Protein 7LB8 (pdb70)

Foldseek 3Di:
DVVLVVVVVVLVVLLVVLVVVLLCVLDNPVCPVQQPPDPPHDPDPSRPCCQFVVLLLVLLLLLLLLLQQLLLLQCLQLLPVFHDPLLLQLQLQLLLQLLVCLPPPDDDLRSLVRLLVLLVVLLVLQCQFPDVGSPHHSQLSSVLSNLVNVQSVLVSLVSCLVPVPSCLVSLQLAQQQLRGRHCPLVVVSVVVSVVLVVVCVPPVVVSVLSNPDVVVSVVVPHPSSVSSSVSSSSSSNSVSSSSSSGRHALSLSRVLLVSLVVVPDPDDVSSSVSSSNSSSSLSSSQNSVQSVCVVPHDRFGRRLVSLVVVLVVLLVPFVLVVVLVVLVVVLVVVLVCLLQFFFPVRHGNPDPVNVVCCQQRVLLLLLLLLLLLLLQLLLLLLCLLQVRLQGWLLLLVQQLQLLVQQLVLCVPDDDPLCDDPPHCHVNSSVVSNVVSNVSLCVSDVHSVSSSVSSVSSNVSSVSSLSRVSSDPRPCNSVVSLLQLFASRPGGPVLSVVSVVVSVVLVVVVVVCQVVSQASVVHDPNSVVVPDDSRVVSVVSSVSSSVSQNSSCVRRRRAIPLSSQLLVVLVLVPDDHRPSSSSSSSSVSSSLLSVLQSCQCRVDPPGRHGSSSSSSVVRSVVVSVSSSNPD/DADLQQAAELDVQVVQLCVLLVRQHQEYEPVVVCVQAAPLRDHDPNRHYQYHSQEGNLVVLQVDQHAEYEYAVPGHDDPVSVVVRYDYDHAYAFDQAARQVSSLVVSCVVCVVNVSNVSSVVSVVVLVVLLVVLQVQLVVVPAQAEWEWEDDALWKIKTFDCRFNCNVSCVVNNYHHQDDDDADRHGIDIGTPCVQLVGARYQYEYEDRPCVVRVCVNCVDVVVVPRRCVVVPRYDYWYDARRRYYRSSNSVVSVRCCVPSGNDD/DKKWWAAFLDPDDAPFTGTDIDDADFQFEEEEEADPPLASVSVVCVVVVVTPSVPIFMAPVNDGGDDDDVLVVLLAEQADDAPDDDPDWFKLLVLLQCLLDSVQHPPRPVVDDLPVQLVVLCVLLPPPDNIDGGLVVDDPLSNVSSVVSSSSSSNYQEYEARAPVPPDDPVSLLVVLVSVLVVSVVVSHYYYHYYHDPQSCLARGQWYWADHNHHTQDIGGLVVDDCQVRVCVRPVQNWHWAQDPPGPRTDIDGD/DKWFFWFAAPCVPPHFTGGEGGDADDQFEEEEEFDPPLGPLVVLCCVVPVDDGDTGFIGPPVPDTPDDDPLVVLLAEDEANVPPDDAFPFWFLCVLVVLCCSVLHPPNCVSPPPCPLLVVLLCLLHNDPCGRPDGRDDALLVNLSRVCSNVSSSVHQEYEYEPSVPSDDPVSLVSVLVSVLVCCVPVVHHYYYYDHDLQSDLLRGFFYWAGGRHYTDDTHGLVVCQDQVNCCRRPVFGKHWDADPPGPHTDIGGD

InterPro domains:
  IPR000522 ABC transporter, permease protein, BtuC-like [PF01032] (17-323)
  IPR000522 ABC transporter, permease protein, BtuC-like [PF01032] (358-657)
  IPR000522 ABC transporter, permease protein, BtuC-like [PTHR30472] (347-660)
  IPR037294 ABC transporter, BtuC-like [G3DSA:1.10.3470.10] (2-330)
  IPR037294 ABC transporter, BtuC-like [G3DSA:1.10.3470.10] (338-660)
  IPR037294 ABC transporter, BtuC-like [SSF81345] (6-325)
  IPR037294 ABC transporter, BtuC-like [SSF81345] (345-657)

Nearest PDB structures (foldseek):
  7lb8-assembly1_C  TM=9.537E-01  e=1.874E-38  Escherichia coli K-12
  4g1u-assembly1_D  TM=8.828E-01  e=1.546E-21  Yersinia pestis
  7cha-assembly1_J  TM=8.003E-01  e=3.584E-14  Pseudomonas aeruginosa PAO1
  8fee-assembly1_H  TM=8.009E-01  e=3.291E-13  Mycolicibacterium smegmatis MC2 155
  7ch0-assembly1_E  TM=7.785E-01  e=1.119E-13  Escherichia coli K-12

Secondary structure (DSSP, 8-state):
-HHHHHHHHHHHHHHHHHHHHHHHHHS-GGGHHHHHT-SS--S-HHHHTHHHHHHHHHHHHHHHHHHHHHHHHHHHHS--SS--TTTTTHHHHHHHHHHHHHSSS--SSHHHHHHHHHHHHHHHHHHHTTSSS----HHHHHHHHHHHHHHHHHHHHHHHHH--TT-HHHHHHTTT----SSSHHHHHHHHHHHHHHHHHHSSHHHHHHHHS-HHHHHHTT--HHHHHHHHHHHHHHHHHHHHHHT-S---GGGTHHHHHHHH---SHHHHHHHHHHHHHHHHHHHHHHHHHHHHHS----SHHHHHHHHHHHHHHH--HHHHHHHHHHHHHHHHHHHHHB-SSSS-B--SHHHHHHGGGTHHHHHHHHHHHHHHHHHHHHHHHHH--TT--GGGGTHHHHHHHHHHHHHHHS-S-TTT-SSS-THHHHHHHHHHHHHHHHHH-SSHHHHHHHHHHHHHHHHHHHHHHHHTT-TTHHHHHHHHTT--SS--HHHHHHHHHHHHHHHHHGGGGHHHHHHSTT-THHHHHHT--HHHHHHHHHHHHHHHHHHHHHHT-S--HHHHHHHHHHHHHT--SHHHHHHHHHHHHHHHHHHHHHHHHHTSSSS---HHHHHHHHHHHHHHHHHHHT-/--EE------SSSSS------EE--SS-EEEEEE-GGGSHHHHHHHHTTSS--SSS-EE-TTS--S---HHHHTTTEEEE--SS-------SS-HHHHHTHHHH-SSS-TTTS-THHHHHHHHHS---S-TT---SS--HHHHHHHHHHHHHHHT-SEEEEE-SSTT--HHHHHHHHHHHHHHHHHS--EEEEE-S-HHHHHTT-SS-EEEETTEE-----HHHHTSHHHHHHHHSS-EEEE--SS-SSPEEEE-/---GGGEEESSHHHHHHHHHHTPPPSEESSHHHHHHH--SSPPPTTPEE-B-SSSB-HHHHHHS--SEEEEETTSSS-HHHHHTTS---EE----SS-HHHHHHHHHHHHHHHHT-HHHHHHHHHHHHHHHHHTSGGGSTT-SPPEEEEEEEETTEEEE--TTSTTHHHHHHTT--BS--S---TTS-EEEETGGGGG-SS-EEEEEESS-HHHHHHHHTSHHHHT-HHHHTT--EEEE---SS--HHHHHHHHHHHHHHHTT--/-EEEEES-S-SSPPSS---EEEE--SSSEEEEE-STTSSHHHHHHHHTTSS--TT--EEESSS-SS---HHHHHHHEEE--SS------S-HHHHHHHTTHHHH-SS--TTSS-HHHHHHHHHHTT--SSS-S-TTTS-HHHHHHHHHHHHHHT--SEEEESSSSTTS-HHHHHHHHHHHHHHHHHH--EEEEE-S-HHHHHHS-SEEEE-SSSS--EEE-TTTS-HHHHHHHHHSS--EEE--SSSSSPEEE--

Structure (mmCIF, N/CA/C/O backbone):
data_7LB8
#
_entry.id   7LB8
#
_cell.length_a   1.00
_cell.length_b   1.00
_cell.length_c   1.00
_cell.angle_alpha   90.00
_cell.angle_beta   90.00
_cell.angle_gamma   90.00
#
_symmetry.space_group_name_H-M   'P 1'
#
loop_
_entity.id
_entity.type
_entity.pdbx_description
1 polymer 'Iron(3+)-hydroxamate import system permease protein FhuB'
2 polymer 'Iron(3+)-hydroxamate-binding protein FhuD'
3 polymer 'Iron(3+)-hydroxamate import ATP-binding protein FhuC'
#
loop_
_atom_site.group_PDB
_atom_site.id
_atom_site.type_symbol
_atom_site.label_atom_id
_atom_site.label_alt_id
_atom_site.label_comp_id
_atom_site.label_asym_id
_atom_site.label_entity_id
_atom_site.label_seq_id
_atom_site.pdbx_PDB_ins_code
_atom_site.Cartn_x
_atom_site.Cartn_y
_atom_site.Cartn_z
_atom_site.occupancy
_atom_site.B_iso_or_equiv
_atom_site.auth_seq_id
_atom_site.auth_comp_id
_atom_site.auth_asym_id
_atom_site.auth_atom_id
_atom_site.pdbx_PDB_model_num
ATOM 1 N N . ALA A 1 6 ? 143.579 103.527 115.630 1.00 73.78 6 ALA B N 1
ATOM 2 C CA . ALA A 1 6 ? 142.585 103.117 116.614 1.00 73.78 6 ALA B CA 1
ATOM 3 C C . ALA A 1 6 ? 143.250 102.468 117.823 1.00 73.78 6 ALA B C 1
ATOM 4 O O . ALA A 1 6 ? 142.574 101.985 118.730 1.00 73.78 6 ALA B O 1
ATOM 6 N N . LEU A 1 7 ? 144.585 102.459 117.827 1.00 72.32 7 LEU B N 1
ATOM 7 C CA . LEU A 1 7 ? 145.315 101.866 118.942 1.00 72.32 7 LEU B CA 1
ATOM 8 C C . LEU A 1 7 ? 145.217 102.731 120.192 1.00 72.32 7 LEU B C 1
ATOM 9 O O . LEU A 1 7 ? 145.087 102.209 121.305 1.00 72.32 7 LEU B O 1
ATOM 14 N N . PHE A 1 8 ? 145.276 104.052 120.029 1.00 72.12 8 PHE B N 1
ATOM 15 C CA . PHE A 1 8 ? 145.223 104.947 121.184 1.00 72.12 8 PHE B CA 1
ATOM 16 C C . PHE A 1 8 ? 143.890 104.889 121.923 1.00 72.12 8 PHE B C 1
ATOM 17 O O . PHE A 1 8 ? 143.907 104.798 123.163 1.00 72.12 8 PHE B O 1
ATOM 25 N N . PRO A 1 9 ? 142.723 104.946 121.263 1.00 70.46 9 PRO B N 1
ATOM 26 C CA . PRO A 1 9 ? 141.470 104.853 122.033 1.00 70.46 9 PRO B CA 1
ATOM 27 C C . PRO A 1 9 ? 141.294 103.519 122.735 1.00 70.46 9 PRO B C 1
ATOM 28 O O . PRO A 1 9 ? 140.849 103.485 123.889 1.00 70.46 9 PRO B O 1
ATOM 32 N N . ALA A 1 10 ? 141.639 102.412 122.072 1.00 68.03 10 ALA B N 1
ATOM 33 C CA . ALA A 1 10 ? 141.525 101.105 122.709 1.00 68.03 10 ALA B CA 1
ATOM 34 C C . ALA A 1 10 ? 142.479 100.981 123.891 1.00 68.03 10 ALA B C 1
ATOM 35 O O . ALA A 1 10 ? 142.115 100.425 124.934 1.00 68.03 10 ALA B O 1
ATOM 37 N N . LEU A 1 11 ? 143.703 101.496 123.748 1.00 66.82 11 LEU B N 1
ATOM 38 C CA . LEU A 1 11 ? 144.655 101.453 124.852 1.00 66.82 11 LEU B CA 1
ATOM 39 C C . LEU A 1 11 ? 144.175 102.299 126.023 1.00 66.82 11 LEU B C 1
ATOM 40 O O . LEU A 1 11 ? 144.291 101.889 127.184 1.00 66.82 11 LEU B O 1
ATOM 45 N N . LEU A 1 12 ? 143.622 103.482 125.738 1.00 65.45 12 LEU B N 1
ATOM 46 C CA . LEU A 1 12 ? 143.093 104.323 126.805 1.00 65.45 12 LEU B CA 1
ATOM 47 C C . LEU A 1 12 ? 141.921 103.649 127.504 1.00 65.45 12 LEU B C 1
ATOM 48 O O . LEU A 1 12 ? 141.803 103.709 128.733 1.00 65.45 12 LEU B O 1
ATOM 53 N N . LEU A 1 13 ? 141.047 102.990 126.738 1.00 63.56 13 LEU B N 1
ATOM 54 C CA . LEU A 1 13 ? 139.918 102.291 127.342 1.00 63.56 13 LEU B CA 1
ATOM 55 C C . LEU A 1 13 ? 140.389 101.140 128.223 1.00 63.56 13 LEU B C 1
ATOM 56 O O . LEU A 1 13 ? 139.878 100.955 129.333 1.00 63.56 13 LEU B O 1
ATOM 61 N N . ALA A 1 14 ? 141.363 100.359 127.748 1.00 61.78 14 ALA B N 1
ATOM 62 C CA . ALA A 1 14 ? 141.891 99.264 128.557 1.00 61.78 14 ALA B CA 1
ATOM 63 C C . ALA A 1 14 ? 142.548 99.786 129.829 1.00 61.78 14 ALA B C 1
ATOM 64 O O . ALA A 1 14 ? 142.397 99.194 130.907 1.00 61.78 14 ALA B O 1
ATOM 66 N N . LEU A 1 15 ? 143.284 100.896 129.721 1.00 60.15 15 LEU B N 1
ATOM 67 C CA . LEU A 1 15 ? 143.881 101.507 130.903 1.00 60.15 15 LEU B CA 1
ATOM 68 C C . LEU A 1 15 ? 142.810 101.950 131.890 1.00 60.15 15 LEU B C 1
ATOM 69 O O . LEU A 1 15 ? 142.946 101.742 133.101 1.00 60.15 15 LEU B O 1
ATOM 74 N N . LEU A 1 16 ? 141.733 102.560 131.391 1.00 54.06 16 LEU B N 1
ATOM 75 C CA . LEU A 1 16 ? 140.656 102.987 132.278 1.00 54.06 16 LEU B CA 1
ATOM 76 C C . LEU A 1 16 ? 140.007 101.793 132.968 1.00 54.06 16 LEU B C 1
ATOM 77 O O . LEU A 1 16 ? 139.711 101.847 134.167 1.00 54.06 16 LEU B O 1
ATOM 82 N N . VAL A 1 17 ? 139.798 100.697 132.232 1.00 52.35 17 VAL B N 1
ATOM 83 C CA . VAL A 1 17 ? 139.190 99.509 132.830 1.00 52.35 17 VAL B CA 1
ATOM 84 C C . VAL A 1 17 ? 140.088 98.931 133.917 1.00 52.35 17 VAL B C 1
ATOM 85 O O . VAL A 1 17 ? 139.616 98.583 135.007 1.00 52.35 17 VAL B O 1
ATOM 89 N N . ILE A 1 18 ? 141.390 98.811 133.644 1.00 53.16 18 ILE B N 1
ATOM 90 C CA . ILE A 1 18 ? 142.272 98.196 134.633 1.00 53.16 18 ILE B CA 1
ATOM 91 C C . ILE A 1 18 ? 142.430 99.101 135.852 1.00 53.16 18 ILE B C 1
ATOM 92 O O . ILE A 1 18 ? 142.508 98.618 136.989 1.00 53.16 18 ILE B O 1
ATOM 97 N N . VAL A 1 19 ? 142.443 100.422 135.648 1.00 49.62 19 VAL B N 1
ATOM 98 C CA . VAL A 1 19 ? 142.524 101.337 136.783 1.00 49.62 19 VAL B CA 1
ATOM 99 C C . VAL A 1 19 ? 141.252 101.268 137.619 1.00 49.62 19 VAL B C 1
ATOM 100 O O . VAL A 1 19 ? 141.307 101.268 138.855 1.00 49.62 19 VAL B O 1
ATOM 104 N N . ALA A 1 20 ? 140.088 101.201 136.965 1.00 47.62 20 ALA B N 1
ATOM 105 C CA . ALA A 1 20 ? 138.837 101.071 137.703 1.00 47.62 20 ALA B CA 1
ATOM 106 C C . ALA A 1 20 ? 138.802 99.774 138.497 1.00 47.62 20 ALA B C 1
ATOM 107 O O . ALA A 1 20 ? 138.379 99.760 139.659 1.00 47.62 20 ALA B O 1
ATOM 109 N N . THR A 1 21 ? 139.256 98.675 137.890 1.00 48.05 21 THR B N 1
ATOM 110 C CA . THR A 1 21 ? 139.265 97.395 138.589 1.00 48.05 21 THR B CA 1
ATOM 111 C C . THR A 1 21 ? 140.212 97.422 139.781 1.00 48.05 21 THR B C 1
ATOM 112 O O . THR A 1 21 ? 139.871 96.927 140.861 1.00 48.05 21 THR B O 1
ATOM 116 N N . ALA A 1 22 ? 141.401 98.009 139.612 1.00 46.80 22 ALA B N 1
ATOM 117 C CA . ALA A 1 22 ? 142.348 98.087 140.719 1.00 46.80 22 ALA B CA 1
ATOM 118 C C . ALA A 1 22 ? 141.806 98.952 141.851 1.00 46.80 22 ALA B C 1
ATOM 119 O O . ALA A 1 22 ? 141.916 98.587 143.028 1.00 46.80 22 ALA B O 1
ATOM 121 N N . LEU A 1 23 ? 141.212 100.101 141.515 1.00 44.38 23 LEU B N 1
ATOM 122 C CA . LEU A 1 23 ? 140.668 100.978 142.546 1.00 44.38 23 LEU B CA 1
ATOM 123 C C . LEU A 1 23 ? 139.504 100.320 143.273 1.00 44.38 23 LEU B C 1
ATOM 124 O O . LEU A 1 23 ? 139.380 100.440 144.498 1.00 44.38 23 LEU B O 1
ATOM 129 N N . THR A 1 24 ? 138.640 99.615 142.538 1.00 43.16 24 THR B N 1
ATOM 130 C CA . THR A 1 24 ? 137.525 98.923 143.174 1.00 43.16 24 THR B CA 1
ATOM 131 C C . THR A 1 24 ? 138.019 97.808 144.083 1.00 43.16 24 THR B C 1
ATOM 132 O O . THR A 1 24 ? 137.507 97.638 145.195 1.00 43.16 24 THR B O 1
ATOM 136 N N . TRP A 1 25 ? 139.014 97.041 143.630 1.00 45.14 25 TRP B N 1
ATOM 137 C CA . TRP A 1 25 ? 139.600 96.004 144.473 1.00 45.14 25 TRP B CA 1
ATOM 138 C C . TRP A 1 25 ? 140.176 96.602 145.749 1.00 45.14 25 TRP B C 1
ATOM 139 O O . TRP A 1 25 ? 139.936 96.094 146.851 1.00 45.14 25 TRP B O 1
ATOM 150 N N . MET A 1 26 ? 140.930 97.696 145.618 1.00 43.01 26 MET B N 1
ATOM 151 C CA . MET A 1 26 ? 141.552 98.317 146.784 1.00 43.01 26 MET B CA 1
ATOM 152 C C . MET A 1 26 ? 140.504 98.838 147.761 1.00 43.01 26 MET B C 1
ATOM 153 O O . MET A 1 26 ? 140.604 98.604 148.972 1.00 43.01 26 MET B O 1
ATOM 158 N N . ASN A 1 27 ? 139.483 99.535 147.254 1.00 40.78 27 ASN B N 1
ATOM 159 C CA . ASN A 1 27 ? 138.446 100.075 148.127 1.00 40.78 27 ASN B CA 1
ATOM 160 C C . ASN A 1 27 ? 137.657 98.964 148.809 1.00 40.78 27 ASN B C 1
ATOM 161 O O . ASN A 1 27 ? 137.380 99.041 150.013 1.00 40.78 27 ASN B O 1
ATOM 166 N N . PHE A 1 28 ? 137.291 97.919 148.062 1.00 42.01 28 PHE B N 1
ATOM 167 C CA . PHE A 1 28 ? 136.503 96.838 148.640 1.00 42.01 28 PHE B CA 1
ATOM 168 C C . PHE A 1 28 ? 137.313 96.022 149.637 1.00 42.01 28 PHE B C 1
ATOM 169 O O . PHE A 1 28 ? 136.749 95.495 150.602 1.00 42.01 28 PHE B O 1
ATOM 177 N N . SER A 1 29 ? 138.628 95.908 149.432 1.00 43.88 29 SER B N 1
ATOM 178 C CA . SER A 1 29 ? 139.466 95.205 150.396 1.00 43.88 29 SER B CA 1
ATOM 179 C C . SER A 1 29 ? 139.694 96.043 151.647 1.00 43.88 29 SER B C 1
ATOM 180 O O . SER A 1 29 ? 139.759 95.500 152.756 1.00 43.88 29 SER B O 1
ATOM 183 N N . GLN A 1 30 ? 139.821 97.363 151.491 1.00 43.02 30 GLN B N 1
ATOM 184 C CA . GLN A 1 30 ? 139.949 98.228 152.657 1.00 43.02 30 GLN B CA 1
ATOM 185 C C . GLN A 1 30 ? 138.653 98.275 153.457 1.00 43.02 30 GLN B C 1
ATOM 186 O O . GLN A 1 30 ? 138.688 98.410 154.685 1.00 43.02 30 GLN B O 1
ATOM 192 N N . ALA A 1 31 ? 137.507 98.153 152.785 1.00 44.67 31 ALA B N 1
ATOM 193 C CA . ALA A 1 31 ? 136.230 98.180 153.489 1.00 44.67 31 ALA B CA 1
ATOM 194 C C . ALA A 1 31 ? 135.917 96.841 154.147 1.00 44.67 31 ALA B C 1
ATOM 195 O O . ALA A 1 31 ? 135.375 96.805 155.257 1.00 44.67 31 ALA B O 1
ATOM 197 N N . LEU A 1 32 ? 136.250 95.731 153.483 1.00 46.55 32 LEU B N 1
ATOM 198 C CA . LEU A 1 32 ? 135.906 94.408 153.978 1.00 46.55 32 LEU B CA 1
ATOM 199 C C . LEU A 1 32 ? 136.955 93.418 153.495 1.00 46.55 32 LEU B C 1
ATOM 200 O O . LEU A 1 32 ? 137.379 93.500 152.333 1.00 46.55 32 LEU B O 1
ATOM 205 N N . PRO A 1 33 ? 137.401 92.493 154.346 1.00 48.98 33 PRO B N 1
ATOM 206 C CA . PRO A 1 33 ? 138.320 91.450 153.877 1.00 48.98 33 PRO B CA 1
ATOM 207 C C . PRO A 1 33 ? 137.708 90.641 152.743 1.00 48.98 33 PRO B C 1
ATOM 208 O O . PRO A 1 33 ? 136.495 90.429 152.684 1.00 48.98 33 PRO B O 1
ATOM 212 N N . ARG A 1 34 ? 138.573 90.189 151.831 1.00 48.93 34 ARG B N 1
ATOM 213 C CA . ARG A 1 34 ? 138.099 89.496 150.636 1.00 48.93 34 ARG B CA 1
ATOM 214 C C . ARG A 1 34 ? 137.414 88.181 150.988 1.00 48.93 34 ARG B C 1
ATOM 215 O O . ARG A 1 34 ? 136.431 87.794 150.345 1.00 48.93 34 ARG B O 1
ATOM 223 N N . SER A 1 35 ? 137.906 87.491 152.020 1.00 50.65 35 SER B N 1
ATOM 224 C CA . SER A 1 35 ? 137.340 86.206 152.417 1.00 50.65 35 SER B CA 1
ATOM 225 C C . SER A 1 35 ? 135.873 86.296 152.817 1.00 50.65 35 SER B C 1
ATOM 226 O O . SER A 1 35 ? 135.217 85.255 152.932 1.00 50.65 35 SER B O 1
ATOM 229 N N . GLN A 1 36 ? 135.344 87.502 153.030 1.00 48.36 36 GLN B N 1
ATOM 230 C CA . GLN A 1 36 ? 133.943 87.697 153.379 1.00 48.36 36 GLN B CA 1
ATOM 231 C C . GLN A 1 36 ? 133.177 88.450 152.296 1.00 48.36 36 GLN B C 1
ATOM 232 O O . GLN A 1 36 ? 132.130 89.040 152.579 1.00 48.36 36 GLN B O 1
ATOM 238 N N . TRP A 1 37 ? 133.679 88.443 151.059 1.00 47.09 37 TRP B N 1
ATOM 239 C CA . TRP A 1 37 ? 132.997 89.153 149.981 1.00 47.09 37 TRP B CA 1
ATOM 240 C C . TRP A 1 37 ? 131.763 88.397 149.503 1.00 47.09 37 TRP B C 1
ATOM 241 O O . TRP A 1 37 ? 130.665 88.961 149.448 1.00 47.09 37 TRP B O 1
ATOM 252 N N . ALA A 1 38 ? 131.927 87.118 149.151 1.00 49.21 38 ALA B N 1
ATOM 253 C CA . ALA A 1 38 ? 130.807 86.342 148.627 1.00 49.21 38 ALA B CA 1
ATOM 254 C C . ALA A 1 38 ? 129.680 86.218 149.643 1.00 49.21 38 ALA B C 1
ATOM 255 O O . ALA A 1 38 ? 128.506 86.154 149.262 1.00 49.21 38 ALA B O 1
ATOM 257 N N . GLN A 1 39 ? 130.012 86.186 150.935 1.00 49.70 39 GLN B N 1
ATOM 258 C CA . GLN A 1 39 ? 128.987 86.121 151.968 1.00 49.70 39 GLN B CA 1
ATOM 259 C C . GLN A 1 39 ? 128.260 87.450 152.137 1.00 49.70 39 GLN B C 1
ATOM 260 O O . GLN A 1 39 ? 127.143 87.472 152.666 1.00 49.70 39 GLN B O 1
ATOM 266 N N . ALA A 1 40 ? 128.857 88.553 151.684 1.00 50.19 40 ALA B N 1
ATOM 267 C CA . ALA A 1 40 ? 128.253 89.871 151.836 1.00 50.19 40 ALA B CA 1
ATOM 268 C C . ALA A 1 40 ? 127.431 90.287 150.622 1.00 50.19 40 ALA B C 1
ATOM 269 O O . ALA A 1 40 ? 126.370 90.902 150.776 1.00 50.19 40 ALA B O 1
ATOM 271 N N . ALA A 1 41 ? 127.898 89.967 149.415 1.00 52.88 41 ALA B N 1
ATOM 272 C CA . ALA A 1 41 ? 127.233 90.449 148.209 1.00 52.88 41 ALA B CA 1
ATOM 273 C C . ALA A 1 41 ? 126.003 89.616 147.867 1.00 52.88 41 ALA B C 1
ATOM 274 O O . ALA A 1 41 ? 124.916 90.163 147.652 1.00 52.88 41 ALA B O 1
ATOM 276 N N . TRP A 1 42 ? 126.154 88.292 147.811 1.00 59.47 42 TRP B N 1
ATOM 277 C CA . TRP A 1 42 ? 125.071 87.442 147.327 1.00 59.47 42 TRP B CA 1
ATOM 278 C C . TRP A 1 42 ? 123.992 87.210 148.376 1.00 59.47 42 TRP B C 1
ATOM 279 O O . TRP A 1 42 ? 122.823 87.026 148.021 1.00 59.47 42 TRP B O 1
ATOM 290 N N . SER A 1 43 ? 124.351 87.207 149.651 1.00 55.37 43 SER B N 1
ATOM 291 C CA . SER A 1 43 ? 123.371 86.962 150.703 1.00 55.37 43 SER B CA 1
ATOM 292 C C . SER A 1 43 ? 122.412 88.140 150.813 1.00 55.37 43 SER B C 1
ATOM 293 O O . SER A 1 43 ? 122.848 89.251 151.143 1.00 55.37 43 SER B O 1
ATOM 295 N N . PRO A 1 44 ? 121.116 87.955 150.545 1.00 53.85 44 PRO B N 1
ATOM 296 C CA . PRO A 1 44 ? 120.180 89.076 150.718 1.00 53.85 44 PRO B CA 1
ATOM 297 C C . PRO A 1 44 ? 120.035 89.510 152.164 1.00 53.85 44 PRO B C 1
ATOM 298 O O . PRO A 1 44 ? 119.795 90.695 152.424 1.00 53.85 44 PRO B O 1
ATOM 300 N N . ASN A 1 45 ? 120.171 88.586 153.113 0.00 51.90 45 ASN B N 1
ATOM 301 C CA . ASN A 1 45 ? 120.173 88.907 154.539 0.00 51.90 45 ASN B CA 1
ATOM 302 C C . ASN A 1 45 ? 121.622 88.841 155.010 0.00 51.90 45 ASN B C 1
ATOM 303 O O . ASN A 1 45 ? 122.090 87.814 155.503 0.00 51.90 45 ASN B O 1
ATOM 305 N N . ILE A 1 46 ? 122.338 89.956 154.847 1.00 49.63 46 ILE B N 1
ATOM 306 C CA . ILE A 1 46 ? 123.750 89.993 155.209 1.00 49.63 46 ILE B CA 1
ATOM 307 C C . ILE A 1 46 ? 123.903 89.898 156.725 1.00 49.63 46 ILE B C 1
ATOM 308 O O . ILE A 1 46 ? 122.971 90.158 157.496 1.00 49.63 46 ILE B O 1
ATOM 313 N N . ASN A 1 47 ? 125.102 89.510 157.155 1.00 51.03 47 ASN B N 1
ATOM 314 C CA . ASN A 1 47 ? 125.383 89.360 158.575 1.00 51.03 47 ASN B CA 1
ATOM 315 C C . ASN A 1 47 ? 125.253 90.701 159.295 1.00 51.03 47 ASN B C 1
ATOM 316 O O . ASN A 1 47 ? 125.329 91.775 158.694 1.00 51.03 47 ASN B O 1
ATOM 318 N N . VAL A 1 48 ? 125.058 90.623 160.611 1.00 47.51 48 VAL B N 1
ATOM 319 C CA . VAL A 1 48 ? 124.821 91.801 161.438 1.00 47.51 48 VAL B CA 1
ATOM 320 C C . VAL A 1 48 ? 126.131 92.534 161.703 1.00 47.51 48 VAL B C 1
ATOM 321 O O . VAL A 1 48 ? 126.144 93.598 162.332 1.00 47.51 48 VAL B O 1
ATOM 325 N N . ILE A 1 49 ? 127.242 91.974 161.218 1.00 46.93 49 ILE B N 1
ATOM 326 C CA . ILE A 1 49 ? 128.542 92.606 161.406 1.00 46.93 49 ILE B CA 1
ATOM 327 C C . ILE A 1 49 ? 128.562 93.950 160.691 1.00 46.93 49 ILE B C 1
ATOM 328 O O . ILE A 1 49 ? 128.174 94.058 159.521 1.00 46.93 49 ILE B O 1
ATOM 333 N N . GLU A 1 50 ? 129.013 94.987 161.404 1.00 41.65 50 GLU B N 1
ATOM 334 C CA . GLU A 1 50 ? 129.029 96.333 160.838 1.00 41.65 50 GLU B CA 1
ATOM 335 C C . GLU A 1 50 ? 129.957 96.415 159.632 1.00 41.65 50 GLU B C 1
ATOM 336 O O . GLU A 1 50 ? 129.611 97.027 158.615 1.00 41.65 50 GLU B O 1
ATOM 342 N N . GLN A 1 51 ? 131.135 95.792 159.721 1.00 44.26 51 GLN B N 1
ATOM 343 C CA . GLN A 1 51 ? 132.064 95.802 158.595 1.00 44.26 51 GLN B CA 1
ATOM 344 C C . GLN A 1 51 ? 131.469 95.127 157.367 1.00 44.26 51 GLN B C 1
ATOM 345 O O . GLN A 1 51 ? 131.909 95.386 156.241 1.00 44.26 51 GLN B O 1
ATOM 351 N N . MET A 1 52 ? 130.479 94.260 157.560 1.00 47.79 52 MET B N 1
ATOM 352 C CA . MET A 1 52 ? 129.865 93.526 156.465 1.00 47.79 52 MET B CA 1
ATOM 353 C C . MET A 1 52 ? 128.515 94.094 156.044 1.00 47.79 52 MET B 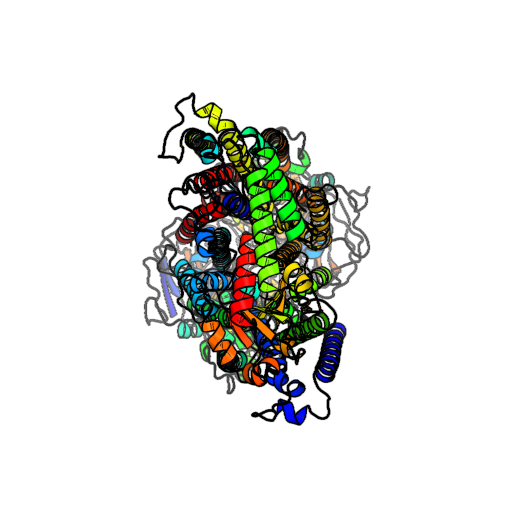C 1
ATOM 354 O O . MET A 1 52 ? 128.007 93.721 154.982 1.00 47.79 52 MET B O 1
ATOM 359 N N . ILE A 1 53 ? 127.931 94.998 156.831 1.00 44.04 53 ILE B N 1
ATOM 360 C CA . ILE A 1 53 ? 126.580 95.471 156.554 1.00 44.04 53 ILE B CA 1
ATOM 361 C C . ILE A 1 53 ? 126.550 96.759 155.733 1.00 44.04 53 ILE B C 1
ATOM 362 O O . ILE A 1 53 ? 125.522 97.046 155.100 1.00 44.04 53 ILE B O 1
ATOM 367 N N . PHE A 1 54 ? 127.635 97.538 155.710 1.00 44.49 54 PHE B N 1
ATOM 368 C CA . PHE A 1 54 ? 127.645 98.696 154.825 1.00 44.49 54 PHE B CA 1
ATOM 369 C C . PHE A 1 54 ? 127.894 98.316 153.372 1.00 44.49 54 PHE B C 1
ATOM 370 O O . PHE A 1 54 ? 127.863 99.195 152.504 1.00 44.49 54 PHE B O 1
ATOM 378 N N . HIS A 1 55 ? 128.146 97.034 153.091 1.00 40.45 55 HIS B N 1
ATOM 379 C CA . HIS A 1 55 ? 128.116 96.557 151.714 1.00 40.45 55 HIS B CA 1
ATOM 380 C C . HIS A 1 55 ? 126.716 96.686 151.127 1.00 40.45 55 HIS B C 1
ATOM 381 O O . HIS A 1 55 ? 126.542 96.687 149.902 1.00 40.45 55 HIS B O 1
ATOM 388 N N . TYR A 1 56 ? 125.702 96.790 151.989 1.00 37.50 56 TYR B N 1
ATOM 389 C CA . TYR A 1 56 ? 124.339 97.083 151.569 1.00 37.50 56 TYR B CA 1
ATOM 390 C C . TYR A 1 56 ? 124.250 98.494 151.001 1.00 37.50 56 TYR B C 1
ATOM 391 O O . TYR A 1 56 ? 123.253 98.855 150.368 1.00 37.50 56 TYR B O 1
ATOM 400 N N . SER A 1 57 ? 125.284 99.304 151.239 1.00 35.06 57 SER B N 1
ATOM 401 C CA . SER A 1 57 ? 125.365 100.654 150.703 1.00 35.06 57 SER B CA 1
ATOM 402 C C . SER A 1 57 ? 126.536 100.874 149.760 1.00 35.06 57 SER B C 1
ATOM 403 O O . SER A 1 57 ? 126.467 101.783 148.926 1.00 35.06 57 SER B O 1
ATOM 406 N N . LEU A 1 58 ? 127.604 100.081 149.865 1.00 34.36 58 LEU B N 1
ATOM 407 C CA . LEU A 1 58 ? 128.743 100.241 148.970 1.00 34.36 58 LEU B CA 1
ATOM 408 C C . LEU A 1 58 ? 128.488 99.617 147.605 1.00 34.36 58 LEU B C 1
ATOM 409 O O . LEU A 1 58 ? 128.969 100.136 146.591 1.00 34.36 58 LEU B O 1
ATOM 414 N N . LEU A 1 59 ? 127.743 98.516 147.557 1.00 38.07 59 LEU B N 1
ATOM 415 C CA . LEU A 1 59 ? 127.412 97.849 146.303 1.00 38.07 59 LEU B CA 1
ATOM 416 C C . LEU A 1 59 ? 126.403 98.646 145.475 1.00 38.07 59 LEU B C 1
ATOM 417 O O . LEU A 1 59 ? 126.590 98.769 144.258 1.00 38.07 59 LEU B O 1
ATOM 422 N N . PRO A 1 60 ? 125.324 99.186 146.062 1.00 34.81 60 PRO B N 1
ATOM 423 C CA . PRO A 1 60 ? 124.416 100.017 145.251 1.00 34.81 60 PRO B CA 1
ATOM 424 C C . PRO A 1 60 ? 125.091 101.224 144.632 1.00 34.81 60 PRO B C 1
ATOM 425 O O . PRO A 1 60 ? 124.675 101.668 143.555 1.00 34.81 60 PRO B O 1
ATOM 429 N N . ARG A 1 61 ? 126.118 101.774 145.284 1.00 33.43 61 ARG B N 1
ATOM 430 C CA . ARG A 1 61 ? 126.833 102.911 144.715 1.00 33.43 61 ARG B CA 1
ATOM 431 C C . ARG A 1 61 ? 127.472 102.543 143.381 1.00 33.43 61 ARG B C 1
ATOM 432 O O . ARG A 1 61 ? 127.428 103.325 142.424 1.00 33.43 61 ARG B O 1
ATOM 440 N N . LEU A 1 62 ? 128.050 101.344 143.293 1.00 37.21 62 LEU B N 1
ATOM 441 C CA . LEU A 1 62 ? 128.631 100.883 142.037 1.00 37.21 62 LEU B CA 1
ATOM 442 C C . LEU A 1 62 ? 127.553 100.680 140.978 1.00 37.21 62 LEU B C 1
ATOM 443 O O . LEU A 1 62 ? 127.705 101.110 139.826 1.00 37.21 62 LEU B O 1
ATOM 448 N N . ALA A 1 63 ? 126.456 100.019 141.352 1.00 37.36 63 ALA B N 1
ATOM 449 C CA . ALA A 1 63 ? 125.376 99.769 140.404 1.00 37.36 63 ALA B CA 1
ATOM 450 C C . ALA A 1 63 ? 124.743 101.073 139.938 1.00 37.36 63 ALA B C 1
ATOM 451 O O . ALA A 1 63 ? 124.480 101.255 138.743 1.00 37.36 63 ALA B O 1
ATOM 453 N N . ILE A 1 64 ? 124.488 101.995 140.870 1.00 37.38 64 ILE B N 1
ATOM 454 C CA . ILE A 1 64 ? 123.882 103.267 140.490 1.00 37.38 64 ILE B CA 1
ATOM 455 C C . ILE A 1 64 ? 124.842 104.069 139.620 1.00 37.38 64 ILE B C 1
ATOM 456 O O . ILE A 1 64 ? 124.421 104.751 138.680 1.00 37.38 64 ILE B O 1
ATOM 461 N N . SER A 1 65 ? 126.148 103.963 139.886 1.00 39.07 65 SER B N 1
ATOM 462 C CA . SER A 1 65 ? 127.124 104.655 139.050 1.00 39.07 65 SER B CA 1
ATOM 463 C C . SER A 1 65 ? 127.105 104.117 137.626 1.00 39.07 65 SER B C 1
ATOM 464 O O . SER A 1 65 ? 127.063 104.892 136.662 1.00 39.07 65 SER B O 1
ATOM 467 N N . LEU A 1 66 ? 127.114 102.791 137.473 1.00 41.02 66 LEU B N 1
ATOM 468 C CA . LEU A 1 66 ? 127.092 102.207 136.133 1.00 41.02 66 LEU B CA 1
ATOM 469 C C . LEU A 1 66 ? 125.801 102.552 135.396 1.00 41.02 66 LEU B C 1
ATOM 470 O O . LEU A 1 66 ? 125.831 102.919 134.211 1.00 41.02 66 LEU B O 1
ATOM 475 N N . LEU A 1 67 ? 124.659 102.460 136.084 1.00 43.57 67 LEU B N 1
ATOM 476 C CA . LEU A 1 67 ? 123.383 102.749 135.436 1.00 43.57 67 LEU B CA 1
ATOM 477 C C . LEU A 1 67 ? 123.288 104.213 135.028 1.00 43.57 67 LEU B C 1
ATOM 478 O O . LEU A 1 67 ? 122.826 104.527 133.923 1.00 43.57 67 LEU B O 1
ATOM 483 N N . VAL A 1 68 ? 123.730 105.125 135.898 1.00 41.95 68 VAL B N 1
ATOM 484 C CA . VAL A 1 68 ? 123.657 106.542 135.571 1.00 41.95 68 VAL B CA 1
ATOM 485 C C . VAL A 1 68 ? 124.632 106.885 134.454 1.00 41.95 68 VAL B C 1
ATOM 486 O O . VAL A 1 68 ? 124.331 107.728 133.607 1.00 41.95 68 VAL B O 1
ATOM 490 N N . GLY A 1 69 ? 125.792 106.225 134.402 1.00 45.50 69 GLY B N 1
ATOM 491 C CA . GLY A 1 69 ? 126.697 106.447 133.285 1.00 45.50 69 GLY B CA 1
ATOM 492 C C . GLY A 1 69 ? 126.107 105.996 131.961 1.00 45.50 69 GLY B C 1
ATOM 493 O O . GLY A 1 69 ? 126.212 106.698 130.948 1.00 45.50 69 GLY B O 1
ATOM 494 N N . ALA A 1 70 ? 125.480 104.816 131.951 1.00 47.66 70 ALA B N 1
ATOM 495 C CA . ALA A 1 70 ? 124.811 104.354 130.738 1.00 47.66 70 ALA B CA 1
ATOM 496 C C . ALA A 1 70 ? 123.706 105.317 130.319 1.00 47.66 70 ALA B C 1
ATOM 497 O O . ALA A 1 70 ? 123.573 105.649 129.133 1.00 47.66 70 ALA B O 1
ATOM 499 N N . GLY A 1 71 ? 122.910 105.786 131.283 1.00 47.96 71 GLY B N 1
ATOM 500 C CA . GLY A 1 71 ? 121.860 106.739 130.960 1.00 47.96 71 GLY B CA 1
ATOM 501 C C . GLY A 1 71 ? 122.403 108.057 130.443 1.00 47.96 71 GLY B C 1
ATOM 502 O O . GLY A 1 71 ? 121.813 108.676 129.554 1.00 47.96 71 GLY B O 1
ATOM 503 N N . LEU A 1 72 ? 123.532 108.507 130.994 1.00 45.75 72 LEU B N 1
ATOM 504 C CA . LEU A 1 72 ? 124.157 109.738 130.524 1.00 45.75 72 LEU B CA 1
ATOM 505 C C . LEU A 1 72 ? 124.622 109.592 129.084 1.00 45.75 72 LEU B C 1
ATOM 506 O O . LEU A 1 72 ? 124.411 110.487 128.258 1.00 45.75 72 LEU B O 1
ATOM 511 N N . GLY A 1 73 ? 125.263 108.466 128.765 1.00 51.67 73 GLY B N 1
ATOM 512 C CA . GLY A 1 73 ? 125.632 108.213 127.381 1.00 51.67 73 GLY B CA 1
ATOM 513 C C . GLY A 1 73 ? 124.427 108.197 126.458 1.00 51.67 73 GLY B C 1
ATOM 514 O O . GLY A 1 73 ? 124.461 108.764 125.358 1.00 51.67 73 GLY B O 1
ATOM 515 N N . LEU A 1 74 ? 123.338 107.564 126.902 1.00 49.16 74 LEU B N 1
ATOM 516 C CA . LEU A 1 74 ? 122.130 107.497 126.085 1.00 49.16 74 LEU B CA 1
ATOM 517 C C . LEU A 1 74 ? 121.562 108.885 125.816 1.00 49.16 74 LEU B C 1
ATOM 518 O O . LEU A 1 74 ? 121.264 109.233 124.667 1.00 49.16 74 LEU B O 1
ATOM 523 N N . VAL A 1 75 ? 121.395 109.693 126.867 1.00 50.93 75 VAL B N 1
ATOM 524 C CA . VAL A 1 75 ? 120.816 111.020 126.675 1.00 50.93 75 VAL B CA 1
ATOM 525 C C . VAL A 1 75 ? 121.758 111.918 125.885 1.00 50.93 75 VAL B C 1
ATOM 526 O O . VAL A 1 75 ? 121.303 112.785 125.132 1.00 50.93 75 VAL B O 1
ATOM 530 N N . GLY A 1 76 ? 123.072 111.719 126.010 1.00 55.74 76 GLY B N 1
ATOM 531 C CA . GLY A 1 76 ? 123.995 112.482 125.187 1.00 55.74 76 GLY B CA 1
ATOM 532 C C . GLY A 1 76 ? 123.839 112.160 123.714 1.00 55.74 76 GLY B C 1
ATOM 533 O O . GLY A 1 76 ? 123.779 113.060 122.871 1.00 55.74 76 GLY B O 1
ATOM 534 N N . VAL A 1 77 ? 123.747 110.868 123.387 1.00 58.25 77 VAL B N 1
ATOM 535 C CA . VAL A 1 77 ? 123.546 110.477 121.994 1.00 58.25 77 VAL B CA 1
ATOM 536 C C . VAL A 1 77 ? 122.213 111.008 121.476 1.00 58.25 77 VAL B C 1
ATOM 537 O O . VAL A 1 77 ? 122.121 111.502 120.344 1.00 58.25 77 VAL B O 1
ATOM 541 N N . LEU A 1 78 ? 121.163 110.931 122.300 1.00 57.99 78 LEU B N 1
ATOM 542 C CA . LEU A 1 78 ? 119.848 111.392 121.860 1.00 57.99 78 LEU B CA 1
ATOM 543 C C . LEU A 1 78 ? 119.830 112.897 121.624 1.00 57.99 78 LEU B C 1
ATOM 544 O O . LEU A 1 78 ? 119.270 113.364 120.626 1.00 57.99 78 LEU B O 1
ATOM 549 N N . PHE A 1 79 ? 120.428 113.675 122.529 1.00 60.50 79 PHE B N 1
ATOM 550 C CA . PHE A 1 79 ? 120.488 115.118 122.336 1.00 60.50 79 PHE B CA 1
ATOM 551 C C . PHE A 1 79 ? 121.414 115.507 121.193 1.00 60.50 79 PHE B C 1
ATOM 552 O O . PHE A 1 79 ? 121.239 116.582 120.610 1.00 60.50 79 PHE B O 1
ATOM 560 N N . GLN A 1 80 ? 122.393 114.662 120.860 1.00 67.47 80 GLN B N 1
ATOM 561 C CA . GLN A 1 80 ? 123.219 114.928 119.689 1.00 67.47 80 GLN B CA 1
ATOM 562 C C . GLN A 1 80 ? 122.440 114.682 118.402 1.00 67.47 80 GLN B C 1
ATOM 563 O O . GLN A 1 80 ? 122.552 115.454 117.443 1.00 67.47 80 GLN B O 1
ATOM 569 N N . GLN A 1 81 ? 121.637 113.616 118.368 1.00 68.86 81 GLN B N 1
ATOM 570 C CA . GLN A 1 81 ? 120.916 113.280 117.143 1.00 68.86 81 GLN B CA 1
ATOM 571 C C . GLN A 1 81 ? 119.722 114.199 116.918 1.00 68.86 81 GLN B C 1
ATOM 572 O O . GLN A 1 81 ? 119.488 114.654 115.792 1.00 68.86 81 GLN B O 1
ATOM 578 N N . VAL A 1 82 ? 118.950 114.475 117.970 1.00 65.43 82 VAL B N 1
ATOM 579 C CA . VAL A 1 82 ? 117.701 115.217 117.810 1.00 65.43 82 VAL B CA 1
ATOM 580 C C . VAL A 1 82 ? 117.983 116.650 117.376 1.00 65.43 82 VAL B C 1
ATOM 581 O O . VAL A 1 82 ? 117.471 117.121 116.354 1.00 65.43 82 VAL B O 1
ATOM 585 N N . LEU A 1 83 ? 118.803 117.364 118.147 1.00 67.60 83 LEU B N 1
ATOM 586 C CA . LEU A 1 83 ? 119.144 118.739 117.806 1.00 67.60 83 LEU B CA 1
ATOM 587 C C . LEU A 1 83 ? 120.110 118.834 116.633 1.00 67.60 83 LEU B C 1
ATOM 588 O O . LEU A 1 83 ? 120.349 119.943 116.144 1.00 67.60 83 LEU B O 1
ATOM 593 N N . ARG A 1 84 ? 120.666 117.708 116.181 1.00 72.51 84 ARG B N 1
ATOM 594 C CA . ARG A 1 84 ? 121.630 117.644 115.085 1.00 72.51 84 ARG B CA 1
ATOM 595 C C . ARG A 1 84 ? 122.921 118.392 115.392 1.00 72.51 84 ARG B C 1
ATOM 596 O O . ARG A 1 84 ? 123.671 118.738 114.474 1.00 72.51 84 ARG B O 1
ATOM 598 N N . ASN A 1 85 ? 123.202 118.649 116.668 1.00 74.12 85 ASN B N 1
ATOM 599 C CA . ASN A 1 85 ? 124.449 119.276 117.080 1.00 74.12 85 ASN B CA 1
ATOM 600 C C . ASN A 1 85 ? 125.435 118.227 117.575 1.00 74.12 85 ASN B C 1
ATOM 601 O O . ASN A 1 85 ? 125.042 117.287 118.275 1.00 74.12 85 ASN B O 1
ATOM 606 N N . PRO A 1 86 ? 126.715 118.359 117.221 1.00 74.33 86 PRO B N 1
ATOM 607 C CA . PRO A 1 86 ? 127.705 117.380 117.696 1.00 74.33 86 PRO B CA 1
ATOM 608 C C . PRO A 1 86 ? 127.883 117.389 119.203 1.00 74.33 86 PRO B C 1
ATOM 609 O O . PRO A 1 86 ? 128.288 116.371 119.777 1.00 74.33 86 PRO B O 1
ATOM 613 N N . LEU A 1 87 ? 127.594 118.508 119.861 1.00 73.38 87 LEU B N 1
ATOM 614 C CA . LEU A 1 87 ? 127.731 118.617 121.307 1.00 73.38 87 LEU B CA 1
ATOM 615 C C . LEU A 1 87 ? 126.382 118.387 121.979 1.00 73.38 87 LEU B C 1
ATOM 616 O O . LEU A 1 87 ? 125.365 118.944 121.554 1.00 73.38 87 LEU B O 1
ATOM 621 N N . ALA A 1 88 ? 126.377 117.556 123.015 1.00 69.52 88 ALA B N 1
ATOM 622 C CA . ALA A 1 88 ? 125.190 117.338 123.826 1.00 69.52 88 ALA B CA 1
ATOM 623 C C . ALA A 1 88 ? 125.105 118.397 124.918 1.00 69.52 88 ALA B C 1
ATOM 624 O O . ALA A 1 88 ? 126.123 118.889 125.412 1.00 69.52 88 ALA B O 1
ATOM 626 N N . GLU A 1 89 ? 123.873 118.750 125.291 1.00 68.51 89 GLU B N 1
ATOM 627 C CA . GLU A 1 89 ? 123.632 119.807 126.275 1.00 68.51 89 GLU B CA 1
ATOM 628 C C . GLU A 1 89 ? 122.302 119.562 126.976 1.00 68.51 89 GLU B C 1
ATOM 629 O O . GLU A 1 89 ? 121.294 120.219 126.691 1.00 68.51 89 GLU B O 1
ATOM 635 N N . PRO A 1 90 ? 122.265 118.610 127.913 1.00 61.93 90 PRO B N 1
ATOM 636 C CA . PRO A 1 90 ? 121.027 118.402 128.684 1.00 61.93 90 PRO B CA 1
ATOM 637 C C . PRO A 1 90 ? 120.720 119.539 129.643 1.00 61.93 90 PRO B C 1
ATOM 638 O O . PRO A 1 90 ? 119.550 119.905 129.809 1.00 61.93 90 PRO B O 1
ATOM 642 N N . THR A 1 91 ? 121.744 120.104 130.288 1.00 59.85 91 THR B N 1
ATOM 643 C CA . THR A 1 91 ? 121.515 121.153 131.277 1.00 59.85 91 THR B CA 1
ATOM 644 C C . THR A 1 91 ? 120.940 122.409 130.634 1.00 59.85 91 THR B C 1
ATOM 645 O O . THR A 1 91 ? 120.022 123.031 131.182 1.00 59.85 91 THR B O 1
ATOM 649 N N . THR A 1 92 ? 121.459 122.791 129.464 1.00 61.28 92 THR B N 1
ATOM 650 C CA . THR A 1 92 ? 120.965 123.989 128.792 1.00 61.28 92 THR B CA 1
ATOM 651 C C . THR A 1 92 ? 119.508 123.833 128.376 1.00 61.28 92 THR B C 1
ATOM 652 O O . THR A 1 92 ? 118.784 124.826 128.239 1.00 61.28 92 THR B O 1
ATOM 656 N N . LEU A 1 93 ? 119.059 122.594 128.165 1.00 55.35 93 LEU B N 1
ATOM 657 C CA . LEU A 1 93 ? 117.657 122.346 127.848 1.00 55.35 93 LEU B CA 1
ATOM 658 C C . LEU A 1 93 ? 116.725 122.672 129.008 1.00 55.35 93 LEU B C 1
ATOM 659 O O . LEU A 1 93 ? 115.509 122.749 128.799 1.00 55.35 93 LEU B O 1
ATOM 661 N N . GLY A 1 94 ? 117.255 122.862 130.215 1.00 50.12 94 GLY B N 1
ATOM 662 C CA . GLY A 1 94 ? 116.443 123.216 131.360 1.00 50.12 94 GLY B CA 1
ATOM 663 C C . GLY A 1 94 ? 115.931 122.054 132.179 1.00 50.12 94 GLY B C 1
ATOM 664 O O . GLY A 1 94 ? 115.136 122.272 133.100 1.00 50.12 94 GLY B O 1
ATOM 665 N N . VAL A 1 95 ? 116.353 120.825 131.875 1.00 45.80 95 VAL B N 1
ATOM 666 C CA . VAL A 1 95 ? 115.889 119.671 132.642 1.00 45.80 95 VAL B CA 1
ATOM 667 C C . VAL A 1 95 ? 116.546 119.642 134.016 1.00 45.80 95 VAL B C 1
ATOM 668 O O . VAL A 1 95 ? 115.932 119.221 135.005 1.00 45.80 95 VAL B O 1
ATOM 672 N N . ALA A 1 96 ? 117.804 120.078 134.101 1.00 43.64 96 ALA B N 1
ATOM 673 C CA . ALA A 1 96 ? 118.475 120.143 135.393 1.00 43.64 96 ALA B CA 1
ATOM 674 C C . ALA A 1 96 ? 117.934 121.294 136.229 1.00 43.64 96 ALA B C 1
ATOM 675 O O . ALA A 1 96 ? 117.680 121.138 137.431 1.00 43.64 96 ALA B O 1
ATOM 677 N N . THR A 1 97 ? 117.746 122.458 135.605 1.00 42.54 97 THR B N 1
ATOM 678 C CA . THR A 1 97 ? 117.266 123.623 136.337 1.00 42.54 97 THR B CA 1
ATOM 679 C C . THR A 1 97 ? 115.828 123.434 136.800 1.00 42.54 97 THR B C 1
ATOM 680 O O . THR A 1 97 ? 115.474 123.825 137.918 1.00 42.54 97 THR B O 1
ATOM 684 N N . GLY A 1 98 ? 114.982 122.840 135.956 1.00 42.09 98 GLY B N 1
ATOM 685 C CA . GLY A 1 98 ? 113.624 122.544 136.378 1.00 42.09 98 GLY B CA 1
ATOM 686 C C . GLY A 1 98 ? 113.578 121.556 137.527 1.00 42.09 98 GLY B C 1
ATOM 687 O O . GLY A 1 98 ? 112.769 121.692 138.449 1.00 42.09 98 GLY B O 1
ATOM 688 N N . ALA A 1 99 ? 114.453 120.548 137.493 1.00 41.37 99 ALA B N 1
ATOM 689 C CA . ALA A 1 99 ? 114.524 119.598 138.596 1.00 41.37 99 ALA B CA 1
ATOM 690 C C . ALA A 1 99 ? 114.967 120.285 139.882 1.00 41.37 99 ALA B C 1
ATOM 691 O O . ALA A 1 99 ? 114.421 120.014 140.958 1.00 41.37 99 ALA B O 1
ATOM 693 N N . GLN A 1 100 ? 115.950 121.183 139.789 1.00 35.83 100 GLN B N 1
ATOM 694 C CA . GLN A 1 100 ? 116.382 121.929 140.968 1.00 35.83 100 GLN B CA 1
ATOM 695 C C . GLN A 1 100 ? 115.254 122.799 141.507 1.00 35.83 100 GLN B C 1
ATOM 696 O O . GLN A 1 100 ? 115.072 122.922 142.726 1.00 35.83 100 GLN B O 1
ATOM 702 N N . LEU A 1 101 ? 114.488 123.420 140.606 1.00 39.56 101 LEU B N 1
ATOM 703 C CA . LEU A 1 101 ? 113.341 124.217 141.028 1.00 39.56 101 LEU B CA 1
ATOM 704 C C . LEU A 1 101 ? 112.313 123.353 141.747 1.00 39.56 101 LEU B C 1
ATOM 705 O O . LEU A 1 101 ? 111.745 123.763 142.766 1.00 39.56 101 LEU B O 1
ATOM 710 N N . GLY A 1 102 ? 112.070 122.147 141.235 1.00 39.79 102 GLY B N 1
ATOM 711 C CA . GLY A 1 102 ? 111.173 121.235 141.925 1.00 39.79 102 GLY B CA 1
ATOM 712 C C . GLY A 1 102 ? 111.671 120.868 143.309 1.00 39.79 102 GLY B C 1
ATOM 713 O O . GLY A 1 102 ? 110.901 120.851 144.274 1.00 39.79 102 GLY B O 1
ATOM 714 N N . ILE A 1 103 ? 112.970 120.579 143.428 1.00 36.83 103 ILE B N 1
ATOM 715 C CA . ILE A 1 103 ? 113.533 120.234 144.732 1.00 36.83 103 ILE B CA 1
ATOM 716 C C . ILE A 1 103 ? 113.383 121.392 145.711 1.00 36.83 103 ILE B C 1
ATOM 717 O O . ILE A 1 103 ? 113.040 121.186 146.881 1.00 36.83 103 ILE B O 1
ATOM 722 N N . THR A 1 104 ? 113.616 122.625 145.257 1.00 37.08 104 THR B N 1
ATOM 723 C CA . THR A 1 104 ? 113.543 123.739 146.199 1.00 37.08 104 THR B CA 1
ATOM 724 C C . THR A 1 104 ? 112.112 124.163 146.510 1.00 37.08 104 THR B C 1
ATOM 725 O O . THR A 1 104 ? 111.884 124.777 147.557 1.00 37.08 104 THR B O 1
ATOM 729 N N . VAL A 1 105 ? 111.144 123.860 145.639 1.00 40.06 105 VAL B N 1
ATOM 730 C CA . VAL A 1 105 ? 109.754 124.166 145.970 1.00 40.06 105 VAL B CA 1
ATOM 731 C C . VAL A 1 105 ? 109.066 123.056 146.757 1.00 40.06 105 VAL B C 1
ATOM 732 O O . VAL A 1 105 ? 108.049 123.321 147.415 1.00 40.06 105 VAL B O 1
ATOM 736 N N . THR A 1 106 ? 109.576 121.825 146.712 1.00 39.96 106 THR B N 1
ATOM 737 C CA . THR A 1 106 ? 109.055 120.775 147.578 1.00 39.96 106 THR B CA 1
ATOM 738 C C . THR A 1 106 ? 109.859 120.594 148.860 1.00 39.96 106 THR B C 1
ATOM 739 O O . THR A 1 106 ? 109.394 119.894 149.766 1.00 39.96 106 THR B O 1
ATOM 743 N N . THR A 1 107 ? 111.045 121.199 148.964 1.00 37.98 107 THR B N 1
ATOM 744 C CA . THR A 1 107 ? 111.734 121.229 150.250 1.00 37.98 107 THR B CA 1
ATOM 745 C C . THR A 1 107 ? 111.028 122.157 151.229 1.00 37.98 107 THR B C 1
ATOM 746 O O . THR A 1 107 ? 111.017 121.893 152.436 1.00 37.98 107 THR B O 1
ATOM 750 N N . LEU A 1 108 ? 110.435 123.236 150.730 1.00 41.90 108 LEU B N 1
ATOM 751 C CA . LEU A 1 108 ? 109.635 124.148 151.530 1.00 41.90 108 LEU B CA 1
ATOM 752 C C . LEU A 1 108 ? 108.152 123.888 151.290 1.00 41.90 108 LEU B C 1
ATOM 753 O O . LEU A 1 108 ? 107.761 123.247 150.311 1.00 41.90 108 LEU B O 1
ATOM 758 N N . TRP A 1 109 ? 107.327 124.391 152.210 1.00 47.02 109 TRP B N 1
ATOM 759 C CA . TRP A 1 109 ? 105.871 124.245 152.143 1.00 47.02 109 TRP B CA 1
ATOM 760 C C . TRP A 1 109 ? 105.444 122.779 152.122 1.00 47.02 109 TRP B C 1
ATOM 761 O O . TRP A 1 109 ? 104.370 122.445 151.613 1.00 47.02 109 TRP B O 1
ATOM 772 N N . ALA A 1 110 ? 106.279 121.904 152.672 1.00 45.89 110 ALA B N 1
ATOM 773 C CA . ALA A 1 110 ? 106.015 120.455 152.767 1.00 45.89 110 ALA B CA 1
ATOM 774 C C . ALA A 1 110 ? 105.805 119.920 151.346 1.00 45.89 110 ALA B C 1
ATOM 775 O O . ALA A 1 110 ? 106.513 120.350 150.422 1.00 45.89 110 ALA B O 1
ATOM 777 N N . ILE A 1 111 ? 104.860 119.003 151.148 0.00 45.37 111 ILE B N 1
ATOM 778 C CA . ILE A 1 111 ? 104.561 118.393 149.851 0.00 45.37 111 ILE B CA 1
ATOM 779 C C . ILE A 1 111 ? 105.815 117.718 149.306 0.00 45.37 111 ILE B C 1
ATOM 780 O O . ILE A 1 111 ? 106.531 118.312 148.488 0.00 45.37 111 ILE B O 1
ATOM 785 N N . PRO A 1 112 ? 106.120 116.487 149.722 0.00 46.04 112 PRO B N 1
ATOM 786 C CA . PRO A 1 112 ? 107.339 115.828 149.230 0.00 46.04 112 PRO B CA 1
ATOM 787 C C . PRO A 1 112 ? 107.059 114.832 148.116 0.00 46.04 112 PRO B C 1
ATOM 788 O O . PRO A 1 112 ? 105.928 114.730 147.630 0.00 46.04 112 PRO B O 1
ATOM 790 N N . GLY A 1 113 ? 108.088 114.094 147.702 0.00 47.84 113 GLY B N 1
ATOM 791 C CA . GLY A 1 113 ? 107.994 113.091 146.666 0.00 47.84 113 GLY B CA 1
ATOM 792 C C . GLY A 1 113 ? 109.119 113.235 145.669 0.00 47.84 113 GLY B C 1
ATOM 793 O O . GLY A 1 113 ? 110.101 113.950 145.895 0.00 47.84 113 GLY B O 1
ATOM 794 N N . ALA A 1 114 ? 108.979 112.540 144.538 1.00 49.78 114 ALA B N 1
ATOM 795 C CA . ALA A 1 114 ? 109.960 112.604 143.454 1.00 49.78 114 ALA B CA 1
ATOM 796 C C . ALA A 1 114 ? 109.776 113.932 142.725 1.00 49.78 114 ALA B C 1
ATOM 797 O O . ALA A 1 114 ? 109.131 114.028 141.678 1.00 49.78 114 ALA B O 1
ATOM 799 N N . MET A 1 115 ? 110.368 114.979 143.300 1.00 50.84 115 MET B N 1
ATOM 800 C CA . MET A 1 115 ? 110.158 116.331 142.795 1.00 50.84 115 MET B CA 1
ATOM 801 C C . MET A 1 115 ? 110.967 116.602 141.533 1.00 50.84 115 MET B C 1
ATOM 802 O O . MET A 1 115 ? 110.479 117.274 140.615 1.00 50.84 115 MET B O 1
ATOM 804 N N . ALA A 1 116 ? 112.201 116.096 141.473 1.00 50.06 116 ALA B N 1
ATOM 805 C CA . ALA A 1 116 ? 113.081 116.403 140.350 1.00 50.06 116 ALA B CA 1
ATOM 806 C C . ALA A 1 116 ? 112.481 115.931 139.032 1.00 50.06 116 ALA B C 1
ATOM 807 O O . ALA A 1 116 ? 112.349 116.712 138.082 1.00 50.06 116 ALA B O 1
ATOM 809 N N . SER A 1 117 ? 112.106 114.652 138.961 1.00 53.48 117 SER B N 1
ATOM 810 C CA . SER A 1 117 ? 111.567 114.104 137.721 1.00 53.48 117 SER B CA 1
ATOM 811 C C . SER A 1 117 ? 110.270 114.796 137.325 1.00 53.48 117 SER B C 1
ATOM 812 O O . SER A 1 117 ? 110.085 115.164 136.158 1.00 53.48 117 SER B O 1
ATOM 815 N N . GLN A 1 118 ? 109.362 114.987 138.285 1.00 59.60 118 GLN B N 1
ATOM 816 C CA . GLN A 1 118 ? 108.072 115.598 137.980 1.00 59.60 118 GLN B CA 1
ATOM 817 C C . GLN A 1 118 ? 108.244 117.017 137.455 1.00 59.60 118 GLN B C 1
ATOM 818 O O . GLN A 1 118 ? 107.652 117.388 136.435 1.00 59.60 118 GLN B O 1
ATOM 824 N N . PHE A 1 119 ? 109.067 117.826 138.127 1.00 55.33 119 PHE B N 1
ATOM 825 C CA . PHE A 1 119 ? 109.209 119.213 137.701 1.00 55.33 119 PHE B CA 1
ATOM 826 C C . PHE A 1 119 ? 110.004 119.333 136.407 1.00 55.33 119 PHE B C 1
ATOM 827 O O . PHE A 1 119 ? 109.719 120.219 135.593 1.00 55.33 119 PHE B O 1
ATOM 835 N N . ALA A 1 120 ? 110.984 118.454 136.180 1.00 56.07 120 ALA B N 1
ATOM 836 C CA . ALA A 1 120 ? 111.700 118.488 134.910 1.00 56.07 120 ALA B CA 1
ATOM 837 C C . ALA A 1 120 ? 110.788 118.086 133.758 1.00 56.07 120 ALA B C 1
ATOM 838 O O . ALA A 1 120 ? 110.842 118.686 132.678 1.00 56.07 120 ALA B O 1
ATOM 840 N N . ALA A 1 121 ? 109.931 117.083 133.974 1.00 63.17 121 ALA B N 1
ATOM 841 C CA . ALA A 1 121 ? 108.960 116.713 132.951 1.00 63.17 121 ALA B CA 1
ATOM 842 C C . ALA A 1 121 ? 107.960 117.83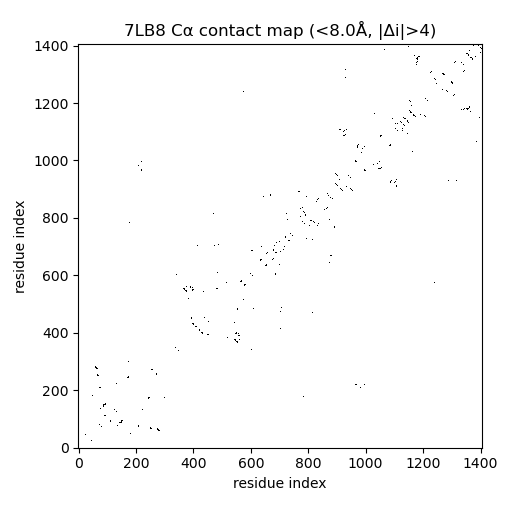6 132.713 1.00 63.17 121 ALA B C 1
ATOM 843 O O . ALA A 1 121 ? 107.543 118.074 131.574 1.00 63.17 121 ALA B O 1
ATOM 845 N N . LEU A 1 122 ? 107.570 118.545 133.775 1.00 67.55 122 LEU B N 1
ATOM 846 C CA . LEU A 1 122 ? 106.661 119.676 133.616 1.00 67.55 122 LEU B CA 1
ATOM 847 C C . LEU A 1 122 ? 107.306 120.789 132.799 1.00 67.55 122 LEU B C 1
ATOM 848 O O . LEU A 1 122 ? 106.663 121.377 131.922 1.00 67.55 122 LEU B O 1
ATOM 853 N N . ALA A 1 123 ? 108.577 121.092 133.074 1.00 67.58 123 ALA B N 1
ATOM 854 C CA . ALA A 1 123 ? 109.280 122.109 132.297 1.00 67.58 123 ALA B CA 1
ATOM 855 C C . ALA A 1 123 ? 109.426 121.687 130.840 1.00 67.58 123 ALA B C 1
ATOM 856 O O . ALA A 1 123 ? 109.253 122.505 129.927 1.00 67.58 123 ALA B O 1
ATOM 858 N N . GLY A 1 124 ? 109.742 120.413 130.601 1.00 70.23 124 GLY B N 1
ATOM 859 C CA . GLY A 1 124 ? 109.827 119.930 129.233 1.00 70.23 124 GLY B CA 1
ATOM 860 C C . GLY A 1 124 ? 108.503 120.029 128.499 1.00 70.23 124 GLY B C 1
ATOM 861 O O . GLY A 1 124 ? 108.455 120.439 127.337 1.00 70.23 124 GLY B O 1
ATOM 862 N N . ALA A 1 125 ? 107.408 119.669 129.174 1.00 71.86 125 ALA B N 1
ATOM 863 C CA . ALA A 1 125 ? 106.091 119.757 128.553 1.00 71.86 125 ALA B CA 1
ATOM 864 C C . ALA A 1 125 ? 105.702 121.204 128.285 1.00 71.86 125 ALA B C 1
ATOM 865 O O . ALA A 1 125 ? 105.088 121.505 127.255 1.00 71.86 125 ALA B O 1
ATOM 867 N N . CYS A 1 126 ? 106.055 122.118 129.193 1.00 74.88 126 CYS B N 1
ATOM 868 C CA . CYS A 1 126 ? 105.746 123.526 128.971 1.00 74.88 126 CYS B CA 1
ATOM 869 C C . CYS A 1 126 ? 106.532 124.078 127.788 1.00 74.88 126 CYS B C 1
ATOM 870 O O . CYS A 1 126 ? 105.991 124.836 126.974 1.00 74.88 126 CYS B O 1
ATOM 873 N N . VAL A 1 127 ? 107.811 123.707 127.674 1.00 74.99 127 VAL B N 1
ATOM 874 C CA . VAL A 1 127 ? 108.606 124.130 126.523 1.00 74.99 127 VAL B CA 1
ATOM 875 C C . VAL A 1 127 ? 108.014 123.571 125.235 1.00 74.99 127 VAL B C 1
ATOM 876 O O . VAL A 1 127 ? 107.893 124.280 124.226 1.00 74.99 127 VAL B O 1
ATOM 880 N N . VAL A 1 128 ? 107.632 122.291 125.252 1.00 75.82 128 VAL B N 1
ATOM 881 C CA . VAL A 1 128 ? 107.033 121.667 124.076 1.00 75.82 128 VAL B CA 1
ATOM 882 C C . VAL A 1 128 ? 105.759 122.399 123.675 1.00 75.82 128 VAL B C 1
ATOM 883 O O . VAL A 1 128 ? 105.527 122.668 122.491 1.00 75.82 128 VAL B O 1
ATOM 887 N N . GLY A 1 129 ? 104.919 122.742 124.654 1.00 75.68 129 GLY B N 1
ATOM 888 C CA . GLY A 1 129 ? 103.688 123.451 124.346 1.00 75.68 129 GLY B CA 1
ATOM 889 C C . GLY A 1 129 ? 103.930 124.843 123.795 1.00 75.68 129 GLY B C 1
ATOM 890 O O . GLY A 1 129 ? 103.287 125.256 122.826 1.00 75.68 129 GLY B O 1
ATOM 891 N N . LEU A 1 130 ? 104.862 125.586 124.401 1.00 78.94 130 LEU B N 1
ATOM 892 C CA . LEU A 1 130 ? 105.163 126.929 123.914 1.00 78.94 130 LEU B CA 1
ATOM 893 C C . LEU A 1 130 ? 105.756 126.903 122.512 1.00 78.94 130 LEU B C 1
ATOM 894 O O . LEU A 1 130 ? 105.543 127.842 121.736 1.00 78.94 130 LEU B O 1
ATOM 899 N N . ILE A 1 131 ? 106.497 125.850 122.165 1.00 78.58 131 ILE B N 1
ATOM 900 C CA . ILE A 1 131 ? 107.063 125.778 120.821 1.00 78.58 131 ILE B CA 1
ATOM 901 C C . ILE A 1 131 ? 106.017 125.321 119.810 1.00 78.58 131 ILE B C 1
ATOM 902 O O . ILE A 1 131 ? 105.964 125.829 118.685 1.00 78.58 131 ILE B O 1
ATOM 907 N N . VAL A 1 132 ? 105.162 124.368 120.191 1.00 80.82 132 VAL B N 1
ATOM 908 C CA . VAL A 1 132 ? 104.135 123.884 119.274 1.00 80.82 132 VAL B CA 1
ATOM 909 C C . VAL A 1 132 ? 103.092 124.963 119.013 1.00 80.82 132 VAL B C 1
ATOM 910 O O . VAL A 1 132 ? 102.558 125.063 117.901 1.00 80.82 132 VAL B O 1
ATOM 914 N N . PHE A 1 133 ? 102.803 125.800 120.009 1.00 80.42 133 PHE B N 1
ATOM 915 C CA . PHE A 1 133 ? 101.824 126.867 119.837 1.00 80.42 133 PHE B CA 1
ATOM 916 C C . PHE A 1 133 ? 102.333 127.908 118.848 1.00 80.42 133 PHE B C 1
ATOM 917 O O . PHE A 1 133 ? 101.925 127.914 117.682 1.00 80.42 133 PHE B O 1
ATOM 919 N N . GLY A 1 134 ? 103.228 128.784 119.299 1.00 74.92 134 GLY B N 1
ATOM 920 C CA . GLY A 1 134 ? 103.772 129.795 118.406 1.00 74.92 134 GLY B CA 1
ATOM 921 C C . GLY A 1 134 ? 102.708 130.785 117.970 1.00 74.92 134 GLY B C 1
ATOM 922 O O . GLY A 1 134 ? 101.933 131.305 118.780 1.00 74.92 134 GLY B O 1
ATOM 923 N N . VAL A 1 135 ? 102.667 131.051 116.665 0.00 75.25 135 VAL B N 1
ATOM 924 C CA . VAL A 1 135 ? 101.692 131.958 116.075 0.00 75.25 135 VAL B CA 1
ATOM 925 C C . VAL A 1 135 ? 100.835 131.287 115.014 0.00 75.25 135 VAL B C 1
ATOM 926 O O . VAL A 1 135 ? 99.972 131.946 114.426 0.00 75.25 135 VAL B O 1
ATOM 928 N N . ALA A 1 136 ? 101.043 129.999 114.751 0.00 78.20 136 ALA B N 1
ATOM 929 C CA . ALA A 1 136 ? 100.284 129.272 113.746 0.00 78.20 136 ALA B CA 1
ATOM 930 C C . ALA A 1 136 ? 99.821 127.941 114.322 0.00 78.20 136 ALA B C 1
ATOM 931 O O . ALA A 1 136 ? 100.348 127.457 115.326 0.00 78.20 136 ALA B O 1
ATOM 933 N N . TRP A 1 137 ? 98.812 127.357 113.670 0.00 79.53 137 TRP B N 1
ATOM 934 C CA . TRP A 1 137 ? 98.298 126.063 114.110 0.00 79.53 137 TRP B CA 1
ATOM 935 C C . TRP A 1 137 ? 99.370 124.984 114.019 0.00 79.53 137 TRP B C 1
ATOM 936 O O . TRP A 1 137 ? 99.495 124.144 114.918 0.00 79.53 137 TRP B O 1
ATOM 938 N N . GLY A 1 138 ? 100.150 124.989 112.941 0.00 79.71 138 GLY B N 1
ATOM 939 C CA . GLY A 1 138 ? 101.242 124.040 112.821 0.00 79.71 138 GLY B CA 1
ATOM 940 C C . GLY A 1 138 ? 102.343 124.337 113.824 0.00 79.71 138 GLY B C 1
ATOM 941 O O . GLY A 1 138 ? 102.597 125.488 114.181 0.00 79.71 138 GLY B O 1
ATOM 942 N N . LYS A 1 139 ? 103.000 123.272 114.291 1.00 79.46 139 LYS B N 1
ATOM 943 C CA . LYS A 1 139 ? 104.074 123.437 115.266 1.00 79.46 139 LYS B CA 1
ATOM 944 C C . LYS A 1 139 ? 105.237 124.226 114.678 1.00 79.46 139 LYS B C 1
ATOM 945 O O . LYS A 1 139 ? 105.700 125.202 115.280 1.00 79.46 139 LYS B O 1
ATOM 947 N N . ARG A 1 140 ? 105.714 123.821 113.498 1.00 79.00 140 ARG B N 1
ATOM 948 C CA . ARG A 1 140 ? 106.825 124.489 112.816 1.00 79.00 140 ARG B CA 1
ATOM 949 C C . ARG A 1 140 ? 108.050 124.594 113.721 1.00 79.00 140 ARG B C 1
ATOM 950 O O . ARG A 1 140 ? 108.761 125.601 113.729 1.00 79.00 140 ARG B O 1
ATOM 952 N N . LEU A 1 141 ? 108.295 123.541 114.495 1.00 76.76 141 LEU B N 1
ATOM 953 C CA . LEU A 1 141 ? 109.423 123.535 115.415 1.00 76.76 141 LEU B CA 1
ATOM 954 C C . LEU A 1 141 ? 110.739 123.408 114.658 1.00 76.76 141 LEU B C 1
ATOM 955 O O . LEU A 1 141 ? 110.842 122.677 113.670 1.00 76.76 141 LEU B O 1
ATOM 960 N N . SER A 1 142 ? 111.748 124.134 115.129 1.00 71.59 142 SER B N 1
ATOM 961 C CA . SER A 1 142 ? 113.078 124.141 114.546 1.00 71.59 142 SER B CA 1
ATOM 962 C C . SER A 1 142 ? 114.115 124.010 115.650 1.00 71.59 142 SER B C 1
ATOM 963 O O . SER A 1 142 ? 113.870 124.424 116.787 1.00 71.59 142 SER B O 1
ATOM 965 N N . PRO A 1 143 ? 115.282 123.432 115.349 1.00 71.64 143 PRO B N 1
ATOM 966 C CA . PRO A 1 143 ? 116.286 123.237 116.410 1.00 71.64 143 PRO B CA 1
ATOM 967 C C . PRO A 1 143 ? 116.796 124.534 117.014 1.00 71.64 143 PRO B C 1
ATOM 968 O O . PRO A 1 143 ? 117.058 124.584 118.222 1.00 71.64 143 PRO B O 1
ATOM 972 N N . VAL A 1 144 ? 116.944 125.590 116.210 1.00 69.12 144 VAL B N 1
ATOM 973 C CA . VAL A 1 144 ? 117.503 126.843 116.719 1.00 69.12 144 VAL B CA 1
ATOM 974 C C . VAL A 1 144 ? 116.564 127.473 117.745 1.00 69.12 144 VAL B C 1
ATOM 975 O O . VAL A 1 144 ? 116.979 127.831 118.854 1.00 69.12 144 VAL B O 1
ATOM 979 N N . THR A 1 145 ? 115.279 127.599 117.400 1.00 67.21 145 THR B N 1
ATOM 980 C CA . THR A 1 145 ? 114.326 128.166 118.347 1.00 67.21 145 THR B CA 1
ATOM 981 C C . THR A 1 145 ? 114.085 127.225 119.519 1.00 67.21 145 THR B C 1
ATOM 982 O O . THR A 1 145 ? 113.817 127.683 120.635 1.00 67.21 145 THR B O 1
ATOM 986 N N . LEU A 1 146 ? 114.195 125.915 119.288 1.00 69.20 146 LEU B N 1
ATOM 987 C CA . LEU A 1 146 ? 114.112 124.951 120.380 1.00 69.20 146 LEU B CA 1
ATOM 988 C C . LEU A 1 146 ? 115.199 125.204 121.416 1.00 69.20 146 LEU B C 1
ATOM 989 O O . LEU A 1 146 ? 114.920 125.312 122.616 1.00 69.20 146 LEU B O 1
ATOM 994 N N . ILE A 1 147 ? 116.450 125.315 120.964 1.00 67.66 147 ILE B N 1
ATOM 995 C CA . ILE A 1 147 ? 117.558 125.551 121.882 1.00 67.66 147 ILE B CA 1
ATOM 996 C C . ILE A 1 147 ? 117.435 126.925 122.530 1.00 67.66 147 ILE B C 1
ATOM 997 O O . ILE A 1 147 ? 117.751 127.098 123.714 1.00 67.66 147 ILE B O 1
ATOM 1002 N N . LEU A 1 148 ? 116.962 127.920 121.775 1.00 65.29 148 LEU B N 1
ATOM 1003 C CA . LEU A 1 148 ? 116.792 129.256 122.339 1.00 65.29 148 LEU B CA 1
ATOM 1004 C C . LEU A 1 148 ? 115.781 129.246 123.479 1.00 65.29 148 LEU B C 1
ATOM 1005 O O . LEU A 1 148 ? 116.053 129.759 124.572 1.00 65.29 148 LEU B O 1
ATOM 1007 N N . ALA A 1 149 ? 114.603 128.662 123.242 1.00 60.30 149 ALA B N 1
ATOM 1008 C CA . ALA A 1 149 ? 113.593 128.576 124.290 1.00 60.30 149 ALA B CA 1
ATOM 1009 C C . ALA A 1 149 ? 114.066 127.725 125.459 1.00 60.30 149 ALA B C 1
ATOM 1010 O O . ALA A 1 149 ? 113.749 128.029 126.614 1.00 60.30 149 ALA B O 1
ATOM 1012 N N . GLY A 1 150 ? 114.822 126.659 125.187 1.00 58.98 150 GLY B N 1
ATOM 1013 C CA . GLY A 1 150 ? 115.366 125.862 126.274 1.00 58.98 150 GLY B CA 1
ATOM 1014 C C . GLY A 1 150 ? 116.296 126.667 127.159 1.00 58.98 150 GLY B C 1
ATOM 1015 O O . GLY A 1 150 ? 116.212 126.608 128.388 1.00 58.98 150 GLY B O 1
ATOM 1016 N N . LEU A 1 151 ? 117.186 127.448 126.540 1.00 57.97 151 LEU B N 1
ATOM 1017 C CA . LEU A 1 151 ? 118.071 128.321 127.306 1.00 57.97 151 LEU B CA 1
ATOM 1018 C C . LEU A 1 151 ? 117.277 129.350 128.099 1.00 57.97 151 LEU B C 1
ATOM 1019 O O . LEU A 1 151 ? 117.608 129.648 129.253 1.00 57.97 151 LEU B O 1
ATOM 1024 N N . VAL A 1 152 ? 116.219 129.900 127.496 1.00 53.36 152 VAL B N 1
ATOM 1025 C CA . VAL A 1 152 ? 115.424 130.924 128.173 1.00 53.36 152 VAL B CA 1
ATOM 1026 C C . VAL A 1 152 ? 114.755 130.349 129.415 1.00 53.36 152 VAL B C 1
ATOM 1027 O O . VAL A 1 152 ? 114.821 130.932 130.503 1.00 53.36 152 VAL B O 1
ATOM 1031 N N . VAL A 1 153 ? 114.096 129.195 129.273 1.00 52.18 153 VAL B N 1
ATOM 1032 C CA . VAL A 1 153 ? 113.430 128.599 130.429 1.00 52.18 153 VAL B CA 1
ATOM 1033 C C . VAL A 1 153 ? 114.446 128.112 131.455 1.00 52.18 153 VAL B C 1
ATOM 1034 O O . VAL A 1 153 ? 114.182 128.157 132.663 1.00 52.18 153 VAL B O 1
ATOM 1038 N N . SER A 1 154 ? 115.620 127.655 131.013 1.00 49.91 154 SER B N 1
ATOM 1039 C CA . SER A 1 154 ? 116.653 127.262 131.964 1.00 49.91 154 SER B CA 1
ATOM 1040 C C . SER A 1 154 ? 117.092 128.452 132.806 1.00 49.91 154 SER B C 1
ATOM 1041 O O . SER A 1 154 ? 117.196 128.356 134.033 1.00 49.91 154 SER B O 1
ATOM 1044 N N . LEU A 1 155 ? 117.331 129.596 132.159 1.00 45.45 155 LEU B N 1
ATOM 1045 C CA . LEU A 1 155 ? 117.704 130.798 132.898 1.00 45.45 155 LEU B CA 1
ATOM 1046 C C . LEU A 1 155 ? 116.570 131.264 133.802 1.00 45.45 155 LEU B C 1
ATOM 1047 O O . LEU A 1 155 ? 116.812 131.761 134.908 1.00 45.45 155 LEU B O 1
ATOM 1052 N N . TYR A 1 156 ? 115.322 131.098 133.357 1.00 40.75 156 TYR B N 1
ATOM 1053 C CA . TYR A 1 156 ? 114.182 131.511 134.171 1.00 40.75 156 TYR B CA 1
ATOM 1054 C C . TYR A 1 156 ? 114.086 130.684 135.449 1.00 40.75 156 TYR B C 1
ATOM 1055 O O . TYR A 1 156 ? 113.950 131.234 136.550 1.00 40.75 156 TYR B O 1
ATOM 1064 N N . CYS A 1 157 ? 114.145 129.355 135.322 1.00 42.92 157 CYS B N 1
ATOM 1065 C CA . CYS A 1 157 ? 114.120 128.510 136.514 1.00 42.92 157 CYS B CA 1
ATOM 1066 C C . CYS A 1 157 ? 115.352 128.738 137.380 1.00 42.92 157 CYS B C 1
ATOM 1067 O O . CYS A 1 157 ? 115.274 128.650 138.610 1.00 42.92 157 CYS B O 1
ATOM 1070 N N . GLY A 1 158 ? 116.497 129.037 136.763 1.00 42.30 158 GLY B N 1
ATOM 1071 C CA . GLY A 1 158 ? 117.672 129.373 137.549 1.00 42.30 158 GLY B CA 1
ATOM 1072 C C . GLY A 1 158 ? 117.472 130.633 138.365 1.00 42.30 158 GLY B C 1
ATOM 1073 O O . GLY A 1 158 ? 117.902 130.713 139.516 1.00 42.30 158 GLY B O 1
ATOM 1074 N N . ALA A 1 159 ? 116.786 131.621 137.792 1.00 37.76 159 ALA B N 1
ATOM 1075 C CA . ALA A 1 159 ? 116.518 132.854 138.521 1.00 37.76 159 ALA B CA 1
ATOM 1076 C C . ALA A 1 159 ? 115.503 132.634 139.635 1.00 37.76 159 ALA B C 1
ATOM 1077 O O . ALA A 1 159 ? 115.629 133.217 140.718 1.00 37.76 159 ALA B O 1
ATOM 1079 N N . ILE A 1 160 ? 114.485 131.805 139.392 1.00 36.67 160 ILE B N 1
ATOM 1080 C CA . ILE A 1 160 ? 113.528 131.505 140.458 1.00 36.67 160 ILE B CA 1
ATOM 1081 C C . ILE A 1 160 ? 114.213 130.747 141.590 1.00 36.67 160 ILE B C 1
ATOM 1082 O O . ILE A 1 160 ? 113.978 131.025 142.774 1.00 36.67 160 ILE B O 1
ATOM 1087 N N . ASN A 1 161 ? 115.082 129.792 141.250 1.00 36.75 161 ASN B N 1
ATOM 1088 C CA . ASN A 1 161 ? 115.861 129.099 142.270 1.00 36.75 161 ASN B CA 1
ATOM 1089 C C . ASN A 1 161 ? 116.772 130.062 143.019 1.00 36.75 161 ASN B C 1
ATOM 1090 O O . ASN A 1 161 ? 116.943 129.945 144.238 1.00 36.75 161 ASN B O 1
ATOM 1095 N N . GLN A 1 162 ? 117.361 131.025 142.305 1.00 33.67 162 GLN B N 1
ATOM 1096 C CA . GLN A 1 162 ? 118.239 131.995 142.947 1.00 33.67 162 GLN B CA 1
ATOM 1097 C C . GLN A 1 162 ? 117.463 132.871 143.918 1.00 33.67 162 GLN B C 1
ATOM 1098 O O . GLN A 1 162 ? 117.940 133.165 145.018 1.00 33.67 162 GLN B O 1
ATOM 1104 N N . LEU A 1 163 ? 116.257 133.289 143.532 1.00 32.69 163 LEU B N 1
ATOM 1105 C CA . LEU A 1 163 ? 115.407 134.056 144.437 1.00 32.69 163 LEU B CA 1
ATOM 1106 C C . LEU A 1 163 ? 115.043 133.231 145.666 1.00 32.69 163 LEU B C 1
ATOM 1107 O O . LEU A 1 163 ? 115.100 133.723 146.802 1.00 32.69 163 LEU B O 1
ATOM 1112 N N . LEU A 1 164 ? 114.678 131.963 145.457 1.00 30.74 164 LEU B N 1
ATOM 1113 C CA . LEU A 1 164 ? 114.276 131.116 146.575 1.00 30.74 164 LEU B CA 1
ATOM 1114 C C . LEU A 1 164 ? 115.431 130.845 147.532 1.00 30.74 164 LEU B C 1
ATOM 1115 O O . LEU A 1 164 ? 115.210 130.731 148.743 1.00 30.74 164 LEU B O 1
ATOM 1120 N N . VAL A 1 165 ? 116.661 130.740 147.024 1.00 29.69 165 VAL B N 1
ATOM 1121 C CA . VAL A 1 165 ? 117.779 130.512 147.936 1.00 29.69 165 VAL B CA 1
ATOM 1122 C C . VAL A 1 165 ? 118.218 131.822 148.585 1.00 29.69 165 VAL B C 1
ATOM 1123 O O . VAL A 1 165 ? 118.658 131.827 149.739 1.00 29.69 165 VAL B O 1
ATOM 1127 N N . ILE A 1 166 ? 118.087 132.950 147.882 1.00 27.66 166 ILE B N 1
ATOM 1128 C CA . ILE A 1 166 ? 118.402 134.239 148.490 1.00 27.66 166 ILE B CA 1
ATOM 1129 C C . ILE A 1 166 ? 117.461 134.517 149.653 1.00 27.66 166 ILE B C 1
ATOM 1130 O O . ILE A 1 166 ? 117.875 135.035 150.698 1.00 27.66 166 ILE B O 1
ATOM 1135 N N . PHE A 1 167 ? 116.185 134.157 149.504 1.00 30.35 167 PHE B N 1
ATOM 1136 C CA . PHE A 1 167 ? 115.245 134.347 150.602 1.00 30.35 167 PHE B CA 1
ATOM 1137 C C . PHE A 1 167 ? 115.303 133.211 151.617 1.00 30.35 167 PHE B C 1
ATOM 1138 O O . PHE A 1 167 ? 114.980 133.422 152.791 1.00 30.35 167 PHE B O 1
ATOM 1146 N N . HIS A 1 168 ? 115.706 132.011 151.195 1.00 29.82 168 HIS B N 1
ATOM 1147 C CA . HIS A 1 168 ? 115.824 130.862 152.096 1.00 29.82 168 HIS B CA 1
ATOM 1148 C C . HIS A 1 168 ? 117.037 130.043 151.663 1.00 29.82 168 HIS B C 1
ATOM 1149 O O . HIS A 1 168 ? 116.934 129.211 150.757 1.00 29.82 168 HIS B O 1
ATOM 1156 N N . HIS A 1 169 ? 118.181 130.271 152.314 1.00 30.44 169 HIS B N 1
ATOM 1157 C CA . HIS A 1 169 ? 119.388 129.510 152.019 1.00 30.44 169 HIS B CA 1
ATOM 1158 C C . HIS A 1 169 ? 119.795 128.552 153.127 1.00 30.44 169 HIS B C 1
ATOM 1159 O O . HIS A 1 169 ? 120.483 127.567 152.843 1.00 30.44 169 HIS B O 1
ATOM 1166 N N . ASP A 1 170 ? 119.392 128.809 154.371 1.00 29.87 170 ASP B N 1
ATOM 1167 C CA . ASP A 1 170 ? 119.732 127.913 155.468 1.00 29.87 170 ASP B CA 1
ATOM 1168 C C . ASP A 1 170 ? 118.896 126.641 155.468 1.00 29.87 170 ASP B C 1
ATOM 1169 O O . ASP A 1 170 ? 119.285 125.661 156.111 1.00 29.87 170 ASP B O 1
ATOM 1174 N N . GLN A 1 171 ? 117.766 126.631 154.763 1.00 29.24 171 GLN B N 1
ATOM 1175 C CA . GLN A 1 171 ? 116.846 125.503 154.766 1.00 29.24 171 GLN B CA 1
ATOM 1176 C C . GLN A 1 171 ? 116.906 124.682 153.484 1.00 29.24 171 GLN B C 1
ATOM 1177 O O . GLN A 1 171 ? 116.052 123.814 153.278 1.00 29.24 171 GLN B O 1
ATOM 1183 N N . LEU A 1 172 ? 117.889 124.932 152.619 1.00 28.44 172 LEU B N 1
ATOM 1184 C CA . LEU A 1 172 ? 118.014 124.208 151.360 1.00 28.44 172 LEU B CA 1
ATOM 1185 C C . LEU A 1 172 ? 119.346 123.482 151.222 1.00 28.44 172 LEU B C 1
ATOM 1186 O O . LEU A 1 172 ? 119.710 123.094 150.105 1.00 28.44 172 LEU B O 1
ATOM 1191 N N . GLN A 1 173 ? 120.077 123.283 152.324 1.00 24.90 173 GLN B N 1
ATOM 1192 C CA . GLN A 1 173 ? 121.394 122.656 152.238 1.00 24.90 173 GLN B CA 1
ATOM 1193 C C . GLN A 1 173 ? 121.316 121.291 151.568 1.00 24.90 173 GLN B C 1
ATOM 1194 O O . GLN A 1 173 ? 122.171 120.949 150.741 1.00 24.90 173 GLN B O 1
ATOM 1200 N N . SER A 1 174 ? 120.290 120.503 151.903 1.00 24.71 174 SER B N 1
ATOM 1201 C CA . SER A 1 174 ? 120.081 119.222 151.237 1.00 24.71 174 SER B CA 1
ATOM 1202 C C . SER A 1 174 ? 120.044 119.395 149.726 1.00 24.71 174 SER B C 1
ATOM 1203 O O . SER A 1 174 ? 120.759 118.703 148.990 1.00 24.71 174 SER B O 1
ATOM 1206 N N . MET A 1 175 ? 119.228 120.341 149.249 1.00 27.80 175 MET B N 1
ATOM 1207 C CA . MET A 1 175 ? 119.170 120.627 147.820 1.00 27.80 175 MET B CA 1
ATOM 1208 C C . MET A 1 175 ? 120.560 120.893 147.263 1.00 27.80 175 MET B C 1
ATOM 1209 O O . MET A 1 175 ? 120.907 120.407 146.180 1.00 27.80 175 MET B O 1
ATOM 1214 N N . PHE A 1 176 ? 121.380 121.643 148.007 1.00 26.12 176 PHE B N 1
ATOM 1215 C CA . PHE A 1 176 ? 122.743 121.912 147.562 1.00 26.12 176 PHE B CA 1
ATOM 1216 C C . PHE A 1 176 ? 123.490 120.613 147.291 1.00 26.12 176 PHE B C 1
ATOM 1217 O O . PHE A 1 176 ? 124.088 120.440 146.222 1.00 26.12 176 PHE B O 1
ATOM 1225 N N . LEU A 1 177 ? 123.438 119.672 148.239 1.00 23.79 177 LEU B N 1
ATOM 1226 C CA . LEU A 1 177 ? 124.065 118.376 148.009 1.00 23.79 177 LEU B CA 1
ATOM 1227 C C . LEU A 1 177 ? 123.468 117.695 146.786 1.00 23.79 177 LEU B C 1
ATOM 1228 O O . LEU A 1 177 ? 124.197 117.124 145.965 1.00 23.79 177 LEU B O 1
ATOM 1233 N N . TRP A 1 178 ? 122.144 117.779 146.629 1.00 29.95 178 TRP B N 1
ATOM 1234 C CA . TRP A 1 178 ? 121.506 117.188 145.459 1.00 29.95 178 TRP B CA 1
ATOM 1235 C C . TRP A 1 178 ? 122.011 117.823 144.172 1.00 29.95 178 TRP B C 1
ATOM 1236 O O . TRP A 1 178 ? 122.049 117.162 143.128 1.00 29.95 178 TRP B O 1
ATOM 1247 N N . SER A 1 179 ? 122.411 119.092 144.225 1.00 28.09 179 SER B N 1
ATOM 1248 C CA . SER A 1 179 ? 122.920 119.764 143.038 1.00 28.09 179 SER B CA 1
ATOM 1249 C C . SER A 1 179 ? 124.404 119.517 142.809 1.00 28.09 179 SER B C 1
ATOM 1250 O O . SER A 1 179 ? 124.985 120.134 141.910 1.00 28.09 179 SER B O 1
ATOM 1253 N N . THR A 1 180 ? 125.032 118.643 143.596 1.00 25.69 180 THR B N 1
ATOM 1254 C CA . THR A 1 180 ? 126.429 118.298 143.389 1.00 25.69 180 THR B CA 1
ATOM 1255 C C . THR A 1 180 ? 126.628 116.870 142.905 1.00 25.69 180 THR B C 1
ATOM 1256 O O . THR A 1 180 ? 127.741 116.524 142.493 1.00 25.69 180 THR B O 1
ATOM 1260 N N . GLY A 1 181 ? 125.589 116.039 142.937 1.00 27.28 181 GLY B N 1
ATOM 1261 C CA . GLY A 1 181 ? 125.681 114.679 142.447 1.00 27.28 181 GLY B CA 1
ATOM 1262 C C . GLY A 1 181 ? 126.618 113.804 143.252 1.00 27.28 181 GLY B C 1
ATOM 1263 O O . GLY A 1 181 ? 127.594 113.275 142.714 1.00 27.28 181 GLY B O 1
ATOM 1264 N N . THR A 1 182 ? 126.332 113.643 144.544 1.00 23.84 182 THR B N 1
ATOM 1265 C CA . THR A 1 182 ? 127.175 112.806 145.389 1.00 23.84 182 THR B CA 1
ATOM 1266 C C . THR A 1 182 ? 126.934 111.322 145.144 1.00 23.84 182 THR B C 1
ATOM 1267 O O . THR A 1 182 ? 127.823 110.506 145.410 1.00 23.84 182 THR B O 1
ATOM 1271 N N . LEU A 1 183 ? 125.745 110.965 144.651 1.00 25.72 183 LEU B N 1
ATOM 1272 C CA . LEU A 1 183 ? 125.325 109.583 144.381 1.00 25.72 183 LEU B CA 1
ATOM 1273 C C . LEU A 1 183 ? 125.665 108.627 145.524 1.00 25.72 183 LEU B C 1
ATOM 1274 O O . LEU A 1 183 ? 125.818 107.421 145.309 1.00 25.72 183 LEU B O 1
ATOM 1279 N N . THR A 1 184 ? 125.770 109.141 146.747 1.00 24.61 184 THR B N 1
ATOM 1280 C CA . THR A 1 184 ? 125.964 108.285 147.909 1.00 24.61 184 THR B CA 1
ATOM 1281 C C . THR A 1 184 ? 124.662 107.561 148.222 1.00 24.61 184 THR B C 1
ATOM 1282 O O . THR A 1 184 ? 123.625 108.200 148.429 1.00 24.61 184 THR B O 1
ATOM 1286 N N . GLN A 1 185 ? 124.709 106.234 148.250 1.00 24.55 185 GLN B N 1
ATOM 1287 C CA . GLN A 1 185 ? 123.529 105.418 148.480 1.00 24.55 185 GLN B CA 1
ATOM 1288 C C . GLN A 1 185 ? 123.575 104.797 149.869 1.00 24.55 185 GLN B C 1
ATOM 1289 O O . GLN A 1 185 ? 124.646 104.470 150.388 1.00 24.55 185 GLN B O 1
ATOM 1295 N N . THR A 1 186 ? 122.395 104.645 150.468 1.00 27.48 186 THR B N 1
ATOM 1296 C CA . THR A 1 186 ? 122.255 103.999 151.763 1.00 27.48 186 THR B CA 1
ATOM 1297 C C . THR A 1 186 ? 121.413 102.733 151.719 1.00 27.48 186 THR B C 1
ATOM 1298 O O . THR A 1 186 ? 121.336 102.029 152.732 1.00 27.48 186 THR B O 1
ATOM 1302 N N . ASP A 1 187 ? 120.789 102.424 150.586 1.00 29.44 187 ASP B N 1
ATOM 1303 C CA . ASP A 1 187 ? 119.979 101.222 150.441 1.00 29.44 187 ASP B CA 1
ATOM 1304 C C . ASP A 1 187 ? 119.862 100.905 148.955 1.00 29.44 187 ASP B C 1
ATOM 1305 O O . ASP A 1 187 ? 120.447 101.584 148.107 1.00 29.44 187 ASP B O 1
ATOM 1307 N N . TRP A 1 188 ? 119.097 99.861 148.646 1.00 35.25 188 TRP B N 1
ATOM 1308 C CA . TRP A 1 188 ? 118.882 99.429 147.273 1.00 35.25 188 TRP B CA 1
ATOM 1309 C C . TRP A 1 188 ? 117.648 100.058 146.639 1.00 35.25 188 TRP B C 1
ATOM 1310 O O . TRP A 1 188 ? 117.256 99.649 145.542 1.00 35.25 188 TRP B O 1
ATOM 1321 N N . GLY A 1 189 ? 117.026 101.034 147.304 1.00 38.50 189 GLY B N 1
ATOM 1322 C CA . GLY A 1 189 ? 115.828 101.645 146.750 1.00 38.50 189 GLY B CA 1
ATOM 1323 C C . GLY A 1 189 ? 116.089 102.383 145.451 1.00 38.50 189 GLY B C 1
ATOM 1324 O O . GLY A 1 189 ? 115.311 102.278 144.499 1.00 38.50 189 GLY B O 1
ATOM 1325 N N . GLY A 1 190 ? 117.187 103.140 145.394 1.00 39.14 190 GLY B N 1
ATOM 1326 C CA . GLY A 1 190 ? 117.503 103.876 144.181 1.00 39.14 190 GLY B CA 1
ATOM 1327 C C . GLY A 1 190 ? 117.725 102.970 142.985 1.00 39.14 190 GLY B C 1
ATOM 1328 O O . GLY A 1 190 ? 117.211 103.229 141.895 1.00 39.14 190 GLY B O 1
ATOM 1329 N N . VAL A 1 191 ? 118.487 101.891 143.175 1.00 39.18 191 VAL B N 1
ATOM 1330 C CA . VAL A 1 191 ? 118.732 100.957 142.081 1.00 39.18 191 VAL B CA 1
ATOM 1331 C C . VAL A 1 191 ? 117.448 100.230 141.700 1.00 39.18 191 VAL B C 1
ATOM 1332 O O . VAL A 1 191 ? 117.141 100.063 140.513 1.00 39.18 191 VAL B O 1
ATOM 1336 N N . GLU A 1 192 ? 116.674 99.791 142.697 1.00 41.51 192 GLU B N 1
ATOM 1337 C CA . GLU A 1 192 ? 115.429 99.084 142.421 1.00 41.51 192 GLU B CA 1
ATOM 1338 C C . GLU A 1 192 ? 114.388 99.976 141.760 1.00 41.51 192 GLU B C 1
ATOM 1339 O O . GLU A 1 192 ? 113.446 99.459 141.151 1.00 41.51 192 GLU B O 1
ATOM 1345 N N . ARG A 1 193 ? 114.529 101.297 141.871 1.00 39.64 193 ARG B N 1
ATOM 1346 C CA . ARG A 1 193 ? 113.628 102.211 141.183 1.00 39.64 193 ARG B CA 1
ATOM 1347 C C . ARG A 1 193 ? 114.152 102.637 139.820 1.00 39.64 193 ARG B C 1
ATOM 1348 O O . ARG A 1 193 ? 113.353 102.922 138.920 1.00 39.64 193 ARG B O 1
ATOM 1356 N N . LEU A 1 194 ? 115.472 102.685 139.644 1.00 41.16 194 LEU B N 1
ATOM 1357 C CA . LEU A 1 194 ? 116.052 103.150 138.392 1.00 41.16 194 LEU B CA 1
ATOM 1358 C C . LEU A 1 194 ? 116.178 102.040 137.355 1.00 41.16 194 LEU B C 1
ATOM 1359 O O . LEU A 1 194 ? 115.989 102.294 136.161 1.00 41.16 194 LEU B O 1
ATOM 1364 N N . TRP A 1 195 ? 116.489 100.813 137.775 1.00 45.80 195 TRP B N 1
ATOM 1365 C CA . TRP A 1 195 ? 116.694 99.743 136.803 1.00 45.80 195 TRP B CA 1
ATOM 1366 C C . TRP A 1 195 ? 115.441 99.392 136.000 1.00 45.80 195 TRP B C 1
ATOM 1367 O O . TRP A 1 195 ? 115.583 99.119 134.796 1.00 45.80 195 TRP B O 1
ATOM 1378 N N . PRO A 1 196 ? 114.219 99.393 136.553 1.00 47.01 196 PRO B N 1
ATOM 1379 C CA . PRO A 1 196 ? 113.061 99.159 135.673 1.00 47.01 196 PRO B CA 1
ATOM 1380 C C . PRO A 1 196 ? 112.804 100.319 134.730 1.00 47.01 196 PRO B C 1
ATOM 1381 O O . PRO A 1 196 ? 112.492 100.104 133.552 1.00 47.01 196 PRO B O 1
ATOM 1385 N N . GLN A 1 197 ? 112.935 101.553 135.220 1.00 44.95 197 GLN B N 1
ATOM 1386 C CA . GLN A 1 197 ? 112.759 102.714 134.357 1.00 44.95 197 GLN B CA 1
ATOM 1387 C C . GLN A 1 197 ? 113.861 102.793 133.307 1.00 44.95 197 GLN B C 1
ATOM 1388 O O . GLN A 1 197 ? 113.600 103.145 132.152 1.00 44.95 197 GLN B O 1
ATOM 1394 N N . LEU A 1 198 ? 115.095 102.447 133.680 1.00 49.72 198 LEU B N 1
ATOM 1395 C CA . LEU A 1 198 ? 116.171 102.423 132.694 1.00 49.72 198 LEU B CA 1
ATOM 1396 C C . LEU A 1 198 ? 115.972 101.304 131.680 1.00 49.72 198 LEU B C 1
ATOM 1397 O O . LEU A 1 198 ? 116.324 101.465 130.505 1.00 49.72 198 LEU B O 1
ATOM 1402 N N . LEU A 1 199 ? 115.409 100.171 132.107 1.00 54.08 199 LEU B N 1
ATOM 1403 C CA . LEU A 1 199 ? 115.092 99.105 131.163 1.00 54.08 199 LEU B CA 1
ATOM 1404 C C . LEU A 1 199 ? 114.012 99.546 130.184 1.00 54.08 199 LEU B C 1
ATOM 1405 O O . LEU A 1 199 ? 114.110 99.282 128.980 1.00 54.08 199 LEU B O 1
ATOM 1410 N N . GLY A 1 200 ? 112.975 100.222 130.681 1.00 56.61 200 GLY B N 1
ATOM 1411 C CA . GLY A 1 200 ? 111.985 100.794 129.782 1.00 56.61 200 GLY B CA 1
ATOM 1412 C C . GLY A 1 200 ? 112.589 101.811 128.833 1.00 56.61 200 GLY B C 1
ATOM 1413 O O . GLY A 1 200 ? 112.209 101.887 127.661 1.00 56.61 200 GLY B O 1
ATOM 1414 N N . GLY A 1 201 ? 113.553 102.593 129.322 1.00 57.76 201 GLY B N 1
ATOM 1415 C CA . GLY A 1 201 ? 114.209 103.569 128.466 1.00 57.76 201 GLY B CA 1
ATOM 1416 C C . GLY A 1 201 ? 115.006 102.924 127.348 1.00 57.76 201 GLY B C 1
ATOM 1417 O O . GLY A 1 201 ? 114.917 103.336 126.190 1.00 57.76 201 GLY B O 1
ATOM 1418 N N . VAL A 1 202 ? 115.794 101.897 127.678 1.00 59.98 202 VAL B N 1
ATOM 1419 C CA . VAL A 1 202 ? 116.571 101.239 126.629 1.00 59.98 202 VAL B CA 1
ATOM 1420 C C . VAL A 1 202 ? 115.650 100.474 125.688 1.00 59.98 202 VAL B C 1
ATOM 1421 O O . VAL A 1 202 ? 115.951 100.333 124.497 1.00 59.98 202 VAL B O 1
ATOM 1425 N N . MET A 1 203 ? 114.513 99.981 126.189 1.00 63.83 203 MET B N 1
ATOM 1426 C CA . MET A 1 203 ? 113.554 99.316 125.313 1.00 63.83 203 MET B CA 1
ATOM 1427 C C . MET A 1 203 ? 112.942 100.299 124.322 1.00 63.83 203 MET B C 1
ATOM 1428 O O . MET A 1 203 ? 112.822 99.993 123.130 1.00 63.83 203 MET B O 1
ATOM 1430 N N . LEU A 1 204 ? 112.549 101.484 124.796 1.00 63.63 204 LEU B N 1
ATOM 1431 C CA . LEU A 1 204 ? 112.053 102.515 123.893 1.00 63.63 204 LEU B CA 1
ATOM 1432 C C . LEU A 1 204 ? 113.140 103.037 122.963 1.00 63.63 204 LEU B C 1
ATOM 1433 O O . LEU A 1 204 ? 112.824 103.530 121.876 1.00 63.63 204 LEU B O 1
ATOM 1438 N N . THR A 1 205 ? 114.408 102.946 123.370 1.00 68.37 205 THR B N 1
ATOM 1439 C CA . THR A 1 205 ? 115.498 103.363 122.493 1.00 68.37 205 THR B CA 1
ATOM 1440 C C . THR A 1 205 ? 115.726 102.349 121.377 1.00 68.37 205 THR B C 1
ATOM 1441 O O . THR A 1 205 ? 115.959 102.731 120.223 1.00 68.37 205 THR B O 1
ATOM 1445 N N . LEU A 1 206 ? 115.660 101.053 121.699 1.00 68.54 206 LEU B N 1
ATOM 1446 C CA . LEU A 1 206 ? 115.788 100.027 120.666 1.00 68.54 206 LEU B CA 1
ATOM 1447 C C . LEU A 1 206 ? 114.704 100.172 119.607 1.00 68.54 206 LEU B C 1
ATOM 1448 O O . LEU A 1 206 ? 114.949 99.931 118.419 1.00 68.54 206 LEU B O 1
ATOM 1453 N N . LEU A 1 207 ? 113.499 100.555 120.015 1.00 69.56 207 LEU B N 1
ATOM 1454 C CA . LEU A 1 207 ? 112.457 100.871 119.055 1.00 69.56 207 LEU B CA 1
ATOM 1455 C C . LEU A 1 207 ? 112.640 102.292 118.532 1.00 69.56 207 LEU B C 1
ATOM 1456 O O . LEU A 1 207 ? 113.306 103.128 119.149 1.00 69.56 207 LEU B O 1
ATOM 1461 N N . LEU A 1 208 ? 112.042 102.554 117.369 1.00 73.33 208 LEU B N 1
ATOM 1462 C CA . LEU A 1 208 ? 112.121 103.863 116.719 1.00 73.33 208 LEU B CA 1
ATOM 1463 C C . LEU A 1 208 ? 113.571 104.273 116.470 1.00 73.33 208 LEU B C 1
ATOM 1464 O O . LEU A 1 208 ? 113.952 105.428 116.672 1.00 73.33 208 LEU B O 1
ATOM 1469 N N . LEU A 1 209 ? 114.390 103.317 116.030 1.00 71.57 209 LEU B N 1
ATOM 1470 C CA . LEU A 1 209 ? 115.781 103.626 115.720 1.00 71.57 209 LEU B CA 1
ATOM 1471 C C . LEU A 1 209 ? 115.902 104.363 114.392 1.00 71.57 209 LEU B C 1
ATOM 1472 O O . LEU A 1 209 ? 116.685 105.313 114.274 1.00 71.57 209 LEU B O 1
ATOM 1477 N N . ARG A 1 210 ? 115.134 103.941 113.389 1.00 76.04 210 ARG B N 1
ATOM 1478 C CA . ARG A 1 210 ? 115.157 104.622 112.098 1.00 76.04 210 ARG B CA 1
ATOM 1479 C C . ARG A 1 210 ? 114.686 106.072 112.176 1.00 76.04 210 ARG B C 1
ATOM 1480 O O . ARG A 1 210 ? 115.263 106.915 111.465 1.00 76.04 210 ARG B O 1
ATOM 1488 N N . PRO A 1 211 ? 113.663 106.430 112.964 1.00 74.24 211 PRO B N 1
ATOM 1489 C CA . PRO A 1 211 ? 113.406 107.862 113.187 1.00 74.24 211 PRO B CA 1
ATOM 1490 C C . PRO A 1 211 ? 114.608 108.601 113.748 1.00 74.24 211 PRO B C 1
ATOM 1491 O O . PRO A 1 211 ? 114.847 109.753 113.373 1.00 74.24 211 PRO B O 1
ATOM 1495 N N . LEU A 1 212 ? 115.381 107.965 114.632 1.00 72.95 212 LEU B N 1
ATOM 1496 C CA . LEU A 1 212 ? 116.580 108.611 115.158 1.00 72.95 212 LEU B CA 1
ATOM 1497 C C . LEU A 1 212 ? 117.636 108.786 114.073 1.00 72.95 212 LEU B C 1
ATOM 1498 O O . LEU A 1 212 ? 118.315 109.820 114.021 1.00 72.95 212 LEU B O 1
ATOM 1503 N N . THR A 1 213 ? 117.791 107.787 113.200 1.00 75.98 213 THR B N 1
ATOM 1504 C CA . THR A 1 213 ? 118.724 107.927 112.084 1.00 75.98 213 THR B CA 1
ATOM 1505 C C . THR A 1 213 ? 118.313 109.068 111.163 1.00 75.98 213 THR B C 1
ATOM 1506 O O . THR A 1 213 ? 119.163 109.831 110.689 1.00 75.98 213 THR B O 1
ATOM 1510 N N . LEU A 1 214 ? 117.011 109.201 110.895 1.00 76.09 214 LEU B N 1
ATOM 1511 C CA . LEU A 1 214 ? 116.545 110.301 110.052 1.00 76.09 214 LEU B CA 1
ATOM 1512 C C . LEU A 1 214 ? 116.725 111.646 110.744 1.00 76.09 214 LEU B C 1
ATOM 1513 O O . LEU A 1 214 ? 117.043 112.648 110.093 1.00 76.09 214 LEU B O 1
ATOM 1518 N N . MET A 1 215 ? 116.512 111.691 112.061 1.00 73.27 215 MET B N 1
ATOM 1519 C CA . MET A 1 215 ? 116.736 112.924 112.806 1.00 73.27 215 MET B CA 1
ATOM 1520 C C . MET A 1 215 ? 118.204 113.321 112.789 1.00 73.27 215 MET B C 1
ATOM 1521 O O . MET A 1 215 ? 118.523 114.516 112.787 1.00 73.27 215 MET B O 1
ATOM 1526 N N . GLY A 1 216 ? 119.108 112.339 112.777 1.00 79.15 216 GLY B N 1
ATOM 1527 C CA . GLY A 1 216 ? 120.521 112.649 112.653 1.00 79.15 216 GLY B CA 1
ATOM 1528 C C . GLY A 1 216 ? 120.882 113.254 111.312 1.00 79.15 216 GLY B C 1
ATOM 1529 O O . GLY A 1 216 ? 121.838 114.028 111.214 1.00 79.15 216 GLY B O 1
ATOM 1530 N N . LEU A 1 217 ? 120.129 112.917 110.267 0.00 81.54 217 LEU B N 1
ATOM 1531 C CA . LEU A 1 217 ? 120.361 113.467 108.938 0.00 81.54 217 LEU B CA 1
ATOM 1532 C C . LEU A 1 217 ? 119.680 114.830 108.827 0.00 81.54 217 LEU B C 1
ATOM 1533 O O . LEU A 1 217 ? 119.204 115.400 109.813 0.00 81.54 217 LEU B O 1
ATOM 1538 N N . ASP A 1 218 ? 119.626 115.372 107.613 0.00 83.73 218 ASP B N 1
ATOM 1539 C CA . ASP A 1 218 ? 118.975 116.655 107.395 0.00 83.73 218 ASP B CA 1
ATOM 1540 C C . ASP A 1 218 ? 117.461 116.519 107.523 0.00 83.73 218 ASP B C 1
ATOM 1541 O O . ASP A 1 218 ? 116.891 115.442 107.331 0.00 83.73 218 ASP B O 1
ATOM 1543 N N . ASP A 1 219 ? 116.809 117.635 107.857 0.00 84.42 219 ASP B N 1
ATOM 1544 C CA . ASP A 1 219 ? 115.358 117.622 108.010 0.00 84.42 219 ASP B CA 1
ATOM 1545 C C . ASP A 1 219 ? 114.648 117.497 106.667 0.00 84.42 219 ASP B C 1
ATOM 1546 O O . ASP A 1 219 ? 113.533 116.963 106.604 0.00 84.42 219 ASP B O 1
ATOM 1551 N N . GLY A 1 220 ? 115.275 117.972 105.589 1.00 85.88 220 GLY B N 1
ATOM 1552 C CA . GLY A 1 220 ? 114.650 117.875 104.280 1.00 85.88 220 GLY B CA 1
ATOM 1553 C C . GLY A 1 220 ? 114.439 116.439 103.844 1.00 85.88 220 GLY B C 1
ATOM 1554 O O . GLY A 1 220 ? 113.326 116.038 103.496 1.00 85.88 220 GLY B O 1
ATOM 1555 N N . VAL A 1 221 ? 115.506 115.637 103.871 1.00 86.15 221 VAL B N 1
ATOM 1556 C CA . VAL A 1 221 ? 115.373 114.231 103.505 1.00 86.15 221 VAL B CA 1
ATOM 1557 C C . VAL A 1 221 ? 114.549 113.480 104.544 1.00 86.15 221 VAL B C 1
ATOM 1558 O O . VAL A 1 221 ? 113.904 112.472 104.224 1.00 86.15 221 VAL B O 1
ATOM 1562 N N . ALA A 1 222 ? 114.531 113.961 105.790 1.00 85.09 222 ALA B N 1
ATOM 1563 C CA . ALA A 1 222 ? 113.718 113.319 106.817 1.00 85.09 222 ALA B CA 1
ATOM 1564 C C . ALA A 1 222 ? 112.233 113.475 106.518 1.00 85.09 222 ALA B C 1
ATOM 1565 O O . ALA A 1 222 ? 111.456 112.529 106.692 1.00 85.09 222 ALA B O 1
ATOM 1567 N N . ARG A 1 223 ? 111.819 114.661 106.068 1.00 88.41 223 ARG B N 1
ATOM 1568 C CA . ARG A 1 223 ? 110.436 114.844 105.644 1.00 88.41 223 ARG B CA 1
ATOM 1569 C C . ARG A 1 223 ? 110.172 114.190 104.294 1.00 88.41 223 ARG B C 1
ATOM 1570 O O . ARG A 1 223 ? 109.037 113.789 104.015 1.00 88.41 223 ARG B O 1
ATOM 1578 N N . ASN A 1 224 ? 111.201 114.076 103.450 1.00 88.83 224 ASN B N 1
ATOM 1579 C CA . ASN A 1 224 ? 111.039 113.402 102.166 1.00 88.83 224 ASN B CA 1
ATOM 1580 C C . ASN A 1 224 ? 110.736 111.920 102.352 1.00 88.83 224 ASN B C 1
ATOM 1581 O O . ASN A 1 224 ? 109.890 111.361 101.646 1.00 88.83 224 ASN B O 1
ATOM 1586 N N . LEU A 1 225 ? 111.415 111.268 103.298 1.00 86.05 225 LEU B N 1
ATOM 1587 C CA . LEU A 1 225 ? 111.175 109.853 103.559 1.00 86.05 225 LEU B CA 1
ATOM 1588 C C . LEU A 1 225 ? 109.830 109.583 104.221 1.00 86.05 225 LEU B C 1
ATOM 1589 O O . LEU A 1 225 ? 109.497 108.413 104.439 1.00 86.05 225 LEU B O 1
ATOM 1594 N N . GLY A 1 226 ? 109.054 110.615 104.541 1.00 84.35 226 GLY B N 1
ATOM 1595 C CA . GLY A 1 226 ? 107.732 110.430 105.099 1.00 84.35 226 GLY B CA 1
ATOM 1596 C C . GLY A 1 226 ? 107.656 110.394 106.607 1.00 84.35 226 GLY B C 1
ATOM 1597 O O . GLY A 1 226 ? 106.576 110.125 107.148 1.00 84.35 226 GLY B O 1
ATOM 1598 N N . LEU A 1 227 ? 108.757 110.651 107.305 1.00 81.68 227 LEU B N 1
ATOM 1599 C CA . LEU A 1 227 ? 108.731 110.658 108.761 1.00 81.68 227 LEU B CA 1
ATOM 1600 C C . LEU A 1 227 ? 108.055 111.923 109.272 1.00 81.68 227 LEU B C 1
ATOM 1601 O O . LEU A 1 227 ? 108.392 113.034 108.850 1.00 81.68 227 LEU B O 1
ATOM 1606 N N . ALA A 1 228 ? 107.095 111.753 110.179 1.00 77.17 228 ALA B N 1
ATOM 1607 C CA . ALA A 1 228 ? 106.469 112.892 110.836 1.00 77.17 228 ALA B CA 1
ATOM 1608 C C . ALA A 1 228 ? 107.499 113.599 111.705 1.00 77.17 228 ALA B C 1
ATOM 1609 O O . ALA A 1 228 ? 107.628 113.294 112.895 1.00 77.17 228 ALA B O 1
ATOM 1611 N N . LEU A 1 229 ? 108.238 114.540 111.112 1.00 75.74 229 LEU B N 1
ATOM 1612 C CA . LEU A 1 229 ? 109.363 115.158 111.808 1.00 75.74 229 LEU B CA 1
ATOM 1613 C C . LEU A 1 229 ? 108.920 115.847 113.091 1.00 75.74 229 LEU B C 1
ATOM 1614 O O . LEU A 1 229 ? 109.599 115.750 114.119 1.00 75.74 229 LEU B O 1
ATOM 1619 N N . SER A 1 230 ? 107.782 116.540 113.054 1.00 74.47 230 SER B N 1
ATOM 1620 C CA . SER A 1 230 ? 107.281 117.208 114.251 1.00 74.47 230 SER B CA 1
ATOM 1621 C C . SER A 1 230 ? 107.002 116.202 115.361 1.00 74.47 230 SER B C 1
ATOM 1622 O O . SER A 1 230 ? 107.545 116.309 116.467 1.00 74.47 230 SER B O 1
ATOM 1625 N N . LEU A 1 231 ? 106.165 115.202 115.073 1.00 74.50 231 LEU B N 1
ATOM 1626 C CA . LEU A 1 231 ? 105.786 114.228 116.093 1.00 74.50 231 LEU B CA 1
ATOM 1627 C C . LEU A 1 231 ? 106.979 113.391 116.538 1.00 74.50 231 LEU B C 1
ATOM 1628 O O . LEU A 1 231 ? 107.144 113.127 117.735 1.00 74.50 231 LEU B O 1
ATOM 1633 N N . ALA A 1 232 ? 107.819 112.961 115.593 1.00 72.86 232 ALA B N 1
ATOM 1634 C CA . ALA A 1 232 ? 108.972 112.141 115.952 1.00 72.86 232 ALA B CA 1
ATOM 1635 C C . ALA A 1 232 ? 109.958 112.918 116.816 1.00 72.86 232 ALA B C 1
ATOM 1636 O O . ALA A 1 232 ? 110.450 112.398 117.825 1.00 72.86 232 ALA B O 1
ATOM 1638 N N . ARG A 1 233 ? 110.257 114.164 116.439 1.00 68.08 233 ARG B N 1
ATOM 1639 C CA . ARG A 1 233 ? 111.173 114.973 117.233 1.00 68.08 233 ARG B CA 1
ATOM 1640 C C . ARG A 1 233 ? 110.587 115.275 118.605 1.00 68.08 233 ARG B C 1
ATOM 1641 O O . ARG A 1 233 ? 111.307 115.263 119.609 1.00 68.08 233 ARG B O 1
ATOM 1649 N N . LEU A 1 234 ? 109.275 115.519 118.674 1.00 68.13 234 LEU B N 1
ATOM 1650 C CA . LEU A 1 234 ? 108.644 115.773 119.964 1.00 68.13 234 LEU B CA 1
ATOM 1651 C C . LEU A 1 234 ? 108.716 114.546 120.863 1.00 68.13 234 LEU B C 1
ATOM 1652 O O . LEU A 1 234 ? 109.023 114.660 122.055 1.00 68.13 234 LEU B O 1
ATOM 1657 N N . ALA A 1 235 ? 108.451 113.360 120.308 1.00 66.06 235 ALA B N 1
ATOM 1658 C CA . ALA A 1 235 ? 108.506 112.141 121.108 1.00 66.06 235 ALA B CA 1
ATOM 1659 C C . ALA A 1 235 ? 109.928 111.839 121.565 1.00 66.06 235 ALA B C 1
ATOM 1660 O O . ALA A 1 235 ? 110.144 111.440 122.716 1.00 66.06 235 ALA B O 1
ATOM 1662 N N . ALA A 1 236 ? 110.911 112.031 120.682 1.00 63.53 236 ALA B N 1
ATOM 1663 C CA . ALA A 1 236 ? 112.298 111.788 121.064 1.00 63.53 236 ALA B CA 1
ATOM 1664 C C . ALA A 1 236 ? 112.750 112.765 122.142 1.00 63.53 236 ALA B C 1
ATOM 1665 O O . ALA A 1 236 ? 113.425 112.372 123.103 1.00 63.53 236 ALA B O 1
ATOM 1667 N N . LEU A 1 237 ? 112.379 114.041 122.006 1.00 61.81 237 LEU B N 1
ATOM 1668 C CA . LEU A 1 237 ? 112.704 115.016 123.038 1.00 61.81 237 LEU B CA 1
ATOM 1669 C C . LEU A 1 237 ? 112.031 114.670 124.357 1.00 61.81 237 LEU B C 1
ATOM 1670 O O . LEU A 1 237 ? 112.646 114.790 125.418 1.00 61.81 237 LEU B O 1
ATOM 1675 N N . SER A 1 238 ? 110.767 114.244 124.314 1.00 58.95 238 SER B N 1
ATOM 1676 C CA . SER A 1 238 ? 110.075 113.880 125.545 1.00 58.95 238 SER B CA 1
ATOM 1677 C C . SER A 1 238 ? 110.757 112.701 126.226 1.00 58.95 238 SER B C 1
ATOM 1678 O O . SER A 1 238 ? 110.932 112.696 127.450 1.00 58.95 238 SER B O 1
ATOM 1681 N N . LEU A 1 239 ? 111.163 111.699 125.443 1.00 58.57 239 LEU B N 1
ATOM 1682 C CA . LEU A 1 239 ? 111.872 110.556 126.012 1.00 58.57 239 LEU B CA 1
ATOM 1683 C C . LEU A 1 239 ? 113.196 110.987 126.635 1.00 58.57 239 LEU B C 1
ATOM 1684 O O . LEU A 1 239 ? 113.549 110.543 127.736 1.00 58.57 239 LEU B O 1
ATOM 1689 N N . ALA A 1 240 ? 113.939 111.858 125.945 1.00 55.20 240 ALA B N 1
ATOM 1690 C CA . ALA A 1 240 ? 115.211 112.335 126.481 1.00 55.20 240 ALA B CA 1
ATOM 1691 C C . ALA A 1 240 ? 115.011 113.121 127.771 1.00 55.20 240 ALA B C 1
ATOM 1692 O O . ALA A 1 240 ? 115.760 112.938 128.739 1.00 55.20 240 ALA B O 1
ATOM 1694 N N . ILE A 1 241 ? 114.006 114.000 127.805 1.00 51.08 241 ILE B N 1
ATOM 1695 C CA . ILE A 1 241 ? 113.743 114.780 129.011 1.00 51.08 241 ILE B CA 1
ATOM 1696 C C . ILE A 1 241 ? 113.336 113.863 130.155 1.00 51.08 241 ILE B C 1
ATOM 1697 O O . ILE A 1 241 ? 113.738 114.071 131.303 1.00 51.08 241 ILE B O 1
ATOM 1702 N N . VAL A 1 242 ? 112.552 112.824 129.860 1.00 49.65 242 VAL B N 1
ATOM 1703 C CA . VAL A 1 242 ? 112.120 111.901 130.906 1.00 49.65 242 VAL B CA 1
ATOM 1704 C C . VAL A 1 242 ? 113.314 111.147 131.481 1.00 49.65 242 VAL B C 1
ATOM 1705 O O . VAL A 1 242 ? 113.458 111.022 132.704 1.00 49.65 242 VAL B O 1
ATOM 1709 N N . ILE A 1 243 ? 114.193 110.640 130.612 1.00 46.97 243 ILE B N 1
ATOM 1710 C CA . ILE A 1 243 ? 115.350 109.895 131.103 1.00 46.97 243 ILE B CA 1
ATOM 1711 C C . ILE A 1 243 ? 116.279 110.807 131.897 1.00 46.97 243 ILE B C 1
ATOM 1712 O O . ILE A 1 243 ? 116.801 110.418 132.950 1.00 46.97 243 ILE B O 1
ATOM 1717 N N . SER A 1 244 ? 116.498 112.034 131.415 1.00 44.55 244 SER B N 1
ATOM 1718 C CA . SER A 1 244 ? 117.353 112.964 132.145 1.00 44.55 244 SER B CA 1
ATOM 1719 C C . SER A 1 244 ? 116.743 113.330 133.492 1.00 44.55 244 SER B C 1
ATOM 1720 O O . SER A 1 244 ? 117.460 113.474 134.489 1.00 44.55 244 SER B O 1
ATOM 1723 N N . ALA A 1 245 ? 115.417 113.474 133.543 1.00 42.28 245 ALA B N 1
ATOM 1724 C CA . ALA A 1 245 ? 114.748 113.762 134.804 1.00 42.28 245 ALA B CA 1
ATOM 1725 C C . ALA A 1 245 ? 114.912 112.612 135.785 1.00 42.28 245 ALA B C 1
ATOM 1726 O O . ALA A 1 245 ? 115.181 112.831 136.971 1.00 42.28 245 ALA B O 1
ATOM 1728 N N . LEU A 1 246 ? 114.759 111.375 135.306 1.00 42.10 246 LEU B N 1
ATOM 1729 C CA . LEU A 1 246 ? 114.976 110.219 136.171 1.00 42.10 246 LEU B CA 1
ATOM 1730 C C . LEU A 1 246 ? 116.410 110.174 136.684 1.00 42.10 246 LEU B C 1
ATOM 1731 O O . LEU A 1 246 ? 116.648 109.886 137.863 1.00 42.10 246 LEU B O 1
ATOM 1736 N N . LEU A 1 247 ? 117.379 110.477 135.819 1.00 38.74 247 LEU B N 1
ATOM 1737 C CA . LEU A 1 247 ? 118.779 110.426 136.231 1.00 38.74 247 LEU B CA 1
ATOM 1738 C C . LEU A 1 247 ? 119.091 111.491 137.278 1.00 38.74 247 LEU B C 1
ATOM 1739 O O . LEU A 1 247 ? 119.760 111.213 138.282 1.00 38.74 247 LEU B O 1
ATOM 1744 N N . VAL A 1 248 ? 118.620 112.723 137.059 1.00 36.35 248 VAL B N 1
ATOM 1745 C CA . VAL A 1 248 ? 118.879 113.787 138.022 1.00 36.35 248 VAL B CA 1
ATOM 1746 C C . VAL A 1 248 ? 118.051 113.616 139.289 1.00 36.35 248 VAL B C 1
ATOM 1747 O O . VAL A 1 248 ? 118.395 114.187 140.329 1.00 36.35 248 VAL B O 1
ATOM 1751 N N . ASN A 1 249 ? 116.962 112.849 139.237 1.00 40.01 249 ASN B N 1
ATOM 1752 C CA . ASN A 1 249 ? 116.279 112.476 140.467 1.00 40.01 249 ASN B CA 1
ATOM 1753 C C . ASN A 1 249 ? 117.038 111.388 141.210 1.00 40.01 249 ASN B C 1
ATOM 1754 O O . ASN A 1 249 ? 116.988 111.329 142.444 1.00 40.01 249 ASN B O 1
ATOM 1759 N N . ALA A 1 250 ? 117.747 110.528 140.477 1.00 36.81 250 ALA B N 1
ATOM 1760 C CA . ALA A 1 250 ? 118.524 109.472 141.115 1.00 36.81 250 ALA B CA 1
ATOM 1761 C C . ALA A 1 250 ? 119.763 110.034 141.802 1.00 36.81 250 ALA B C 1
ATOM 1762 O O . ALA A 1 250 ? 119.987 109.789 142.993 1.00 36.81 250 ALA B O 1
ATOM 1764 N N . VAL A 1 251 ? 120.582 110.791 141.073 1.00 34.31 251 VAL B N 1
ATOM 1765 C CA . VAL A 1 251 ? 121.852 111.282 141.591 1.00 34.31 251 VAL B CA 1
ATOM 1766 C C . VAL A 1 251 ? 121.890 112.804 141.679 1.00 34.31 251 VAL B C 1
ATOM 1767 O O . VAL A 1 251 ? 122.437 113.354 142.637 1.00 34.31 251 VAL B O 1
ATOM 1771 N N . GLY A 1 252 ? 121.323 113.506 140.701 1.00 33.27 252 GLY B N 1
ATOM 1772 C CA . GLY A 1 252 ? 121.368 114.955 140.719 1.00 33.27 252 GLY B CA 1
ATOM 1773 C C . GLY A 1 252 ? 122.188 115.553 139.596 1.00 33.27 252 GLY B C 1
ATOM 1774 O O . GLY A 1 252 ? 122.312 114.956 138.523 1.00 33.27 252 GLY B O 1
ATOM 1775 N N . ILE A 1 253 ? 122.754 116.738 139.831 1.00 34.58 253 ILE B N 1
ATOM 1776 C CA . ILE A 1 253 ? 123.539 117.409 138.803 1.00 34.58 253 ILE B CA 1
ATOM 1777 C C . ILE A 1 253 ? 124.865 116.681 138.631 1.00 34.58 253 ILE B C 1
ATOM 1778 O O . ILE A 1 253 ? 125.496 116.262 139.611 1.00 34.58 253 ILE B O 1
ATOM 1783 N N . ILE A 1 254 ? 125.298 116.528 137.380 1.00 39.17 254 ILE B N 1
ATOM 1784 C CA . ILE A 1 254 ? 126.422 115.668 137.040 1.00 39.17 254 ILE B CA 1
ATOM 1785 C C . ILE A 1 254 ? 127.465 116.467 136.265 1.00 39.17 254 ILE B C 1
ATOM 1786 O O . ILE A 1 254 ? 127.212 117.575 135.790 1.00 39.17 254 ILE B O 1
ATOM 1791 N N . GLY A 1 255 ? 128.658 115.882 136.150 1.00 44.92 255 GLY B N 1
ATOM 1792 C CA . GLY A 1 255 ? 129.758 116.500 135.434 1.00 44.92 255 GLY B CA 1
ATOM 1793 C C . GLY A 1 255 ? 129.835 116.131 133.965 1.00 44.92 255 GLY B C 1
ATOM 1794 O O . GLY A 1 255 ? 130.917 115.836 133.449 1.00 44.92 255 GLY B O 1
ATOM 1795 N N . PHE A 1 256 ? 128.688 116.167 133.291 1.00 49.58 256 PHE B N 1
ATOM 1796 C CA . PHE A 1 256 ? 128.544 115.930 131.850 1.00 49.58 256 PHE B CA 1
ATOM 1797 C C . PHE A 1 256 ? 129.398 114.758 131.357 1.00 49.58 256 PHE B C 1
ATOM 1798 O O . PHE A 1 256 ? 130.231 114.885 130.461 1.00 49.58 256 PHE B O 1
ATOM 1806 N N . ILE A 1 257 ? 129.157 113.587 131.951 1.00 49.84 257 ILE B N 1
ATOM 1807 C CA . ILE A 1 257 ? 129.763 112.367 131.425 1.00 49.84 257 ILE B CA 1
ATOM 1808 C C . ILE A 1 257 ? 129.147 112.011 130.077 1.00 49.84 257 ILE B C 1
ATOM 1809 O O . ILE A 1 257 ? 129.831 111.499 129.179 1.00 49.84 257 ILE B O 1
ATOM 1814 N N . GLY A 1 258 ? 127.854 112.284 129.909 1.00 53.41 258 GLY B N 1
ATOM 1815 C CA . GLY A 1 258 ? 127.204 112.131 128.624 1.00 53.41 258 GLY B CA 1
ATOM 1816 C C . GLY A 1 258 ? 127.688 113.079 127.549 1.00 53.41 258 GLY B C 1
ATOM 1817 O O . GLY A 1 258 ? 127.219 112.992 126.410 1.00 53.41 258 GLY B O 1
ATOM 1818 N N . LEU A 1 259 ? 128.602 113.990 127.883 1.00 54.88 259 LEU B N 1
ATOM 1819 C CA . LEU A 1 259 ? 129.259 114.832 126.894 1.00 54.88 259 LEU B CA 1
ATOM 1820 C C . LEU A 1 259 ? 130.599 114.267 126.447 1.00 54.88 259 LEU B C 1
ATOM 1821 O O . LEU A 1 259 ? 131.128 114.704 125.419 1.00 54.88 259 LEU B O 1
ATOM 1826 N N . PHE A 1 260 ? 131.169 113.328 127.203 1.00 59.40 260 PHE B N 1
ATOM 1827 C CA . PHE A 1 260 ? 132.367 112.620 126.775 1.00 59.40 260 PHE B CA 1
ATOM 1828 C C . PHE A 1 260 ? 132.083 111.224 126.242 1.00 59.40 260 PHE B C 1
ATOM 1829 O O . PHE A 1 260 ? 132.905 110.690 125.489 1.00 59.40 260 PHE B O 1
ATOM 1837 N N . ALA A 1 261 ? 130.948 110.621 126.613 1.00 59.03 261 ALA B N 1
ATOM 1838 C CA . ALA A 1 261 ? 130.686 109.246 126.189 1.00 59.03 261 ALA B CA 1
ATOM 1839 C C . ALA A 1 261 ? 130.504 109.119 124.680 1.00 59.03 261 ALA B C 1
ATOM 1840 O O . ALA A 1 261 ? 131.193 108.283 124.067 1.00 59.03 261 ALA B O 1
ATOM 1842 N N . PRO A 1 262 ? 129.623 109.883 124.017 1.00 61.49 262 PRO B N 1
ATOM 1843 C CA . PRO A 1 262 ? 129.456 109.672 122.569 1.00 61.49 262 PRO B CA 1
ATOM 1844 C C . PRO A 1 262 ? 130.680 110.061 121.761 1.00 61.49 262 PRO B C 1
ATOM 1845 O O . PRO A 1 262 ? 130.985 109.403 120.759 1.00 61.49 262 PRO B O 1
ATOM 1849 N N . LEU A 1 263 ? 131.394 111.115 122.164 1.00 62.20 263 LEU B N 1
ATOM 1850 C CA . LEU A 1 263 ? 132.599 111.503 121.437 1.00 62.20 263 LEU B CA 1
ATOM 1851 C C . LEU A 1 263 ? 133.669 110.421 121.511 1.00 62.20 263 LEU B C 1
ATOM 1852 O O . LEU A 1 263 ? 134.312 110.109 120.503 1.00 62.20 263 LEU B O 1
ATOM 1857 N N . LEU A 1 264 ? 133.869 109.826 122.689 1.00 63.26 264 LEU B N 1
ATOM 1858 C CA . LEU A 1 264 ? 134.835 108.736 122.795 1.00 63.26 264 LEU B CA 1
ATOM 1859 C C . LEU A 1 264 ? 134.359 107.500 122.039 1.00 63.26 264 LEU B C 1
ATOM 1860 O O . LEU A 1 264 ? 135.165 106.807 121.404 1.00 63.26 264 LEU B O 1
ATOM 1865 N N . ALA A 1 265 ? 133.055 107.211 122.086 1.00 65.62 265 ALA B N 1
ATOM 1866 C CA . ALA A 1 265 ? 132.526 106.067 121.350 1.00 65.62 265 ALA B CA 1
ATOM 1867 C C . ALA A 1 265 ? 132.696 106.237 119.845 1.00 65.62 265 ALA B C 1
ATOM 1868 O O . ALA A 1 265 ? 132.918 105.254 119.130 1.00 65.62 265 ALA B O 1
ATOM 1870 N N . LYS A 1 266 ? 132.595 107.471 119.348 1.00 66.82 266 LYS B N 1
ATOM 1871 C CA . LYS A 1 266 ? 132.792 107.722 117.926 1.00 66.82 266 LYS B CA 1
ATOM 1872 C C . LYS A 1 266 ? 134.269 107.753 117.553 1.00 66.82 266 LYS B C 1
ATOM 1873 O O . LYS A 1 266 ? 134.636 107.314 116.458 1.00 66.82 266 LYS B O 1
ATOM 1879 N N . MET A 1 267 ? 135.125 108.263 118.443 1.00 65.29 267 MET B N 1
ATOM 1880 C CA . MET A 1 267 ? 136.559 108.251 118.181 1.00 65.29 267 MET B CA 1
ATOM 1881 C C . MET A 1 267 ? 137.112 106.833 118.161 1.00 65.29 267 MET B C 1
ATOM 1882 O O . MET A 1 267 ? 138.043 106.544 117.401 1.00 65.29 267 MET B O 1
ATOM 1887 N N . LEU A 1 268 ? 136.560 105.940 118.985 1.00 68.05 268 LEU B N 1
ATOM 1888 C CA . LEU A 1 268 ? 137.003 104.550 118.958 1.00 68.05 268 LEU B CA 1
ATOM 1889 C C . LEU A 1 268 ? 136.527 103.844 117.695 1.00 68.05 268 LEU B C 1
ATOM 1890 O O . LEU A 1 268 ? 137.247 103.010 117.134 1.00 68.05 268 LEU B O 1
ATOM 1895 N N . GLY A 1 269 ? 135.320 104.162 117.232 1.00 72.38 269 GLY B N 1
ATOM 1896 C CA . GLY A 1 269 ? 134.783 103.541 116.037 1.00 72.38 269 GLY B CA 1
ATOM 1897 C C . GLY A 1 269 ? 133.269 103.531 115.998 1.00 72.38 269 GLY B C 1
ATOM 1898 O O . GLY A 1 269 ? 132.631 104.569 116.201 1.00 72.38 269 GLY B O 1
ATOM 1899 N N . ALA A 1 270 ? 132.690 102.358 115.730 1.00 77.91 270 ALA B N 1
ATOM 1900 C CA . ALA A 1 270 ? 131.243 102.165 115.690 1.00 77.91 270 ALA B CA 1
ATOM 1901 C C . ALA A 1 270 ? 130.577 103.076 114.666 1.00 77.91 270 ALA B C 1
ATOM 1902 O O . ALA A 1 270 ? 130.100 104.163 115.008 1.00 77.91 270 ALA B O 1
ATOM 1904 N N . ARG A 1 271 ? 130.536 102.636 113.406 1.00 81.13 271 ARG B N 1
ATOM 1905 C CA . ARG A 1 271 ? 129.887 103.429 112.368 1.00 81.13 271 ARG B CA 1
ATOM 1906 C C . ARG A 1 271 ? 128.369 103.371 112.492 1.00 81.13 271 ARG B C 1
ATOM 1907 O O . ARG A 1 271 ? 127.683 104.373 112.262 1.00 81.13 271 ARG B O 1
ATOM 1909 N N . ARG A 1 272 ? 127.828 102.210 112.854 1.00 76.10 272 ARG B N 1
ATOM 1910 C CA . ARG A 1 272 ? 126.387 102.045 112.970 1.00 76.10 272 ARG B CA 1
ATOM 1911 C C . ARG A 1 272 ? 125.865 102.779 114.207 1.00 76.10 272 ARG B C 1
ATOM 1912 O O . ARG A 1 272 ? 126.616 103.400 114.965 1.00 76.10 272 ARG B O 1
ATOM 1920 N N . LEU A 1 273 ? 124.550 102.702 114.410 1.00 72.03 273 LEU B N 1
ATOM 1921 C CA . LEU A 1 273 ? 123.897 103.447 115.481 1.00 72.03 273 LEU B CA 1
ATOM 1922 C C . LEU A 1 273 ? 123.866 102.682 116.801 1.00 72.03 273 LEU B C 1
ATOM 1923 O O . LEU A 1 273 ? 124.294 103.209 117.832 1.00 72.03 273 LEU B O 1
ATOM 1928 N N . LEU A 1 274 ? 123.349 101.454 116.791 1.00 69.19 274 LEU B N 1
ATOM 1929 C CA . LEU A 1 274 ? 123.269 100.684 118.030 1.00 69.19 274 LEU B CA 1
ATOM 1930 C C . LEU A 1 274 ? 124.637 100.344 118.613 1.00 69.19 274 LEU B C 1
ATOM 1931 O O . LEU A 1 274 ? 124.780 100.410 119.848 1.00 69.19 274 LEU B O 1
ATOM 1936 N N . PRO A 1 275 ? 125.655 99.964 117.828 1.00 71.74 275 PRO B N 1
ATOM 1937 C CA . PRO A 1 275 ? 126.994 99.820 118.423 1.00 71.74 275 PRO B CA 1
ATOM 1938 C C . PRO A 1 275 ? 127.507 101.102 119.054 1.00 71.74 275 PRO B C 1
ATOM 1939 O O . PRO A 1 275 ? 128.116 101.053 120.130 1.00 71.74 275 PRO B O 1
ATOM 1943 N N . ARG A 1 276 ? 127.274 102.253 118.417 1.00 71.34 276 ARG B N 1
ATOM 1944 C CA . ARG A 1 276 ? 127.708 103.516 119.007 1.00 71.34 276 ARG B CA 1
ATOM 1945 C C . ARG A 1 276 ? 126.973 103.794 120.312 1.00 71.34 276 ARG B C 1
ATOM 1946 O O . ARG A 1 276 ? 127.580 104.256 121.283 1.00 71.34 276 ARG B O 1
ATOM 1954 N N . LEU A 1 277 ? 125.671 103.502 120.359 1.00 67.50 277 LEU B N 1
ATOM 1955 C CA . LEU A 1 277 ? 124.909 103.675 121.593 1.00 67.50 277 LEU B CA 1
ATOM 1956 C C . LEU A 1 277 ? 125.461 102.795 122.707 1.00 67.50 277 LEU B C 1
ATOM 1957 O O . LEU A 1 277 ? 125.668 103.256 123.838 1.00 67.50 277 LEU B O 1
ATOM 1962 N N . MET A 1 278 ? 125.698 101.515 122.405 1.00 65.27 278 MET B N 1
ATOM 1963 C CA . MET A 1 278 ? 126.198 100.599 123.425 1.00 65.27 278 MET B CA 1
ATOM 1964 C C . MET A 1 278 ? 127.582 101.012 123.911 1.00 65.27 278 MET B C 1
ATOM 1965 O O . MET A 1 278 ? 127.854 100.999 125.119 1.00 65.27 278 MET B O 1
ATOM 1970 N N . LEU A 1 279 ? 128.466 101.398 122.988 1.00 60.63 279 LEU B N 1
ATOM 1971 C CA . LEU A 1 279 ? 129.806 101.816 123.384 1.00 60.63 279 LEU B CA 1
ATOM 1972 C C . LEU A 1 279 ? 129.765 103.101 124.199 1.00 60.63 279 LEU B C 1
ATOM 1973 O O . LEU A 1 279 ? 130.525 103.255 125.161 1.00 60.63 279 LEU B O 1
ATOM 1978 N N . ALA A 1 280 ? 128.880 104.034 123.839 1.00 60.19 280 ALA B N 1
ATOM 1979 C CA . ALA A 1 280 ? 128.756 105.265 124.611 1.00 60.19 280 ALA B CA 1
ATOM 1980 C C . ALA A 1 280 ? 128.258 104.980 126.020 1.00 60.19 280 ALA B C 1
ATOM 1981 O O . ALA A 1 280 ? 128.759 105.559 126.991 1.00 60.19 280 ALA B O 1
ATOM 1983 N N . SER A 1 281 ? 127.278 104.082 126.156 1.00 56.02 281 SER B N 1
ATOM 1984 C CA . SER A 1 281 ? 126.796 103.728 127.488 1.00 56.02 281 SER B CA 1
ATOM 1985 C C . SER A 1 281 ? 127.895 103.070 128.315 1.00 56.02 281 SER B C 1
ATOM 1986 O O . SER A 1 281 ? 128.072 103.394 129.497 1.00 56.02 281 SER B O 1
ATOM 1989 N N . LEU A 1 282 ? 128.653 102.153 127.706 1.00 54.84 282 LEU B N 1
ATOM 1990 C CA . LEU A 1 282 ? 129.740 101.500 128.432 1.00 54.84 282 LEU B CA 1
ATOM 1991 C C . LEU A 1 282 ? 130.809 102.501 128.855 1.00 54.84 282 LEU B C 1
ATOM 1992 O O . LEU A 1 282 ? 131.302 102.450 129.987 1.00 54.84 282 LEU B O 1
ATOM 1997 N N . ILE A 1 283 ? 131.175 103.426 127.964 1.00 51.02 283 ILE B N 1
ATOM 1998 C CA . ILE A 1 283 ? 132.216 104.397 128.292 1.00 51.02 283 ILE B CA 1
ATOM 1999 C C . ILE A 1 283 ? 131.736 105.354 129.377 1.00 51.02 283 ILE B C 1
ATOM 2000 O O . ILE A 1 283 ? 132.504 105.739 130.266 1.00 51.02 283 ILE B O 1
ATOM 2005 N N . GLY A 1 284 ? 130.461 105.748 129.332 1.00 46.29 284 GLY B N 1
ATOM 2006 C CA . GLY A 1 284 ? 129.924 106.576 130.398 1.00 46.29 284 GLY B CA 1
ATOM 2007 C C . GLY A 1 284 ? 129.930 105.866 131.738 1.00 46.29 284 GLY B C 1
ATOM 2008 O O . GLY A 1 284 ? 130.283 106.456 132.767 1.00 46.29 284 GLY B O 1
ATOM 2009 N N . ALA A 1 285 ? 129.548 104.586 131.744 1.00 44.27 285 ALA B N 1
ATOM 2010 C CA . ALA A 1 285 ? 129.627 103.799 132.970 1.00 44.27 285 ALA B CA 1
ATOM 2011 C C . ALA A 1 285 ? 131.061 103.715 133.474 1.00 44.27 285 ALA B C 1
ATOM 2012 O O . ALA A 1 285 ? 131.306 103.788 134.682 1.00 44.27 285 ALA B O 1
ATOM 2014 N N . LEU A 1 286 ? 132.024 103.575 132.561 1.00 45.95 286 LEU B N 1
ATOM 2015 C CA . LEU A 1 286 ? 133.427 103.489 132.960 1.00 45.95 286 LEU B CA 1
ATOM 2016 C C . LEU A 1 286 ? 133.910 104.798 133.577 1.00 45.95 286 LEU B C 1
ATOM 2017 O O . LEU A 1 286 ? 134.622 104.796 134.589 1.00 45.95 286 LEU B O 1
ATOM 2022 N N . ILE A 1 287 ? 133.545 105.930 132.969 1.00 43.89 287 ILE B N 1
ATOM 2023 C CA . ILE A 1 287 ? 133.949 107.225 133.514 1.00 43.89 287 ILE B CA 1
ATOM 2024 C C . ILE A 1 287 ? 133.334 107.442 134.889 1.00 43.89 287 ILE B C 1
ATOM 2025 O O . ILE A 1 287 ? 134.002 107.922 135.816 1.00 43.89 287 ILE B O 1
ATOM 2030 N N . LEU A 1 288 ? 132.053 107.100 135.048 1.00 43.03 288 LEU B N 1
ATOM 2031 C CA . LEU A 1 288 ? 131.423 107.269 136.353 1.00 43.03 288 LEU B CA 1
ATOM 2032 C C . LEU A 1 288 ? 132.029 106.325 137.385 1.00 43.03 288 LEU B C 1
ATOM 2033 O O . LEU A 1 288 ? 132.163 106.687 138.557 1.00 43.03 288 LEU B O 1
ATOM 2038 N N . TRP A 1 289 ? 132.416 105.120 136.963 1.00 39.90 289 TRP B N 1
ATOM 2039 C CA . TRP A 1 289 ? 133.102 104.189 137.853 1.00 39.90 289 TRP B CA 1
ATOM 2040 C C . TRP A 1 289 ? 134.431 104.767 138.328 1.00 39.90 289 TRP B C 1
ATOM 2041 O O . TRP A 1 289 ? 134.744 104.741 139.526 1.00 39.90 289 TRP B O 1
ATOM 2052 N N . LEU A 1 290 ? 135.226 105.293 137.393 1.00 38.96 290 LEU B N 1
ATOM 2053 C CA . LEU A 1 290 ? 136.489 105.932 137.753 1.00 38.96 290 LEU B CA 1
ATOM 2054 C C . LEU A 1 290 ? 136.270 107.075 138.734 1.00 38.96 290 LEU B C 1
ATOM 2055 O O . LEU A 1 290 ? 136.955 107.169 139.760 1.00 38.96 290 LEU B O 1
ATOM 2060 N N . SER A 1 291 ? 135.320 107.962 138.428 1.00 34.99 291 SER B N 1
ATOM 2061 C CA . SER A 1 291 ? 135.092 109.120 139.287 1.00 34.99 291 SER B CA 1
ATOM 2062 C C . SER A 1 291 ? 134.616 108.696 140.670 1.00 34.99 291 SER B C 1
ATOM 2063 O O . SER A 1 291 ? 135.060 109.251 141.682 1.00 34.99 291 SER B O 1
ATOM 2066 N N . ASP A 1 292 ? 133.724 107.705 140.735 1.00 35.59 292 ASP B N 1
ATOM 2067 C CA . ASP A 1 292 ? 133.226 107.224 142.017 1.00 35.59 292 ASP B CA 1
ATOM 2068 C C . ASP A 1 292 ? 134.341 106.605 142.849 1.00 35.59 292 ASP B C 1
ATOM 2069 O O . ASP A 1 292 ? 134.422 106.840 144.060 1.00 35.59 292 ASP B O 1
ATOM 2074 N N . GLN A 1 293 ? 135.217 105.817 142.218 1.00 36.42 293 GLN B N 1
ATOM 2075 C CA . GLN A 1 293 ? 136.308 105.203 142.967 1.00 36.42 293 GLN B CA 1
ATOM 2076 C C . GLN A 1 293 ? 137.308 106.248 143.448 1.00 36.42 293 GLN B C 1
ATOM 2077 O O . GLN A 1 293 ? 137.820 106.154 144.571 1.00 36.42 293 GLN B O 1
ATOM 2083 N N . ILE A 1 294 ? 137.592 107.256 142.619 1.00 32.77 294 ILE B N 1
ATOM 2084 C CA . ILE A 1 294 ? 138.486 108.329 143.047 1.00 32.77 294 ILE B CA 1
ATOM 2085 C C . ILE A 1 294 ? 137.877 109.097 144.214 1.00 32.77 294 ILE B C 1
ATOM 2086 O O . ILE A 1 294 ? 138.574 109.457 145.170 1.00 32.77 294 ILE B O 1
ATOM 2091 N N . ILE A 1 295 ? 136.565 109.344 144.166 1.00 31.31 295 ILE B N 1
ATOM 2092 C CA . ILE A 1 295 ? 135.908 110.055 145.259 1.00 31.31 295 ILE B CA 1
ATOM 2093 C C . ILE A 1 295 ? 135.938 109.221 146.534 1.00 31.31 295 ILE B C 1
ATOM 2094 O O . ILE A 1 295 ? 136.136 109.751 147.635 1.00 31.31 295 ILE B O 1
ATOM 2099 N N . LEU A 1 296 ? 135.741 107.906 146.409 1.00 32.52 296 LEU B N 1
ATOM 2100 C CA . LEU A 1 296 ? 135.814 107.032 147.576 1.00 32.52 296 LEU B CA 1
ATOM 2101 C C . LEU A 1 296 ? 137.208 107.058 148.188 1.00 32.52 296 LEU B C 1
ATOM 2102 O O . LEU A 1 296 ? 137.363 107.158 149.412 1.00 32.52 296 LEU B O 1
ATOM 2107 N N . TRP A 1 297 ? 138.241 106.977 147.346 1.00 34.83 297 TRP B N 1
ATOM 2108 C CA . TRP A 1 297 ? 139.609 107.061 147.846 1.00 34.83 297 TRP B CA 1
ATOM 2109 C C . TRP A 1 297 ? 139.862 108.399 148.534 1.00 34.83 297 TRP B C 1
ATOM 2110 O O . TRP A 1 297 ? 140.523 108.454 149.578 1.00 34.83 297 TRP B O 1
ATOM 2121 N N . LEU A 1 298 ? 139.332 109.487 147.969 1.00 33.63 298 LEU B N 1
ATOM 2122 C CA . LEU A 1 298 ? 139.506 110.802 148.578 1.00 33.63 298 LEU B CA 1
ATOM 2123 C C . LEU A 1 298 ? 138.866 110.861 149.960 1.00 33.63 298 LEU B C 1
ATOM 2124 O O . LEU A 1 298 ? 139.518 111.238 150.940 1.00 33.63 298 LEU B O 1
ATOM 2129 N N . THR A 1 299 ? 137.585 110.491 150.061 1.00 33.70 299 THR B N 1
ATOM 2130 C CA . THR A 1 299 ? 136.937 110.470 151.371 1.00 33.70 299 THR B CA 1
ATOM 2131 C C . THR A 1 299 ? 137.610 109.505 152.335 1.00 33.70 299 THR B C 1
ATOM 2132 O O . THR A 1 299 ? 137.490 109.680 153.553 1.00 33.70 299 THR B O 1
ATOM 2136 N N . ARG A 1 300 ? 138.311 108.490 151.828 1.00 35.80 300 ARG B N 1
ATOM 2137 C CA . ARG A 1 300 ? 139.070 107.622 152.719 1.00 35.80 300 ARG B CA 1
ATOM 2138 C C . ARG A 1 300 ? 140.354 108.281 153.209 1.00 35.80 300 ARG B C 1
ATOM 2139 O O . ARG A 1 300 ? 140.778 108.025 154.342 1.00 35.80 300 ARG B O 1
ATOM 2147 N N . VAL A 1 301 ? 140.984 109.121 152.390 1.00 34.27 301 VAL B N 1
ATOM 2148 C CA . VAL A 1 301 ? 142.265 109.723 152.731 1.00 34.27 301 VAL B CA 1
ATOM 2149 C C . VAL A 1 301 ? 142.126 111.187 153.137 1.00 34.27 301 VAL B C 1
ATOM 2150 O O . VAL A 1 301 ? 142.837 111.646 154.033 1.00 34.27 301 VAL B O 1
ATOM 2154 N N . TRP A 1 302 ? 141.216 111.938 152.510 1.00 34.31 302 TRP B N 1
ATOM 2155 C CA . TRP A 1 302 ? 141.112 113.367 152.795 1.00 34.31 302 TRP B CA 1
ATOM 2156 C C . TRP A 1 302 ? 139.844 113.992 152.224 1.00 34.31 302 TRP B C 1
ATOM 2157 O O . TRP A 1 302 ? 139.661 114.023 151.003 1.00 34.31 302 TRP B O 1
ATOM 2168 N N . MET A 1 303 ? 138.970 114.483 153.108 1.00 32.02 303 MET B N 1
ATOM 2169 C CA . MET A 1 303 ? 137.819 115.313 152.754 1.00 32.02 303 MET B CA 1
ATOM 2170 C C . MET A 1 303 ? 136.737 114.538 152.009 1.00 32.02 303 MET B C 1
ATOM 2171 O O . MET A 1 303 ? 137.033 113.634 151.223 1.00 32.02 303 MET B O 1
ATOM 2176 N N . GLU A 1 304 ? 135.476 114.893 152.246 1.00 28.89 304 GLU B N 1
ATOM 2177 C CA . GLU A 1 304 ? 134.340 114.290 151.551 1.00 28.89 304 GLU B CA 1
ATOM 2178 C C . GLU A 1 304 ? 133.867 115.286 150.497 1.00 28.89 304 GLU B C 1
ATOM 2179 O O . GLU A 1 304 ? 133.100 116.207 150.781 1.00 28.89 304 GLU B O 1
ATOM 2185 N N . VAL A 1 305 ? 134.339 115.098 149.271 1.00 28.32 305 VAL B N 1
ATOM 2186 C CA . VAL A 1 305 ? 133.976 115.957 148.161 1.00 28.32 305 VAL B CA 1
ATOM 2187 C C . VAL A 1 305 ? 132.975 115.221 147.281 1.00 28.32 305 VAL B C 1
ATOM 2188 O O . VAL A 1 305 ? 132.865 113.991 147.306 1.00 28.32 305 VAL B O 1
ATOM 2192 N N . SER A 1 306 ? 132.221 115.987 146.498 1.00 29.45 306 SER B N 1
ATOM 2193 C CA . SER A 1 306 ? 131.176 115.428 145.657 1.00 29.45 306 SER B CA 1
ATOM 2194 C C . SER A 1 306 ? 131.783 114.727 144.444 1.00 29.45 306 SER B C 1
ATOM 2195 O O . SER A 1 306 ? 132.999 114.727 144.232 1.00 29.45 306 SER B O 1
ATOM 2198 N N . THR A 1 307 ? 130.920 114.121 143.629 1.00 30.42 307 THR B N 1
ATOM 2199 C CA . THR A 1 307 ? 131.350 113.333 142.481 1.00 30.42 307 THR B CA 1
ATOM 2200 C C . THR A 1 307 ? 131.216 114.085 141.162 1.00 30.42 307 THR B C 1
ATOM 2201 O O . THR A 1 307 ? 132.158 114.106 140.366 1.00 30.42 307 THR B O 1
ATOM 2205 N N . GLY A 1 308 ? 130.059 114.701 140.909 1.00 34.01 308 GLY B N 1
ATOM 2206 C CA . GLY A 1 308 ? 129.871 115.416 139.657 1.00 34.01 308 GLY B CA 1
ATOM 2207 C C . GLY A 1 308 ? 130.778 116.621 139.512 1.00 34.01 308 GLY B C 1
ATOM 2208 O O . GLY A 1 308 ? 131.259 116.915 138.412 1.00 34.01 308 GLY B O 1
ATOM 2209 N N . SER A 1 309 ? 131.028 117.333 140.612 1.00 37.23 309 SER B N 1
ATOM 2210 C CA . SER A 1 309 ? 131.921 118.486 140.562 1.00 37.23 309 SER B CA 1
ATOM 2211 C C . SER A 1 309 ? 133.340 118.065 140.201 1.00 37.23 309 SER B C 1
ATOM 2212 O O . SER A 1 309 ? 133.989 118.688 139.354 1.00 37.23 309 SER B O 1
ATOM 2215 N N . VAL A 1 310 ? 133.840 117.004 140.840 1.00 36.41 310 VAL B N 1
ATOM 2216 C CA . VAL A 1 310 ? 135.168 116.493 140.509 1.00 36.41 310 VAL B CA 1
ATOM 2217 C C . VAL A 1 310 ? 135.196 115.974 139.077 1.00 36.41 310 VAL B C 1
ATOM 2218 O O . VAL A 1 310 ? 136.192 116.136 138.360 1.00 36.41 310 VAL B O 1
ATOM 2222 N N . THR A 1 311 ? 134.101 115.353 138.635 1.00 37.83 311 THR B N 1
ATOM 2223 C CA . THR A 1 311 ? 134.024 114.879 137.257 1.00 37.83 311 THR B CA 1
ATOM 2224 C C . THR A 1 311 ? 134.176 116.031 136.274 1.00 37.83 311 THR B C 1
ATOM 2225 O O . THR A 1 311 ? 134.939 115.936 135.308 1.00 37.83 311 THR B O 1
ATOM 2229 N N . ALA A 1 312 ? 133.471 117.137 136.517 1.00 40.29 312 ALA B N 1
ATOM 2230 C CA . ALA A 1 312 ? 133.605 118.303 135.649 1.00 40.29 312 ALA B CA 1
ATOM 2231 C C . ALA A 1 312 ? 135.004 118.904 135.736 1.00 40.29 312 ALA B C 1
ATOM 2232 O O . ALA A 1 312 ? 135.576 119.322 134.720 1.00 40.29 312 ALA B O 1
ATOM 2234 N N . LEU A 1 313 ? 135.573 118.949 136.945 1.00 41.13 313 LEU B N 1
ATOM 2235 C CA . LEU A 1 313 ? 136.886 119.560 137.132 1.00 41.13 313 LEU B CA 1
ATOM 2236 C C . LEU A 1 313 ? 137.978 118.767 136.426 1.00 41.13 313 LEU B C 1
ATOM 2237 O O . LEU A 1 313 ? 138.982 119.338 135.988 1.00 41.13 313 LEU B O 1
ATOM 2242 N N . ILE A 1 314 ? 137.814 117.447 136.326 1.00 42.58 314 ILE B N 1
ATOM 2243 C CA . ILE A 1 314 ? 138.785 116.637 135.598 1.00 42.58 314 ILE B CA 1
ATOM 2244 C C . ILE A 1 314 ? 138.442 116.491 134.119 1.00 42.58 314 ILE B C 1
ATOM 2245 O O . ILE A 1 314 ? 139.320 116.127 133.324 1.00 42.58 314 ILE B O 1
ATOM 2250 N N . GLY A 1 315 ? 137.195 116.761 133.725 1.00 49.05 315 GLY B N 1
ATOM 2251 C CA . GLY A 1 315 ? 136.847 116.712 132.318 1.00 49.05 315 GLY B CA 1
ATOM 2252 C C . GLY A 1 315 ? 137.155 117.990 131.572 1.00 49.05 315 GLY B C 1
ATOM 2253 O O . GLY A 1 315 ? 137.345 117.963 130.352 1.00 49.05 315 GLY B O 1
ATOM 2254 N N . ALA A 1 316 ? 137.203 119.120 132.278 1.00 50.63 316 ALA B N 1
ATOM 2255 C CA . ALA A 1 316 ? 137.556 120.377 131.620 1.00 50.63 316 ALA B CA 1
ATOM 2256 C C . ALA A 1 316 ? 138.950 120.345 131.000 1.00 50.63 316 ALA B C 1
ATOM 2257 O O . ALA A 1 316 ? 139.080 120.708 129.817 1.00 50.63 316 ALA B O 1
ATOM 2259 N N . PRO A 1 317 ? 140.016 119.931 131.701 1.00 53.71 317 PRO B N 1
ATOM 2260 C CA . PRO A 1 317 ? 141.321 119.846 131.027 1.00 53.71 317 PRO B CA 1
ATOM 2261 C C . PRO A 1 317 ? 141.356 118.801 129.928 1.00 53.71 317 PRO B C 1
ATOM 2262 O O . PRO A 1 317 ? 142.036 119.008 128.917 1.00 53.71 317 PRO B O 1
ATOM 2266 N N . LEU A 1 318 ? 140.644 117.684 130.093 1.00 52.84 318 LEU B N 1
ATOM 2267 C CA . LEU A 1 318 ? 140.570 116.696 129.022 1.00 52.84 318 LEU B CA 1
ATOM 2268 C C . LEU A 1 318 ? 139.898 117.280 127.787 1.00 52.84 318 LEU B C 1
ATOM 2269 O O . LEU A 1 318 ? 140.322 117.016 126.656 1.00 52.84 318 LEU B O 1
ATOM 2274 N N . LEU A 1 319 ? 138.853 118.087 127.985 1.00 53.75 319 LEU B N 1
ATOM 2275 C CA . LEU A 1 319 ? 138.186 118.716 126.850 1.00 53.75 319 LEU B CA 1
ATOM 2276 C C . LEU A 1 319 ? 139.088 119.757 126.198 1.00 53.75 319 LEU B C 1
ATOM 2277 O O . LEU A 1 319 ? 139.098 119.892 124.969 1.00 53.75 319 LEU B O 1
ATOM 2282 N N . LEU A 1 320 ? 139.857 120.497 127.001 1.00 53.65 320 LEU B N 1
ATOM 2283 C CA . LEU A 1 320 ? 140.794 121.459 126.428 1.00 53.65 320 LEU B CA 1
ATOM 2284 C C . LEU A 1 320 ? 141.910 120.768 125.654 1.00 53.65 320 LEU B C 1
ATOM 2285 O O . LEU A 1 320 ? 142.385 121.303 124.646 1.00 53.65 320 LEU B O 1
ATOM 2290 N N . TRP A 1 321 ? 142.339 119.588 126.103 1.00 55.60 321 TRP B N 1
ATOM 2291 C CA . TRP A 1 321 ? 143.415 118.881 125.418 1.00 55.60 321 TRP B CA 1
ATOM 2292 C C . TRP A 1 321 ? 142.924 118.205 124.142 1.00 55.60 321 TRP B C 1
ATOM 2293 O O . TRP A 1 321 ? 143.613 118.241 123.116 1.00 55.60 321 TRP B O 1
ATOM 2304 N N . LEU A 1 322 ? 141.746 117.583 124.182 1.00 55.50 322 LEU B N 1
ATOM 2305 C CA . LEU A 1 322 ? 141.191 116.932 123.002 1.00 55.50 322 LEU B CA 1
ATOM 2306 C C . LEU A 1 322 ? 140.561 117.910 122.018 1.00 55.50 322 LEU B C 1
ATOM 2307 O O . LEU A 1 322 ? 140.060 117.475 120.976 1.00 55.50 322 LEU B O 1
ATOM 2312 N N . LEU A 1 323 ? 140.572 119.205 122.315 1.00 58.04 323 LEU B N 1
ATOM 2313 C CA . LEU A 1 323 ? 139.966 120.194 121.432 1.00 58.04 323 LEU B CA 1
ATOM 2314 C C . LEU A 1 323 ? 140.920 120.580 120.307 1.00 58.04 323 LEU B C 1
ATOM 2315 O O . LEU A 1 323 ? 140.694 120.243 119.144 1.00 58.04 323 LEU B O 1
ATOM 2320 N N . LEU A 1 348 ? 113.928 154.982 109.870 1.00 69.83 348 LEU B N 1
ATOM 2321 C CA . LEU A 1 348 ? 113.188 154.540 111.046 1.00 69.83 348 LEU B CA 1
ATOM 2322 C C . LEU A 1 348 ? 114.134 154.182 112.187 1.00 69.83 348 LEU B C 1
ATOM 2323 O O . LEU A 1 348 ? 113.749 154.215 113.356 1.00 69.83 348 LEU B O 1
ATOM 2328 N N . ALA A 1 349 ? 115.376 153.843 111.836 1.00 65.97 349 ALA B N 1
ATOM 2329 C CA . ALA A 1 349 ? 116.354 153.453 112.847 1.00 65.97 349 ALA B CA 1
ATOM 2330 C C . ALA A 1 349 ? 116.673 154.614 113.780 1.00 65.97 349 ALA B C 1
ATOM 2331 O O . ALA A 1 349 ? 116.664 154.460 115.007 1.00 65.97 349 ALA B O 1
ATOM 2333 N N . PHE A 1 350 ? 116.958 155.789 113.214 1.00 67.36 350 PHE B N 1
ATOM 2334 C CA . PHE A 1 350 ? 117.277 156.950 114.039 1.00 67.36 350 PHE B CA 1
ATOM 2335 C C . PHE A 1 350 ? 116.080 157.381 114.877 1.00 67.36 350 PHE B C 1
ATOM 2336 O O . PHE A 1 350 ? 116.237 157.772 116.040 1.00 67.36 350 PHE B O 1
ATOM 2344 N N . ALA A 1 351 ? 114.874 157.311 114.306 1.00 64.43 351 ALA B N 1
ATOM 2345 C CA . ALA A 1 351 ? 113.679 157.674 115.060 1.00 64.43 351 ALA B CA 1
ATOM 2346 C C . ALA A 1 351 ? 113.457 156.725 116.230 1.00 64.43 351 ALA B C 1
ATOM 2347 O O . ALA A 1 351 ? 113.166 157.165 117.349 1.00 64.43 351 ALA B O 1
ATOM 2349 N N . LEU A 1 352 ? 113.600 155.419 115.995 1.00 62.13 352 LEU B N 1
ATOM 2350 C CA . LEU A 1 352 ? 113.433 154.454 117.078 1.00 62.13 352 LEU B CA 1
ATOM 2351 C C . LEU A 1 352 ? 114.515 154.624 118.137 1.00 62.13 352 LEU B C 1
ATOM 2352 O O . LEU A 1 352 ? 114.247 154.477 119.336 1.00 62.13 352 LEU B O 1
ATOM 2357 N N . ALA A 1 353 ? 115.743 154.939 117.715 1.00 61.02 353 ALA B N 1
ATOM 2358 C CA . ALA A 1 353 ? 116.820 155.164 118.673 1.00 61.02 353 ALA B CA 1
ATOM 2359 C C . ALA A 1 353 ? 116.535 156.380 119.545 1.00 61.02 353 ALA B C 1
ATOM 2360 O O . ALA A 1 353 ? 116.702 156.328 120.770 1.00 61.02 353 ALA B O 1
ATOM 2362 N N . GLY A 1 354 ? 116.101 157.483 118.933 1.00 61.52 354 GLY B N 1
ATOM 2363 C CA . GLY A 1 354 ? 115.717 158.644 119.717 1.00 61.52 354 GLY B CA 1
ATOM 2364 C C . GLY A 1 354 ? 114.562 158.348 120.654 1.00 61.52 354 GLY B C 1
ATOM 2365 O O . GLY A 1 354 ? 114.531 158.828 121.791 1.00 61.52 354 GLY B O 1
ATOM 2366 N N . GLY A 1 355 ? 113.609 157.532 120.198 1.00 59.50 355 GLY B N 1
ATOM 2367 C CA . GLY A 1 355 ? 112.490 157.171 121.051 1.00 59.50 355 GLY B CA 1
ATOM 2368 C C . GLY A 1 355 ? 112.913 156.381 122.274 1.00 59.50 355 GLY B C 1
ATOM 2369 O O . GLY A 1 355 ? 112.499 156.689 123.396 1.00 59.50 355 GLY B O 1
ATOM 2370 N N . VAL A 1 356 ? 113.751 155.359 122.083 1.00 58.54 356 VAL B N 1
ATOM 2371 C CA . VAL A 1 356 ? 114.173 154.555 123.228 1.00 58.54 356 VAL B CA 1
ATOM 2372 C C . VAL A 1 356 ? 115.098 155.361 124.131 1.00 58.54 356 VAL B C 1
ATOM 2373 O O . VAL A 1 356 ? 115.123 155.159 125.350 1.00 58.54 356 VAL B O 1
ATOM 2377 N N . LEU A 1 357 ? 115.855 156.305 123.561 1.00 56.43 357 LEU B N 1
ATOM 2378 C CA . LEU A 1 357 ? 116.698 157.159 124.391 1.00 56.43 357 LEU B CA 1
ATOM 2379 C C . LEU A 1 357 ? 115.853 158.077 125.267 1.00 56.43 357 LEU B C 1
ATOM 2380 O O . LEU A 1 357 ? 116.135 158.244 126.460 1.00 56.43 357 LEU B O 1
ATOM 2385 N N . LEU A 1 358 ? 114.810 158.680 124.690 1.00 56.48 358 LEU B N 1
ATOM 2386 C CA . LEU A 1 358 ? 113.895 159.493 125.486 1.00 56.48 358 LEU B CA 1
ATOM 2387 C C . LEU A 1 358 ? 113.195 158.652 126.545 1.00 56.48 358 LEU B C 1
ATOM 2388 O O . LEU A 1 358 ? 112.987 159.110 127.677 1.00 56.48 358 LEU B O 1
ATOM 2393 N N . LEU A 1 359 ? 112.818 157.419 126.191 1.00 52.74 359 LEU B N 1
ATOM 2394 C CA . LEU A 1 359 ? 112.186 156.526 127.157 1.00 52.74 359 LEU B CA 1
ATOM 2395 C C . LEU A 1 359 ? 113.122 156.232 128.321 1.00 52.74 359 LEU B C 1
ATOM 2396 O O . LEU A 1 359 ? 112.706 156.259 129.485 1.00 52.74 359 LEU B O 1
ATOM 2401 N N . MET A 1 360 ? 114.392 155.952 128.026 1.00 49.35 360 MET B N 1
ATOM 2402 C CA . MET A 1 360 ? 115.365 155.716 129.087 1.00 49.35 360 MET B CA 1
ATOM 2403 C C . MET A 1 360 ? 115.541 156.955 129.953 1.00 49.35 360 MET B C 1
ATOM 2404 O O . MET A 1 360 ? 115.631 156.859 131.180 1.00 49.35 360 MET B O 1
ATOM 2409 N N . ALA A 1 361 ? 115.597 158.133 129.329 1.00 49.16 361 ALA B N 1
ATOM 2410 C CA . ALA A 1 361 ? 115.748 159.364 130.099 1.00 49.16 361 ALA B CA 1
ATOM 2411 C C . ALA A 1 361 ? 114.587 159.550 131.070 1.00 49.16 361 ALA B C 1
ATOM 2412 O O . ALA A 1 361 ? 114.792 159.798 132.268 1.00 49.16 361 ALA B O 1
ATOM 2414 N N . VAL A 1 362 ? 113.353 159.411 130.577 1.00 48.66 362 VAL B N 1
ATOM 2415 C CA . VAL A 1 362 ? 112.204 159.653 131.446 1.00 48.66 362 VAL B CA 1
ATOM 2416 C C . VAL A 1 362 ? 112.101 158.566 132.512 1.00 48.66 362 VAL B C 1
ATOM 2417 O O . VAL A 1 362 ? 111.708 158.837 133.652 1.00 48.66 362 VAL B O 1
ATOM 2421 N N . VAL A 1 363 ? 112.481 157.327 132.179 1.00 46.88 363 VAL B N 1
ATOM 2422 C CA . VAL A 1 363 ? 112.378 156.254 133.166 1.00 46.88 363 VAL B CA 1
ATOM 2423 C C . VAL A 1 363 ? 113.444 156.414 134.245 1.00 46.88 363 VAL B C 1
ATOM 2424 O O . VAL A 1 363 ? 113.213 156.087 135.416 1.00 46.88 363 VAL B O 1
ATOM 2428 N N . VAL A 1 364 ? 114.617 156.943 133.883 1.00 43.04 364 VAL B N 1
ATOM 2429 C CA . VAL A 1 364 ? 115.606 157.291 134.899 1.00 43.04 364 VAL B CA 1
ATOM 2430 C C . VAL A 1 364 ? 115.076 158.412 135.781 1.00 43.04 364 VAL B C 1
ATOM 2431 O O . VAL A 1 364 ? 115.263 158.403 137.005 1.00 43.04 364 VAL B O 1
ATOM 2435 N N . ALA A 1 365 ? 114.384 159.383 135.178 1.00 42.90 365 ALA B N 1
ATOM 2436 C CA . ALA A 1 365 ? 113.772 160.445 135.971 1.00 42.90 365 ALA B CA 1
ATOM 2437 C C . ALA A 1 365 ? 112.770 159.884 136.976 1.00 42.90 365 ALA B C 1
ATOM 2438 O O . ALA A 1 365 ? 112.755 160.293 138.144 1.00 42.90 365 ALA B O 1
ATOM 2440 N N . LEU A 1 366 ? 111.929 158.938 136.545 1.00 42.29 366 LEU B N 1
ATOM 2441 C CA . LEU A 1 366 ? 110.962 158.345 137.468 1.00 42.29 366 LEU B CA 1
ATOM 2442 C C . LEU A 1 366 ? 111.656 157.542 138.563 1.00 42.29 366 LEU B C 1
ATOM 2443 O O . LEU A 1 366 ? 111.310 157.669 139.743 1.00 42.29 366 LEU B O 1
ATOM 2448 N N . SER A 1 367 ? 112.633 156.709 138.195 1.00 38.70 367 SER B N 1
ATOM 2449 C CA . SER A 1 367 ? 113.322 155.899 139.196 1.00 38.70 367 SER B CA 1
ATOM 2450 C C . SER A 1 367 ? 114.035 156.776 140.217 1.00 38.70 367 SER B C 1
ATOM 2451 O O . SER A 1 367 ? 114.163 156.399 141.388 1.00 38.70 367 SER B O 1
ATOM 2454 N N . PHE A 1 368 ? 114.514 157.947 139.792 1.00 38.60 368 PHE B N 1
ATOM 2455 C CA . PHE A 1 368 ? 115.056 158.905 140.750 1.00 38.60 368 PHE B CA 1
ATOM 2456 C C . PHE A 1 368 ? 113.957 159.485 141.632 1.00 38.60 368 PHE B C 1
ATOM 2457 O O . PHE A 1 368 ? 114.119 159.586 142.854 1.00 38.60 368 PHE B O 1
ATOM 2465 N N . GLY A 1 369 ? 112.832 159.875 141.030 1.00 37.15 369 GLY B N 1
ATOM 2466 C CA . GLY A 1 369 ? 111.787 160.530 141.799 1.00 37.15 369 GLY B CA 1
ATOM 2467 C C . GLY A 1 369 ? 110.954 159.568 142.627 1.00 37.15 369 GLY B C 1
ATOM 2468 O O . GLY A 1 369 ? 110.628 159.855 143.782 1.00 37.15 369 GLY B O 1
ATOM 2469 N N . ARG A 1 370 ? 110.602 158.420 142.057 1.00 35.23 370 ARG B N 1
ATOM 2470 C CA . ARG A 1 370 ? 109.665 157.502 142.686 1.00 35.23 370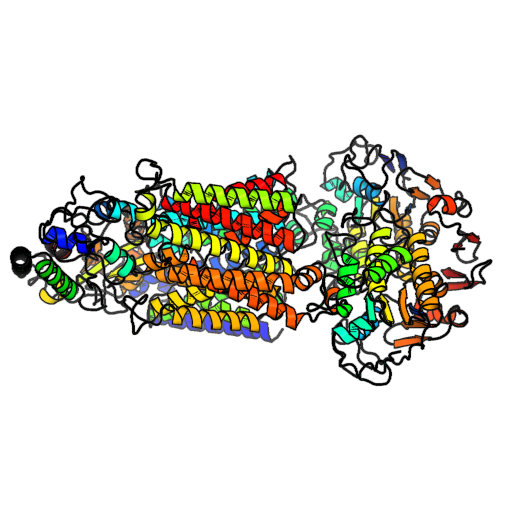 ARG B CA 1
ATOM 2471 C C . ARG A 1 370 ? 110.362 156.639 143.732 1.00 35.23 370 ARG B C 1
ATOM 2472 O O . ARG A 1 370 ? 111.529 156.267 143.584 1.00 35.23 370 ARG B O 1
ATOM 2480 N N . ASP A 1 371 ? 109.626 156.323 144.798 1.00 32.63 371 ASP B N 1
ATOM 2481 C CA . ASP A 1 371 ? 110.148 155.509 145.890 1.00 32.63 371 ASP B CA 1
ATOM 2482 C C . ASP A 1 371 ? 109.215 154.343 146.186 1.00 32.63 371 ASP B C 1
ATOM 2483 O O . ASP A 1 371 ? 108.270 154.091 145.433 1.00 32.63 371 ASP B O 1
ATOM 2485 N N . ALA A 1 372 ? 109.471 153.625 147.282 1.00 28.36 372 ALA B N 1
ATOM 2486 C CA . ALA A 1 372 ? 108.641 152.498 147.678 1.00 28.36 372 ALA B CA 1
ATOM 2487 C C . ALA A 1 372 ? 108.083 152.606 149.088 1.00 28.36 372 ALA B C 1
ATOM 2488 O O . ALA A 1 372 ? 107.140 151.875 149.414 1.00 28.36 372 ALA B O 1
ATOM 2490 N N . HIS A 1 373 ? 108.627 153.483 149.932 1.00 28.48 373 HIS B N 1
ATOM 2491 C CA . HIS A 1 373 ? 108.113 153.672 151.288 1.00 28.48 373 HIS B CA 1
ATOM 2492 C C . HIS A 1 373 ? 106.833 154.497 151.198 1.00 28.48 373 HIS B C 1
ATOM 2493 O O . HIS A 1 373 ? 106.822 155.722 151.349 1.00 28.48 373 HIS B O 1
ATOM 2500 N N . GLY A 1 374 ? 105.728 153.799 150.944 1.00 30.51 374 GLY B N 1
ATOM 2501 C CA . GLY A 1 374 ? 104.464 154.455 150.691 1.00 30.51 374 GLY B CA 1
ATOM 2502 C C . GLY A 1 374 ? 104.306 154.996 149.290 1.00 30.51 374 GLY B C 1
ATOM 2503 O O . GLY A 1 374 ? 103.355 155.744 149.037 1.00 30.51 374 GLY B O 1
ATOM 2504 N N . TRP A 1 375 ? 105.212 154.641 148.375 1.00 31.22 375 TRP B N 1
ATOM 2505 C CA . TRP A 1 375 ? 105.181 155.111 146.989 1.00 31.22 375 TRP B CA 1
ATOM 2506 C C . TRP A 1 375 ? 105.194 156.637 146.922 1.00 31.22 375 TRP B C 1
ATOM 2507 O O . TRP A 1 375 ? 104.421 157.260 146.191 1.00 31.22 375 TRP B O 1
ATOM 2518 N N . THR A 1 376 ? 106.088 157.241 147.698 1.00 34.60 376 THR B N 1
ATOM 2519 C CA . THR A 1 376 ? 106.239 158.685 147.690 1.00 34.60 376 THR B CA 1
ATOM 2520 C C . THR A 1 376 ? 107.089 159.123 146.500 1.00 34.60 376 THR B C 1
ATOM 2521 O O . THR A 1 376 ? 107.723 158.314 145.818 1.00 34.60 376 THR B O 1
ATOM 2525 N N . TRP A 1 377 ? 107.096 160.430 146.253 1.00 39.47 377 TRP B N 1
ATOM 2526 C CA . TRP A 1 377 ? 107.835 161.020 145.147 1.00 39.47 377 TRP B CA 1
ATOM 2527 C C . TRP A 1 377 ? 108.799 162.064 145.690 1.00 39.47 377 TRP B C 1
ATOM 2528 O O . TRP A 1 377 ? 108.409 162.912 146.500 1.00 39.47 377 TRP B O 1
ATOM 2539 N N . ALA A 1 378 ? 110.051 162.000 145.245 1.00 42.62 378 ALA B N 1
ATOM 2540 C CA . ALA A 1 378 ? 111.060 162.966 145.664 1.00 42.62 378 ALA B CA 1
ATOM 2541 C C . ALA A 1 378 ? 110.721 164.331 145.080 1.00 42.62 378 ALA B C 1
ATOM 2542 O O . ALA A 1 378 ? 110.958 164.586 143.895 1.00 42.62 378 ALA B O 1
ATOM 2544 N N . SER A 1 379 ? 110.167 165.211 145.910 1.00 44.81 379 SER B N 1
ATOM 2545 C CA . SER A 1 379 ? 109.727 166.529 145.477 1.00 44.81 379 SER B CA 1
ATOM 2546 C C . SER A 1 379 ? 110.814 167.588 145.604 1.00 44.81 379 SER B C 1
ATOM 2547 O O . SER A 1 379 ? 110.526 168.777 145.429 1.00 44.81 379 SER B O 1
ATOM 2550 N N . GLY A 1 380 ? 112.047 167.190 145.904 1.00 43.28 380 GLY B N 1
ATOM 2551 C CA . GLY A 1 380 ? 113.133 168.143 146.016 1.00 43.28 380 GLY B CA 1
ATOM 2552 C C . GLY A 1 380 ? 114.053 167.894 147.193 1.00 43.28 380 GLY B C 1
ATOM 2553 O O . GLY A 1 380 ? 115.138 167.331 147.027 1.00 43.28 380 GLY B O 1
ATOM 2554 N N . ALA A 1 381 ? 113.626 168.305 148.390 1.00 44.29 381 ALA B N 1
ATOM 2555 C CA . ALA A 1 381 ? 114.484 168.190 149.566 1.00 44.29 381 ALA B CA 1
ATOM 2556 C C . ALA A 1 381 ? 114.849 166.739 149.850 1.00 44.29 381 ALA B C 1
ATOM 2557 O O . ALA A 1 381 ? 115.960 166.449 150.310 1.00 44.29 381 ALA B O 1
ATOM 2559 N N . LEU A 1 382 ? 113.929 165.813 149.584 1.00 42.04 382 LEU B N 1
ATOM 2560 C CA . LEU A 1 382 ? 114.198 164.396 149.785 1.00 42.04 382 LEU B CA 1
ATOM 2561 C C . LEU A 1 382 ? 115.006 163.776 148.653 1.00 42.04 382 LEU B C 1
ATOM 2562 O O . LEU A 1 382 ? 115.393 162.608 148.761 1.00 42.04 382 LEU B O 1
ATOM 2567 N N . LEU A 1 383 ? 115.270 164.519 147.576 1.00 40.72 383 LEU B N 1
ATOM 2568 C CA . LEU A 1 383 ? 116.002 163.953 146.448 1.00 40.72 383 LEU B CA 1
ATOM 2569 C C . LEU A 1 383 ? 117.501 163.906 146.721 1.00 40.72 383 LEU B C 1
ATOM 2570 O O . LEU A 1 383 ? 118.151 162.887 146.467 1.00 40.72 383 LEU B O 1
ATOM 2575 N N . ASP A 1 384 ? 118.071 164.999 147.236 1.00 42.65 384 ASP B N 1
ATOM 2576 C CA . ASP A 1 384 ? 119.499 165.003 147.539 1.00 42.65 384 ASP B CA 1
ATOM 2577 C C . ASP A 1 384 ? 119.845 164.117 148.728 1.00 42.65 384 ASP B C 1
ATOM 2578 O O . ASP A 1 384 ? 121.002 163.704 148.858 1.00 42.65 384 ASP B O 1
ATOM 2583 N N . ASP A 1 385 ? 118.879 163.820 149.599 1.00 40.77 385 ASP B N 1
ATOM 2584 C CA . ASP A 1 385 ? 119.165 162.955 150.738 1.00 40.77 385 ASP B CA 1
ATOM 2585 C C . ASP A 1 385 ? 119.233 161.493 150.313 1.00 40.77 385 ASP B C 1
ATOM 2586 O O . ASP A 1 385 ? 120.002 160.709 150.881 1.00 40.77 385 ASP B O 1
ATOM 2591 N N . LEU A 1 386 ? 118.443 161.109 149.312 1.00 35.63 386 LEU B N 1
ATOM 2592 C CA . LEU A 1 386 ? 118.413 159.741 148.816 1.00 35.63 386 LEU B CA 1
ATOM 2593 C C . LEU A 1 386 ? 119.229 159.551 147.545 1.00 35.63 386 LEU B C 1
ATOM 2594 O O . LEU A 1 386 ? 119.302 158.430 147.034 1.00 35.63 386 LEU B O 1
ATOM 2599 N N . MET A 1 387 ? 119.842 160.610 147.027 1.00 36.29 387 MET B N 1
ATOM 2600 C CA . MET A 1 387 ? 120.621 160.542 145.796 1.00 36.29 387 MET B CA 1
ATOM 2601 C C . MET A 1 387 ? 121.901 159.718 145.941 1.00 36.29 387 MET B C 1
ATOM 2602 O O . MET A 1 387 ? 122.218 158.942 145.030 1.00 36.29 387 MET B O 1
ATOM 2607 N N . PRO A 1 388 ? 122.672 159.847 147.030 1.00 34.90 388 PRO B N 1
ATOM 2608 C CA . PRO A 1 388 ? 123.889 159.023 147.150 1.00 34.90 388 PRO B CA 1
ATOM 2609 C C . PRO A 1 388 ? 123.628 157.526 147.150 1.00 34.90 388 PRO B C 1
ATOM 2610 O O . PRO A 1 388 ? 124.565 156.753 146.916 1.00 34.90 388 PRO B O 1
ATOM 2614 N N . TRP A 1 389 ? 122.395 157.090 147.403 1.00 32.17 389 TRP B N 1
ATOM 2615 C CA . TRP A 1 389 ? 122.052 155.676 147.392 1.00 32.17 389 TRP B CA 1
ATOM 2616 C C . TRP A 1 389 ? 121.234 155.273 146.175 1.00 32.17 389 TRP B C 1
ATOM 2617 O O . TRP A 1 389 ? 120.894 154.093 146.037 1.00 32.17 389 TRP B O 1
ATOM 2628 N N . ARG A 1 390 ? 120.901 156.215 145.295 1.00 30.14 390 ARG B N 1
ATOM 2629 C CA . ARG A 1 390 ? 120.175 155.913 144.069 1.00 30.14 390 ARG B CA 1
ATOM 2630 C C . ARG A 1 390 ? 121.000 156.186 142.823 1.00 30.14 390 ARG B C 1
ATOM 2631 O O . ARG A 1 390 ? 121.167 155.288 141.990 1.00 30.14 390 ARG B O 1
ATOM 2639 N N . TRP A 1 391 ? 121.527 157.402 142.678 1.00 31.68 391 TRP B N 1
ATOM 2640 C CA . TRP A 1 391 ? 122.297 157.767 141.489 1.00 31.68 391 TRP B CA 1
ATOM 2641 C C . TRP A 1 391 ? 123.439 156.803 141.187 1.00 31.68 391 TRP B C 1
ATOM 2642 O O . TRP A 1 391 ? 123.542 156.354 140.033 1.00 31.68 391 TRP B O 1
ATOM 2653 N N . PRO A 1 392 ? 124.306 156.430 142.140 1.00 28.90 392 PRO B N 1
ATOM 2654 C CA . PRO A 1 392 ? 125.357 155.457 141.799 1.00 28.90 392 PRO B CA 1
ATOM 2655 C C . PRO A 1 392 ? 124.804 154.116 141.357 1.00 28.90 392 PRO B C 1
ATOM 2656 O O . PRO A 1 392 ? 125.304 153.540 140.385 1.00 28.90 392 PRO B O 1
ATOM 2660 N N . ARG A 1 393 ? 123.771 153.610 142.033 1.00 26.08 393 ARG B N 1
ATOM 2661 C CA . ARG A 1 393 ? 123.227 152.300 141.688 1.00 26.08 393 ARG B CA 1
ATOM 2662 C C . ARG A 1 393 ? 122.615 152.303 140.292 1.00 26.08 393 ARG B C 1
ATOM 2663 O O . ARG A 1 393 ? 122.920 151.432 139.467 1.00 26.08 393 ARG B O 1
ATOM 2671 N N . ILE A 1 394 ? 121.741 153.273 140.009 1.00 30.21 394 ILE B N 1
ATOM 2672 C CA . ILE A 1 394 ? 121.099 153.327 138.699 1.00 30.21 394 ILE B CA 1
ATOM 2673 C C . ILE A 1 394 ? 122.127 153.575 137.603 1.00 30.21 394 ILE B C 1
ATOM 2674 O O . ILE A 1 394 ? 122.053 152.978 136.523 1.00 30.21 394 ILE B O 1
ATOM 2679 N N . MET A 1 395 ? 123.106 154.445 137.859 1.00 30.88 395 MET B N 1
ATOM 2680 C CA . MET A 1 395 ? 124.107 154.731 136.837 1.00 30.88 395 MET B CA 1
ATOM 2681 C C . MET A 1 395 ? 124.986 153.516 136.563 1.00 30.88 395 MET B C 1
ATOM 2682 O O . MET A 1 395 ? 125.303 153.223 135.403 1.00 30.88 395 MET B O 1
ATOM 2687 N N . ALA A 1 396 ? 125.374 152.785 137.612 1.00 27.70 396 ALA B N 1
ATOM 2688 C CA . ALA A 1 396 ? 126.166 151.576 137.417 1.00 27.70 396 ALA B CA 1
ATOM 2689 C C . ALA A 1 396 ? 125.370 150.511 136.677 1.00 27.70 396 ALA B C 1
ATOM 2690 O O . ALA A 1 396 ? 125.905 149.836 135.791 1.00 27.70 396 ALA B O 1
ATOM 2692 N N . ALA A 1 397 ? 124.089 150.349 137.021 1.00 26.63 397 ALA B N 1
ATOM 2693 C CA . ALA A 1 397 ? 123.255 149.385 136.312 1.00 26.63 397 ALA B CA 1
ATOM 2694 C C . ALA A 1 397 ? 123.115 149.756 134.843 1.00 26.63 397 ALA B C 1
ATOM 2695 O O . ALA A 1 397 ? 123.200 148.890 133.965 1.00 26.63 397 ALA B O 1
ATOM 2697 N N . LEU A 1 398 ? 122.915 151.044 134.555 1.00 28.71 398 LEU B N 1
ATOM 2698 C CA . LEU A 1 398 ? 122.785 151.491 133.172 1.00 28.71 398 LEU B CA 1
ATOM 2699 C C . LEU A 1 398 ? 124.069 151.226 132.394 1.00 28.71 398 LEU B C 1
ATOM 2700 O O . LEU A 1 398 ? 124.036 150.683 131.281 1.00 28.71 398 LEU B O 1
ATOM 2705 N N . PHE A 1 399 ? 125.215 151.602 132.970 1.00 30.50 399 PHE B N 1
ATOM 2706 C CA . PHE A 1 399 ? 126.490 151.394 132.292 1.00 30.50 399 PHE B CA 1
ATOM 2707 C C . PHE A 1 399 ? 126.742 149.912 132.045 1.00 30.50 399 PHE B C 1
ATOM 2708 O O . PHE A 1 399 ? 127.152 149.514 130.947 1.00 30.50 399 PHE B O 1
ATOM 2716 N N . ALA A 1 400 ? 126.499 149.078 133.060 1.00 27.77 400 ALA B N 1
ATOM 2717 C CA . ALA A 1 400 ? 126.723 147.646 132.916 1.00 27.77 400 ALA B CA 1
ATOM 2718 C C . ALA A 1 400 ? 125.807 147.047 131.858 1.00 27.77 400 ALA B C 1
ATOM 2719 O O . ALA A 1 400 ? 126.240 146.213 131.058 1.00 27.77 400 ALA B O 1
ATOM 2721 N N . GLY A 1 401 ? 124.540 147.466 131.832 1.00 30.29 401 GLY B N 1
ATOM 2722 C CA . GLY A 1 401 ? 123.627 146.952 130.825 1.00 30.29 401 GLY B CA 1
ATOM 2723 C C . GLY A 1 401 ? 124.046 147.327 129.418 1.00 30.29 401 GLY B C 1
ATOM 2724 O O . GLY A 1 401 ? 124.068 146.483 128.518 1.00 30.29 401 GLY B O 1
ATOM 2725 N N . VAL A 1 402 ? 124.395 148.600 129.212 1.00 29.46 402 VAL B N 1
ATOM 2726 C CA . VAL A 1 402 ? 124.828 149.043 127.887 1.00 29.46 402 VAL B CA 1
ATOM 2727 C C . VAL A 1 402 ? 126.078 148.288 127.451 1.00 29.46 402 VAL B C 1
ATOM 2728 O O . VAL A 1 402 ? 126.172 147.811 126.313 1.00 29.46 402 VAL B O 1
ATOM 2732 N N . MET A 1 403 ? 127.053 148.157 128.354 1.00 31.14 403 MET B N 1
ATOM 2733 C CA . MET A 1 403 ? 128.311 147.522 127.977 1.00 31.14 403 MET B CA 1
ATOM 2734 C C . MET A 1 403 ? 128.127 146.031 127.721 1.00 31.14 403 MET B C 1
ATOM 2735 O O . MET A 1 403 ? 128.714 145.483 126.781 1.00 31.14 403 MET B O 1
ATOM 2740 N N . LEU A 1 404 ? 127.296 145.361 128.524 1.00 29.31 404 LEU B N 1
ATOM 2741 C CA . LEU A 1 404 ? 127.023 143.948 128.290 1.00 29.31 404 LEU B CA 1
ATOM 2742 C C . LEU A 1 404 ? 126.273 143.740 126.982 1.00 29.31 404 LEU B C 1
ATOM 2743 O O . LEU A 1 404 ? 126.536 142.773 126.260 1.00 29.31 404 LEU B O 1
ATOM 2748 N N . ALA A 1 405 ? 125.340 144.638 126.655 1.00 28.32 405 ALA B N 1
ATOM 2749 C CA . ALA A 1 405 ? 124.628 144.521 125.388 1.00 28.32 405 ALA B CA 1
ATOM 2750 C C . ALA A 1 405 ? 125.571 144.704 124.206 1.00 28.32 405 ALA B C 1
ATOM 2751 O O . ALA A 1 405 ? 125.504 143.946 123.230 1.00 28.32 405 ALA B O 1
ATOM 2753 N N . VAL A 1 406 ? 126.460 145.699 124.276 1.00 29.67 406 VAL B N 1
ATOM 2754 C CA . VAL A 1 406 ? 127.420 145.902 123.192 1.00 29.67 406 VAL B CA 1
ATOM 2755 C C . VAL A 1 406 ? 128.350 144.702 123.067 1.00 29.67 406 VAL B C 1
ATOM 2756 O O . VAL A 1 406 ? 128.662 144.253 121.956 1.00 29.67 406 VAL B O 1
ATOM 2760 N N . ALA A 1 407 ? 128.798 144.153 124.199 1.00 30.87 407 ALA B N 1
ATOM 2761 C CA . ALA A 1 407 ? 129.688 142.997 124.160 1.00 30.87 407 ALA B CA 1
ATOM 2762 C C . ALA A 1 407 ? 128.992 141.789 123.547 1.00 30.87 407 ALA B C 1
ATOM 2763 O O . ALA A 1 407 ? 129.566 141.086 122.708 1.00 30.87 407 ALA B O 1
ATOM 2765 N N . GLY A 1 408 ? 127.746 141.535 123.953 1.00 32.85 408 GLY B N 1
ATOM 2766 C CA . GLY A 1 408 ? 127.008 140.418 123.390 1.00 32.85 408 GLY B CA 1
ATOM 2767 C C . GLY A 1 408 ? 126.748 140.579 121.905 1.00 32.85 408 GLY B C 1
ATOM 2768 O O . GLY A 1 408 ? 126.852 139.617 121.140 1.00 32.85 408 GLY B O 1
ATOM 2769 N N . CYS A 1 409 ? 126.407 141.797 121.475 1.00 34.10 409 CYS B N 1
ATOM 2770 C CA . CYS A 1 409 ? 126.185 142.033 120.053 1.00 34.10 409 CYS B CA 1
ATOM 2771 C C . CYS A 1 409 ? 127.468 141.835 119.255 1.00 34.10 409 CYS B C 1
ATOM 2772 O O . CYS A 1 409 ? 127.447 141.225 118.180 1.00 34.10 409 CYS B O 1
ATOM 2775 N N . ILE A 1 410 ? 128.597 142.332 119.771 1.00 33.93 410 ILE B N 1
ATOM 2776 C CA . ILE A 1 410 ? 129.874 142.150 119.086 1.00 33.93 410 ILE B CA 1
ATOM 2777 C C . ILE A 1 410 ? 130.226 140.670 118.997 1.00 33.93 410 ILE B C 1
ATOM 2778 O O . ILE A 1 410 ? 130.710 140.191 117.963 1.00 33.93 410 ILE B O 1
ATOM 2783 N N . ILE A 1 411 ? 129.978 139.921 120.074 1.00 35.03 411 ILE B N 1
ATOM 2784 C CA . ILE A 1 411 ? 130.292 138.497 120.077 1.00 35.03 411 ILE B CA 1
ATOM 2785 C C . ILE A 1 411 ? 129.424 137.755 119.068 1.00 35.03 411 ILE B C 1
ATOM 2786 O O . ILE A 1 411 ? 129.919 136.927 118.293 1.00 35.03 411 ILE B O 1
ATOM 2791 N N . GLN A 1 412 ? 128.121 138.044 119.050 1.00 38.02 412 GLN B N 1
ATOM 2792 C CA . GLN A 1 412 ? 127.229 137.370 118.114 1.00 38.02 412 GLN B CA 1
ATOM 2793 C C . GLN A 1 412 ? 127.493 137.795 116.675 1.00 38.02 412 GLN B C 1
ATOM 2794 O O . GLN A 1 412 ? 127.167 137.052 115.743 1.00 38.02 412 GLN B O 1
ATOM 2800 N N . ARG A 1 413 ? 128.075 138.978 116.472 1.00 43.37 413 ARG B N 1
ATOM 2801 C CA . ARG A 1 413 ? 128.406 139.411 115.121 1.00 43.37 413 ARG B CA 1
ATOM 2802 C C . ARG A 1 413 ? 129.693 138.762 114.626 1.00 43.37 413 ARG B C 1
ATOM 2803 O O . ARG A 1 413 ? 129.777 138.356 113.461 1.00 43.37 413 ARG B O 1
ATOM 2811 N N . LEU A 1 414 ? 130.702 138.653 115.492 1.00 40.26 414 LEU B N 1
ATOM 2812 C CA . LEU A 1 414 ? 131.968 138.057 115.080 1.00 40.26 414 LEU B CA 1
ATOM 2813 C C . LEU A 1 414 ? 131.888 136.537 115.010 1.00 40.26 414 LEU B C 1
ATOM 2814 O O . LEU A 1 414 ? 132.627 135.919 114.235 1.00 40.26 414 LEU B O 1
ATOM 2819 N N . THR A 1 415 ? 131.009 135.920 115.799 1.00 40.58 415 THR B N 1
ATOM 2820 C CA . THR A 1 415 ? 130.859 134.470 115.791 1.00 40.58 415 THR B CA 1
ATOM 2821 C C . THR A 1 415 ? 129.779 134.017 114.815 1.00 40.58 415 THR B C 1
ATOM 2822 O O . THR A 1 415 ? 130.014 133.124 113.994 1.00 40.58 415 THR B O 1
ATOM 2826 N N . GLY A 1 416 ? 128.597 134.624 114.887 1.00 43.21 416 GLY B N 1
ATOM 2827 C CA . GLY A 1 416 ? 127.487 134.259 114.033 1.00 43.21 416 GLY B CA 1
ATOM 2828 C C . GLY A 1 416 ? 126.510 133.274 114.635 1.00 43.21 416 GLY B C 1
ATOM 2829 O O . GLY A 1 416 ? 125.516 132.938 113.980 1.00 43.21 416 GLY B O 1
ATOM 2830 N N . ASN A 1 417 ? 126.755 132.802 115.861 1.00 46.30 417 ASN B N 1
ATOM 2831 C CA . ASN A 1 417 ? 125.858 131.855 116.509 1.00 46.30 417 ASN B CA 1
ATOM 2832 C C . ASN A 1 417 ? 124.875 132.594 117.399 1.00 46.30 417 ASN B C 1
ATOM 2833 O O . ASN A 1 417 ? 125.290 133.463 118.180 1.00 46.30 417 ASN B O 1
ATOM 2835 N N . PRO A 1 418 ? 123.578 132.286 117.318 1.00 51.37 418 PRO B N 1
ATOM 2836 C CA . PRO A 1 418 ? 122.605 132.986 118.172 1.00 51.37 418 PRO B CA 1
ATOM 2837 C C . PRO A 1 418 ? 122.720 132.630 119.643 1.00 51.37 418 PRO B C 1
ATOM 2838 O O . PRO A 1 418 ? 122.217 133.384 120.484 1.00 51.37 418 PRO B O 1
ATOM 2842 N N . MET A 1 419 ? 123.359 131.512 119.981 1.00 54.33 419 MET B N 1
ATOM 2843 C CA . MET A 1 419 ? 123.531 131.098 121.368 1.00 54.33 419 MET B CA 1
ATOM 2844 C C . MET A 1 419 ? 124.718 131.774 122.044 1.00 54.33 419 MET B C 1
ATOM 2845 O O . MET A 1 419 ? 125.030 131.445 123.194 1.00 54.33 419 MET B O 1
ATOM 2850 N N . ALA A 1 420 ? 125.382 132.704 121.362 1.00 47.15 420 ALA B N 1
ATOM 2851 C CA . ALA A 1 420 ? 126.560 133.350 121.922 1.00 47.15 420 ALA B CA 1
ATOM 2852 C C . ALA A 1 420 ? 126.172 134.324 123.028 1.00 47.15 420 ALA B C 1
ATOM 2853 O O . ALA A 1 420 ? 125.237 135.116 122.884 1.00 47.15 420 ALA B O 1
ATOM 2855 N N . SER A 1 421 ? 126.907 134.263 124.137 1.00 46.10 421 SER B N 1
ATOM 2856 C CA . SER A 1 421 ? 126.656 135.103 125.300 1.00 46.10 421 SER B CA 1
ATOM 2857 C C . SER A 1 421 ? 127.981 135.618 125.851 1.00 46.10 421 SER B C 1
ATOM 2858 O O . SER A 1 421 ? 129.039 135.078 125.508 1.00 46.10 421 SER B O 1
ATOM 2861 N N . PRO A 1 422 ? 127.975 136.660 126.689 1.00 46.12 422 PRO B N 1
ATOM 2862 C CA . PRO A 1 422 ? 129.243 137.120 127.285 1.00 46.12 422 PRO B CA 1
ATOM 2863 C C . PRO A 1 422 ? 129.974 136.047 128.075 1.00 46.12 422 PRO B C 1
ATOM 2864 O O . PRO A 1 422 ? 131.189 136.165 128.281 1.00 46.12 422 PRO B O 1
ATOM 2868 N N . GLU A 1 423 ? 129.274 135.006 128.533 1.00 49.02 423 GLU B N 1
ATOM 2869 C CA . GLU A 1 423 ? 129.935 133.904 129.221 1.00 49.02 423 GLU B CA 1
ATOM 2870 C C . GLU A 1 423 ? 130.834 133.098 128.292 1.00 49.02 423 GLU B C 1
ATOM 2871 O O . GLU A 1 423 ? 131.651 132.305 128.774 1.00 49.02 423 GLU B O 1
ATOM 2877 N N . VAL A 1 424 ? 130.694 133.273 126.975 1.00 50.90 424 VAL B N 1
ATOM 2878 C CA . VAL A 1 424 ? 131.487 132.495 126.026 1.00 50.90 424 VAL B CA 1
ATOM 2879 C C . VAL A 1 424 ? 132.970 132.814 126.177 1.00 50.90 424 VAL B C 1
ATOM 2880 O O . VAL A 1 424 ? 133.830 131.953 125.955 1.00 50.90 424 VAL B O 1
ATOM 2884 N N . LEU A 1 425 ? 133.294 134.055 126.550 1.00 46.14 425 LEU B N 1
ATOM 2885 C CA . LEU A 1 425 ? 134.692 134.431 126.733 1.00 46.14 425 LEU B CA 1
ATOM 2886 C C . LEU A 1 425 ? 135.295 133.739 127.948 1.00 46.14 425 LEU B C 1
ATOM 2887 O O . LEU A 1 425 ? 136.502 133.477 127.989 1.00 46.14 425 LEU B O 1
ATOM 2892 N N . GLY A 1 426 ? 134.472 133.441 128.948 1.00 42.85 426 GLY B N 1
ATOM 2893 C CA . GLY A 1 426 ? 134.967 132.990 130.228 1.00 42.85 426 GLY B CA 1
ATOM 2894 C C . GLY A 1 426 ? 135.254 134.103 131.206 1.00 42.85 426 GLY B C 1
ATOM 2895 O O . GLY A 1 426 ? 135.886 133.852 132.239 1.00 42.85 426 GLY B O 1
ATOM 2896 N N . ILE A 1 427 ? 134.814 135.328 130.910 1.00 41.83 427 ILE B N 1
ATOM 2897 C CA . ILE A 1 427 ? 135.134 136.468 131.764 1.00 41.83 427 ILE B CA 1
ATOM 2898 C C . ILE A 1 427 ? 134.403 136.362 133.095 1.00 41.83 427 ILE B C 1
ATOM 2899 O O . ILE A 1 427 ? 135.022 136.346 134.167 1.00 41.83 427 ILE B O 1
ATOM 2904 N N . SER A 1 428 ? 133.072 136.291 133.047 1.00 42.39 428 SER B N 1
ATOM 2905 C CA . SER A 1 428 ? 132.291 136.213 134.275 1.00 42.39 428 SER B CA 1
ATOM 2906 C C . SER A 1 428 ? 132.553 134.906 135.013 1.00 42.39 428 SER B C 1
ATOM 2907 O O . SER A 1 428 ? 132.751 134.902 136.236 1.00 42.39 428 SER B O 1
ATOM 2910 N N . SER A 1 429 ? 132.561 133.789 134.281 1.00 43.43 429 SER B N 1
ATOM 2911 C CA . SER A 1 429 ? 132.849 132.500 134.897 1.00 43.43 429 SER B CA 1
ATOM 2912 C C . SER A 1 429 ? 134.256 132.469 135.478 1.00 43.43 429 SER B C 1
ATOM 2913 O O . SER A 1 429 ? 134.470 131.916 136.559 1.00 43.43 429 SER B O 1
ATOM 2916 N N . GLY A 1 430 ? 135.225 133.073 134.787 1.00 43.58 430 GLY B N 1
ATOM 2917 C CA . GLY A 1 430 ? 136.582 133.106 135.312 1.00 43.58 430 GLY B CA 1
ATOM 2918 C C . GLY A 1 430 ? 136.706 133.943 136.571 1.00 43.58 430 GLY B C 1
ATOM 2919 O O . GLY A 1 430 ? 137.378 133.548 137.529 1.00 43.58 430 GLY B O 1
ATOM 2920 N N . ALA A 1 431 ? 136.059 135.110 136.589 1.00 43.75 431 ALA B N 1
ATOM 2921 C CA . ALA A 1 431 ? 136.091 135.953 137.780 1.00 43.75 431 ALA B CA 1
ATOM 2922 C C . ALA A 1 431 ? 135.443 135.248 138.965 1.00 43.75 431 ALA B C 1
ATOM 2923 O O . ALA A 1 431 ? 135.978 135.259 140.081 1.00 43.75 431 ALA B O 1
ATOM 2925 N N . ALA A 1 432 ? 134.285 134.622 138.739 1.00 45.41 432 ALA B N 1
ATOM 2926 C CA . ALA A 1 432 ? 133.628 133.892 139.818 1.00 45.41 432 ALA B CA 1
ATOM 2927 C C . ALA A 1 432 ? 134.463 132.698 140.266 1.00 45.41 432 ALA B C 1
ATOM 2928 O O . ALA A 1 432 ? 134.498 132.370 141.457 1.00 45.41 432 ALA B O 1
ATOM 2930 N N . PHE A 1 433 ? 135.138 132.035 139.323 1.00 45.22 433 PHE B N 1
ATOM 2931 C CA . PHE A 1 433 ? 136.075 130.973 139.670 1.00 45.22 433 PHE B CA 1
ATOM 2932 C C . PHE A 1 433 ? 137.160 131.495 140.600 1.00 45.22 433 PHE B C 1
ATOM 2933 O O . PHE A 1 433 ? 137.509 130.843 141.589 1.00 45.22 433 PHE B O 1
ATOM 2941 N N . GLY A 1 434 ? 137.698 132.677 140.300 1.00 44.76 434 GLY B N 1
ATOM 2942 C CA . GLY A 1 434 ? 138.709 133.259 141.166 1.00 44.76 434 GLY B CA 1
ATOM 2943 C C . GLY A 1 434 ? 138.182 133.585 142.550 1.00 44.76 434 GLY B C 1
ATOM 2944 O O . GLY A 1 434 ? 138.853 133.336 143.555 1.00 44.76 434 GLY B O 1
ATOM 2945 N N . VAL A 1 435 ? 136.969 134.141 142.624 1.00 43.06 435 VAL B N 1
ATOM 2946 C CA . VAL A 1 435 ? 136.398 134.475 143.930 1.00 43.06 435 VAL B CA 1
ATOM 2947 C C . VAL A 1 435 ? 136.161 133.216 144.758 1.00 43.06 435 VAL B C 1
ATOM 2948 O O . VAL A 1 435 ? 136.465 133.180 145.957 1.00 43.06 435 VAL B O 1
ATOM 2952 N N . VAL A 1 436 ? 135.622 132.162 144.139 1.00 41.43 436 VAL B N 1
ATOM 2953 C CA . VAL A 1 436 ? 135.364 130.947 144.908 1.00 41.43 436 VAL B CA 1
ATOM 2954 C C . VAL A 1 436 ? 136.666 130.233 145.262 1.00 41.43 436 VAL B C 1
ATOM 2955 O O . VAL A 1 436 ? 136.761 129.601 146.320 1.00 41.43 436 VAL B O 1
ATOM 2959 N N . LEU A 1 437 ? 137.701 130.349 144.425 1.00 42.67 437 LEU B N 1
ATOM 2960 C CA . LEU A 1 437 ? 138.998 129.790 144.792 1.00 42.67 437 LEU B CA 1
ATOM 2961 C C . LEU A 1 437 ? 139.605 130.543 145.968 1.00 42.67 437 LEU B C 1
ATOM 2962 O O . LEU A 1 437 ? 140.221 129.935 146.852 1.00 42.67 437 LEU B O 1
ATOM 2967 N N . MET A 1 438 ? 139.445 131.867 145.993 1.00 43.92 438 MET B N 1
ATOM 2968 C CA . MET A 1 438 ? 139.909 132.647 147.134 1.00 43.92 438 MET B CA 1
ATOM 2969 C C . MET A 1 438 ? 139.150 132.260 148.397 1.00 43.92 438 MET B C 1
ATOM 2970 O O . MET A 1 438 ? 139.744 132.125 149.474 1.00 43.92 438 MET B O 1
ATOM 2975 N N . LEU A 1 439 ? 137.834 132.065 148.281 1.00 41.52 439 LEU B N 1
ATOM 2976 C CA . LEU A 1 439 ? 137.040 131.654 149.435 1.00 41.52 439 LEU B CA 1
ATOM 2977 C C . LEU A 1 439 ? 137.416 130.256 149.912 1.00 41.52 439 LEU B C 1
ATOM 2978 O O . LEU A 1 439 ? 137.321 129.966 151.110 1.00 41.52 439 LEU B O 1
ATOM 2983 N N . PHE A 1 440 ? 137.840 129.383 148.997 1.00 38.49 440 PHE B N 1
ATOM 2984 C CA . PHE A 1 440 ? 138.230 128.028 149.375 1.00 38.49 440 PHE B CA 1
ATOM 2985 C C . PHE A 1 440 ? 139.599 128.002 150.044 1.00 38.49 440 PHE B C 1
ATOM 2986 O O . PHE A 1 440 ? 139.776 127.363 151.087 1.00 38.49 440 PHE B O 1
ATOM 2994 N N . LEU A 1 441 ? 140.581 128.688 149.452 1.00 38.77 441 LEU B N 1
ATOM 2995 C CA . LEU A 1 441 ? 141.963 128.542 149.901 1.00 38.77 441 LEU B CA 1
ATOM 2996 C C . LEU A 1 441 ? 142.170 129.108 151.301 1.00 38.77 441 LEU B C 1
ATOM 2997 O O . LEU A 1 441 ? 142.805 128.467 152.147 1.00 38.77 441 LEU B O 1
ATOM 3002 N N . VAL A 1 442 ? 141.647 130.300 151.571 1.00 38.83 442 VAL B N 1
ATOM 3003 C CA . VAL A 1 442 ? 141.877 131.000 152.828 1.00 38.83 442 VAL B CA 1
ATOM 3004 C C . VAL A 1 442 ? 140.556 131.076 153.582 1.00 38.83 442 VAL B C 1
ATOM 3005 O O . VAL A 1 442 ? 139.502 131.203 152.955 1.00 38.83 442 VAL B O 1
ATOM 3009 N N . PRO A 1 443 ? 140.557 130.931 154.903 1.00 40.50 443 PRO B N 1
ATOM 3010 C CA . PRO A 1 443 ? 139.331 131.129 155.676 1.00 40.50 443 PRO B CA 1
ATOM 3011 C C . PRO A 1 443 ? 139.192 132.570 156.147 1.00 40.50 443 PRO B C 1
ATOM 3012 O O . PRO A 1 443 ? 140.146 133.349 156.160 1.00 40.50 443 PRO B O 1
ATOM 3016 N N . GLY A 1 444 ? 137.972 132.912 156.538 1.00 46.08 444 GLY B N 1
ATOM 3017 C CA . GLY A 1 444 ? 137.684 134.222 157.079 1.00 46.08 444 GLY B CA 1
ATOM 3018 C C . GLY A 1 444 ? 137.073 135.163 156.061 1.00 46.08 444 GLY B C 1
ATOM 3019 O O . GLY A 1 444 ? 136.583 134.765 155.002 1.00 46.08 444 GLY B O 1
ATOM 3020 N N . ASN A 1 445 ? 137.115 136.453 156.401 1.00 52.67 445 ASN B N 1
ATOM 3021 C CA . ASN A 1 445 ? 136.552 137.505 155.555 1.00 52.67 445 ASN B CA 1
ATOM 3022 C C . ASN A 1 445 ? 137.491 137.741 154.374 1.00 52.67 445 ASN B C 1
ATOM 3023 O O . ASN A 1 445 ? 138.234 138.723 154.305 1.00 52.67 445 ASN B O 1
ATOM 3028 N N . ALA A 1 446 ? 137.441 136.815 153.416 1.00 49.13 446 ALA B N 1
ATOM 3029 C CA . ALA A 1 446 ? 138.309 136.874 152.245 1.00 49.13 446 ALA B CA 1
ATOM 3030 C C . ALA A 1 446 ? 137.914 137.961 151.255 1.00 49.13 446 ALA B C 1
ATOM 3031 O O . ALA A 1 446 ? 138.557 138.072 150.205 1.00 49.13 446 ALA B O 1
ATOM 3033 N N . PHE A 1 447 ? 136.884 138.756 151.548 1.00 45.29 447 PHE B N 1
ATOM 3034 C CA . PHE A 1 447 ? 136.465 139.801 150.620 1.00 45.29 447 PHE B CA 1
ATOM 3035 C C . PHE A 1 447 ? 137.310 141.061 150.776 1.00 45.29 447 PHE B C 1
ATOM 3036 O O . PHE A 1 447 ? 137.776 141.630 149.784 1.00 45.29 447 PHE B O 1
ATOM 3044 N N . GLY A 1 448 ? 137.518 141.509 152.012 1.00 49.57 448 GLY B N 1
ATOM 3045 C CA . GLY A 1 448 ? 138.221 142.755 152.248 1.00 49.57 448 GLY B CA 1
ATOM 3046 C C . GLY A 1 448 ? 139.464 142.634 153.105 1.00 49.57 448 GLY B C 1
ATOM 3047 O O . GLY A 1 448 ? 140.024 143.647 153.534 1.00 49.57 448 GLY B O 1
ATOM 3048 N N . TRP A 1 449 ? 139.906 141.407 153.367 0.00 50.55 449 TRP B N 1
ATOM 3049 C CA . TRP A 1 449 ? 141.095 141.205 154.181 0.00 50.55 449 TRP B CA 1
ATOM 3050 C C . TRP A 1 449 ? 142.348 141.628 153.421 0.00 50.55 449 TRP B C 1
ATOM 3051 O O . TRP A 1 449 ? 142.431 141.509 152.196 0.00 50.55 449 TRP B O 1
ATOM 3053 N N . LEU A 1 450 ? 143.331 142.132 154.170 0.00 51.06 450 LEU B N 1
ATOM 3054 C CA . LEU A 1 450 ? 144.589 142.547 153.556 0.00 51.06 450 LEU B CA 1
ATOM 3055 C C . LEU A 1 450 ? 145.367 141.349 153.027 0.00 51.06 450 LEU B C 1
ATOM 3056 O O . LEU A 1 450 ? 145.957 141.415 151.942 0.00 51.06 450 LEU B O 1
ATOM 3058 N N . LEU A 1 451 ? 145.381 140.248 153.776 0.00 51.54 451 LEU B N 1
ATOM 3059 C CA . LEU A 1 451 ? 146.068 139.034 153.355 0.00 51.54 451 LEU B CA 1
ATOM 3060 C C . LEU A 1 451 ? 145.336 138.406 152.175 0.00 51.54 451 LEU B C 1
ATOM 3061 O O . LEU A 1 451 ? 145.974 137.856 151.268 0.00 51.54 451 LEU B O 1
ATOM 3063 N N . PRO A 1 452 ? 144.006 138.466 152.150 0.00 51.82 452 PRO B N 1
ATOM 3064 C CA . PRO A 1 452 ? 143.273 137.895 151.015 0.00 51.82 452 PRO B CA 1
ATOM 3065 C C . PRO A 1 452 ? 143.381 138.784 149.786 0.00 51.82 452 PRO B C 1
ATOM 3066 O O . PRO A 1 452 ? 143.398 140.013 149.883 0.00 51.82 452 PRO B O 1
ATOM 3068 N N . ALA A 1 453 ? 143.456 138.143 148.619 1.00 54.81 453 ALA B N 1
ATOM 3069 C CA . ALA A 1 453 ? 143.581 138.890 147.372 1.00 54.81 453 ALA B CA 1
ATOM 3070 C C . ALA A 1 453 ? 142.281 139.606 147.026 1.00 54.81 453 ALA B C 1
ATOM 3071 O O . ALA A 1 453 ? 142.274 140.817 146.779 1.00 54.81 453 ALA B O 1
ATOM 3073 N N . GLY A 1 454 ? 141.170 138.873 147.007 1.00 53.82 454 GLY B N 1
ATOM 3074 C CA . GLY A 1 454 ? 139.880 139.460 146.700 1.00 53.82 454 GLY B CA 1
ATOM 3075 C C . GLY A 1 454 ? 139.755 139.924 145.264 1.00 53.82 454 GLY B C 1
ATOM 3076 O O . GLY A 1 454 ? 139.689 139.104 144.342 1.00 53.82 454 GLY B O 1
ATOM 3077 N N . SER A 1 455 ? 139.715 141.244 145.064 1.00 51.99 455 SER B N 1
ATOM 3078 C CA . SER A 1 455 ? 139.591 141.787 143.715 1.00 51.99 455 SER B CA 1
ATOM 3079 C C . SER A 1 455 ? 140.812 141.454 142.869 1.00 51.99 455 SER B C 1
ATOM 3080 O O . SER A 1 455 ? 140.681 141.118 141.686 1.00 51.99 455 SER B O 1
ATOM 3083 N N . LEU A 1 456 ? 142.008 141.532 143.457 1.00 53.03 456 LEU B N 1
ATOM 3084 C CA . LEU A 1 456 ? 143.219 141.203 142.712 1.00 53.03 456 LEU B CA 1
ATOM 3085 C C . LEU A 1 456 ? 143.237 139.735 142.307 1.00 53.03 456 LEU B C 1
ATOM 3086 O O . LEU A 1 456 ? 143.623 139.398 141.181 1.00 53.03 456 LEU B O 1
ATOM 3091 N N . GLY A 1 457 ? 142.828 138.845 143.215 1.00 52.68 457 GLY B N 1
ATOM 3092 C CA . GLY A 1 457 ? 142.760 137.434 142.873 1.00 52.68 457 GLY B CA 1
ATOM 3093 C C . GLY A 1 457 ? 141.736 137.150 141.793 1.00 52.68 457 GLY B C 1
ATOM 3094 O O . GLY A 1 457 ? 141.996 136.383 140.859 1.00 52.68 457 GLY B O 1
ATOM 3095 N N . ALA A 1 458 ? 140.556 137.767 141.902 1.00 51.02 458 ALA B N 1
ATOM 3096 C CA . ALA A 1 458 ? 139.551 137.625 140.857 1.00 51.02 458 ALA B CA 1
ATOM 3097 C C . ALA A 1 458 ? 140.087 138.104 139.516 1.00 51.02 458 ALA B C 1
ATOM 3098 O O . ALA A 1 458 ? 139.866 137.460 138.487 1.00 51.02 458 ALA B O 1
ATOM 3100 N N . ALA A 1 459 ? 140.832 139.213 139.512 1.00 50.52 459 ALA B N 1
ATOM 3101 C CA . ALA A 1 459 ? 141.346 139.759 138.259 1.00 50.52 459 ALA B CA 1
ATOM 3102 C C . ALA A 1 459 ? 142.423 138.865 137.652 1.00 50.52 459 ALA B C 1
ATOM 3103 O O . ALA A 1 459 ? 142.443 138.652 136.433 1.00 50.52 459 ALA B O 1
ATOM 3105 N N . VAL A 1 460 ? 143.336 138.340 138.475 1.00 51.35 460 VAL B N 1
ATOM 3106 C CA . VAL A 1 460 ? 144.401 137.512 137.916 1.00 51.35 460 VAL B CA 1
ATOM 3107 C C . VAL A 1 460 ? 143.836 136.187 137.420 1.00 51.35 460 VAL B C 1
ATOM 3108 O O . VAL A 1 460 ? 144.245 135.678 136.368 1.00 51.35 460 VAL B O 1
ATOM 3112 N N . THR A 1 461 ? 142.864 135.619 138.143 1.00 50.62 461 THR B N 1
ATOM 3113 C CA . THR A 1 461 ? 142.227 134.402 137.654 1.00 50.62 461 THR B CA 1
ATOM 3114 C C . THR A 1 461 ? 141.416 134.685 136.395 1.00 50.62 461 THR B C 1
ATOM 3115 O O . THR A 1 461 ? 141.359 133.851 135.486 1.00 50.62 461 THR B O 1
ATOM 3119 N N . LEU A 1 462 ? 140.810 135.872 136.310 1.00 49.62 462 LEU B N 1
ATOM 3120 C CA . LEU A 1 462 ? 140.136 136.290 135.086 1.00 49.62 462 LEU B CA 1
ATOM 3121 C C . LEU A 1 462 ? 141.095 136.307 133.905 1.00 49.62 462 LEU B C 1
ATOM 3122 O O . LEU A 1 462 ? 140.783 135.777 132.830 1.00 49.62 462 LEU B O 1
ATOM 3127 N N . LEU A 1 463 ? 142.264 136.921 134.084 1.00 51.06 463 LEU B N 1
ATOM 3128 C CA . LEU A 1 463 ? 143.238 136.981 132.999 1.00 51.06 463 LEU B CA 1
ATOM 3129 C C . LEU A 1 463 ? 143.721 135.587 132.619 1.00 51.06 463 LEU B C 1
ATOM 3130 O O . LEU A 1 463 ? 143.875 135.278 131.431 1.00 51.06 463 LEU B O 1
ATOM 3135 N N . ILE A 1 464 ? 143.952 134.728 133.615 1.00 50.64 464 ILE B N 1
ATOM 3136 C CA . ILE A 1 464 ? 144.397 133.364 133.337 1.00 50.64 464 ILE B CA 1
ATOM 3137 C C . ILE A 1 464 ? 143.341 132.604 132.544 1.00 50.64 464 ILE B C 1
ATOM 3138 O O . ILE A 1 464 ? 143.657 131.890 131.584 1.00 50.64 464 ILE B O 1
ATOM 3143 N N . ILE A 1 465 ? 142.070 132.751 132.925 1.00 50.43 465 ILE B N 1
ATOM 3144 C CA . ILE A 1 465 ? 140.999 132.028 132.248 1.00 50.43 465 ILE B CA 1
ATOM 3145 C C . ILE A 1 465 ? 140.832 132.537 130.823 1.00 50.43 465 ILE B C 1
ATOM 3146 O O . ILE A 1 465 ? 140.612 131.753 129.890 1.00 50.43 465 ILE B O 1
ATOM 3151 N N . MET A 1 466 ? 140.940 133.854 130.627 1.00 50.58 466 MET B N 1
ATOM 3152 C CA . MET A 1 466 ? 140.864 134.408 129.280 1.00 50.58 466 MET B CA 1
ATOM 3153 C C . MET A 1 466 ? 142.009 133.900 128.412 1.00 50.58 466 MET B C 1
ATOM 3154 O O . MET A 1 466 ? 141.802 133.534 127.249 1.00 50.58 466 MET B O 1
ATOM 3159 N N . ILE A 1 467 ? 143.223 133.855 128.968 1.00 52.89 467 ILE B N 1
ATOM 3160 C CA . ILE A 1 467 ? 144.372 133.369 128.208 1.00 52.89 467 ILE B CA 1
ATOM 3161 C C . ILE A 1 467 ? 144.192 131.899 127.850 1.00 52.89 467 ILE B C 1
ATOM 3162 O O . ILE A 1 467 ? 144.496 131.475 126.727 1.00 52.89 467 ILE B O 1
ATOM 3167 N N . ALA A 1 468 ? 143.686 131.099 128.794 1.00 53.73 468 ALA B N 1
ATOM 3168 C CA . ALA A 1 468 ? 143.476 129.680 128.527 1.00 53.73 468 ALA B CA 1
ATOM 3169 C C . ALA A 1 468 ? 142.416 129.468 127.453 1.00 53.73 468 ALA B C 1
ATOM 3170 O O . ALA A 1 468 ? 142.590 128.630 126.560 1.00 53.73 468 ALA B O 1
ATOM 3172 N N . ALA A 1 469 ? 141.314 130.218 127.521 1.00 57.63 469 ALA B N 1
ATOM 3173 C CA . ALA A 1 469 ? 140.272 130.091 126.507 1.00 57.63 469 ALA B CA 1
ATOM 3174 C C . ALA A 1 469 ? 140.752 130.571 125.144 1.00 57.63 469 ALA B C 1
ATOM 3175 O O . ALA A 1 469 ? 140.316 130.042 124.115 1.00 57.63 469 ALA B O 1
ATOM 3177 N N . GLY A 1 470 ? 141.643 131.564 125.111 1.00 57.71 470 GLY B N 1
ATOM 3178 C CA . GLY A 1 470 ? 142.163 132.028 123.837 1.00 57.71 470 GLY B CA 1
ATOM 3179 C C . GLY A 1 470 ? 143.164 131.066 123.226 1.00 57.71 470 GLY B C 1
ATOM 3180 O O . GLY A 1 470 ? 143.201 130.887 122.005 1.00 57.71 470 GLY B O 1
ATOM 3181 N N . ARG A 1 471 ? 143.989 130.432 124.062 1.00 60.69 471 ARG B N 1
ATOM 3182 C CA . ARG A 1 471 ? 144.993 129.502 123.560 1.00 60.69 471 ARG B CA 1
ATOM 3183 C C . ARG A 1 471 ? 144.426 128.118 123.270 1.00 60.69 471 ARG B C 1
ATOM 3184 O O . ARG A 1 471 ? 145.017 127.378 122.476 1.00 60.69 471 ARG B O 1
ATOM 3192 N N . GLY A 1 472 ? 143.303 127.753 123.885 1.00 63.46 472 GLY B N 1
ATOM 3193 C CA . GLY A 1 472 ? 142.731 126.437 123.679 1.00 63.46 472 GLY B CA 1
ATOM 3194 C C . GLY A 1 472 ? 141.955 126.311 122.385 1.00 63.46 472 GLY B C 1
ATOM 3195 O O . GLY A 1 472 ? 142.054 125.295 121.691 1.00 63.46 472 GLY B O 1
ATOM 3196 N N . GLY A 1 473 ? 141.178 127.336 122.050 1.00 66.13 473 GLY B N 1
ATOM 3197 C CA . GLY A 1 473 ? 140.370 127.304 120.847 1.00 66.13 473 GLY B CA 1
ATOM 3198 C C . GLY A 1 473 ? 140.797 128.312 119.800 1.00 66.13 473 GLY B C 1
ATOM 3199 O O . GLY A 1 473 ? 140.663 129.522 120.001 1.00 66.13 473 GLY B O 1
ATOM 3200 N N . PHE A 1 474 ? 141.317 127.820 118.674 1.00 71.02 474 PHE B N 1
ATOM 3201 C CA . PHE A 1 474 ? 141.698 128.714 117.585 1.00 71.02 474 PHE B CA 1
ATOM 3202 C C . PHE A 1 474 ? 140.468 129.250 116.863 1.00 71.02 474 PHE B C 1
ATOM 3203 O O . PHE A 1 474 ? 140.416 130.433 116.505 1.00 71.02 474 PHE B O 1
ATOM 3211 N N . SER A 1 475 ? 139.461 128.388 116.639 1.00 68.46 475 SER B N 1
ATOM 3212 C CA . SER A 1 475 ? 138.186 128.693 116.010 1.00 68.46 475 SER B CA 1
ATOM 3213 C C . SER A 1 475 ? 137.178 129.171 117.050 1.00 68.46 475 SER B C 1
ATOM 3214 O O . SER A 1 475 ? 137.236 128.762 118.215 1.00 68.46 475 SER B O 1
ATOM 3217 N N . PRO A 1 476 ? 136.249 130.047 116.656 1.00 67.42 476 PRO B N 1
ATOM 3218 C CA . PRO A 1 476 ? 135.245 130.526 117.620 1.00 67.42 476 PRO B CA 1
ATOM 3219 C C . PRO A 1 476 ? 134.360 129.426 118.182 1.00 67.42 476 PRO B C 1
ATOM 3220 O O . PRO A 1 476 ? 133.859 129.565 119.303 1.00 67.42 476 PRO B O 1
ATOM 3224 N N . HIS A 1 477 ? 134.156 128.331 117.445 1.00 67.63 477 HIS B N 1
ATOM 3225 C CA . HIS A 1 477 ? 133.282 127.267 117.933 1.00 67.63 477 HIS B CA 1
ATOM 3226 C C . HIS A 1 477 ? 133.947 126.465 119.047 1.00 67.63 477 HIS B C 1
ATOM 3227 O O . HIS A 1 477 ? 133.313 126.157 120.065 1.00 67.63 477 HIS B O 1
ATOM 3234 N N . ARG A 1 478 ? 135.222 126.113 118.875 1.00 67.40 478 ARG B N 1
ATOM 3235 C CA . ARG A 1 478 ? 135.936 125.435 119.950 1.00 67.40 478 ARG B CA 1
ATOM 3236 C C . ARG A 1 478 ? 136.146 126.359 121.144 1.00 67.40 478 ARG B C 1
ATOM 3237 O O . ARG A 1 478 ? 136.138 125.899 122.292 1.00 67.40 478 ARG B O 1
ATOM 3245 N N . MET A 1 479 ? 136.311 127.661 120.897 1.00 64.28 479 MET B N 1
ATOM 3246 C CA . MET A 1 479 ? 136.348 128.619 121.996 1.00 64.28 479 MET B CA 1
ATOM 3247 C C . MET A 1 479 ? 135.011 128.656 122.727 1.00 64.28 479 MET B C 1
ATOM 3248 O O . MET A 1 479 ? 134.969 128.784 123.955 1.00 64.28 479 MET B O 1
ATOM 3253 N N . LEU A 1 480 ? 133.907 128.526 121.987 1.00 63.51 480 LEU B N 1
ATOM 3254 C CA . LEU A 1 480 ? 132.589 128.451 122.609 1.00 63.51 480 LEU B CA 1
ATOM 3255 C C . LEU A 1 480 ? 132.464 127.205 123.476 1.00 63.51 480 LEU B C 1
ATOM 3256 O O . LEU A 1 480 ? 131.932 127.264 124.592 1.00 63.51 480 LEU B O 1
ATOM 3261 N N . LEU A 1 481 ? 132.945 126.068 122.971 1.00 62.90 481 LEU B N 1
ATOM 3262 C CA . LEU A 1 481 ? 132.920 124.838 123.758 1.00 62.90 481 LEU B CA 1
ATOM 3263 C C . LEU A 1 481 ? 133.743 124.982 125.034 1.00 62.90 481 LEU B C 1
ATOM 3264 O O . LEU A 1 481 ? 133.302 124.578 126.117 1.00 62.90 481 LEU B O 1
ATOM 3269 N N . ALA A 1 482 ? 134.942 125.562 124.924 1.00 60.11 482 ALA B N 1
ATOM 3270 C CA . ALA A 1 482 ? 135.785 125.750 126.101 1.00 60.11 482 ALA B CA 1
ATOM 3271 C C . ALA A 1 482 ? 135.141 126.707 127.096 1.00 60.11 482 ALA B C 1
ATOM 3272 O O . ALA A 1 482 ? 135.221 126.498 128.313 1.00 60.11 482 ALA B O 1
ATOM 3274 N N . GLY A 1 483 ? 134.487 127.759 126.599 1.00 57.99 483 GLY B N 1
ATOM 3275 C CA . GLY A 1 483 ? 133.809 128.685 127.489 1.00 57.99 483 GLY B CA 1
ATOM 3276 C C . GLY A 1 483 ? 132.645 128.044 128.218 1.00 57.99 483 GLY B C 1
ATOM 3277 O O . GLY A 1 483 ? 132.447 128.278 129.413 1.00 57.99 483 GLY B O 1
ATOM 3278 N N . MET A 1 484 ? 131.863 127.221 127.515 1.00 60.58 484 MET B N 1
ATOM 3279 C CA . MET A 1 484 ? 130.767 126.515 128.173 1.00 60.58 484 MET B CA 1
ATOM 3280 C C . MET A 1 484 ? 131.291 125.518 129.200 1.00 60.58 484 MET B C 1
ATOM 3281 O O . MET A 1 484 ? 130.707 125.367 130.282 1.00 60.58 484 MET B O 1
ATOM 3286 N N . ALA A 1 485 ? 132.396 124.838 128.886 1.00 53.53 485 ALA B N 1
ATOM 3287 C CA . ALA A 1 485 ? 132.991 123.918 129.850 1.00 53.53 485 ALA B CA 1
ATOM 3288 C C . ALA A 1 485 ? 133.463 124.657 131.096 1.00 53.53 485 ALA B C 1
ATOM 3289 O O . ALA A 1 485 ? 133.250 124.194 132.223 1.00 53.53 485 ALA B O 1
ATOM 3291 N N . LEU A 1 486 ? 134.099 125.816 130.913 1.00 50.28 486 LEU B N 1
ATOM 3292 C CA . LEU A 1 486 ? 134.576 126.578 132.061 1.00 50.28 486 LEU B CA 1
ATOM 3293 C C . LEU A 1 486 ? 133.413 127.150 132.865 1.00 50.28 486 LEU B C 1
ATOM 3294 O O . LEU A 1 486 ? 133.494 127.255 134.094 1.00 50.28 486 LEU B O 1
ATOM 3299 N N . SER A 1 487 ? 132.320 127.516 132.192 1.00 50.38 487 SER B N 1
ATOM 3300 C CA . SER A 1 487 ? 131.132 127.970 132.909 1.00 50.38 487 SER B CA 1
ATOM 3301 C C . SER A 1 487 ? 130.533 126.846 133.744 1.00 50.38 487 SER B C 1
ATOM 3302 O O . SER A 1 487 ? 130.121 127.062 134.890 1.00 50.38 487 SER B O 1
ATOM 3305 N N . THR A 1 488 ? 130.478 125.634 133.188 1.00 50.26 488 THR B N 1
ATOM 3306 C CA . THR A 1 488 ? 129.981 124.500 133.961 1.00 50.26 488 THR B CA 1
ATOM 3307 C C . THR A 1 488 ? 130.900 124.200 135.141 1.00 50.26 488 THR B C 1
ATOM 3308 O O . THR A 1 488 ? 130.431 123.852 136.231 1.00 50.26 488 THR B O 1
ATOM 3312 N N . ALA A 1 489 ? 132.213 124.344 134.946 1.00 46.03 489 ALA B N 1
ATOM 3313 C CA . ALA A 1 489 ? 133.151 124.136 136.046 1.00 46.03 489 ALA B CA 1
ATOM 3314 C C . ALA A 1 489 ? 132.962 125.181 137.141 1.00 46.03 489 ALA B C 1
ATOM 3315 O O . ALA A 1 489 ? 133.032 124.862 138.335 1.00 46.03 489 ALA B O 1
ATOM 3317 N N . PHE A 1 490 ? 132.729 126.438 136.755 1.00 46.85 490 PHE B N 1
ATOM 3318 C CA . PHE A 1 490 ? 132.456 127.476 137.744 1.00 46.85 490 PHE B CA 1
ATOM 3319 C C . PHE A 1 490 ? 131.165 127.185 138.496 1.00 46.85 490 PHE B C 1
ATOM 3320 O O . PHE A 1 490 ? 131.087 127.391 139.713 1.00 46.85 490 PHE B O 1
ATOM 3328 N N . THR A 1 491 ? 130.137 126.715 137.786 1.00 44.55 491 THR B N 1
ATOM 3329 C CA . THR A 1 491 ? 128.892 126.348 138.453 1.00 44.55 491 THR B CA 1
ATOM 3330 C C . THR A 1 491 ? 129.117 125.210 139.439 1.00 44.55 491 THR B C 1
ATOM 3331 O O . THR A 1 491 ? 128.560 125.212 140.543 1.00 44.55 491 THR B O 1
ATOM 3335 N N . MET A 1 492 ? 129.946 124.233 139.063 1.00 42.40 492 MET B N 1
ATOM 3336 C CA . MET A 1 492 ? 130.236 123.121 139.961 1.00 42.40 492 MET B CA 1
ATOM 3337 C C . MET A 1 492 ? 130.995 123.589 141.195 1.00 42.40 492 MET B C 1
ATOM 3338 O O . MET A 1 492 ? 130.726 123.129 142.310 1.00 42.40 492 MET B O 1
ATOM 3343 N N . LEU A 1 493 ? 131.942 124.512 141.020 1.00 39.37 493 LEU B N 1
ATOM 3344 C CA . LEU A 1 493 ? 132.681 125.021 142.172 1.00 39.37 493 LEU B CA 1
ATOM 3345 C C . LEU A 1 493 ? 131.782 125.858 143.076 1.00 39.37 493 LEU B C 1
ATOM 3346 O O . LEU A 1 493 ? 131.912 125.815 144.306 1.00 39.37 493 LEU B O 1
ATOM 3351 N N . LEU A 1 494 ? 130.850 126.612 142.488 1.00 37.88 494 LEU B N 1
ATOM 3352 C CA . LEU A 1 494 ? 129.894 127.365 143.293 1.00 37.88 494 LEU B CA 1
ATOM 3353 C C . LEU A 1 494 ? 128.979 126.431 144.075 1.00 37.88 494 LEU B C 1
ATOM 3354 O O . LEU A 1 494 ? 128.668 126.686 145.244 1.00 37.88 494 LEU B O 1
ATOM 3359 N N . MET A 1 495 ? 128.539 125.337 143.447 1.00 33.24 495 MET B N 1
ATOM 3360 C CA . MET A 1 495 ? 127.709 124.371 144.156 1.00 33.24 495 MET B CA 1
ATOM 3361 C C . MET A 1 495 ? 128.497 123.648 145.241 1.00 33.24 495 MET B C 1
ATOM 3362 O O . MET A 1 495 ? 127.930 123.284 146.277 1.00 33.24 495 MET B O 1
ATOM 3367 N N . MET A 1 496 ? 129.798 123.437 145.027 1.00 32.62 496 MET B N 1
ATOM 3368 C CA . MET A 1 496 ? 130.645 122.893 146.084 1.00 32.62 496 MET B CA 1
ATOM 3369 C C . MET A 1 496 ? 130.748 123.861 147.254 1.00 32.62 496 MET B C 1
ATOM 3370 O O . MET A 1 496 ? 130.693 123.451 148.419 1.00 32.62 496 MET B O 1
ATOM 3375 N N . LEU A 1 497 ? 130.912 125.152 146.959 1.00 31.48 497 LEU B N 1
ATOM 3376 C CA . LEU A 1 497 ? 130.989 126.153 148.018 1.00 31.48 497 LEU B CA 1
ATOM 3377 C C . LEU A 1 497 ? 129.679 126.242 148.791 1.00 31.48 497 LEU B C 1
ATOM 3378 O O . LEU A 1 497 ? 129.683 126.419 150.015 1.00 31.48 497 LEU B O 1
ATOM 3383 N N . GLN A 1 498 ? 128.548 126.116 148.094 1.00 27.63 498 GLN B N 1
ATOM 3384 C CA . GLN A 1 498 ? 127.252 126.240 148.751 1.00 27.63 498 GLN B CA 1
ATOM 3385 C C . GLN A 1 498 ? 126.852 124.972 149.496 1.00 27.63 498 GLN B C 1
ATOM 3386 O O . GLN A 1 498 ? 126.108 125.050 150.480 1.00 27.63 498 GLN B O 1
ATOM 3392 N N . ALA A 1 499 ? 127.323 123.805 149.047 1.00 29.00 499 ALA B N 1
ATOM 3393 C CA . ALA A 1 499 ? 126.979 122.559 149.725 1.00 29.00 499 ALA B CA 1
ATOM 3394 C C . ALA A 1 499 ? 127.516 122.540 151.149 1.00 29.00 499 ALA B C 1
ATOM 3395 O O . ALA A 1 499 ? 126.808 122.150 152.084 1.00 29.00 499 ALA B O 1
ATOM 3397 N N . SER A 1 500 ? 128.766 122.954 151.332 1.00 28.18 500 SER B N 1
ATOM 3398 C CA . SER A 1 500 ? 129.318 123.091 152.669 1.00 28.18 500 SER B CA 1
ATOM 3399 C C . SER A 1 500 ? 128.695 124.289 153.376 1.00 28.18 500 SER B C 1
ATOM 3400 O O . SER A 1 500 ? 128.303 125.276 152.747 1.00 28.18 500 SER B O 1
ATOM 3403 N N . GLY A 1 501 ? 128.605 124.197 154.700 1.00 30.85 501 GLY B N 1
ATOM 3404 C CA . GLY A 1 501 ? 127.976 125.244 155.482 1.00 30.85 501 GLY B CA 1
ATOM 3405 C C . GLY A 1 501 ? 128.832 126.481 155.656 1.00 30.85 501 GLY B C 1
ATOM 3406 O O . GLY A 1 501 ? 129.043 126.943 156.782 1.00 30.85 501 GLY B O 1
ATOM 3407 N N . ASP A 1 502 ? 129.326 127.028 154.555 1.00 30.44 502 ASP B N 1
ATOM 3408 C CA . ASP A 1 502 ? 130.149 128.231 154.608 1.00 30.44 502 ASP B CA 1
ATOM 3409 C C . ASP A 1 502 ? 129.273 129.442 154.894 1.00 30.44 502 ASP B C 1
ATOM 3410 O O . ASP A 1 502 ? 128.323 129.696 154.143 1.00 30.44 502 ASP B O 1
ATOM 3415 N N . PRO A 1 503 ? 129.535 130.205 155.958 1.00 30.33 503 PRO B N 1
ATOM 3416 C CA . PRO A 1 503 ? 128.704 131.389 156.230 1.00 30.33 503 PRO B CA 1
ATOM 3417 C C . PRO A 1 503 ? 128.780 132.452 155.148 1.00 30.33 503 PRO B C 1
ATOM 3418 O O . PRO A 1 503 ? 127.913 133.333 155.107 1.00 30.33 503 PRO B O 1
ATOM 3422 N N . ARG A 1 504 ? 129.782 132.400 154.272 1.00 32.57 504 ARG B N 1
ATOM 3423 C CA . ARG A 1 504 ? 129.954 133.402 153.230 1.00 32.57 504 ARG B CA 1
ATOM 3424 C C . ARG A 1 504 ? 129.226 133.060 151.937 1.00 32.57 504 ARG B C 1
ATOM 3425 O O . ARG A 1 504 ? 129.108 133.933 151.068 1.00 32.57 504 ARG B O 1
ATOM 3433 N N . MET A 1 505 ? 128.726 131.827 151.796 1.00 30.03 505 MET B N 1
ATOM 3434 C CA . MET A 1 505 ? 128.117 131.404 150.537 1.00 30.03 505 MET B CA 1
ATOM 3435 C C . MET A 1 505 ? 126.968 132.313 150.128 1.00 30.03 505 MET B C 1
ATOM 3436 O O . MET A 1 505 ? 126.643 132.402 148.939 1.00 30.03 505 MET B O 1
ATOM 3441 N N . ALA A 1 506 ? 126.338 132.989 151.090 1.00 31.79 506 ALA B N 1
ATOM 3442 C CA . ALA A 1 506 ? 125.273 133.926 150.757 1.00 31.79 506 ALA B CA 1
ATOM 3443 C C . ALA A 1 506 ? 125.840 135.209 150.164 1.00 31.79 506 ALA B C 1
ATOM 3444 O O . ALA A 1 506 ? 125.382 135.672 149.112 1.00 31.79 506 ALA B O 1
ATOM 3446 N N . GLN A 1 507 ? 126.852 135.785 150.820 1.00 30.18 507 GLN B N 1
ATOM 3447 C CA . GLN A 1 507 ? 127.392 137.075 150.396 1.00 30.18 507 GLN B CA 1
ATOM 3448 C C . GLN A 1 507 ? 127.823 137.037 148.935 1.00 30.18 507 GLN B C 1
ATOM 3449 O O . GLN A 1 507 ? 127.263 137.746 148.089 1.00 30.18 507 GLN B O 1
ATOM 3455 N N . VAL A 1 508 ? 128.805 136.189 148.619 1.00 30.79 508 VAL B N 1
ATOM 3456 C CA . VAL A 1 508 ? 129.266 136.044 147.241 1.00 30.79 508 VAL B CA 1
ATOM 3457 C C . VAL A 1 508 ? 128.107 135.707 146.315 1.00 30.79 508 VAL B C 1
ATOM 3458 O O . VAL A 1 508 ? 128.103 136.105 145.143 1.00 30.79 508 VAL B O 1
ATOM 3462 N N . LEU A 1 509 ? 127.093 135.002 146.829 1.00 29.31 509 LEU B N 1
ATOM 3463 C CA . LEU A 1 509 ? 125.925 134.671 146.018 1.00 29.31 509 LEU B CA 1
ATOM 3464 C C . LEU A 1 509 ? 125.308 135.924 145.413 1.00 29.31 509 LEU B C 1
ATOM 3465 O O . LEU A 1 509 ? 125.016 135.970 144.212 1.00 29.31 509 LEU B O 1
ATOM 3470 N N . THR A 1 510 ? 125.119 136.962 146.233 1.00 27.55 510 THR B N 1
ATOM 3471 C CA . THR A 1 510 ? 124.592 138.216 145.710 1.00 27.55 510 THR B CA 1
ATOM 3472 C C . THR A 1 510 ? 125.495 138.768 144.617 1.00 27.55 510 THR B C 1
ATOM 3473 O O . THR A 1 510 ? 125.014 139.213 143.568 1.00 27.55 510 THR B O 1
ATOM 3477 N N . TRP A 1 511 ? 126.813 138.718 144.832 1.00 28.50 511 TRP B N 1
ATOM 3478 C CA . TRP A 1 511 ? 127.739 139.160 143.798 1.00 28.50 511 TRP B CA 1
ATOM 3479 C C . TRP A 1 511 ? 127.629 138.295 142.551 1.00 28.50 511 TRP B C 1
ATOM 3480 O O . TRP A 1 511 ? 127.829 138.786 141.435 1.00 28.50 511 TRP B O 1
ATOM 3491 N N . ILE A 1 512 ? 127.308 137.009 142.717 1.00 28.98 512 ILE B N 1
ATOM 3492 C CA . ILE A 1 512 ? 127.074 136.160 141.555 1.00 28.98 512 ILE B CA 1
ATOM 3493 C C . ILE A 1 512 ? 125.778 136.559 140.863 1.00 28.98 512 ILE B C 1
ATOM 3494 O O . ILE A 1 512 ? 125.663 136.462 139.635 1.00 28.98 512 ILE B O 1
ATOM 3499 N N . SER A 1 513 ? 124.794 137.037 141.624 1.00 26.30 513 SER B N 1
ATOM 3500 C CA . SER A 1 513 ? 123.508 137.418 141.058 1.00 26.30 513 SER B CA 1
ATOM 3501 C C . SER A 1 513 ? 123.530 138.790 140.397 1.00 26.30 513 SER B C 1
ATOM 3502 O O . SER A 1 513 ? 122.498 139.221 139.875 1.00 26.30 513 SER B O 1
ATOM 3505 N N . GLY A 1 514 ? 124.667 139.482 140.406 1.00 24.66 514 GLY B N 1
ATOM 3506 C CA . GLY A 1 514 ? 124.768 140.774 139.756 1.00 24.66 514 GLY B CA 1
ATOM 3507 C C . GLY A 1 514 ? 123.989 141.864 140.461 1.00 24.66 514 GLY B C 1
ATOM 3508 O O . GLY A 1 514 ? 123.019 142.396 139.914 1.00 24.66 514 GLY B O 1
ATOM 3509 N N . SER A 1 515 ? 124.405 142.206 141.675 1.00 21.59 515 SER B N 1
ATOM 3510 C CA . SER A 1 515 ? 123.715 143.195 142.490 1.00 21.59 515 SER B CA 1
ATOM 3511 C C . SER A 1 515 ? 124.418 144.543 142.403 1.00 21.59 515 SER B C 1
ATOM 3512 O O . SER A 1 515 ? 125.646 144.623 142.494 1.00 21.59 515 SER B O 1
ATOM 3515 N N . THR A 1 516 ? 123.629 145.599 142.227 1.00 23.08 516 THR B N 1
ATOM 3516 C CA . THR A 1 516 ? 124.141 146.970 142.224 1.00 23.08 516 THR B CA 1
ATOM 3517 C C . THR A 1 516 ? 124.076 147.586 143.617 1.00 23.08 516 THR B C 1
ATOM 3518 O O . THR A 1 516 ? 123.493 148.649 143.823 1.00 23.08 516 THR B O 1
ATOM 3522 N N . TYR A 1 517 ? 124.678 146.908 144.595 1.00 23.74 517 TYR B N 1
ATOM 3523 C CA . TYR A 1 517 ? 124.640 147.357 145.978 1.00 23.74 517 TYR B CA 1
ATOM 3524 C C . TYR A 1 517 ? 125.947 147.967 146.460 1.00 23.74 517 TYR B C 1
ATOM 3525 O O . TYR A 1 517 ? 125.922 148.776 147.393 1.00 23.74 517 TYR B O 1
ATOM 3534 N N . ASN A 1 518 ? 127.076 147.609 145.855 1.00 27.61 518 ASN B N 1
ATOM 3535 C CA . ASN A 1 518 ? 128.375 148.147 146.230 1.00 27.61 518 ASN B CA 1
ATOM 3536 C C . ASN A 1 518 ? 128.822 149.285 145.322 1.00 27.61 518 ASN B C 1
ATOM 3537 O O . ASN A 1 518 ? 129.998 149.661 145.352 1.00 27.61 518 ASN B O 1
ATOM 3542 N N . ALA A 1 519 ? 127.918 149.833 144.514 1.00 29.60 519 ALA B N 1
ATOM 3543 C CA . ALA A 1 519 ? 128.282 150.909 143.603 1.00 29.60 519 ALA B CA 1
ATOM 3544 C C . ALA A 1 519 ? 128.683 152.158 144.378 1.00 29.60 519 ALA B C 1
ATOM 3545 O O . ALA A 1 519 ? 128.088 152.492 145.407 1.00 29.60 519 ALA B O 1
ATOM 3547 N N . THR A 1 520 ? 129.702 152.850 143.874 1.00 33.70 520 THR B N 1
ATOM 3548 C CA . THR A 1 520 ? 130.229 154.051 144.501 1.00 33.70 520 THR B CA 1
ATOM 3549 C C . THR A 1 520 ? 130.351 155.147 143.452 1.00 33.70 520 THR B C 1
ATOM 3550 O O . THR A 1 520 ? 130.504 154.868 142.260 1.00 33.70 520 THR B O 1
ATOM 3554 N N . ASP A 1 521 ? 130.263 156.400 143.907 1.00 33.77 521 ASP B N 1
ATOM 3555 C CA . ASP A 1 521 ? 130.336 157.541 142.998 1.00 33.77 521 ASP B CA 1
ATOM 3556 C C . ASP A 1 521 ? 131.626 157.524 142.185 1.00 33.77 521 ASP B C 1
ATOM 3557 O O . ASP A 1 521 ? 131.611 157.727 140.964 1.00 33.77 521 ASP B O 1
ATOM 3562 N N . ALA A 1 522 ? 132.757 157.280 142.851 1.00 35.73 522 ALA B N 1
ATOM 3563 C CA . ALA A 1 522 ? 134.035 157.244 142.149 1.00 35.73 522 ALA B CA 1
ATOM 3564 C C . ALA A 1 522 ? 134.089 156.087 141.161 1.00 35.73 522 ALA B C 1
ATOM 3565 O O . ALA A 1 522 ? 134.541 156.254 140.021 1.00 35.73 522 ALA B O 1
ATOM 3567 N N . GLN A 1 523 ? 133.634 154.903 141.581 1.00 35.41 523 GLN B N 1
ATOM 3568 C CA . GLN A 1 523 ? 133.581 153.769 140.665 1.00 35.41 523 GLN B CA 1
ATOM 3569 C C . GLN A 1 523 ? 132.663 154.063 139.489 1.00 35.41 523 GLN B C 1
ATOM 3570 O O . GLN A 1 523 ? 132.948 153.6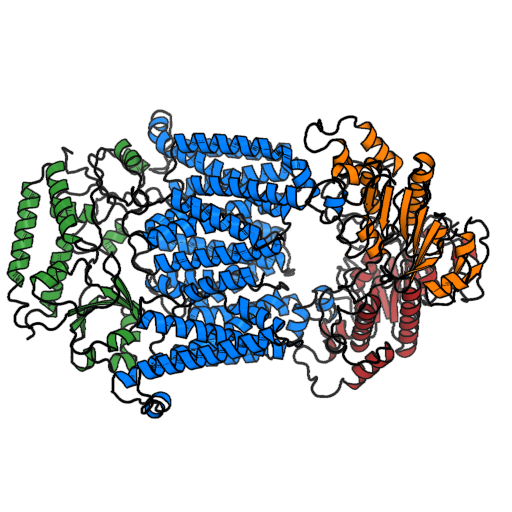61 138.355 1.00 35.41 523 GLN B O 1
ATOM 3576 N N . VAL A 1 524 ? 131.559 154.771 139.740 1.00 35.32 524 VAL B N 1
ATOM 3577 C CA . VAL A 1 524 ? 130.645 155.145 138.665 1.00 35.32 524 VAL B CA 1
ATOM 3578 C C . VAL A 1 524 ? 131.345 156.058 137.666 1.00 35.32 524 VAL B C 1
ATOM 3579 O O . VAL A 1 524 ? 131.230 155.874 136.448 1.00 35.32 524 VAL B O 1
ATOM 3583 N N . TRP A 1 525 ? 132.092 157.047 138.163 1.00 36.88 525 TRP B N 1
ATOM 3584 C CA . TRP A 1 525 ? 132.822 157.945 137.271 1.00 36.88 525 TRP B CA 1
ATOM 3585 C C . TRP A 1 525 ? 133.845 157.181 136.438 1.00 36.88 525 TRP B C 1
ATOM 3586 O O . TRP A 1 525 ? 133.966 157.396 135.224 1.00 36.88 525 TRP B O 1
ATOM 3597 N N . ARG A 1 526 ? 134.591 156.277 137.077 1.00 36.73 526 ARG B N 1
ATOM 3598 C CA . ARG A 1 526 ? 135.625 155.539 136.355 1.00 36.73 526 ARG B CA 1
ATOM 3599 C C . ARG A 1 526 ? 135.023 154.624 135.295 1.00 36.73 526 ARG B C 1
ATOM 3600 O O . ARG A 1 526 ? 135.520 154.568 134.161 1.00 36.73 526 ARG B O 1
ATOM 3608 N N . THR A 1 527 ? 133.946 153.905 135.631 1.00 35.01 527 THR B N 1
ATOM 3609 C CA . THR A 1 527 ? 133.349 153.026 134.633 1.00 35.01 527 THR B CA 1
ATOM 3610 C C . THR A 1 527 ? 132.664 153.824 133.535 1.00 35.01 527 THR B C 1
ATOM 3611 O O . THR A 1 527 ? 132.603 153.364 132.393 1.00 35.01 527 THR B O 1
ATOM 3615 N N . GLY A 1 528 ? 132.172 155.027 133.840 1.00 35.08 528 GLY B N 1
ATOM 3616 C CA . GLY A 1 528 ? 131.635 155.873 132.788 1.00 35.08 528 GLY B CA 1
ATOM 3617 C C . GLY A 1 528 ? 132.708 156.344 131.827 1.00 35.08 528 GLY B C 1
ATOM 3618 O O . GLY A 1 528 ? 132.496 156.372 130.611 1.00 35.08 528 GLY B O 1
ATOM 3619 N N . ILE A 1 529 ? 133.877 156.712 132.356 1.00 35.99 529 ILE B N 1
ATOM 3620 C CA . ILE A 1 529 ? 134.990 157.092 131.488 1.00 35.99 529 ILE B CA 1
ATOM 3621 C C . ILE A 1 529 ? 135.406 155.912 130.616 1.00 35.99 529 ILE B C 1
ATOM 3622 O O . ILE A 1 529 ? 135.621 156.058 129.403 1.00 35.99 529 ILE B O 1
ATOM 3627 N N . VAL A 1 530 ? 135.505 154.720 131.212 1.00 35.41 530 VAL B N 1
ATOM 3628 C CA . VAL A 1 530 ? 135.872 153.534 130.440 1.00 35.41 530 VAL B CA 1
ATOM 3629 C C . VAL A 1 530 ? 134.819 153.242 129.376 1.00 35.41 530 VAL B C 1
ATOM 3630 O O . VAL A 1 530 ? 135.146 152.864 128.244 1.00 35.41 530 VAL B O 1
ATOM 3634 N N . MET A 1 531 ? 133.542 153.433 129.714 1.00 38.71 531 MET B N 1
ATOM 3635 C CA . MET A 1 531 ? 132.468 153.154 128.769 1.00 38.71 531 MET B CA 1
ATOM 3636 C C . MET A 1 531 ? 132.494 154.121 127.595 1.00 38.71 531 MET B C 1
ATOM 3637 O O . MET A 1 531 ? 132.312 153.707 126.446 1.00 38.71 531 MET B O 1
ATOM 3642 N N . VAL A 1 532 ? 132.711 155.413 127.856 1.00 38.12 532 VAL B N 1
ATOM 3643 C CA . VAL A 1 532 ? 132.772 156.353 126.740 1.00 38.12 532 VAL B CA 1
ATOM 3644 C C . VAL A 1 532 ? 134.020 156.110 125.898 1.00 38.12 532 VAL B C 1
ATOM 3645 O O . VAL A 1 532 ? 133.981 156.262 124.671 1.00 38.12 532 VAL B O 1
ATOM 3649 N N . ILE A 1 533 ? 135.125 155.680 126.514 1.00 36.40 533 ILE B N 1
ATOM 3650 C CA . ILE A 1 533 ? 136.313 155.337 125.733 1.00 36.40 533 ILE B CA 1
ATOM 3651 C C . ILE A 1 533 ? 136.020 154.156 124.813 1.00 36.40 533 ILE B C 1
ATOM 3652 O O . ILE A 1 533 ? 136.343 154.176 123.617 1.00 36.40 533 ILE B O 1
ATOM 3657 N N . LEU A 1 534 ? 135.387 153.114 125.356 1.00 38.71 534 LEU B N 1
ATOM 3658 C CA . LEU A 1 534 ? 135.100 151.926 124.558 1.00 38.71 534 LEU B CA 1
ATOM 3659 C C . LEU A 1 534 ? 134.077 152.221 123.466 1.00 38.71 534 LEU B C 1
ATOM 3660 O O . LEU A 1 534 ? 134.190 151.704 122.349 1.00 38.71 534 LEU B O 1
ATOM 3665 N N . LEU A 1 535 ? 133.083 153.061 123.758 1.00 39.01 535 LEU B N 1
ATOM 3666 C CA . LEU A 1 535 ? 132.086 153.411 122.755 1.00 39.01 535 LEU B CA 1
ATOM 3667 C C . LEU A 1 535 ? 132.601 154.424 121.743 1.00 39.01 535 LEU B C 1
ATOM 3668 O O . LEU A 1 535 ? 131.963 154.615 120.703 1.00 39.01 535 LEU B O 1
ATOM 3673 N N . ALA A 1 536 ? 133.719 155.092 122.031 1.00 40.70 536 ALA B N 1
ATOM 3674 C CA . ALA A 1 536 ? 134.392 155.873 121.001 1.00 40.70 536 ALA B CA 1
ATOM 3675 C C . ALA A 1 536 ? 135.300 155.001 120.146 1.00 40.70 536 ALA B C 1
ATOM 3676 O O . ALA A 1 536 ? 135.506 155.296 118.964 1.00 40.70 536 ALA B O 1
ATOM 3678 N N . ILE A 1 537 ? 135.853 153.933 120.726 1.00 42.45 537 ILE B N 1
ATOM 3679 C CA . ILE A 1 537 ? 136.648 152.992 119.942 1.00 42.45 537 ILE B CA 1
ATOM 3680 C C . ILE A 1 537 ? 135.753 152.142 119.044 1.00 42.45 537 ILE B C 1
ATOM 3681 O O . ILE A 1 537 ? 136.163 151.739 117.947 1.00 42.45 537 ILE B O 1
ATOM 3686 N N . THR A 1 538 ? 134.522 151.869 119.483 1.00 43.31 538 THR B N 1
ATOM 3687 C CA . THR A 1 538 ? 133.628 150.981 118.738 1.00 43.31 538 THR B CA 1
ATOM 3688 C C . THR A 1 538 ? 133.393 151.409 117.291 1.00 43.31 538 THR B C 1
ATOM 3689 O O . THR A 1 538 ? 133.477 150.545 116.401 1.00 43.31 538 THR B O 1
ATOM 3693 N N . PRO A 1 539 ? 133.096 152.678 116.975 1.00 46.93 539 PRO B N 1
ATOM 3694 C CA . PRO A 1 539 ? 132.856 153.031 115.563 1.00 46.93 539 PRO B CA 1
ATOM 3695 C C . PRO A 1 539 ? 134.044 152.776 114.653 1.00 46.93 539 PRO B C 1
ATOM 3696 O O . PRO A 1 539 ? 133.857 152.668 113.435 1.00 46.93 539 PRO B O 1
ATOM 3700 N N . LEU A 1 540 ? 135.259 152.680 115.198 1.00 46.26 540 LEU B N 1
ATOM 3701 C CA . LEU A 1 540 ? 136.405 152.320 114.370 1.00 46.26 540 LEU B CA 1
ATOM 3702 C C . LEU A 1 540 ? 136.317 150.875 113.897 1.00 46.26 540 LEU B C 1
ATOM 3703 O O . LEU A 1 540 ? 136.850 150.538 112.834 1.00 46.26 540 LEU B O 1
ATOM 3708 N N . CYS A 1 541 ? 135.652 150.015 114.665 1.00 44.93 541 CYS B N 1
ATOM 3709 C CA . CYS A 1 541 ? 135.452 148.620 114.303 1.00 44.93 541 CYS B CA 1
ATOM 3710 C C . CYS A 1 541 ? 134.174 148.396 113.504 1.00 44.93 541 CYS B C 1
ATOM 3711 O O . CYS A 1 541 ? 133.707 147.256 113.413 1.00 44.93 541 CYS B O 1
ATOM 3714 N N . ARG A 1 542 ? 133.597 149.455 112.932 1.00 50.08 542 ARG B N 1
ATOM 3715 C CA . ARG A 1 542 ? 132.361 149.306 112.169 1.00 50.08 542 ARG B CA 1
ATOM 3716 C C . ARG A 1 542 ? 132.588 148.498 110.898 1.00 50.08 542 ARG B C 1
ATOM 3717 O O . ARG A 1 542 ? 131.798 147.604 110.572 1.00 50.08 542 ARG B O 1
ATOM 3725 N N . ARG A 1 543 ? 133.665 148.797 110.166 1.00 50.54 543 ARG B N 1
ATOM 3726 C CA . ARG A 1 543 ? 133.972 148.035 108.959 1.00 50.54 543 ARG B CA 1
ATOM 3727 C C . ARG A 1 543 ? 134.221 146.567 109.284 1.00 50.54 543 ARG B C 1
ATOM 3728 O O . ARG A 1 543 ? 133.778 145.676 108.549 1.00 50.54 543 ARG B O 1
ATOM 3736 N N . TRP A 1 544 ? 134.928 146.296 110.383 1.00 50.00 544 TRP B N 1
ATOM 3737 C CA . TRP A 1 544 ? 135.179 144.916 110.782 1.00 50.00 544 TRP B CA 1
ATOM 3738 C C . TRP A 1 544 ? 133.880 144.210 111.149 1.00 50.00 544 TRP B C 1
ATOM 3739 O O . TRP A 1 544 ? 133.614 143.092 110.692 1.00 50.00 544 TRP B O 1
ATOM 3750 N N . LEU A 1 545 ? 133.051 144.856 111.973 1.00 48.90 545 LEU B N 1
ATOM 3751 C CA . LEU A 1 545 ? 131.767 144.286 112.365 1.00 48.90 545 LEU B CA 1
ATOM 3752 C C . LEU A 1 545 ? 130.787 144.181 111.205 1.00 48.90 545 LEU B C 1
ATOM 3753 O O . LEU A 1 545 ? 129.757 143.515 111.349 1.00 48.90 545 LEU B O 1
ATOM 3758 N N . THR A 1 546 ? 131.068 144.828 110.075 1.00 52.93 546 THR B N 1
ATOM 3759 C CA . THR A 1 546 ? 130.210 144.700 108.905 1.00 52.93 546 THR B CA 1
ATOM 3760 C C . THR A 1 546 ? 130.698 143.613 107.954 1.00 52.93 546 THR B C 1
ATOM 3761 O O . THR A 1 546 ? 129.885 142.888 107.370 1.00 52.93 546 THR B O 1
ATOM 3765 N N . ILE A 1 547 ? 132.016 143.477 107.796 1.00 54.36 547 ILE B N 1
ATOM 3766 C CA . ILE A 1 547 ? 132.547 142.497 106.853 1.00 54.36 547 ILE B CA 1
ATOM 3767 C C . ILE A 1 547 ? 132.632 141.107 107.477 1.00 54.36 547 ILE B C 1
ATOM 3768 O O . ILE A 1 547 ? 132.455 140.102 106.778 1.00 54.36 547 ILE B O 1
ATOM 3773 N N . LEU A 1 548 ? 132.898 141.016 108.781 1.00 55.46 548 LEU B N 1
ATOM 3774 C CA . LEU A 1 548 ? 133.005 139.705 109.417 1.00 55.46 548 LEU B CA 1
ATOM 3775 C C . LEU A 1 548 ? 131.657 139.019 109.217 1.00 55.46 548 LEU B C 1
ATOM 3776 O O . LEU A 1 548 ? 131.651 137.789 109.036 1.00 55.46 548 LEU B O 1
ATOM 3781 N N . PRO A 1 549 ? 130.510 139.704 109.241 1.00 59.51 549 PRO B N 1
ATOM 3782 C CA . PRO A 1 549 ? 129.269 138.987 108.861 1.00 59.51 549 PRO B CA 1
ATOM 3783 C C . PRO A 1 549 ? 129.189 138.699 107.383 1.00 59.51 549 PRO B C 1
ATOM 3784 O O . PRO A 1 549 ? 129.619 139.527 106.575 1.00 59.51 549 PRO B O 1
ATOM 3788 N N . LEU A 1 550 ? 128.697 137.511 107.025 1.00 71.17 550 LEU B N 1
ATOM 3789 C CA . LEU A 1 550 ? 128.796 137.034 105.628 1.00 71.17 550 LEU B CA 1
ATOM 3790 C C . LEU A 1 550 ? 130.220 136.862 104.988 1.00 71.17 550 LEU B C 1
ATOM 3791 O O . LEU A 1 550 ? 130.493 137.114 103.812 1.00 71.17 550 LEU B O 1
ATOM 3796 N N . GLY A 1 551 ? 131.148 136.545 105.885 1.00 71.62 551 GLY B N 1
ATOM 3797 C CA . GLY A 1 551 ? 132.557 136.530 105.548 1.00 71.62 551 GLY B CA 1
ATOM 3798 C C . GLY A 1 551 ? 133.295 135.232 105.303 1.00 71.62 551 GLY B C 1
ATOM 3799 O O . GLY A 1 551 ? 133.048 134.547 104.305 1.00 71.62 551 GLY B O 1
ATOM 3800 N N . GLY A 1 552 ? 134.205 134.882 106.208 1.00 72.27 552 GLY B N 1
ATOM 3801 C CA . GLY A 1 552 ? 135.025 133.700 106.032 1.00 72.27 552 GLY B CA 1
ATOM 3802 C C . GLY A 1 552 ? 136.169 133.944 105.071 1.00 72.27 552 GLY B C 1
ATOM 3803 O O . GLY A 1 552 ? 137.112 134.673 105.391 1.00 72.27 552 GLY B O 1
ATOM 3804 N N . ASP A 1 553 ? 136.097 133.337 103.885 1.00 74.88 553 ASP B N 1
ATOM 3805 C CA . ASP A 1 553 ? 137.106 133.592 102.864 1.00 74.88 553 ASP B CA 1
ATOM 3806 C C . ASP A 1 553 ? 136.872 134.916 102.149 1.00 74.88 553 ASP B C 1
ATOM 3807 O O . ASP A 1 553 ? 137.834 135.558 101.712 1.00 74.88 553 ASP B O 1
ATOM 3812 N N . THR A 1 554 ? 135.612 135.344 102.025 1.00 73.97 554 THR B N 1
ATOM 3813 C CA . THR A 1 554 ? 135.330 136.635 101.407 1.00 73.97 554 THR B CA 1
ATOM 3814 C C . THR A 1 554 ? 135.852 137.787 102.256 1.00 73.97 554 THR B C 1
ATOM 3815 O O . THR A 1 554 ? 136.283 138.809 101.711 1.00 73.97 554 THR B O 1
ATOM 3819 N N . ALA A 1 555 ? 135.819 137.644 103.583 1.00 68.77 555 ALA B N 1
ATOM 3820 C CA . ALA A 1 555 ? 136.383 138.674 104.448 1.00 68.77 555 ALA B CA 1
ATOM 3821 C C . ALA A 1 555 ? 137.883 138.817 104.223 1.00 68.77 555 ALA B C 1
ATOM 3822 O O . ALA A 1 555 ? 138.401 139.935 104.128 1.00 68.77 555 ALA B O 1
ATOM 3824 N N . ARG A 1 556 ? 138.595 137.692 104.127 1.00 70.43 556 ARG B N 1
ATOM 3825 C CA . ARG A 1 556 ? 140.022 137.744 103.830 1.00 70.43 556 ARG B CA 1
ATOM 3826 C C . ARG A 1 556 ? 140.283 138.294 102.434 1.00 70.43 556 ARG B C 1
ATOM 3827 O O . ARG A 1 556 ? 141.280 138.993 102.220 1.00 70.43 556 ARG B O 1
ATOM 3835 N N . ALA A 1 557 ? 139.403 137.992 101.476 1.00 72.27 557 ALA B N 1
ATOM 3836 C CA . ALA A 1 557 ? 139.561 138.513 100.125 1.00 72.27 557 ALA B CA 1
ATOM 3837 C C . ALA A 1 557 ? 139.270 140.005 100.040 1.00 72.27 557 ALA B C 1
ATOM 3838 O O . ALA A 1 557 ? 139.760 140.666 99.118 1.00 72.27 557 ALA B O 1
ATOM 3840 N N . VAL A 1 558 ? 138.482 140.546 100.971 1.00 69.99 558 VAL B N 1
ATOM 3841 C CA . VAL A 1 558 ? 138.178 141.974 100.946 1.00 69.99 558 VAL B CA 1
ATOM 3842 C C . VAL A 1 558 ? 139.434 142.793 101.211 1.00 69.99 558 VAL B C 1
ATOM 3843 O O . VAL A 1 558 ? 139.721 143.761 100.498 1.00 69.99 558 VAL B O 1
ATOM 3847 N N . GLY A 1 559 ? 140.205 142.419 102.230 1.00 67.60 559 GLY B N 1
ATOM 3848 C CA . GLY A 1 559 ? 141.440 143.118 102.526 1.00 67.60 559 GLY B CA 1
ATOM 3849 C C . GLY A 1 559 ? 141.758 143.204 104.003 1.00 67.60 559 GLY B C 1
ATOM 3850 O O . GLY A 1 559 ? 142.693 143.905 104.403 1.00 67.60 559 GLY B O 1
ATOM 3851 N N . MET A 1 560 ? 140.990 142.498 104.825 1.00 61.29 560 MET B N 1
ATOM 3852 C CA . MET A 1 560 ? 141.179 142.506 106.267 1.00 61.29 560 MET B CA 1
ATOM 3853 C C . MET A 1 560 ? 141.786 141.186 106.724 1.00 61.29 560 MET B C 1
ATOM 3854 O O . MET A 1 560 ? 141.480 140.124 106.174 1.00 61.29 560 MET B O 1
ATOM 3859 N N . ALA A 1 561 ? 142.656 141.263 107.726 1.00 55.59 561 ALA B N 1
ATOM 3860 C CA . ALA A 1 561 ? 143.266 140.071 108.296 1.00 55.59 561 ALA B CA 1
ATOM 3861 C C . ALA A 1 561 ? 142.300 139.425 109.280 1.00 55.59 561 ALA B C 1
ATOM 3862 O O . ALA A 1 561 ? 141.766 140.096 110.168 1.00 55.59 561 ALA B O 1
ATOM 3864 N N . LEU A 1 562 ? 142.078 138.119 109.121 1.00 53.36 562 LEU B N 1
ATOM 3865 C CA . LEU A 1 562 ? 141.042 137.439 109.893 1.00 53.36 562 LEU B CA 1
ATOM 3866 C C . LEU A 1 562 ? 141.396 137.382 111.375 1.00 53.36 562 LEU B C 1
ATOM 3867 O O . LEU A 1 562 ? 140.671 137.921 112.218 1.00 53.36 562 LEU B O 1
ATOM 3872 N N . THR A 1 563 ? 142.507 136.734 111.712 1.00 50.02 563 THR B N 1
ATOM 3873 C CA . THR A 1 563 ? 142.881 136.515 113.106 1.00 50.02 563 THR B CA 1
ATOM 3874 C C . THR A 1 563 ? 143.344 137.794 113.808 1.00 50.02 563 THR B C 1
ATOM 3875 O O . THR A 1 563 ? 142.941 138.032 114.955 1.00 50.02 563 THR B O 1
ATOM 3879 N N . PRO A 1 564 ? 144.191 138.632 113.192 1.00 49.26 564 PRO B N 1
ATOM 3880 C CA . PRO A 1 564 ? 144.597 139.873 113.877 1.00 49.26 564 PRO B CA 1
ATOM 3881 C C . PRO A 1 564 ? 143.439 140.785 114.247 1.00 49.26 564 PRO B C 1
ATOM 3882 O O . PRO A 1 564 ? 143.577 141.575 115.189 1.00 49.26 564 PRO B O 1
ATOM 3886 N N . THR A 1 565 ? 142.309 140.709 113.546 1.00 48.84 565 THR B N 1
ATOM 3887 C CA . THR A 1 565 ? 141.131 141.476 113.932 1.00 48.84 565 THR B CA 1
ATOM 3888 C C . THR A 1 565 ? 140.162 140.681 114.796 1.00 48.84 565 THR B C 1
ATOM 3889 O O . THR A 1 565 ? 139.450 141.274 115.613 1.00 48.84 565 THR B O 1
ATOM 3893 N N . ARG A 1 566 ? 140.141 139.352 114.662 1.00 47.88 566 ARG B N 1
ATOM 3894 C CA . ARG A 1 566 ? 139.269 138.544 115.505 1.00 47.88 566 ARG B CA 1
ATOM 3895 C C . ARG A 1 566 ? 139.744 138.559 116.950 1.00 47.88 566 ARG B C 1
ATOM 3896 O O . ARG A 1 566 ? 138.935 138.704 117.873 1.00 47.88 566 ARG B O 1
ATOM 3904 N N . ILE A 1 567 ? 141.056 138.425 117.166 1.00 47.78 567 ILE B N 1
ATOM 3905 C CA . ILE A 1 567 ? 141.589 138.539 118.521 1.00 47.78 567 ILE B CA 1
ATOM 3906 C C . ILE A 1 567 ? 141.373 139.942 119.070 1.00 47.78 567 ILE B C 1
ATOM 3907 O O . ILE A 1 567 ? 141.136 140.115 120.270 1.00 47.78 567 ILE B O 1
ATOM 3912 N N . ALA A 1 568 ? 141.423 140.961 118.209 1.00 45.64 568 ALA B N 1
ATOM 3913 C CA . ALA A 1 568 ? 141.182 142.327 118.668 1.00 45.64 568 ALA B CA 1
ATOM 3914 C C . ALA A 1 568 ? 139.741 142.505 119.134 1.00 45.64 568 ALA B C 1
ATOM 3915 O O . ALA A 1 568 ? 139.486 143.093 120.192 1.00 45.64 568 ALA B O 1
ATOM 3917 N N . LEU A 1 569 ? 138.783 142.002 118.352 1.00 42.06 569 LEU B N 1
ATOM 3918 C CA . LEU A 1 569 ? 137.382 142.083 118.757 1.00 42.06 569 LEU B CA 1
ATOM 3919 C C . LEU A 1 569 ? 137.123 141.262 120.014 1.00 42.06 569 LEU B C 1
ATOM 3920 O O . LEU A 1 569 ? 136.339 141.668 120.882 1.00 42.06 569 LEU B O 1
ATOM 3925 N N . LEU A 1 570 ? 137.777 140.102 120.133 1.00 44.33 570 LEU B N 1
ATOM 3926 C CA . LEU A 1 570 ? 137.629 139.295 121.338 1.00 44.33 570 LEU B CA 1
ATOM 3927 C C . LEU A 1 570 ? 138.179 140.022 122.556 1.00 44.33 570 LEU B C 1
ATOM 3928 O O . LEU A 1 570 ? 137.585 139.970 123.636 1.00 44.33 570 LEU B O 1
ATOM 3933 N N . LEU A 1 571 ? 139.303 140.724 122.399 1.00 44.80 571 LEU B N 1
ATOM 3934 C CA . LEU A 1 571 ? 139.861 141.485 123.512 1.00 44.80 571 LEU B CA 1
ATOM 3935 C C . LEU A 1 571 ? 138.971 142.667 123.877 1.00 44.80 571 LEU B C 1
ATOM 3936 O O . LEU A 1 571 ? 138.832 143.005 125.058 1.00 44.80 571 LEU B O 1
ATOM 3941 N N . LEU A 1 572 ? 138.358 143.306 122.878 1.00 41.87 572 LEU B N 1
ATOM 3942 C CA . LEU A 1 572 ? 137.430 144.399 123.160 1.00 41.87 572 LEU B CA 1
ATOM 3943 C C . LEU A 1 572 ? 136.221 143.900 123.945 1.00 41.87 572 LEU B C 1
ATOM 3944 O O . LEU A 1 572 ? 135.827 144.497 124.956 1.00 41.87 572 LEU B O 1
ATOM 3949 N N . ALA A 1 573 ? 135.618 142.798 123.489 1.00 40.07 573 ALA B N 1
ATOM 3950 C CA . ALA A 1 573 ? 134.497 142.215 124.219 1.00 40.07 573 ALA B CA 1
ATOM 3951 C C . ALA A 1 573 ? 134.918 141.741 125.604 1.00 40.07 573 ALA B C 1
ATOM 3952 O O . ALA A 1 573 ? 134.136 141.833 126.558 1.00 40.07 573 ALA B O 1
ATOM 3954 N N . ALA A 1 574 ? 136.151 141.247 125.738 1.00 38.36 574 ALA B N 1
ATOM 3955 C CA . ALA A 1 574 ? 136.641 140.802 127.036 1.00 38.36 574 ALA B CA 1
ATOM 3956 C C . ALA A 1 574 ? 136.795 141.972 127.996 1.00 38.36 574 ALA B C 1
ATOM 3957 O O . ALA A 1 574 ? 136.448 141.859 129.173 1.00 38.36 574 ALA B O 1
ATOM 3959 N N . CYS A 1 575 ? 137.306 143.105 127.511 1.00 37.07 575 CYS B N 1
ATOM 3960 C CA . CYS A 1 575 ? 137.407 144.290 128.358 1.00 37.07 575 CYS B CA 1
ATOM 3961 C C . CYS A 1 575 ? 136.027 144.809 128.747 1.00 37.07 575 CYS B C 1
ATOM 3962 O O . CYS A 1 575 ? 135.811 145.215 129.898 1.00 37.07 575 CYS B O 1
ATOM 3965 N N . LEU A 1 576 ? 135.085 144.806 127.799 1.00 34.47 576 LEU B N 1
ATOM 3966 C CA . LEU A 1 576 ? 133.715 145.206 128.110 1.00 34.47 576 LEU B CA 1
ATOM 3967 C C . LEU A 1 576 ? 133.126 144.332 129.212 1.00 34.47 576 LEU B C 1
ATOM 3968 O O . LEU A 1 576 ? 132.584 144.837 130.202 1.00 34.47 576 LEU B O 1
ATOM 3973 N N . THR A 1 577 ? 133.233 143.010 129.061 1.00 33.60 577 THR B N 1
ATOM 3974 C CA . THR A 1 577 ? 132.710 142.111 130.083 1.00 33.60 577 THR B CA 1
ATOM 3975 C C . THR A 1 577 ? 133.465 142.257 131.398 1.00 33.60 577 THR B C 1
ATOM 3976 O O . THR A 1 577 ? 132.876 142.097 132.472 1.00 33.60 577 THR B O 1
ATOM 3980 N N . ALA A 1 578 ? 134.760 142.574 131.338 1.00 32.01 578 ALA B N 1
ATOM 3981 C CA . ALA A 1 578 ? 135.547 142.728 132.555 1.00 32.01 578 ALA B CA 1
ATOM 3982 C C . ALA A 1 578 ? 135.065 143.920 133.369 1.00 32.01 578 ALA B C 1
ATOM 3983 O O . ALA A 1 578 ? 134.840 143.809 134.579 1.00 32.01 578 ALA B O 1
ATOM 3985 N N . THR A 1 579 ? 134.889 145.072 132.718 1.00 31.44 579 THR B N 1
ATOM 3986 C CA . THR A 1 579 ? 134.362 146.217 133.456 1.00 31.44 579 THR B CA 1
ATOM 3987 C C . THR A 1 579 ? 132.906 145.998 133.855 1.00 31.44 579 THR B C 1
ATOM 3988 O O . THR A 1 579 ? 132.462 146.526 134.883 1.00 31.44 579 THR B O 1
ATOM 3992 N N . ALA A 1 580 ? 132.159 145.204 133.082 1.00 29.26 580 ALA B N 1
ATOM 3993 C CA . ALA A 1 580 ? 130.782 144.897 133.457 1.00 29.26 580 ALA B CA 1
ATOM 3994 C C . ALA A 1 580 ? 130.728 144.107 134.760 1.00 29.26 580 ALA B C 1
ATOM 3995 O O . ALA A 1 580 ? 129.960 144.441 135.670 1.00 29.26 580 ALA B O 1
ATOM 3997 N N . THR A 1 581 ? 131.538 143.050 134.871 1.00 29.67 581 THR B N 1
ATOM 3998 C CA . THR A 1 581 ? 131.595 142.297 136.121 1.00 29.67 581 THR B CA 1
ATOM 3999 C C . THR A 1 581 ? 132.257 143.084 137.244 1.00 29.67 581 THR B C 1
ATOM 4000 O O . THR A 1 581 ? 131.959 142.833 138.416 1.00 29.67 581 THR B O 1
ATOM 4004 N N . MET A 1 582 ? 133.148 144.024 136.920 1.00 32.37 582 MET B N 1
ATOM 4005 C CA . MET A 1 582 ? 133.690 144.901 137.950 1.00 32.37 582 MET B CA 1
ATOM 4006 C C . MET A 1 582 ? 132.651 145.885 138.468 1.00 32.37 582 MET B C 1
ATOM 4007 O O . MET A 1 582 ? 132.785 146.371 139.596 1.00 32.37 582 MET B O 1
ATOM 4012 N N . THR A 1 583 ? 131.626 146.192 137.673 1.00 29.74 583 THR B N 1
ATOM 4013 C CA . THR A 1 583 ? 130.568 147.098 138.110 1.00 29.74 583 THR B CA 1
ATOM 4014 C C . THR A 1 583 ? 129.413 146.351 138.775 1.00 29.74 583 THR B C 1
ATOM 4015 O O . THR A 1 583 ? 129.143 146.544 139.964 1.00 29.74 583 THR B O 1
ATOM 4019 N N . ILE A 1 584 ? 128.726 145.497 138.018 1.00 27.21 584 ILE B N 1
ATOM 4020 C CA . ILE A 1 584 ? 127.509 144.851 138.499 1.00 27.21 584 ILE B CA 1
ATOM 4021 C C . ILE A 1 584 ? 127.796 143.434 138.982 1.00 27.21 584 ILE B C 1
ATOM 4022 O O . ILE A 1 584 ? 127.167 142.956 139.932 1.00 27.21 584 ILE B O 1
ATOM 4027 N N . GLY A 1 585 ? 128.748 142.756 138.347 1.00 28.75 585 GLY B N 1
ATOM 4028 C CA . GLY A 1 585 ? 129.060 141.392 138.696 1.00 28.75 585 GLY B CA 1
ATOM 4029 C C . GLY A 1 585 ? 128.852 140.432 137.542 1.00 28.75 585 GLY B C 1
ATOM 4030 O O . GLY A 1 585 ? 128.398 140.811 136.458 1.00 28.75 585 GLY B O 1
ATOM 4031 N N . PRO A 1 586 ? 129.184 139.159 137.760 1.00 33.13 586 PRO B N 1
ATOM 4032 C CA . PRO A 1 586 ? 129.079 138.166 136.682 1.00 33.13 586 PRO B CA 1
ATOM 4033 C C . PRO A 1 586 ? 127.648 137.833 136.292 1.00 33.13 586 PRO B C 1
ATOM 4034 O O . PRO A 1 586 ? 127.063 136.882 136.819 1.00 33.13 586 PRO B O 1
ATOM 4038 N N . LEU A 1 587 ? 127.073 138.605 135.373 1.00 38.15 587 LEU B N 1
ATOM 4039 C CA . LEU A 1 587 ? 125.781 138.284 134.783 1.00 38.15 587 LEU B CA 1
ATOM 4040 C C . LEU A 1 587 ? 125.854 138.513 133.281 1.00 38.15 587 LEU B C 1
ATOM 4041 O O . LEU A 1 587 ? 126.550 139.421 132.817 1.00 38.15 587 LEU B O 1
ATOM 4046 N N . SER A 1 588 ? 125.139 137.680 132.522 1.00 43.09 588 SER B N 1
ATOM 4047 C CA . SER A 1 588 ? 125.158 137.796 131.070 1.00 43.09 588 SER B CA 1
ATOM 4048 C C . SER A 1 588 ? 123.787 137.590 130.436 1.00 43.09 588 SER B C 1
ATOM 4049 O O . SER A 1 588 ? 123.714 137.386 129.217 1.00 43.09 588 SER B O 1
ATOM 4052 N N . PHE A 1 589 ? 122.702 137.631 131.212 1.00 39.24 589 PHE B N 1
ATOM 4053 C CA . PHE A 1 589 ? 121.377 137.471 130.623 1.00 39.24 589 PHE B CA 1
ATOM 4054 C C . PHE A 1 589 ? 121.029 138.654 129.729 1.00 39.24 589 PHE B C 1
ATOM 4055 O O . PHE A 1 589 ? 120.498 138.470 128.628 1.00 39.24 589 PHE B O 1
ATOM 4063 N N . VAL A 1 590 ? 121.324 139.875 130.178 1.00 36.28 590 VAL B N 1
ATOM 4064 C CA . VAL A 1 590 ? 121.045 141.043 129.349 1.00 36.28 590 VAL B CA 1
ATOM 4065 C C . VAL A 1 590 ? 121.946 141.052 128.119 1.00 36.28 590 VAL B C 1
ATOM 4066 O O . VAL A 1 590 ? 121.499 141.370 127.011 1.00 36.28 590 VAL B O 1
ATOM 4070 N N . GLY A 1 591 ? 123.217 140.676 128.285 1.00 36.83 591 GLY B N 1
ATOM 4071 C CA . GLY A 1 591 ? 124.130 140.615 127.158 1.00 36.83 591 GLY B CA 1
ATOM 4072 C C . GLY A 1 591 ? 123.749 139.584 126.118 1.00 36.83 591 GLY B C 1
ATOM 4073 O O . GLY A 1 591 ? 124.176 139.693 124.964 1.00 36.83 591 GLY B O 1
ATOM 4074 N N . LEU A 1 592 ? 122.955 138.587 126.502 1.00 40.74 592 LEU B N 1
ATOM 4075 C CA . LEU A 1 592 ? 122.442 137.603 125.560 1.00 40.74 592 LEU B CA 1
ATOM 4076 C C . LEU A 1 592 ? 121.100 138.014 124.974 1.00 40.74 592 LEU B C 1
ATOM 4077 O O . LEU A 1 592 ? 120.819 137.707 123.809 1.00 40.74 592 LEU B O 1
ATOM 4082 N N . MET A 1 593 ? 120.273 138.717 125.747 1.00 41.66 593 MET B N 1
ATOM 4083 C CA . MET A 1 593 ? 118.910 139.008 125.325 1.00 41.66 593 MET B CA 1
ATOM 4084 C C . MET A 1 593 ? 118.809 140.282 124.495 1.00 41.66 593 MET B C 1
ATOM 4085 O O . MET A 1 593 ? 118.058 140.317 123.515 1.00 41.66 593 MET B O 1
ATOM 4090 N N . ALA A 1 594 ? 119.545 141.332 124.868 1.00 41.75 594 ALA B N 1
ATOM 4091 C CA . ALA A 1 594 ? 119.470 142.592 124.132 1.00 41.75 594 ALA B CA 1
ATOM 4092 C C . ALA A 1 594 ? 119.795 142.439 122.651 1.00 41.75 594 ALA B C 1
ATOM 4093 O O . ALA A 1 594 ? 119.062 143.009 121.824 1.00 41.75 594 ALA B O 1
ATOM 4095 N N . PRO A 1 595 ? 120.844 141.712 122.238 1.00 41.06 595 PRO B N 1
ATOM 4096 C CA . PRO A 1 595 ? 121.049 141.531 120.789 1.00 41.06 595 PRO B CA 1
ATOM 4097 C C . PRO A 1 595 ? 119.922 140.768 120.116 1.00 41.06 595 PRO B C 1
ATOM 4098 O O . PRO A 1 595 ? 119.520 141.124 119.002 1.00 41.06 595 PRO B O 1
ATOM 4102 N N . HIS A 1 596 ? 119.384 139.736 120.772 1.00 45.57 596 HIS B N 1
ATOM 4103 C CA . HIS A 1 596 ? 118.285 138.975 120.186 1.00 45.57 596 HIS B CA 1
ATOM 4104 C C . HIS A 1 596 ? 117.041 139.839 120.024 1.00 45.57 596 HIS B C 1
ATOM 4105 O O . HIS A 1 596 ? 116.387 139.819 118.974 1.00 45.57 596 HIS B O 1
ATOM 4112 N N . ILE A 1 597 ? 116.698 140.609 121.058 1.00 44.47 597 ILE B N 1
ATOM 4113 C CA . ILE A 1 597 ? 115.516 141.462 120.988 1.00 44.47 597 ILE B CA 1
ATOM 4114 C C . ILE A 1 597 ? 115.715 142.567 119.958 1.00 44.47 597 ILE B C 1
ATOM 4115 O O . ILE A 1 597 ? 114.787 142.923 119.220 1.00 44.47 597 ILE B O 1
ATOM 4120 N N . ALA A 1 598 ? 116.928 143.118 119.877 1.00 46.34 598 ALA B N 1
ATOM 4121 C CA . ALA A 1 598 ? 117.202 144.162 118.897 1.00 46.34 598 ALA B CA 1
ATOM 4122 C C . ALA A 1 598 ? 117.133 143.619 117.476 1.00 46.34 598 ALA B C 1
ATOM 4123 O O . ALA A 1 598 ? 116.699 144.323 116.557 1.00 46.34 598 ALA B O 1
ATOM 4125 N N . ARG A 1 599 ? 117.558 142.370 117.273 1.00 49.45 599 ARG B N 1
ATOM 4126 C CA . ARG A 1 599 ? 117.451 141.762 115.952 1.00 49.45 599 ARG B CA 1
ATOM 4127 C C . ARG A 1 599 ? 115.999 141.457 115.605 1.00 49.45 599 ARG B C 1
ATOM 4128 O O . ARG A 1 599 ? 115.577 141.644 114.458 1.00 49.45 599 ARG B O 1
ATOM 4136 N N . MET A 1 600 ? 115.220 140.991 116.583 1.00 51.48 600 MET B N 1
ATOM 4137 C CA . MET A 1 600 ? 113.816 140.687 116.334 1.00 51.48 600 MET B CA 1
ATOM 4138 C C . MET A 1 600 ? 112.959 141.939 116.202 1.00 51.48 600 MET B C 1
ATOM 4139 O O . MET A 1 600 ? 111.832 141.850 115.705 1.00 51.48 600 MET B O 1
ATOM 4144 N N . MET A 1 601 ? 113.457 143.098 116.638 1.00 49.59 601 MET B N 1
ATOM 4145 C CA . MET A 1 601 ? 112.722 144.336 116.400 1.00 49.59 601 MET B CA 1
ATOM 4146 C C . MET A 1 601 ? 112.737 144.724 114.927 1.00 49.59 601 MET B C 1
ATOM 4147 O O . MET A 1 601 ? 111.804 145.381 114.453 1.00 49.59 601 MET B O 1
ATOM 4152 N N . GLY A 1 602 ? 113.776 144.334 114.193 1.00 51.55 602 GLY B N 1
ATOM 4153 C CA . GLY A 1 602 ? 113.868 144.655 112.783 1.00 51.55 602 GLY B CA 1
ATOM 4154 C C . GLY A 1 602 ? 115.083 145.490 112.436 1.00 51.55 602 GLY B C 1
ATOM 4155 O O . GLY A 1 602 ? 115.081 146.219 111.439 1.00 51.55 602 GLY B O 1
ATOM 4156 N N . PHE A 1 603 ? 116.126 145.394 113.254 1.00 50.77 603 PHE B N 1
ATOM 4157 C CA . PHE A 1 603 ? 117.367 146.133 113.057 1.00 50.77 603 PHE B CA 1
ATOM 4158 C C . PHE A 1 603 ? 118.486 145.144 112.764 1.00 50.77 603 PHE B C 1
ATOM 4159 O O . PHE A 1 603 ? 118.821 144.312 113.614 1.00 50.77 603 PHE B O 1
ATOM 4167 N N . ARG A 1 604 ? 119.059 145.234 111.565 1.00 56.26 604 ARG B N 1
ATOM 4168 C CA . ARG A 1 604 ? 120.088 144.297 111.126 1.00 56.26 604 ARG B CA 1
ATOM 4169 C C . ARG A 1 604 ? 121.231 145.033 110.440 1.00 56.26 604 ARG B C 1
ATOM 4170 O O . ARG A 1 604 ? 121.814 144.542 109.467 1.00 56.26 604 ARG B O 1
ATOM 4178 N N . ARG A 1 605 ? 121.566 146.221 110.935 1.00 54.26 605 ARG B N 1
ATOM 4179 C CA . ARG A 1 605 ? 122.721 146.972 110.467 1.00 54.26 605 ARG B CA 1
ATOM 4180 C C . ARG A 1 605 ? 123.631 147.269 111.650 1.00 54.26 605 ARG B C 1
ATOM 4181 O O . ARG A 1 605 ? 123.154 147.568 112.748 1.00 54.26 605 ARG B O 1
ATOM 4189 N N . THR A 1 606 ? 124.942 147.187 111.410 1.00 51.66 606 THR B N 1
ATOM 4190 C CA . THR A 1 606 ? 125.968 147.209 112.450 1.00 51.66 606 THR B CA 1
ATOM 4191 C C . THR A 1 606 ? 125.736 148.255 113.539 1.00 51.66 606 THR B C 1
ATOM 4192 O O . THR A 1 606 ? 125.410 147.899 114.676 1.00 51.66 606 THR B O 1
ATOM 4196 N N . MET A 1 607 ? 125.894 149.536 113.214 1.00 51.88 607 MET B N 1
ATOM 4197 C CA . MET A 1 607 ? 125.761 150.601 114.203 1.00 51.88 607 MET B CA 1
ATOM 4198 C C . MET A 1 607 ? 124.326 150.756 114.708 1.00 51.88 607 MET B C 1
ATOM 4199 O O . MET A 1 607 ? 124.130 150.949 115.916 1.00 51.88 607 MET B O 1
ATOM 4204 N N . PRO A 1 608 ? 123.300 150.709 113.843 1.00 48.55 608 PRO B N 1
ATOM 4205 C CA . PRO A 1 608 ? 121.925 150.750 114.376 1.00 48.55 608 PRO B CA 1
ATOM 4206 C C . PRO A 1 608 ? 121.617 149.607 115.326 1.00 48.55 608 PRO B C 1
ATOM 4207 O O . PRO A 1 608 ? 121.049 149.835 116.402 1.00 48.55 608 PRO B O 1
ATOM 4211 N N . HIS A 1 609 ? 121.970 148.374 114.953 1.00 44.95 609 HIS B N 1
ATOM 4212 C CA . HIS A 1 609 ? 121.756 147.244 115.851 1.00 44.95 609 HIS B CA 1
ATOM 4213 C C . HIS A 1 609 ? 122.531 147.423 117.149 1.00 44.95 609 HIS B C 1
ATOM 4214 O O . HIS A 1 609 ? 122.015 147.130 118.233 1.00 44.95 609 HIS B O 1
ATOM 4221 N N . ILE A 1 610 ? 123.766 147.925 117.058 1.00 44.74 610 ILE B N 1
ATOM 4222 C CA . ILE A 1 610 ? 124.585 148.123 118.251 1.00 44.74 610 ILE B CA 1
ATOM 4223 C C . ILE A 1 610 ? 123.907 149.100 119.203 1.00 44.74 610 ILE B C 1
ATOM 4224 O O . ILE A 1 610 ? 123.727 148.810 120.392 1.00 44.74 610 ILE B O 1
ATOM 4229 N N . VAL A 1 611 ? 123.505 150.267 118.692 1.00 42.09 611 VAL B N 1
ATOM 4230 C CA . VAL A 1 611 ? 122.949 151.292 119.571 1.00 42.09 611 VAL B CA 1
ATOM 4231 C C . VAL A 1 611 ? 121.588 150.859 120.105 1.00 42.09 611 VAL B C 1
ATOM 4232 O O . VAL A 1 611 ? 121.257 151.114 121.269 1.00 42.09 611 VAL B O 1
ATOM 4236 N N . ILE A 1 612 ? 120.790 150.173 119.282 1.00 41.22 612 ILE B N 1
ATOM 4237 C CA . ILE A 1 612 ? 119.474 149.735 119.732 1.00 41.22 612 ILE B CA 1
ATOM 4238 C C . ILE A 1 612 ? 119.610 148.688 120.830 1.00 41.22 612 ILE B C 1
ATOM 4239 O O . ILE A 1 612 ? 118.933 148.762 121.862 1.00 41.22 612 ILE B O 1
ATOM 4244 N N . SER A 1 613 ? 120.484 147.697 120.627 1.00 37.71 613 SER B N 1
ATOM 4245 C CA . SER A 1 613 ? 120.699 146.683 121.652 1.00 37.71 613 SER B CA 1
ATOM 4246 C C . SER A 1 613 ? 121.259 147.301 122.924 1.00 37.71 613 SER B C 1
ATOM 4247 O O . SER A 1 613 ? 120.861 146.923 124.032 1.00 37.71 613 SER B O 1
ATOM 4250 N N . ALA A 1 614 ? 122.170 148.268 122.787 1.00 34.17 614 ALA B N 1
ATOM 4251 C CA . ALA A 1 614 ? 122.738 148.926 123.957 1.00 34.17 614 ALA B CA 1
ATOM 4252 C C . ALA A 1 614 ? 121.663 149.657 124.751 1.00 34.17 614 ALA B C 1
ATOM 4253 O O . ALA A 1 614 ? 121.580 149.521 125.978 1.00 34.17 614 ALA B O 1
ATOM 4255 N N . LEU A 1 615 ? 120.818 150.427 124.062 1.00 36.57 615 LEU B N 1
ATOM 4256 C CA . LEU A 1 615 ? 119.788 151.193 124.755 1.00 36.57 615 LEU B CA 1
ATOM 4257 C C . LEU A 1 615 ? 118.738 150.271 125.366 1.00 36.57 615 LEU B C 1
ATOM 4258 O O . LEU A 1 615 ? 118.254 150.520 126.479 1.00 36.57 615 LEU B O 1
ATOM 4263 N N . VAL A 1 616 ? 118.387 149.192 124.662 1.00 33.19 616 VAL B N 1
ATOM 4264 C CA . VAL A 1 616 ? 117.423 148.232 125.189 1.00 33.19 616 VAL B CA 1
ATOM 4265 C C . VAL A 1 616 ? 117.965 147.571 126.447 1.00 33.19 616 VAL B C 1
ATOM 4266 O O . VAL A 1 616 ? 117.257 147.448 127.453 1.00 33.19 616 VAL B O 1
ATOM 4270 N N . GLY A 1 617 ? 119.227 147.136 126.414 1.00 32.07 617 GLY B N 1
ATOM 4271 C CA . GLY A 1 617 ? 119.821 146.540 127.597 1.00 32.07 617 GLY B CA 1
ATOM 4272 C C . GLY A 1 617 ? 119.921 147.515 128.753 1.00 32.07 617 GLY B C 1
ATOM 4273 O O . GLY A 1 617 ? 119.687 147.150 129.907 1.00 32.07 617 GLY B O 1
ATOM 4274 N N . GLY A 1 618 ? 120.256 148.773 128.457 1.00 30.03 618 GLY B N 1
ATOM 4275 C CA . GLY A 1 618 ? 120.322 149.773 129.510 1.00 30.03 618 GLY B CA 1
ATOM 4276 C C . GLY A 1 618 ? 118.981 149.997 130.179 1.00 30.03 618 GLY B C 1
ATOM 4277 O O . GLY A 1 618 ? 118.878 149.996 131.409 1.00 30.03 618 GLY B O 1
ATOM 4278 N N . LEU A 1 619 ? 117.929 150.181 129.377 1.00 29.81 619 LEU B N 1
ATOM 4279 C CA . LEU A 1 619 ? 116.604 150.398 129.951 1.00 29.81 619 LEU B CA 1
ATOM 4280 C C . LEU A 1 619 ? 116.108 149.153 130.679 1.00 29.81 619 LEU B C 1
ATOM 4281 O O . LEU A 1 619 ? 115.467 149.259 131.732 1.00 29.81 619 LEU B O 1
ATOM 4286 N N . LEU A 1 620 ? 116.424 147.965 130.156 1.00 29.36 620 LEU B N 1
ATOM 4287 C CA . LEU A 1 620 ? 116.010 146.730 130.813 1.00 29.36 620 LEU B CA 1
ATOM 4288 C C . LEU A 1 620 ? 116.684 146.580 132.169 1.00 29.36 620 LEU B C 1
ATOM 4289 O O . LEU A 1 620 ? 116.035 146.214 133.155 1.00 29.36 620 LEU B O 1
ATOM 4294 N N . LEU A 1 621 ? 117.984 146.871 132.244 1.00 28.84 621 LEU B N 1
ATOM 4295 C CA . LEU A 1 621 ? 118.680 146.733 133.516 1.00 28.84 621 LEU B CA 1
ATOM 4296 C C . LEU A 1 621 ? 118.279 147.827 134.496 1.00 28.84 621 LEU B C 1
ATOM 4297 O O . LEU A 1 621 ? 118.241 147.583 135.706 1.00 28.84 621 LEU B O 1
ATOM 4302 N N . VAL A 1 622 ? 117.951 149.024 134.003 1.00 27.30 622 VAL B N 1
ATOM 4303 C CA . VAL A 1 622 ? 117.434 150.063 134.889 1.00 27.30 622 VAL B CA 1
ATOM 4304 C C . VAL A 1 622 ? 116.089 149.644 135.471 1.00 27.30 622 VAL B C 1
ATOM 4305 O O . VAL A 1 622 ? 115.836 149.807 136.673 1.00 27.30 622 VAL B O 1
ATOM 4309 N N . PHE A 1 623 ? 115.211 149.084 134.633 1.00 27.48 623 PHE B N 1
ATOM 4310 C CA . PHE A 1 623 ? 113.927 148.587 135.117 1.00 27.48 623 PHE B CA 1
ATOM 4311 C C . PHE A 1 623 ? 114.123 147.460 136.126 1.00 27.48 623 PHE B C 1
ATOM 4312 O O . PHE A 1 623 ? 113.437 147.408 137.153 1.00 27.48 623 PHE B O 1
ATOM 4320 N N . ALA A 1 624 ? 115.065 146.555 135.851 1.00 25.49 624 ALA B N 1
ATOM 4321 C CA . ALA A 1 624 ? 115.322 145.444 136.762 1.00 25.49 624 ALA B CA 1
ATOM 4322 C C . ALA A 1 624 ? 115.852 145.936 138.101 1.00 25.49 624 ALA B C 1
ATOM 4323 O O . ALA A 1 624 ? 115.469 145.419 139.157 1.00 25.49 624 ALA B O 1
ATOM 4325 N N . ASP A 1 625 ? 116.741 146.932 138.080 1.00 26.21 625 ASP B N 1
ATOM 4326 C CA . ASP A 1 625 ? 117.249 147.496 139.325 1.00 26.21 625 ASP B CA 1
ATOM 4327 C C . ASP A 1 625 ? 116.139 148.182 140.108 1.00 26.21 625 ASP B C 1
ATOM 4328 O O . ASP A 1 625 ? 116.030 148.005 141.329 1.00 26.21 625 ASP B O 1
ATOM 4333 N N . TRP A 1 626 ? 115.301 148.967 139.425 1.00 26.55 626 TRP B N 1
ATOM 4334 C CA . TRP A 1 626 ? 114.201 149.632 140.115 1.00 26.55 626 TRP B CA 1
ATOM 4335 C C . TRP A 1 626 ? 113.237 148.619 140.719 1.00 26.55 626 TRP B C 1
ATOM 4336 O O . TRP A 1 626 ? 112.712 148.833 141.817 1.00 26.55 626 TRP B O 1
ATOM 4347 N N . CYS A 1 627 ? 112.995 147.507 140.023 1.00 23.56 627 CYS B N 1
ATOM 4348 C CA . CYS A 1 627 ? 112.130 146.471 140.579 1.00 23.56 627 CYS B CA 1
ATOM 4349 C C . CYS A 1 627 ? 112.771 145.816 141.796 1.00 23.56 627 CYS B C 1
ATOM 4350 O O . CYS A 1 627 ? 112.161 145.748 142.869 1.00 23.56 627 CYS B O 1
ATOM 4353 N N . GLY A 1 628 ? 114.011 145.342 141.654 1.00 22.87 628 GLY B N 1
ATOM 4354 C CA . GLY A 1 628 ? 114.693 144.692 142.758 1.00 22.87 628 GLY B CA 1
ATOM 4355 C C . GLY A 1 628 ? 114.905 145.586 143.961 1.00 22.87 628 GLY B C 1
ATOM 4356 O O . GLY A 1 628 ? 115.110 145.080 145.069 1.00 22.87 628 GLY B O 1
ATOM 4357 N N . ARG A 1 629 ? 114.860 146.903 143.772 1.00 23.60 629 ARG B N 1
ATOM 4358 C CA . ARG A 1 629 ? 115.011 147.837 144.878 1.00 23.60 629 ARG B CA 1
ATOM 4359 C C . ARG A 1 629 ? 113.685 148.319 145.451 1.00 23.60 629 ARG B C 1
ATOM 4360 O O . ARG A 1 629 ? 113.624 148.656 146.638 1.00 23.60 629 ARG B O 1
ATOM 4368 N N . MET A 1 630 ? 112.616 148.340 144.653 1.00 24.81 630 MET B N 1
ATOM 4369 C CA . MET A 1 630 ? 111.379 148.997 145.050 1.00 24.81 630 MET B CA 1
ATOM 4370 C C . MET A 1 630 ? 110.163 148.085 145.121 1.00 24.81 630 MET B C 1
ATOM 4371 O O . MET A 1 630 ? 109.260 148.366 145.912 1.00 24.81 630 MET B O 1
ATOM 4376 N N . VAL A 1 631 ? 110.098 147.018 144.317 1.00 20.93 631 VAL B N 1
ATOM 4377 C CA . VAL A 1 631 ? 108.902 146.174 144.321 1.00 20.93 631 VAL B CA 1
ATOM 4378 C C . VAL A 1 631 ? 108.700 145.550 145.698 1.00 20.93 631 VAL B C 1
ATOM 4379 O O . VAL A 1 631 ? 107.566 145.411 146.173 1.00 20.93 631 VAL B O 1
ATOM 4383 N N . LEU A 1 632 ? 109.789 145.167 146.358 1.00 21.30 632 LEU B N 1
ATOM 4384 C CA . LEU A 1 632 ? 109.793 144.842 147.778 1.00 21.30 632 LEU B CA 1
ATOM 4385 C C . LEU A 1 632 ? 110.677 145.862 148.481 1.00 21.30 632 LEU B C 1
ATOM 4386 O O . LEU A 1 632 ? 111.889 145.903 148.243 1.00 21.30 632 LEU B O 1
ATOM 4391 N N . PHE A 1 633 ? 110.067 146.693 149.337 1.00 23.60 633 PHE B N 1
ATOM 4392 C CA . PHE A 1 633 ? 110.823 147.790 149.943 1.00 23.60 633 PHE B CA 1
ATOM 4393 C C . PHE A 1 633 ? 111.907 147.291 150.891 1.00 23.60 633 PHE B C 1
ATOM 4394 O O . PHE A 1 633 ? 113.069 147.710 150.747 1.00 23.60 633 PHE B O 1
ATOM 4402 N N . PRO A 1 634 ? 111.622 146.412 151.874 1.00 18.95 634 PRO B N 1
ATOM 4403 C CA . PRO A 1 634 ? 112.699 145.977 152.774 1.00 18.95 634 PRO B CA 1
ATOM 4404 C C . PRO A 1 634 ? 113.728 145.095 152.084 1.00 18.95 634 PRO B C 1
ATOM 4405 O O . PRO A 1 634 ? 114.928 145.378 152.139 1.00 18.95 634 PRO B O 1
ATOM 4409 N N . PHE A 1 635 ? 113.275 144.031 151.425 1.00 18.37 635 PHE B N 1
ATOM 4410 C CA . PHE A 1 635 ? 114.186 143.071 150.818 1.00 18.37 635 PHE B CA 1
ATOM 4411 C C . PHE A 1 635 ? 114.637 143.554 149.446 1.00 18.37 635 PHE B C 1
ATOM 4412 O O . PHE A 1 635 ? 113.810 143.865 148.583 1.00 18.37 635 PHE B O 1
ATOM 4420 N N . GLN A 1 636 ? 115.951 143.610 149.246 1.00 22.04 636 GLN B N 1
ATOM 4421 C CA . GLN A 1 636 ? 116.542 144.054 147.989 1.00 22.04 636 GLN B CA 1
ATOM 4422 C C . GLN A 1 636 ? 117.026 142.832 147.217 1.00 22.04 636 GLN B C 1
ATOM 4423 O O . GLN A 1 636 ? 117.944 142.133 147.658 1.00 22.04 636 GLN B O 1
ATOM 4429 N N . ILE A 1 637 ? 116.410 142.579 146.068 1.00 24.70 637 ILE B N 1
ATOM 4430 C CA . ILE A 1 637 ? 116.803 141.467 145.207 1.00 24.70 637 ILE B CA 1
ATOM 4431 C C . ILE A 1 637 ? 117.830 141.994 144.211 1.00 24.70 637 ILE B C 1
ATOM 4432 O O . ILE A 1 637 ? 117.675 143.117 143.710 1.00 24.70 637 ILE B O 1
ATOM 4437 N N . PRO A 1 638 ? 118.892 141.246 143.911 1.00 24.06 638 PRO B N 1
ATOM 4438 C CA . PRO A 1 638 ? 119.861 141.717 142.916 1.00 24.06 638 PRO B CA 1
ATOM 4439 C C . PRO A 1 638 ? 119.211 141.941 141.559 1.00 24.06 638 PRO B C 1
ATOM 4440 O O . PRO A 1 638 ? 118.235 141.283 141.193 1.00 24.06 638 PRO B O 1
ATOM 4444 N N . ALA A 1 639 ? 119.770 142.894 140.809 1.00 26.85 639 ALA B N 1
ATOM 4445 C CA . ALA A 1 639 ? 119.205 143.267 139.518 1.00 26.85 639 ALA B CA 1
ATOM 4446 C C . ALA A 1 639 ? 119.321 142.157 138.483 1.00 26.85 639 ALA B C 1
ATOM 4447 O O . ALA A 1 639 ? 118.538 142.138 137.527 1.00 26.85 639 ALA B O 1
ATOM 4449 N N . GLY A 1 640 ? 120.275 141.239 138.646 1.00 28.00 640 GLY B N 1
ATOM 4450 C CA . GLY A 1 640 ? 120.435 140.171 137.674 1.00 28.00 640 GLY B CA 1
ATOM 4451 C C . GLY A 1 640 ? 119.265 139.211 137.638 1.00 28.00 640 GLY B C 1
ATOM 4452 O O . GLY A 1 640 ? 118.981 138.615 136.595 1.00 28.00 640 GLY B O 1
ATOM 4453 N N . LEU A 1 641 ? 118.573 139.042 138.765 1.00 28.85 641 LEU B N 1
ATOM 4454 C CA . LEU A 1 641 ? 117.399 138.177 138.792 1.00 28.85 641 LEU B CA 1
ATOM 4455 C C . LEU A 1 641 ? 116.187 138.865 138.175 1.00 28.85 641 LEU B C 1
ATOM 4456 O O . LEU A 1 641 ? 115.443 138.248 137.403 1.00 28.85 641 LEU B O 1
ATOM 4461 N N . LEU A 1 642 ? 115.973 140.142 138.501 1.00 28.22 642 LEU B N 1
ATOM 4462 C CA . LEU A 1 642 ? 114.857 140.871 137.910 1.00 28.22 642 LEU B CA 1
ATOM 4463 C C . LEU A 1 642 ? 115.052 141.076 136.415 1.00 28.22 642 LEU B C 1
ATOM 4464 O O . LEU A 1 642 ? 114.068 141.151 135.672 1.00 28.22 642 LEU B O 1
ATOM 4469 N N . SER A 1 643 ? 116.302 141.162 135.955 1.00 29.80 643 SER B N 1
ATOM 4470 C CA . SER A 1 643 ? 116.553 141.233 134.519 1.00 29.80 643 SER B CA 1
ATOM 4471 C C . SER A 1 643 ? 115.956 140.025 133.811 1.00 29.80 643 SER B C 1
ATOM 4472 O O . SER A 1 643 ? 115.252 140.163 132.805 1.00 29.80 643 SER B O 1
ATOM 4475 N N . THR A 1 644 ? 116.208 138.829 134.346 1.00 33.19 644 THR B N 1
ATOM 4476 C CA . THR A 1 644 ? 115.605 137.622 133.793 1.00 33.19 644 THR B CA 1
ATOM 4477 C C . THR A 1 644 ? 114.091 137.636 133.952 1.00 33.19 644 THR B C 1
ATOM 4478 O O . THR A 1 644 ? 113.358 137.303 133.015 1.00 33.19 644 THR B O 1
ATOM 4482 N N . PHE A 1 645 ? 113.606 138.006 135.142 1.00 34.53 645 PHE B N 1
ATOM 4483 C CA . PHE A 1 645 ? 112.168 137.988 135.398 1.00 34.53 645 PHE B CA 1
ATOM 4484 C C . PHE A 1 645 ? 111.407 138.897 134.441 1.00 34.53 645 PHE B C 1
ATOM 4485 O O . PHE A 1 645 ? 110.243 138.626 134.123 1.00 34.53 645 PHE B O 1
ATOM 4493 N N . ILE A 1 646 ? 112.035 139.975 133.980 1.00 32.97 646 ILE B N 1
ATOM 4494 C CA . ILE A 1 646 ? 111.383 140.865 133.027 1.00 32.97 646 ILE B CA 1
ATOM 4495 C C . ILE A 1 646 ? 111.641 140.448 131.579 1.00 32.97 646 ILE B C 1
ATOM 4496 O O . ILE A 1 646 ? 110.770 140.628 130.722 1.00 32.97 646 ILE B O 1
ATOM 4501 N N . GLY A 1 647 ? 112.809 139.872 131.283 1.00 39.55 647 GLY B N 1
ATOM 4502 C CA . GLY A 1 647 ? 113.133 139.550 129.905 1.00 39.55 647 GLY B CA 1
ATOM 4503 C C . GLY A 1 647 ? 112.549 138.247 129.406 1.00 39.55 647 GLY B C 1
ATOM 4504 O O . GLY A 1 647 ? 112.219 138.135 128.222 1.00 39.55 647 GLY B O 1
ATOM 4505 N N . ALA A 1 648 ? 112.411 137.251 130.281 1.00 42.46 648 ALA B N 1
ATOM 4506 C CA . ALA A 1 648 ? 111.947 135.937 129.839 1.00 42.46 648 ALA B CA 1
ATOM 4507 C C . ALA A 1 648 ? 110.527 135.958 129.283 1.00 42.46 648 ALA B C 1
ATOM 4508 O O . ALA A 1 648 ? 110.316 135.418 128.183 1.00 42.46 648 ALA B O 1
ATOM 4510 N N . PRO A 1 649 ? 109.522 136.538 129.955 1.00 46.48 649 PRO B N 1
ATOM 4511 C CA . PRO A 1 649 ? 108.178 136.546 129.349 1.00 46.48 649 PRO B CA 1
ATOM 4512 C C . PRO A 1 649 ? 108.122 137.305 128.036 1.00 46.48 649 PRO B C 1
ATOM 4513 O O . PRO A 1 649 ? 107.523 136.823 127.066 1.00 46.48 649 PRO B O 1
ATOM 4517 N N . TYR A 1 650 ? 108.744 138.484 127.975 1.00 48.72 650 TYR B N 1
ATOM 4518 C CA . TYR A 1 650 ? 108.753 139.249 126.733 1.00 48.72 650 TYR B CA 1
ATOM 4519 C C . TYR A 1 650 ? 109.496 138.502 125.632 1.00 48.72 650 TYR B C 1
ATOM 4520 O O . TYR A 1 650 ? 109.093 138.542 124.462 1.00 48.72 650 TYR B O 1
ATOM 4529 N N . PHE A 1 651 ? 110.574 137.797 125.986 1.00 49.24 651 PHE B N 1
ATOM 4530 C CA . PHE A 1 651 ? 111.325 137.071 124.968 1.00 49.24 651 PHE B CA 1
ATOM 4531 C C . PHE A 1 651 ? 110.539 135.879 124.440 1.00 49.24 651 PHE B C 1
ATOM 4532 O O . PHE A 1 651 ? 110.551 135.616 123.234 1.00 49.24 651 PHE B O 1
ATOM 4540 N N . ILE A 1 652 ? 109.856 135.139 125.317 1.00 53.71 652 ILE B N 1
ATOM 4541 C CA . ILE A 1 652 ? 109.055 134.025 124.816 1.00 53.71 652 ILE B CA 1
ATOM 4542 C C . ILE A 1 652 ? 107.864 134.542 124.018 1.00 53.71 652 ILE B C 1
ATOM 4543 O O . ILE A 1 652 ? 107.422 133.892 123.062 1.00 53.71 652 ILE B O 1
ATOM 4548 N N . TYR A 1 653 ? 107.351 135.727 124.361 1.00 56.39 653 TYR B N 1
ATOM 4549 C CA . TYR A 1 653 ? 106.316 136.344 123.538 1.00 56.39 653 TYR B CA 1
ATOM 4550 C C . TYR A 1 653 ? 106.845 136.661 122.144 1.00 56.39 653 TYR B C 1
ATOM 4551 O O . TYR A 1 653 ? 106.184 136.371 121.139 1.00 56.39 653 TYR B O 1
ATOM 4560 N N . LEU A 1 654 ? 108.043 137.247 122.065 1.00 55.21 654 LEU B N 1
ATOM 4561 C CA . LEU A 1 654 ? 108.641 137.541 120.766 1.00 55.21 654 LEU B CA 1
ATOM 4562 C C . LEU A 1 654 ? 108.928 136.265 119.983 1.00 55.21 654 LEU B C 1
ATOM 4563 O O . LEU A 1 654 ? 108.794 136.239 118.754 1.00 55.21 654 LEU B O 1
ATOM 4568 N N . LEU A 1 655 ? 109.330 135.197 120.676 1.00 56.30 655 LEU B N 1
ATOM 4569 C CA . LEU A 1 655 ? 109.607 133.935 119.997 1.00 56.30 655 LEU B CA 1
ATOM 4570 C C . LEU A 1 655 ? 108.335 133.325 119.426 1.00 56.30 655 LEU B C 1
ATOM 4571 O O . LEU A 1 655 ? 108.322 132.866 118.278 1.00 56.30 655 LEU B O 1
ATOM 4576 N N . ARG A 1 656 ? 107.253 133.308 120.210 1.00 63.58 656 ARG B N 1
ATOM 4577 C CA . ARG A 1 656 ? 105.991 132.786 119.698 1.00 63.58 656 ARG B CA 1
ATOM 4578 C C . ARG A 1 656 ? 105.430 133.662 118.586 1.00 63.58 656 ARG B C 1
ATOM 4579 O O . ARG A 1 656 ? 104.756 133.155 117.684 1.00 63.58 656 ARG B O 1
ATOM 4587 N N . LYS A 1 657 ? 105.697 134.970 118.627 1.00 60.64 657 LYS B N 1
ATOM 4588 C CA . LYS A 1 657 ? 105.219 135.854 117.570 1.00 60.64 657 LYS B CA 1
ATOM 4589 C C . LYS A 1 657 ? 105.968 135.657 116.258 1.00 60.64 657 LYS B C 1
ATOM 4590 O O . LYS A 1 657 ? 105.474 136.083 115.209 1.00 60.64 657 LYS B O 1
ATOM 4596 N N . GLN A 1 658 ? 107.144 135.027 116.289 1.00 62.25 658 GLN B N 1
ATOM 4597 C CA . GLN A 1 658 ? 107.952 134.830 115.090 1.00 62.25 658 GLN B CA 1
ATOM 4598 C C . GLN A 1 658 ? 108.409 133.382 114.960 1.00 62.25 658 GLN B C 1
ATOM 4599 O O . GLN A 1 658 ? 109.453 133.106 114.363 1.00 62.25 658 GLN B O 1
ATOM 4605 N N . SER A 1 659 ? 107.641 132.447 115.511 1.00 66.84 659 SER B N 1
ATOM 4606 C CA . SER A 1 659 ? 107.988 131.032 115.434 1.00 66.84 659 SER B CA 1
ATOM 4607 C C . SER A 1 659 ? 107.542 130.430 114.107 1.00 66.84 659 SER B C 1
ATOM 4608 O O . SER A 1 659 ? 107.621 129.218 113.907 1.00 66.84 659 SER B O 1
ATOM 4611 N N . ALA B 2 32 ? 126.399 155.389 171.028 1.00 36.97 32 ALA D N 1
ATOM 4612 C CA . ALA B 2 32 ? 124.966 155.657 171.032 1.00 36.97 32 ALA D CA 1
ATOM 4613 C C . ALA B 2 32 ? 124.474 155.973 172.440 1.00 36.97 32 ALA D C 1
ATOM 4614 O O . ALA B 2 32 ? 124.704 155.206 173.374 1.00 36.97 32 ALA D O 1
ATOM 4616 N N . ILE B 2 33 ? 123.792 157.109 172.585 1.00 42.00 33 ILE D N 1
ATOM 4617 C CA . ILE B 2 33 ? 123.289 157.501 173.897 1.00 42.00 33 ILE D CA 1
ATOM 4618 C C . ILE B 2 33 ? 121.930 156.869 174.177 1.00 42.00 33 ILE D C 1
ATOM 4619 O O . ILE B 2 33 ? 121.612 156.557 175.331 1.00 42.00 33 ILE D O 1
ATOM 4624 N N . ASP B 2 34 ? 121.114 156.657 173.144 1.00 41.71 34 ASP D N 1
ATOM 4625 C CA . ASP B 2 34 ? 119.791 156.079 173.322 1.00 41.71 34 ASP D CA 1
ATOM 4626 C C . ASP B 2 34 ? 119.785 154.623 172.878 1.00 41.71 34 ASP D C 1
ATOM 4627 O O . ASP B 2 34 ? 119.945 154.347 171.679 1.00 41.71 34 ASP D O 1
ATOM 4632 N N . PRO B 2 35 ? 119.622 153.664 173.792 1.00 41.94 35 PRO D N 1
ATOM 4633 C CA . PRO B 2 35 ? 119.638 152.248 173.407 1.00 41.94 35 PRO D CA 1
ATOM 4634 C C . PRO B 2 35 ? 118.376 151.772 172.704 1.00 41.94 35 PRO D C 1
ATOM 4635 O O . PRO B 2 35 ? 118.292 150.587 172.367 1.00 41.94 35 PRO D O 1
ATOM 4639 N N . ASN B 2 36 ? 117.396 152.644 172.476 1.00 39.73 36 ASN D N 1
ATOM 4640 C CA . ASN B 2 36 ? 116.138 152.225 171.874 1.00 39.73 36 ASN D CA 1
ATOM 4641 C C . ASN B 2 36 ? 116.165 152.230 170.352 1.00 39.73 36 ASN D C 1
ATOM 4642 O O . ASN B 2 36 ? 115.291 151.612 169.732 1.00 39.73 36 ASN D O 1
ATOM 4647 N N . ARG B 2 37 ? 117.135 152.903 169.734 1.00 34.19 37 ARG D N 1
ATOM 4648 C CA . ARG B 2 37 ? 117.214 153.007 168.282 1.00 34.19 37 ARG D CA 1
ATOM 4649 C C . ARG B 2 37 ? 118.420 152.264 167.712 1.00 34.19 37 ARG D C 1
ATOM 4650 O O . ARG B 2 37 ? 118.936 152.630 166.653 1.00 34.19 37 ARG D O 1
ATOM 4658 N N . ILE B 2 38 ? 118.879 151.222 168.398 1.00 31.09 38 ILE D N 1
ATOM 4659 C CA . ILE B 2 38 ? 120.009 150.434 167.920 1.00 31.09 38 ILE D CA 1
ATOM 4660 C C . ILE B 2 38 ? 119.537 149.484 166.829 1.00 31.09 38 ILE D C 1
ATOM 4661 O O . ILE B 2 38 ? 118.517 148.800 166.975 1.00 31.09 38 ILE D O 1
ATOM 4666 N N . VAL B 2 39 ? 120.284 149.436 165.730 1.00 25.64 39 VAL D N 1
ATOM 4667 C CA . VAL B 2 39 ? 119.954 148.606 164.579 1.00 25.64 39 VAL D CA 1
ATOM 4668 C C . VAL B 2 39 ? 121.056 147.572 164.400 1.00 25.64 39 VAL D C 1
ATOM 4669 O O . VAL B 2 39 ? 122.242 147.886 164.543 1.00 25.64 39 VAL D O 1
ATOM 4673 N N . ALA B 2 40 ? 120.663 146.337 164.099 1.00 22.07 40 ALA D N 1
ATOM 4674 C CA . ALA B 2 40 ? 121.601 145.249 163.874 1.00 22.07 40 ALA D CA 1
ATOM 4675 C C . ALA B 2 40 ? 121.444 144.713 162.457 1.00 22.07 40 ALA D C 1
ATOM 4676 O O . ALA B 2 40 ? 120.342 144.693 161.902 1.00 22.07 40 ALA D O 1
ATOM 4678 N N . LEU B 2 41 ? 122.562 144.275 161.876 1.00 21.24 41 LEU D N 1
ATOM 4679 C CA . LEU B 2 41 ? 122.580 143.782 160.506 1.00 21.24 41 LEU D CA 1
ATOM 4680 C C . LEU B 2 41 ? 122.853 142.288 160.398 1.00 21.24 41 LEU D C 1
ATOM 4681 O O . LEU B 2 41 ? 122.765 141.741 159.293 1.00 21.24 41 LEU D O 1
ATOM 4686 N N . GLU B 2 42 ? 123.182 141.619 161.500 1.00 24.00 42 GLU D N 1
ATOM 4687 C CA . GLU B 2 42 ? 123.392 140.179 161.507 1.00 24.00 42 GLU D CA 1
ATOM 4688 C C . GLU B 2 42 ? 122.772 139.605 162.774 1.00 24.00 42 GLU D C 1
ATOM 4689 O O . GLU B 2 42 ? 122.545 140.319 163.752 1.00 24.00 42 GLU D O 1
ATOM 4695 N N . TRP B 2 43 ? 122.502 138.297 162.748 1.00 25.49 43 TRP D N 1
ATOM 4696 C CA . TRP B 2 43 ? 121.783 137.669 163.853 1.00 25.49 43 TRP D CA 1
ATOM 4697 C C . TRP B 2 43 ? 122.615 137.618 165.128 1.00 25.49 43 TRP D C 1
ATOM 4698 O O . TRP B 2 43 ? 122.055 137.635 166.231 1.00 25.49 43 TRP D O 1
ATOM 4709 N N . LEU B 2 44 ? 123.936 137.557 165.008 1.00 26.54 44 LEU D N 1
ATOM 4710 C CA . LEU B 2 44 ? 124.789 137.466 166.187 1.00 26.54 44 LEU D CA 1
ATOM 4711 C C . LEU B 2 44 ? 124.823 138.792 166.947 1.00 26.54 44 LEU D C 1
ATOM 4712 O O . LEU B 2 44 ? 124.796 138.784 168.186 1.00 26.54 44 LEU D O 1
ATOM 4717 N N . PRO B 2 45 ? 124.894 139.948 166.269 1.00 24.98 45 PRO D N 1
ATOM 4718 C CA . PRO B 2 45 ? 124.669 141.207 166.998 1.00 24.98 45 PRO D CA 1
ATOM 4719 C C . PRO B 2 45 ? 123.307 141.282 167.669 1.00 24.98 45 PRO D C 1
ATOM 4720 O O . PRO B 2 45 ? 123.199 141.851 168.760 1.00 24.98 45 PRO D O 1
ATOM 4724 N N . VAL B 2 46 ? 122.262 140.723 167.052 1.00 25.27 46 VAL D N 1
ATOM 4725 C CA . VAL B 2 46 ? 120.952 140.699 167.702 1.00 25.27 46 VAL D CA 1
ATOM 4726 C C . VAL B 2 46 ? 121.002 139.856 168.968 1.00 25.27 46 VAL D C 1
ATOM 4727 O O . VAL B 2 46 ? 120.423 140.222 169.998 1.00 25.27 46 VAL D O 1
ATOM 4731 N N . GLU B 2 47 ? 121.681 138.709 168.908 1.00 30.75 47 GLU D N 1
ATOM 4732 C CA . GLU B 2 47 ? 121.797 137.865 170.091 1.00 30.75 47 GLU D CA 1
ATOM 4733 C C . GLU B 2 47 ? 122.577 138.572 171.192 1.00 30.75 47 GLU D C 1
ATOM 4734 O O . GLU B 2 47 ? 122.215 138.490 172.372 1.00 30.75 47 GLU D O 1
ATOM 4740 N N . LEU B 2 48 ? 123.639 139.291 170.822 1.00 29.74 48 LEU D N 1
ATOM 4741 C CA . LEU B 2 48 ? 124.399 140.047 171.815 1.00 29.74 48 LEU D CA 1
ATOM 4742 C C . LEU B 2 48 ? 123.558 141.161 172.428 1.00 29.74 48 LEU D C 1
ATOM 4743 O O . LEU B 2 48 ? 123.619 141.398 173.641 1.00 29.74 48 LEU D O 1
ATOM 4748 N N . LEU B 2 49 ? 122.768 141.857 171.605 1.00 28.52 49 LEU D N 1
ATOM 4749 C CA . LEU B 2 49 ? 121.901 142.914 172.116 1.00 28.52 49 LEU D CA 1
ATOM 4750 C C . LEU B 2 49 ? 120.847 142.356 173.062 1.00 28.52 49 LEU D C 1
ATOM 4751 O O . LEU B 2 49 ? 120.554 142.959 174.101 1.00 28.52 49 LEU D O 1
ATOM 4756 N N . LEU B 2 50 ? 120.263 141.206 172.718 1.00 29.47 50 LEU D N 1
ATOM 4757 C CA . LEU B 2 50 ? 119.262 140.598 173.587 1.00 29.47 50 LEU D CA 1
ATOM 4758 C C . LEU B 2 50 ? 119.892 140.081 174.874 1.00 29.47 50 LEU D C 1
ATOM 4759 O O . LEU B 2 50 ? 119.247 140.077 175.929 1.00 29.47 50 LEU D O 1
ATOM 4764 N N . ALA B 2 51 ? 121.150 139.638 174.808 1.00 32.02 51 ALA D N 1
ATOM 4765 C CA . ALA B 2 51 ? 121.861 139.255 176.022 1.00 32.02 51 ALA D CA 1
ATOM 4766 C C . ALA B 2 51 ? 122.106 140.463 176.916 1.00 32.02 51 ALA D C 1
ATOM 4767 O O . ALA B 2 51 ? 121.941 140.386 178.139 1.00 32.02 51 ALA D O 1
ATOM 4769 N N . LEU B 2 52 ? 122.505 141.591 176.321 1.00 32.80 52 LEU D N 1
ATOM 4770 C CA . LEU B 2 52 ? 122.683 142.816 177.093 1.00 32.80 52 LEU D CA 1
ATOM 4771 C C . LEU B 2 52 ? 121.360 143.343 177.631 1.00 32.80 52 LEU D C 1
ATOM 4772 O O . LEU B 2 52 ? 121.347 144.088 178.618 1.00 32.80 52 LEU D O 1
ATOM 4777 N N . GLY B 2 53 ? 120.246 142.974 177.004 1.00 33.50 53 GLY D N 1
ATOM 4778 C CA . GLY B 2 53 ? 118.950 143.502 177.364 1.00 33.50 53 GLY D CA 1
ATOM 4779 C C . GLY B 2 53 ? 118.495 144.681 176.534 1.00 33.50 53 GLY D C 1
ATOM 4780 O O . GLY B 2 53 ? 117.369 145.157 176.729 1.00 33.50 53 GLY D O 1
ATOM 4781 N N . ILE B 2 54 ? 119.332 145.166 175.617 1.00 33.56 54 ILE D N 1
ATOM 4782 C CA . ILE B 2 54 ? 118.956 146.286 174.767 1.00 33.56 54 ILE D CA 1
ATOM 4783 C C . ILE B 2 54 ? 117.890 145.836 173.777 1.00 33.56 54 ILE D C 1
ATOM 4784 O O . ILE B 2 54 ? 117.985 144.756 173.178 1.00 33.56 54 ILE D O 1
ATOM 4789 N N . VAL B 2 55 ? 116.866 146.664 173.599 1.00 34.21 55 VAL D N 1
ATOM 4790 C CA . VAL B 2 55 ? 115.754 146.358 172.707 1.00 34.21 55 VAL D CA 1
ATOM 4791 C C . VAL B 2 55 ? 116.177 146.718 171.285 1.00 34.21 55 VAL D C 1
ATOM 4792 O O . VAL B 2 55 ? 116.468 147.895 171.021 1.00 34.21 55 VAL D O 1
ATOM 4796 N N . PRO B 2 56 ? 116.231 145.761 170.361 1.00 30.78 56 PRO D N 1
ATOM 4797 C CA . PRO B 2 56 ? 116.610 146.093 168.983 1.00 30.78 56 PRO D CA 1
ATOM 4798 C C . PRO B 2 56 ? 115.534 146.919 168.298 1.00 30.78 56 PRO D C 1
ATOM 4799 O O . PRO B 2 56 ? 114.337 146.726 168.523 1.00 30.78 56 PRO D O 1
ATOM 4803 N N . TYR B 2 57 ? 115.974 147.852 167.457 1.00 28.29 57 TYR D N 1
ATOM 4804 C CA . TYR B 2 57 ? 115.065 148.701 166.698 1.00 28.29 57 TYR D CA 1
ATOM 4805 C C . TYR B 2 57 ? 114.857 148.222 165.270 1.00 28.29 57 TYR D C 1
ATOM 4806 O O . TYR B 2 57 ? 113.799 148.483 164.687 1.00 28.29 57 TYR D O 1
ATOM 4815 N N . GLY B 2 58 ? 115.831 147.520 164.699 1.00 24.44 58 GLY D N 1
ATOM 4816 C CA . GLY B 2 58 ? 115.706 147.003 163.351 1.00 24.44 58 GLY D CA 1
ATOM 4817 C C . GLY B 2 58 ? 116.635 145.837 163.092 1.00 24.44 58 GLY D C 1
ATOM 4818 O O . GLY B 2 58 ? 117.832 145.911 163.383 1.00 24.44 58 GLY D O 1
ATOM 4819 N N . VAL B 2 59 ? 116.094 144.753 162.542 1.00 20.26 59 VAL D N 1
ATOM 4820 C CA . VAL B 2 59 ? 116.850 143.533 162.288 1.00 20.26 59 VAL D CA 1
ATOM 4821 C C . VAL B 2 59 ? 116.725 143.171 160.817 1.00 20.26 59 VAL D C 1
ATOM 4822 O O . VAL B 2 59 ? 115.628 143.206 160.249 1.00 20.26 59 VAL D O 1
ATOM 4826 N N . ALA B 2 60 ? 117.852 142.828 160.201 1.00 17.62 60 ALA D N 1
ATOM 4827 C CA . ALA B 2 60 ? 117.834 142.336 158.832 1.00 17.62 60 ALA D CA 1
ATOM 4828 C C . ALA B 2 60 ? 117.344 140.894 158.806 1.00 17.62 60 ALA D C 1
ATOM 4829 O O . ALA B 2 60 ? 117.891 140.031 159.500 1.00 17.62 60 ALA D O 1
ATOM 4831 N N . ASP B 2 61 ? 116.308 140.639 158.003 1.00 18.86 61 ASP D N 1
ATOM 4832 C CA . ASP B 2 61 ? 115.709 139.315 157.871 1.00 18.86 61 ASP D CA 1
ATOM 4833 C C . ASP B 2 61 ? 115.248 138.782 159.221 1.00 18.86 61 ASP D C 1
ATOM 4834 O O . ASP B 2 61 ? 115.943 137.974 159.846 1.00 18.86 61 ASP D O 1
ATOM 4839 N N . THR B 2 62 ? 114.078 139.225 159.678 1.00 20.85 62 THR D N 1
ATOM 4840 C CA . THR B 2 62 ? 113.555 138.801 160.970 1.00 20.85 62 THR D CA 1
ATOM 4841 C C . THR B 2 62 ? 112.671 137.563 160.882 1.00 20.85 62 THR D C 1
ATOM 4842 O O . THR B 2 62 ? 112.531 136.849 161.882 1.00 20.85 62 THR D O 1
ATOM 4846 N N . ILE B 2 63 ? 112.087 137.283 159.715 1.00 21.97 63 ILE D N 1
ATOM 4847 C CA . ILE B 2 63 ? 111.259 136.090 159.570 1.00 21.97 63 ILE D CA 1
ATOM 4848 C C . ILE B 2 63 ? 112.115 134.835 159.680 1.00 21.97 63 ILE D C 1
ATOM 4849 O O . ILE B 2 63 ? 111.787 133.902 160.422 1.00 21.97 63 ILE D O 1
ATOM 4854 N N . ASN B 2 64 ? 113.235 134.798 158.953 1.00 24.76 64 ASN D N 1
ATOM 4855 C CA . ASN B 2 64 ? 114.147 133.666 159.066 1.00 24.76 64 ASN D CA 1
ATOM 4856 C C . ASN B 2 64 ? 114.766 133.587 160.455 1.00 24.76 64 ASN D C 1
ATOM 4857 O O . ASN B 2 64 ? 115.078 132.490 160.933 1.00 24.76 64 ASN D O 1
ATOM 4862 N N . TYR B 2 65 ? 114.947 134.731 161.118 1.00 25.11 65 TYR D N 1
ATOM 4863 C CA . TYR B 2 65 ? 115.464 134.719 162.482 1.00 25.11 65 TYR D CA 1
ATOM 4864 C C . TYR B 2 65 ? 114.483 134.043 163.429 1.00 25.11 65 TYR D C 1
ATOM 4865 O O . TYR B 2 65 ? 114.866 133.171 164.217 1.00 25.11 65 TYR D O 1
ATOM 4874 N N . ARG B 2 66 ? 113.208 134.433 163.366 1.00 24.44 66 ARG D N 1
ATOM 4875 C CA . ARG B 2 66 ? 112.204 133.795 164.211 1.00 24.44 66 ARG D CA 1
ATOM 4876 C C . ARG B 2 66 ? 111.979 132.341 163.815 1.00 24.44 66 ARG D C 1
ATOM 4877 O O . ARG B 2 66 ? 111.548 131.535 164.647 1.00 24.44 66 ARG D O 1
ATOM 4885 N N . LEU B 2 67 ? 112.261 131.988 162.560 1.00 25.73 67 LEU D N 1
ATOM 4886 C CA . LEU B 2 67 ? 112.123 130.599 162.136 1.00 25.73 67 LEU D CA 1
ATOM 4887 C C . LEU B 2 67 ? 113.239 129.734 162.712 1.00 25.73 67 LEU D C 1
ATOM 4888 O O . LEU B 2 67 ? 112.984 128.647 163.243 1.00 25.73 67 LEU D O 1
ATOM 4893 N N . TRP B 2 68 ? 114.484 130.201 162.616 1.00 30.50 68 TRP D N 1
ATOM 4894 C CA . TRP B 2 68 ? 115.638 129.420 163.081 1.00 30.50 68 TRP D CA 1
ATOM 4895 C C . TRP B 2 68 ? 115.868 129.624 164.576 1.00 30.50 68 TRP D C 1
ATOM 4896 O O . TRP B 2 68 ? 115.613 128.724 165.381 1.00 30.50 68 TRP D O 1
ATOM 4907 N N . VAL B 2 69 ? 116.359 130.804 164.955 1.00 30.61 69 VAL D N 1
ATOM 4908 C CA . VAL B 2 69 ? 116.636 131.083 166.358 1.00 30.61 69 VAL D CA 1
ATOM 4909 C C . VAL B 2 69 ? 115.322 131.231 167.114 1.00 30.61 69 VAL D C 1
ATOM 4910 O O . VAL B 2 69 ? 114.423 131.969 166.692 1.00 30.61 69 VAL D O 1
ATOM 4914 N N . SER B 2 70 ? 115.205 130.526 168.240 1.00 41.67 70 SER D N 1
ATOM 4915 C CA . SER B 2 70 ? 113.982 130.540 169.028 1.00 41.67 70 SER D CA 1
ATOM 4916 C C . SER B 2 70 ? 114.201 130.730 170.521 1.00 41.67 70 SER D C 1
ATOM 4917 O O . SER B 2 70 ? 113.221 130.959 171.239 1.00 41.67 70 SER D O 1
ATOM 4920 N N . GLU B 2 71 ? 115.440 130.643 171.015 1.00 41.59 71 GLU D N 1
ATOM 4921 C CA . GLU B 2 71 ? 115.659 130.815 172.451 1.00 41.59 71 GLU D CA 1
ATOM 4922 C C . GLU B 2 71 ? 115.453 132.258 172.896 1.00 41.59 71 GLU D C 1
ATOM 4923 O O . GLU B 2 71 ? 114.728 132.477 173.883 1.00 41.59 71 GLU D O 1
ATOM 4929 N N . PRO B 2 72 ? 116.033 133.272 172.253 1.00 39.54 72 PRO D N 1
ATOM 4930 C CA . PRO B 2 72 ? 115.736 134.651 172.648 1.00 39.54 72 PRO D CA 1
ATOM 4931 C C . PRO B 2 72 ? 114.525 135.175 171.898 1.00 39.54 72 PRO D C 1
ATOM 4932 O O . PRO B 2 72 ? 114.565 135.334 170.669 1.00 39.54 72 PRO D O 1
ATOM 4936 N N . PRO B 2 73 ? 113.427 135.455 172.602 1.00 37.32 73 PRO D N 1
ATOM 4937 C CA . PRO B 2 73 ? 112.204 135.915 171.925 1.00 37.32 73 PRO D CA 1
ATOM 4938 C C . PRO B 2 73 ? 112.389 137.315 171.357 1.00 37.32 73 PRO D C 1
ATOM 4939 O O . PRO B 2 73 ? 112.638 138.270 172.096 1.00 37.32 73 PRO D O 1
ATOM 4943 N N . LEU B 2 74 ? 112.265 137.431 170.037 1.00 32.37 74 LEU D N 1
ATOM 4944 C CA . LEU B 2 74 ? 112.353 138.737 169.393 1.00 32.37 74 LEU D CA 1
ATOM 4945 C C . LEU B 2 74 ? 110.975 139.385 169.351 1.00 32.37 74 LEU D C 1
ATOM 4946 O O . LEU B 2 74 ? 110.004 138.731 168.953 1.00 32.37 74 LEU D O 1
ATOM 4951 N N . PRO B 2 75 ? 110.850 140.648 169.756 1.00 31.17 75 PRO D N 1
ATOM 4952 C CA . PRO B 2 75 ? 109.535 141.299 169.752 1.00 31.17 75 PRO D CA 1
ATOM 4953 C C . PRO B 2 75 ? 108.966 141.413 168.346 1.00 31.17 75 PRO D C 1
ATOM 4954 O O . PRO B 2 75 ? 109.679 141.330 167.343 1.00 31.17 75 PRO D O 1
ATOM 4958 N N . ASP B 2 76 ? 107.650 141.608 168.285 1.00 31.26 76 ASP D N 1
ATOM 4959 C CA . ASP B 2 76 ? 106.950 141.721 167.012 1.00 31.26 76 ASP D CA 1
ATOM 4960 C C . ASP B 2 76 ? 106.973 143.131 166.440 1.00 31.26 76 ASP D C 1
ATOM 4961 O O . ASP B 2 76 ? 106.796 143.294 165.227 1.00 31.26 76 ASP D O 1
ATOM 4966 N N . SER B 2 77 ? 107.186 144.145 167.275 1.00 29.81 77 SER D N 1
ATOM 4967 C CA . SER B 2 77 ? 107.210 145.533 166.830 1.00 29.81 77 SER D CA 1
ATOM 4968 C C . SER B 2 77 ? 108.534 145.932 166.188 1.00 29.81 77 SER D C 1
ATOM 4969 O O . SER B 2 77 ? 108.729 147.116 165.896 1.00 29.81 77 SER D O 1
ATOM 4972 N N . VAL B 2 78 ? 109.437 144.984 165.962 1.00 24.32 78 VAL D N 1
ATOM 4973 C CA . VAL B 2 78 ? 110.734 145.291 165.369 1.00 24.32 78 VAL D CA 1
ATOM 4974 C C . VAL B 2 78 ? 110.562 145.479 163.868 1.00 24.32 78 VAL D C 1
ATOM 4975 O O . VAL B 2 78 ? 110.013 144.612 163.178 1.00 24.32 78 VAL D O 1
ATOM 4979 N N . ILE B 2 79 ? 111.036 146.612 163.359 1.00 22.22 79 ILE D N 1
ATOM 4980 C CA . ILE B 2 79 ? 110.927 146.923 161.937 1.00 22.22 79 ILE D CA 1
ATOM 4981 C C . ILE B 2 79 ? 111.973 146.118 161.178 1.00 22.22 79 ILE D C 1
ATOM 4982 O O . ILE B 2 79 ? 113.172 146.216 161.459 1.00 22.22 79 ILE D O 1
ATOM 4987 N N . ASP B 2 80 ? 111.522 145.321 160.213 1.00 19.62 80 ASP D N 1
ATOM 4988 C CA . ASP B 2 80 ? 112.429 144.515 159.409 1.00 19.62 80 ASP D CA 1
ATOM 4989 C C . ASP B 2 80 ? 113.107 145.387 158.360 1.00 19.62 80 ASP D C 1
ATOM 4990 O O . ASP B 2 80 ? 112.437 146.088 157.595 1.00 19.62 80 ASP D O 1
ATOM 4995 N N . VAL B 2 81 ? 114.435 145.343 158.327 1.00 19.61 81 VAL D N 1
ATOM 4996 C CA . VAL B 2 81 ? 115.207 146.171 157.404 1.00 19.61 81 VAL D CA 1
ATOM 4997 C C . VAL B 2 81 ? 115.297 145.530 156.026 1.00 19.61 81 VAL D C 1
ATOM 4998 O O . VAL B 2 81 ? 115.063 146.185 155.008 1.00 19.61 81 VAL D O 1
ATOM 5002 N N . GLY B 2 82 ? 115.634 144.250 155.969 1.00 17.86 82 GLY D N 1
ATOM 5003 C CA . GLY B 2 82 ? 115.754 143.559 154.695 1.00 17.86 82 GLY D CA 1
ATOM 5004 C C . GLY B 2 82 ? 116.626 142.324 154.841 1.00 17.86 82 GLY D C 1
ATOM 5005 O O . GLY B 2 82 ? 116.632 141.676 155.886 1.00 17.86 82 GLY D O 1
ATOM 5006 N N . LEU B 2 83 ? 117.357 142.020 153.772 1.00 19.05 83 LEU D N 1
ATOM 5007 C CA . LEU B 2 83 ? 118.260 140.882 153.795 1.00 19.05 83 LEU D CA 1
ATOM 5008 C C . LEU B 2 83 ? 119.479 141.181 154.663 1.00 19.05 83 LEU D C 1
ATOM 5009 O O . LEU B 2 83 ? 119.863 142.336 154.870 1.00 19.05 83 LEU D O 1
ATOM 5014 N N . ARG B 2 84 ? 120.090 140.113 155.179 1.00 22.09 84 ARG D N 1
ATOM 5015 C CA . ARG B 2 84 ? 121.278 140.277 156.008 1.00 22.09 84 ARG D CA 1
ATOM 5016 C C . ARG B 2 84 ? 122.458 140.771 155.182 1.00 22.09 84 ARG D C 1
ATOM 5017 O O . ARG B 2 84 ? 123.282 141.554 155.669 1.00 22.09 84 ARG D O 1
ATOM 5025 N N . THR B 2 85 ? 122.558 140.319 153.932 1.00 23.11 85 THR D N 1
ATOM 5026 C CA . THR B 2 85 ? 123.660 140.732 153.071 1.00 23.11 85 THR D CA 1
ATOM 5027 C C . THR B 2 85 ? 123.408 142.087 152.425 1.00 23.11 85 THR D C 1
ATOM 5028 O O . THR B 2 85 ? 124.361 142.826 152.155 1.00 23.11 85 THR D O 1
ATOM 5032 N N . GLU B 2 86 ? 122.146 142.431 152.170 1.00 21.99 86 GLU D N 1
ATOM 5033 C CA . GLU B 2 86 ? 121.778 143.685 151.514 1.00 21.99 86 GLU D CA 1
ATOM 5034 C C . GLU B 2 86 ? 120.691 144.378 152.324 1.00 21.99 86 GLU D C 1
ATOM 5035 O O . GLU B 2 86 ? 119.509 144.342 151.957 1.00 21.99 86 GLU D O 1
ATOM 5041 N N . PRO B 2 87 ? 121.053 145.019 153.434 1.00 20.59 87 PRO D N 1
ATOM 5042 C CA . PRO B 2 87 ? 120.058 145.790 154.186 1.00 20.59 87 PRO D CA 1
ATOM 5043 C C . PRO B 2 87 ? 119.662 147.047 153.428 1.00 20.59 87 PRO D C 1
ATOM 5044 O O . PRO B 2 87 ? 120.501 147.723 152.828 1.00 20.59 87 PRO D O 1
ATOM 5048 N N . ASN B 2 88 ? 118.367 147.351 153.454 1.00 21.94 88 ASN D N 1
ATOM 5049 C CA . ASN B 2 88 ? 117.831 148.480 152.699 1.00 21.94 88 ASN D CA 1
ATOM 5050 C C . ASN B 2 88 ? 118.340 149.784 153.301 1.00 21.94 88 ASN D C 1
ATOM 5051 O O . ASN B 2 88 ? 117.985 150.138 154.429 1.00 21.94 88 ASN D O 1
ATOM 5056 N N . LEU B 2 89 ? 119.175 150.502 152.545 1.00 23.17 89 LEU D N 1
ATOM 5057 C CA . LEU B 2 89 ? 119.760 151.740 153.048 1.00 23.17 89 LEU D CA 1
ATOM 5058 C C . LEU B 2 89 ? 118.735 152.864 153.130 1.00 23.17 89 LEU D C 1
ATOM 5059 O O . LEU B 2 89 ? 118.818 153.710 154.028 1.00 23.17 89 LEU D O 1
ATOM 5064 N N . GLU B 2 90 ? 117.774 152.900 152.203 1.00 24.99 90 GLU D N 1
ATOM 5065 C CA . GLU B 2 90 ? 116.753 153.942 152.247 1.00 24.99 90 GLU D CA 1
ATOM 5066 C C . GLU B 2 90 ? 115.881 153.805 153.488 1.00 24.99 90 GLU D C 1
ATOM 5067 O O . GLU B 2 90 ? 115.499 154.807 154.101 1.00 24.99 90 GLU D O 1
ATOM 5073 N N . LEU B 2 91 ? 115.560 152.569 153.876 1.00 24.59 91 LEU D N 1
ATOM 5074 C CA . LEU B 2 91 ? 114.803 152.360 155.105 1.00 24.59 91 LEU D CA 1
ATOM 5075 C C . LEU B 2 91 ? 115.618 152.780 156.322 1.00 24.59 91 LEU D C 1
ATOM 5076 O O . LEU B 2 91 ? 115.072 153.329 157.285 1.00 24.59 91 LEU D O 1
ATOM 5081 N N . LEU B 2 92 ? 116.930 152.535 156.293 1.00 24.82 92 LEU D N 1
ATOM 5082 C CA . LEU B 2 92 ? 117.783 152.943 157.404 1.00 24.82 92 LEU D CA 1
ATOM 5083 C C . LEU B 2 92 ? 117.837 154.459 157.530 1.00 24.82 92 LEU D C 1
ATOM 5084 O O . LEU B 2 92 ? 117.720 155.003 158.634 1.00 24.82 92 LEU D O 1
ATOM 5089 N N . THR B 2 93 ? 118.015 155.161 156.409 1.00 27.94 93 THR D N 1
ATOM 5090 C CA . THR B 2 93 ? 118.097 156.617 156.458 1.00 27.94 93 THR D CA 1
ATOM 5091 C C . THR B 2 93 ? 116.732 157.244 156.721 1.00 27.94 93 THR D C 1
ATOM 5092 O O . THR B 2 93 ? 116.650 158.395 157.164 1.00 27.94 93 THR D O 1
ATOM 5096 N N . THR B 2 94 ? 115.650 156.509 156.446 1.00 28.53 94 THR D N 1
ATOM 5097 C CA . THR B 2 94 ? 114.318 157.016 156.763 1.00 28.53 94 THR D CA 1
ATOM 5098 C C . THR B 2 94 ? 114.150 157.204 158.265 1.00 28.53 94 THR D C 1
ATOM 5099 O O . THR B 2 94 ? 113.665 158.247 158.719 1.00 28.53 94 THR D O 1
ATOM 5103 N N . MET B 2 95 ? 114.555 156.211 159.052 1.00 28.49 95 MET D N 1
ATOM 5104 C CA . MET B 2 95 ? 114.599 156.348 160.496 1.00 28.49 95 MET D CA 1
ATOM 5105 C C . MET B 2 95 ? 115.936 156.965 160.900 1.00 28.49 95 MET D C 1
ATOM 5106 O O . MET B 2 95 ? 116.776 157.292 160.059 1.00 28.49 95 MET D O 1
ATOM 5111 N N . ARG B 2 96 ? 116.141 157.132 162.207 1.00 33.17 96 ARG D N 1
ATOM 5112 C CA . ARG B 2 96 ? 117.359 157.731 162.749 1.00 33.17 96 ARG D CA 1
ATOM 5113 C C . ARG B 2 96 ? 118.053 156.710 163.643 1.00 33.17 96 ARG D C 1
ATOM 5114 O O . ARG B 2 96 ? 117.895 156.737 164.874 1.00 33.17 96 ARG D O 1
ATOM 5122 N N . PRO B 2 97 ? 118.825 155.793 163.063 1.00 31.37 97 PRO D N 1
ATOM 5123 C CA . PRO B 2 97 ? 119.579 154.845 163.888 1.00 31.37 97 PRO D CA 1
ATOM 5124 C C . PRO B 2 97 ? 120.735 155.536 164.590 1.00 31.37 97 PRO D C 1
ATOM 5125 O O . PRO B 2 97 ? 121.401 156.405 164.023 1.00 31.37 97 PRO D O 1
ATOM 5129 N N . SER B 2 98 ? 120.966 155.147 165.843 1.00 34.28 98 SER D N 1
ATOM 5130 C CA . SER B 2 98 ? 122.083 155.673 166.613 1.00 34.28 98 SER D CA 1
ATOM 5131 C C . SER B 2 98 ? 123.307 154.771 166.582 1.00 34.28 98 SER D C 1
ATOM 5132 O O . SER B 2 98 ? 124.412 155.242 166.873 1.00 34.28 98 SER D O 1
ATOM 5135 N N . PHE B 2 99 ? 123.138 153.497 166.236 1.00 32.03 99 PHE D N 1
ATOM 5136 C CA . PHE B 2 99 ? 124.255 152.561 166.159 1.00 32.03 99 PHE D CA 1
ATOM 5137 C C . PHE B 2 99 ? 123.818 151.387 165.302 1.00 32.03 99 PHE D C 1
ATOM 5138 O O . PHE B 2 99 ? 122.848 150.701 165.643 1.00 32.03 99 PHE D O 1
ATOM 5146 N N . MET B 2 100 ? 124.523 151.153 164.201 1.00 28.99 100 MET D N 1
ATOM 5147 C CA . MET B 2 100 ? 124.167 150.111 163.245 1.00 28.99 100 MET D CA 1
ATOM 5148 C C . MET B 2 100 ? 125.209 148.999 163.301 1.00 28.99 100 MET D C 1
ATOM 5149 O O . MET B 2 100 ? 126.041 148.846 162.405 1.00 28.99 100 MET D O 1
ATOM 5154 N N . VAL B 2 101 ? 125.152 148.208 164.374 1.00 26.38 101 VAL D N 1
ATOM 5155 C CA . VAL B 2 101 ? 126.114 147.130 164.565 1.00 26.38 101 VAL D CA 1
ATOM 5156 C C . VAL B 2 101 ? 125.952 146.090 163.464 1.00 26.38 101 VAL D C 1
ATOM 5157 O O . VAL B 2 101 ? 124.832 145.744 163.064 1.00 26.38 101 VAL D O 1
ATOM 5161 N N . TRP B 2 102 ? 127.079 145.594 162.958 1.00 29.46 102 TRP D N 1
ATOM 5162 C CA . TRP B 2 102 ? 127.081 144.596 161.900 1.00 29.46 102 TRP D CA 1
ATOM 5163 C C . TRP B 2 102 ? 128.229 143.625 162.136 1.00 29.46 102 TRP D C 1
ATOM 5164 O O . TRP B 2 102 ? 129.085 143.836 163.000 1.00 29.46 102 TRP D O 1
ATOM 5175 N N . SER B 2 103 ? 128.239 142.549 161.354 1.00 31.58 103 SER D N 1
ATOM 5176 C CA . SER B 2 103 ? 129.274 141.530 161.450 1.00 31.58 103 SER D CA 1
ATOM 5177 C C . SER B 2 103 ? 130.441 141.896 160.542 1.00 31.58 103 SER D C 1
ATOM 5178 O O . SER B 2 103 ? 130.257 142.099 159.337 1.00 31.58 103 SER D O 1
ATOM 5181 N N . ALA B 2 104 ? 131.637 141.977 161.123 1.00 33.54 104 ALA D N 1
ATOM 5182 C CA . ALA B 2 104 ? 132.822 142.359 160.365 1.00 33.54 104 ALA D CA 1
ATOM 5183 C C . ALA B 2 104 ? 133.087 141.358 159.249 1.00 33.54 104 ALA D C 1
ATOM 5184 O O . ALA B 2 104 ? 133.306 140.170 159.506 1.00 33.54 104 ALA D O 1
ATOM 5186 N N . GLY B 2 105 ? 133.068 141.842 158.009 1.00 36.29 105 GLY D N 1
ATOM 5187 C CA . GLY B 2 105 ? 133.256 141.006 156.845 1.00 36.29 105 GLY D CA 1
ATOM 5188 C C . GLY B 2 105 ? 131.976 140.568 156.166 1.00 36.29 105 GLY D C 1
ATOM 5189 O O . GLY B 2 105 ? 132.044 139.936 155.104 1.00 36.29 105 GLY D O 1
ATOM 5190 N N . TYR B 2 106 ? 130.817 140.883 156.740 1.00 36.30 106 TYR D N 1
ATOM 5191 C CA . TYR B 2 106 ? 129.529 140.515 156.169 1.00 36.30 106 TYR D CA 1
ATOM 5192 C C . TYR B 2 106 ? 128.659 141.757 156.060 1.00 36.30 106 TYR D C 1
ATOM 5193 O O . TYR B 2 106 ? 128.580 142.549 157.004 1.00 36.30 106 TYR D O 1
ATOM 5202 N N . GLY B 2 107 ? 128.008 141.923 154.912 1.00 31.34 107 GLY D N 1
ATOM 5203 C CA . GLY B 2 107 ? 127.127 143.044 154.692 1.00 31.34 107 GLY D CA 1
ATOM 5204 C C . GLY B 2 107 ? 127.747 144.113 153.816 1.00 31.34 107 GLY D C 1
ATOM 5205 O O . GLY B 2 107 ? 128.647 143.849 153.013 1.00 31.34 107 GLY D O 1
ATOM 5206 N N . PRO B 2 108 ? 127.269 145.351 153.956 1.00 28.94 108 PRO D N 1
ATOM 5207 C CA . PRO B 2 108 ? 127.793 146.445 153.127 1.00 28.94 108 PRO D CA 1
ATOM 5208 C C . PRO B 2 108 ? 129.189 146.879 153.543 1.00 28.94 108 PRO D C 1
ATOM 5209 O O . PRO B 2 108 ? 129.732 146.391 154.539 1.00 28.94 108 PRO D O 1
ATOM 5213 N N . SER B 2 109 ? 129.775 147.800 152.783 1.00 33.00 109 SER D N 1
ATOM 5214 C CA . SER B 2 109 ? 131.087 148.321 153.122 1.00 33.00 109 SER D CA 1
ATOM 5215 C C . SER B 2 109 ? 130.995 149.216 154.358 1.00 33.00 109 SER D C 1
ATOM 5216 O O . SER B 2 109 ? 129.942 149.793 154.639 1.00 33.00 109 SER D O 1
ATOM 5219 N N . PRO B 2 110 ? 132.085 149.338 155.121 1.00 32.48 110 PRO D N 1
ATOM 5220 C CA . PRO B 2 110 ? 132.033 150.170 156.334 1.00 32.48 110 PRO D CA 1
ATOM 5221 C C . PRO B 2 110 ? 131.751 151.637 156.060 1.00 32.48 110 PRO D C 1
ATOM 5222 O O . PRO B 2 110 ? 131.158 152.310 156.912 1.00 32.48 110 PRO D O 1
ATOM 5226 N N . GLU B 2 111 ? 132.150 152.156 154.896 1.00 35.25 111 GLU D N 1
ATOM 5227 C CA . GLU B 2 111 ? 131.920 153.569 154.609 1.00 35.25 111 GLU D CA 1
ATOM 5228 C C . GLU B 2 111 ? 130.441 153.856 154.374 1.00 35.25 111 GLU D C 1
ATOM 5229 O O . GLU B 2 111 ? 129.919 154.873 154.847 1.00 35.25 111 GLU D O 1
ATOM 5235 N N . MET B 2 112 ? 129.747 152.968 153.658 1.00 30.89 112 MET D N 1
ATOM 5236 C CA . MET B 2 112 ? 128.324 153.172 153.407 1.00 30.89 112 MET D CA 1
ATOM 5237 C C . MET B 2 112 ? 127.508 153.065 154.687 1.00 30.89 112 MET D C 1
ATOM 5238 O O . MET B 2 112 ? 126.431 153.663 154.786 1.00 30.89 112 MET D O 1
ATOM 5243 N N . LEU B 2 113 ? 127.998 152.312 155.674 1.00 30.20 113 LEU D N 1
ATOM 5244 C CA . LEU B 2 113 ? 127.298 152.208 156.948 1.00 30.20 113 LEU D CA 1
ATOM 5245 C C . LEU B 2 113 ? 127.649 153.357 157.883 1.00 30.20 113 LEU D C 1
ATOM 5246 O O . LEU B 2 113 ? 126.800 153.790 158.670 1.00 30.20 113 LEU D O 1
ATOM 5251 N N . ALA B 2 114 ? 128.883 153.862 157.815 1.00 31.88 114 ALA D N 1
ATOM 5252 C CA . ALA B 2 114 ? 129.257 155.021 158.615 1.00 31.88 114 ALA D CA 1
ATOM 5253 C C . ALA B 2 114 ? 128.660 156.310 158.069 1.00 31.88 114 ALA D C 1
ATOM 5254 O O . ALA B 2 114 ? 128.515 157.279 158.822 1.00 31.88 114 ALA D O 1
ATOM 5256 N N . ARG B 2 115 ? 128.317 156.345 156.779 1.00 31.40 115 ARG D N 1
ATOM 5257 C CA . ARG B 2 115 ? 127.656 157.518 156.220 1.00 31.40 115 ARG D CA 1
ATOM 5258 C C . ARG B 2 115 ? 126.269 157.721 156.818 1.00 31.40 115 ARG D C 1
ATOM 5259 O O . ARG B 2 115 ? 125.793 158.858 156.905 1.00 31.40 115 ARG D O 1
ATOM 5267 N N . ILE B 2 116 ? 125.614 156.643 157.237 1.00 30.42 116 ILE D N 1
ATOM 5268 C CA . ILE B 2 116 ? 124.272 156.731 157.807 1.00 30.42 116 ILE D CA 1
ATOM 5269 C C . ILE B 2 116 ? 124.320 156.996 159.304 1.00 30.42 116 ILE D C 1
ATOM 5270 O O . ILE B 2 116 ? 123.711 157.949 159.797 1.00 30.42 116 ILE D O 1
ATOM 5275 N N . ALA B 2 117 ? 125.039 156.162 160.051 1.00 31.57 117 ALA D N 1
ATOM 5276 C CA . ALA B 2 117 ? 125.123 156.289 161.498 1.00 31.57 117 ALA D CA 1
ATOM 5277 C C . ALA B 2 117 ? 126.441 155.698 161.967 1.00 31.57 117 ALA D C 1
ATOM 5278 O O . ALA B 2 117 ? 126.936 154.739 161.363 1.00 31.57 117 ALA D O 1
ATOM 5280 N N . PRO B 2 118 ? 127.032 156.240 163.030 1.00 34.28 118 PRO D N 1
ATOM 5281 C CA . PRO B 2 118 ? 128.295 155.682 163.529 1.00 34.28 118 PRO D CA 1
ATOM 5282 C C . PRO B 2 118 ? 128.080 154.319 164.166 1.00 34.28 118 PRO D C 1
ATOM 5283 O O . PRO B 2 118 ? 127.131 154.109 164.925 1.00 34.28 118 PRO D O 1
ATOM 5287 N N . GLY B 2 119 ? 128.978 153.391 163.853 1.00 34.23 119 GLY D N 1
ATOM 5288 C CA . GLY B 2 119 ? 128.880 152.023 164.345 1.00 34.23 119 GLY D CA 1
ATOM 5289 C C . GLY B 2 119 ? 130.262 151.382 164.265 1.00 34.23 119 GLY D C 1
ATOM 5290 O O . GLY B 2 119 ? 131.269 152.062 164.041 1.00 34.23 119 GLY D O 1
ATOM 5291 N N . ARG B 2 120 ? 130.308 150.065 164.451 1.00 34.31 120 ARG D N 1
ATOM 5292 C CA . ARG B 2 120 ? 131.561 149.326 164.443 1.00 34.31 120 ARG D CA 1
ATOM 5293 C C . ARG B 2 120 ? 131.296 147.901 163.982 1.00 34.31 120 ARG D C 1
ATOM 5294 O O . ARG B 2 120 ? 130.279 147.305 164.346 1.00 34.31 120 ARG D O 1
ATOM 5302 N N . GLY B 2 121 ? 132.207 147.367 163.171 1.00 34.29 121 GLY D N 1
ATOM 5303 C CA . GLY B 2 121 ? 132.149 145.972 162.775 1.00 34.29 121 GLY D CA 1
ATOM 5304 C C . GLY B 2 121 ? 132.892 145.109 163.775 1.00 34.29 121 GLY D C 1
ATOM 5305 O O . GLY B 2 121 ? 134.057 145.369 164.088 1.00 34.29 121 GLY D O 1
ATOM 5306 N N . PHE B 2 122 ? 132.213 144.081 164.276 1.00 36.36 122 PHE D N 1
ATOM 5307 C CA . PHE B 2 122 ? 132.760 143.204 165.300 1.00 36.36 122 PHE D CA 1
ATOM 5308 C C . PHE B 2 122 ? 133.139 141.859 164.697 1.00 36.36 122 PHE D C 1
ATOM 5309 O O . PHE B 2 122 ? 132.385 141.287 163.903 1.00 36.36 122 PHE D O 1
ATOM 5317 N N . ASN B 2 123 ? 134.313 141.361 165.077 1.00 37.44 123 ASN D N 1
ATOM 5318 C CA . ASN B 2 123 ? 134.773 140.058 164.620 1.00 37.44 123 ASN D CA 1
ATOM 5319 C C . ASN B 2 123 ? 134.057 138.950 165.382 1.00 37.44 123 ASN D C 1
ATOM 5320 O O . ASN B 2 123 ? 133.776 139.078 166.576 1.00 37.44 123 ASN D O 1
ATOM 5325 N N . PHE B 2 124 ? 133.765 137.854 164.681 1.00 33.78 124 PHE D N 1
ATOM 5326 C CA . PHE B 2 124 ? 133.004 136.756 165.272 1.00 33.78 124 PHE D CA 1
ATOM 5327 C C . PHE B 2 124 ? 133.543 135.367 164.956 1.00 33.78 124 PHE D C 1
ATOM 5328 O O . PHE B 2 124 ? 133.409 134.477 165.802 1.00 33.78 124 PHE D O 1
ATOM 5336 N N . SER B 2 125 ? 134.137 135.135 163.788 1.00 40.19 125 SER D N 1
ATOM 5337 C CA . SER B 2 125 ? 134.593 133.810 163.396 1.00 40.19 125 SER D CA 1
ATOM 5338 C C . SER B 2 125 ? 136.051 133.863 162.965 1.00 40.19 125 SER D C 1
ATOM 5339 O O . SER B 2 125 ? 136.483 134.818 162.314 1.00 40.19 125 SER D O 1
ATOM 5342 N N . ASP B 2 126 ? 136.806 132.828 163.338 1.00 41.37 126 ASP D N 1
ATOM 5343 C CA . ASP B 2 126 ? 138.201 132.703 162.924 1.00 41.37 126 ASP D CA 1
ATOM 5344 C C . ASP B 2 126 ? 138.620 131.285 162.573 1.00 41.37 126 ASP D C 1
ATOM 5345 O O . ASP B 2 126 ? 139.563 131.125 161.790 1.00 41.37 126 ASP D O 1
ATOM 5350 N N . GLY B 2 127 ? 137.973 130.258 163.102 1.00 37.40 127 GLY D N 1
ATOM 5351 C CA . GLY B 2 127 ? 138.320 128.888 162.816 1.00 37.40 127 GLY D CA 1
ATOM 5352 C C . GLY B 2 127 ? 138.861 128.076 163.981 1.00 37.40 127 GLY D C 1
ATOM 5353 O O . GLY B 2 127 ? 139.523 127.059 163.741 1.00 37.40 127 GLY D O 1
ATOM 5354 N N . LYS B 2 128 ? 138.600 128.484 165.223 1.00 37.72 128 LYS D N 1
ATOM 5355 C CA . LYS B 2 128 ? 139.099 127.748 166.378 1.00 37.72 128 LYS D CA 1
ATOM 5356 C C . LYS B 2 128 ? 138.265 128.033 167.622 1.00 37.72 128 LYS D C 1
ATOM 5357 O O . LYS B 2 128 ? 137.640 127.123 168.176 1.00 37.72 128 LYS D O 1
ATOM 5363 N N . GLN B 2 129 ? 138.249 129.291 168.069 1.00 39.13 129 GLN D N 1
ATOM 5364 C CA . GLN B 2 129 ? 137.542 129.704 169.281 1.00 39.13 129 GLN D CA 1
ATOM 5365 C C . GLN B 2 129 ? 136.522 130.775 168.911 1.00 39.13 129 GLN D C 1
ATOM 5366 O O . GLN B 2 129 ? 136.802 131.978 169.022 1.00 39.13 129 GLN D O 1
ATOM 5372 N N . PRO B 2 130 ? 135.326 130.378 168.470 1.00 37.01 130 PRO D N 1
ATOM 5373 C CA . PRO B 2 130 ? 134.307 131.373 168.110 1.00 37.01 130 PRO D CA 1
ATOM 5374 C C . PRO B 2 130 ? 133.645 132.009 169.323 1.00 37.01 130 PRO D C 1
ATOM 5375 O O . PRO B 2 130 ? 133.324 133.202 169.309 1.00 37.01 130 PRO D O 1
ATOM 5379 N N . LEU B 2 131 ? 133.439 131.222 170.382 1.00 35.86 131 LEU D N 1
ATOM 5380 C CA . LEU B 2 131 ? 132.779 131.746 171.574 1.00 35.86 131 LEU D CA 1
ATOM 5381 C C . LEU B 2 131 ? 133.652 132.760 172.303 1.00 35.86 131 LEU D C 1
ATOM 5382 O O . LEU B 2 131 ? 133.131 133.710 172.901 1.00 35.86 131 LEU D O 1
ATOM 5387 N N . ALA B 2 132 ? 134.974 132.583 172.259 1.00 36.41 132 ALA D N 1
ATOM 5388 C CA . ALA B 2 132 ? 135.874 133.546 172.886 1.00 36.41 132 ALA D CA 1
ATOM 5389 C C . ALA B 2 132 ? 135.725 134.924 172.253 1.00 36.41 132 ALA D C 1
ATOM 5390 O O . ALA B 2 132 ? 135.529 135.926 172.952 1.00 36.41 132 ALA D O 1
ATOM 5392 N N . MET B 2 133 ? 135.810 134.996 170.923 1.00 36.88 133 MET D N 1
ATOM 5393 C CA . MET B 2 133 ? 135.638 136.282 170.259 1.00 36.88 133 MET D CA 1
ATOM 5394 C C . MET B 2 133 ? 134.196 136.766 170.325 1.00 36.88 133 MET D C 1
ATOM 5395 O O . MET B 2 133 ? 133.951 137.972 170.245 1.00 36.88 133 MET D O 1
ATOM 5400 N N . ALA B 2 134 ? 133.232 135.857 170.491 1.00 36.70 134 ALA D N 1
ATOM 5401 C CA . ALA B 2 134 ? 131.862 136.290 170.744 1.00 36.70 134 ALA D CA 1
ATOM 5402 C C . ALA B 2 134 ? 131.774 137.061 172.056 1.00 36.70 134 ALA D C 1
ATOM 5403 O O . ALA B 2 134 ? 131.172 138.139 172.122 1.00 36.70 134 ALA D O 1
ATOM 5405 N N . ARG B 2 135 ? 132.390 136.526 173.112 1.00 35.94 135 ARG D N 1
ATOM 5406 C CA . ARG B 2 135 ? 132.429 137.233 174.389 1.00 35.94 135 ARG D CA 1
ATOM 5407 C C . ARG B 2 135 ? 133.228 138.528 174.280 1.00 35.94 135 ARG D C 1
ATOM 5408 O O . ARG B 2 135 ? 132.885 139.538 174.908 1.00 35.94 135 ARG D O 1
ATOM 5416 N N . LYS B 2 136 ? 134.304 138.514 173.488 1.00 36.15 136 LYS D N 1
ATOM 5417 C CA . LYS B 2 136 ? 135.098 139.724 173.289 1.00 36.15 136 LYS D CA 1
ATOM 5418 C C . LYS B 2 136 ? 134.270 140.820 172.628 1.00 36.15 136 LYS D C 1
ATOM 5419 O O . LYS B 2 136 ? 134.293 141.980 173.056 1.00 36.15 136 LYS D O 1
ATOM 5425 N N . SER B 2 137 ? 133.526 140.468 171.577 1.00 36.02 137 SER D N 1
ATOM 5426 C CA . SER B 2 137 ? 132.664 141.440 170.916 1.00 36.02 137 SER D CA 1
ATOM 5427 C C . SER B 2 137 ? 131.517 141.874 171.817 1.00 36.02 137 SER D C 1
ATOM 5428 O O . SER B 2 137 ? 131.059 143.016 171.724 1.00 36.02 137 SER D O 1
ATOM 5431 N N . LEU B 2 138 ? 131.046 140.988 172.696 1.00 34.95 138 LEU D N 1
ATOM 5432 C CA . LEU B 2 138 ? 130.037 141.381 173.674 1.00 34.95 138 LEU D CA 1
ATOM 5433 C C . LEU B 2 138 ? 130.584 142.457 174.606 1.00 34.95 138 LEU D C 1
ATOM 5434 O O . LEU B 2 138 ? 129.926 143.475 174.859 1.00 34.95 138 LEU D O 1
ATOM 5439 N N . THR B 2 139 ? 131.799 142.250 175.120 1.00 37.10 139 THR D N 1
ATOM 5440 C CA . THR B 2 139 ? 132.425 143.260 175.969 1.00 37.10 139 THR D CA 1
ATOM 5441 C C . THR B 2 139 ? 132.680 144.555 175.205 1.00 37.10 139 THR D C 1
ATOM 5442 O O . THR B 2 139 ? 132.548 145.647 175.771 1.00 37.10 139 THR D O 1
ATOM 5446 N N . GLU B 2 140 ? 133.041 144.455 173.924 1.00 37.83 140 GLU D N 1
ATOM 5447 C CA . GLU B 2 140 ? 133.247 145.654 173.116 1.00 37.83 140 GLU D CA 1
ATOM 5448 C C . GLU B 2 140 ? 131.946 146.432 172.946 1.00 37.83 140 GLU D C 1
ATOM 5449 O O . GLU B 2 140 ? 131.922 147.661 173.076 1.00 37.83 140 GLU D O 1
ATOM 5455 N N . MET B 2 141 ? 130.853 145.726 172.646 1.00 37.88 141 MET D N 1
ATOM 5456 C CA . MET B 2 141 ? 129.551 146.376 172.535 1.00 37.88 141 MET D CA 1
ATOM 5457 C C . MET B 2 141 ? 129.143 147.013 173.855 1.00 37.88 141 MET D C 1
ATOM 5458 O O . MET B 2 141 ? 128.520 148.081 173.873 1.00 37.88 141 MET D O 1
ATOM 5463 N N . ALA B 2 142 ? 129.483 146.369 174.972 1.00 39.23 142 ALA D N 1
ATOM 5464 C CA . ALA B 2 142 ? 129.190 146.950 176.278 1.00 39.23 142 ALA D CA 1
ATOM 5465 C C . ALA B 2 142 ? 129.967 148.243 176.488 1.00 39.23 142 ALA D C 1
ATOM 5466 O O . ALA B 2 142 ? 129.414 149.249 176.946 1.00 39.23 142 ALA D O 1
ATOM 5468 N N . ASP B 2 143 ? 131.261 148.229 176.160 1.00 42.62 143 ASP D N 1
ATOM 5469 C CA . ASP B 2 143 ? 132.087 149.416 176.357 1.00 42.62 143 ASP D CA 1
ATOM 5470 C C . ASP B 2 143 ? 131.686 150.551 175.422 1.00 42.62 143 ASP D C 1
ATOM 5471 O O . ASP B 2 143 ? 131.827 151.725 175.783 1.00 42.62 143 ASP D O 1
ATOM 5476 N N . LEU B 2 144 ? 131.190 150.230 174.226 1.00 39.29 144 LEU D N 1
ATOM 5477 C CA . LEU B 2 144 ? 130.775 151.273 173.293 1.00 39.29 144 LEU D CA 1
ATOM 5478 C C . LEU B 2 144 ? 129.462 151.912 173.730 1.00 39.29 144 LEU D C 1
ATOM 5479 O O . LEU B 2 144 ? 129.383 153.130 173.927 1.00 39.29 144 LEU D O 1
ATOM 5484 N N . LEU B 2 145 ? 128.417 151.103 173.887 1.00 39.26 145 LEU D N 1
ATOM 5485 C CA . LEU B 2 145 ? 127.096 151.595 174.260 1.00 39.26 145 LEU D CA 1
ATOM 5486 C C . LEU B 2 145 ? 126.965 151.889 175.751 1.00 39.26 145 LEU D C 1
ATOM 5487 O O . LEU B 2 145 ? 125.852 152.169 176.210 1.00 39.26 145 LEU D O 1
ATOM 5492 N N . ASN B 2 146 ? 128.066 151.833 176.506 1.00 43.08 146 ASN D N 1
ATOM 5493 C CA . ASN B 2 146 ? 128.069 152.123 177.942 1.00 43.08 146 ASN D CA 1
ATOM 5494 C C . ASN B 2 146 ? 127.134 151.183 178.703 1.00 43.08 146 ASN D C 1
ATOM 5495 O O . ASN B 2 146 ? 126.312 151.608 179.518 1.00 43.08 146 ASN D O 1
ATOM 5500 N N . LEU B 2 147 ? 127.266 149.888 178.427 1.00 42.88 147 LEU D N 1
ATOM 5501 C CA . LEU B 2 147 ? 126.487 148.844 179.082 1.00 42.88 147 LEU D CA 1
ATOM 5502 C C . LEU B 2 147 ? 127.398 147.781 179.686 1.00 42.88 147 LEU D C 1
ATOM 5503 O O . LEU B 2 147 ? 127.159 146.579 179.546 1.00 42.88 147 LEU D O 1
ATOM 5508 N N . GLN B 2 148 ? 128.460 148.215 180.370 1.00 45.12 148 GLN D N 1
ATOM 5509 C CA . GLN B 2 148 ? 129.429 147.267 180.913 1.00 45.12 148 GLN D CA 1
ATOM 5510 C C . GLN B 2 148 ? 128.849 146.451 182.061 1.00 45.12 148 GLN D C 1
ATOM 5511 O O . GLN B 2 148 ? 129.177 145.266 182.203 1.00 45.12 148 GLN D O 1
ATOM 5517 N N . SER B 2 149 ? 127.994 147.058 182.888 1.00 45.42 149 SER D N 1
ATOM 5518 C CA . SER B 2 149 ? 127.410 146.331 184.011 1.00 45.42 149 SER D CA 1
ATOM 5519 C C . SER B 2 149 ? 126.509 145.201 183.530 1.00 45.42 149 SER D C 1
ATOM 5520 O O . SER B 2 149 ? 126.532 144.099 184.093 1.00 45.42 149 SER D O 1
ATOM 5523 N N . ALA B 2 150 ? 125.708 145.457 182.493 1.00 43.71 150 ALA D N 1
ATOM 5524 C CA . ALA B 2 150 ? 124.841 144.415 181.954 1.00 43.71 150 ALA D CA 1
ATOM 5525 C C . ALA B 2 150 ? 125.656 143.259 181.391 1.00 43.71 150 ALA D C 1
ATOM 5526 O O . ALA B 2 150 ? 125.306 142.090 181.588 1.00 43.71 150 ALA D O 1
ATOM 5528 N N . ALA B 2 151 ? 126.756 143.563 180.697 1.00 41.82 151 ALA D N 1
ATOM 5529 C CA . ALA B 2 151 ? 127.599 142.505 180.151 1.00 41.82 151 ALA D CA 1
ATOM 5530 C C . ALA B 2 151 ? 128.276 141.709 181.258 1.00 41.82 151 ALA D C 1
ATOM 5531 O O . ALA B 2 151 ? 128.390 140.482 181.165 1.00 41.82 151 ALA D O 1
ATOM 5533 N N . GLU B 2 152 ? 128.741 142.389 182.308 1.00 43.20 152 GLU D N 1
ATOM 5534 C CA . GLU B 2 152 ? 129.343 141.678 183.431 1.00 43.20 152 GLU D CA 1
ATOM 5535 C C . GLU B 2 152 ? 128.329 140.753 184.091 1.00 43.20 152 GLU D C 1
ATOM 5536 O O . GLU B 2 152 ? 128.633 139.589 184.377 1.00 43.20 152 GLU D O 1
ATOM 5542 N N . THR B 2 153 ? 127.109 141.248 184.320 1.00 43.41 153 THR D N 1
ATOM 5543 C CA . THR B 2 153 ? 126.070 140.415 184.918 1.00 43.41 153 THR D CA 1
ATOM 5544 C C . THR B 2 153 ? 125.726 139.230 184.023 1.00 43.41 153 THR D C 1
ATOM 5545 O O . THR B 2 153 ? 125.544 138.107 184.509 1.00 43.41 153 THR D O 1
ATOM 5549 N N . HIS B 2 154 ? 125.645 139.458 182.709 1.00 39.52 154 HIS D N 1
ATOM 5550 C CA . HIS B 2 154 ? 125.318 138.377 181.785 1.00 39.52 154 HIS D CA 1
ATOM 5551 C C . HIS B 2 154 ? 126.412 137.317 181.759 1.00 39.52 154 HIS D C 1
ATOM 5552 O O . HIS B 2 154 ? 126.118 136.117 181.759 1.00 39.52 154 HIS D O 1
ATOM 5559 N N . LEU B 2 155 ? 127.679 137.737 181.743 1.00 40.40 155 LEU D N 1
ATOM 5560 C CA . LEU B 2 155 ? 128.772 136.770 181.733 1.00 40.40 155 LEU D CA 1
ATOM 5561 C C . LEU B 2 155 ? 128.849 136.014 183.054 1.00 40.40 155 LEU D C 1
ATOM 5562 O O . LEU B 2 155 ? 129.160 134.817 183.073 1.00 40.40 155 LEU D O 1
ATOM 5567 N N . ALA B 2 156 ? 128.555 136.690 184.168 1.00 40.87 156 ALA D N 1
ATOM 5568 C CA . ALA B 2 156 ? 128.524 136.005 185.456 1.00 40.87 156 ALA D CA 1
ATOM 5569 C C . ALA B 2 156 ? 127.411 134.966 185.496 1.00 40.87 156 ALA D C 1
ATOM 5570 O O . ALA B 2 156 ? 127.615 133.845 185.977 1.00 40.87 156 ALA D O 1
ATOM 5572 N N . GLN B 2 157 ? 126.226 135.319 184.992 1.00 43.08 157 GLN D N 1
ATOM 5573 C CA . GLN B 2 157 ? 125.132 134.355 184.932 1.00 43.08 157 GLN D CA 1
ATOM 5574 C C . GLN B 2 157 ? 125.477 133.191 184.013 1.00 43.08 157 GLN D C 1
ATOM 5575 O O . GLN B 2 157 ? 125.135 132.039 184.303 1.00 43.08 157 GLN D O 1
ATOM 5581 N N . TYR B 2 158 ? 126.169 133.471 182.906 1.00 40.53 158 TYR D N 1
ATOM 5582 C CA . TYR B 2 158 ? 126.587 132.408 181.998 1.00 40.53 158 TYR D CA 1
ATOM 5583 C C . TYR B 2 158 ? 127.552 131.450 182.685 1.00 40.53 158 TYR D C 1
ATOM 5584 O O . TYR B 2 158 ? 127.399 130.226 182.591 1.00 40.53 158 TYR D O 1
ATOM 5593 N N . GLU B 2 159 ? 128.550 131.990 183.387 1.00 42.55 159 GLU D N 1
ATOM 5594 C CA . GLU B 2 159 ? 129.516 131.135 184.069 1.00 42.55 159 GLU D CA 1
ATOM 5595 C C . GLU B 2 159 ? 128.858 130.346 185.195 1.00 42.55 159 GLU D C 1
ATOM 5596 O O . GLU B 2 159 ? 129.202 129.180 185.424 1.00 42.55 159 GLU D O 1
ATOM 5602 N N . ASP B 2 160 ? 127.900 130.955 185.898 1.00 43.93 160 ASP D N 1
ATOM 5603 C CA . ASP B 2 160 ? 127.189 130.232 186.949 1.00 43.93 160 ASP D CA 1
ATOM 5604 C C . ASP B 2 160 ? 126.342 129.106 186.369 1.00 43.93 160 ASP D C 1
ATOM 5605 O O . ASP B 2 160 ? 126.293 128.006 186.931 1.00 43.93 160 ASP D O 1
ATOM 5610 N N . PHE B 2 161 ? 125.674 129.359 185.242 1.00 41.66 161 PHE D N 1
ATOM 5611 C CA . PHE B 2 161 ? 124.880 128.318 184.600 1.00 41.66 161 PHE D CA 1
ATOM 5612 C C . PHE B 2 161 ? 125.766 127.196 184.073 1.00 41.66 161 PHE D C 1
ATOM 5613 O O . PHE B 2 161 ? 125.365 126.026 184.077 1.00 41.66 161 PHE D O 1
ATOM 5621 N N . ILE B 2 162 ? 126.972 127.534 183.614 1.00 40.84 162 ILE D N 1
ATOM 5622 C CA . ILE B 2 162 ? 127.899 126.510 183.142 1.00 40.84 162 ILE D CA 1
ATOM 5623 C C . ILE B 2 162 ? 128.399 125.664 184.307 1.00 40.84 162 ILE D C 1
ATOM 5624 O O . ILE B 2 162 ? 128.450 124.431 184.220 1.00 40.84 162 ILE D O 1
ATOM 5629 N N . ARG B 2 163 ? 128.767 126.308 185.418 1.00 45.24 163 ARG D N 1
ATOM 5630 C CA . ARG B 2 163 ? 129.257 125.569 186.577 1.00 45.24 163 ARG D CA 1
ATOM 5631 C C . ARG B 2 163 ? 128.153 124.753 187.239 1.00 45.24 163 ARG D C 1
ATOM 5632 O O . ARG B 2 163 ? 128.441 123.746 187.896 1.00 45.24 163 ARG D O 1
ATOM 5640 N N . SER B 2 164 ? 126.894 125.171 187.087 1.00 43.73 164 SER D N 1
ATOM 5641 C CA . SER B 2 164 ? 125.795 124.444 187.715 1.00 43.73 164 SER D CA 1
ATOM 5642 C C . SER B 2 164 ? 125.606 123.068 187.089 1.00 43.73 164 SER D C 1
ATOM 5643 O O . SER B 2 164 ? 125.323 122.093 187.794 1.00 43.73 164 SER D O 1
ATOM 5646 N N . MET B 2 165 ? 125.757 122.967 185.769 1.00 43.18 165 MET D N 1
ATOM 5647 C CA . MET B 2 165 ? 125.585 121.709 185.057 1.00 43.18 165 MET D CA 1
ATOM 5648 C C . MET B 2 165 ? 126.878 120.904 184.961 1.00 43.18 165 MET D C 1
ATOM 5649 O O . MET B 2 165 ? 126.977 120.005 184.119 1.00 43.18 165 MET D O 1
ATOM 5654 N N . LYS B 2 166 ? 127.870 121.207 185.805 1.00 42.11 166 LYS D N 1
ATOM 5655 C CA . LYS B 2 166 ? 129.130 120.466 185.743 1.00 42.11 166 LYS D CA 1
ATOM 5656 C C . LYS B 2 166 ? 129.011 119.061 186.321 1.00 42.11 166 LYS D C 1
ATOM 5657 O O . LYS B 2 166 ? 129.425 118.104 185.642 1.00 42.11 166 LYS D O 1
ATOM 5663 N N . PRO B 2 167 ? 128.477 118.847 187.532 1.00 40.81 167 PRO D N 1
ATOM 5664 C CA . PRO B 2 167 ? 128.400 117.473 188.055 1.00 40.81 167 PRO D CA 1
ATOM 5665 C C . PRO B 2 167 ? 127.418 116.583 187.311 1.00 40.81 167 PRO D C 1
ATOM 5666 O O . PRO B 2 167 ? 127.410 115.369 187.552 1.00 40.81 167 PRO D O 1
ATOM 5670 N N . ARG B 2 168 ? 126.597 117.139 186.421 1.00 41.89 168 ARG D N 1
ATOM 5671 C CA . ARG B 2 168 ? 125.635 116.346 185.668 1.00 41.89 168 ARG D CA 1
ATOM 5672 C C . ARG B 2 168 ? 126.263 115.608 184.493 1.00 41.89 168 ARG D C 1
ATOM 5673 O O . ARG B 2 168 ? 125.602 114.748 183.901 1.00 41.89 168 ARG D O 1
ATOM 5681 N N . PHE B 2 169 ? 127.511 115.919 184.141 1.00 40.77 169 PHE D N 1
ATOM 5682 C CA . PHE B 2 169 ? 128.182 115.287 183.011 1.00 40.77 169 PHE D CA 1
ATOM 5683 C C . PHE B 2 169 ? 129.470 114.580 183.415 1.00 40.77 169 PHE D C 1
ATOM 5684 O O . PHE B 2 169 ? 130.259 114.206 182.540 1.00 40.77 169 PHE D O 1
ATOM 5692 N N . VAL B 2 170 ? 129.705 114.387 184.713 1.00 42.87 170 VAL D N 1
ATOM 5693 C CA . VAL B 2 170 ? 130.927 113.741 185.176 1.00 42.87 170 VAL D CA 1
ATOM 5694 C C . VAL B 2 170 ? 130.747 112.243 185.414 1.00 42.87 170 VAL D C 1
ATOM 5695 O O . VAL B 2 170 ? 131.729 111.491 185.315 1.00 42.87 170 VAL D O 1
ATOM 5699 N N . LYS B 2 171 ? 129.529 111.785 185.707 1.00 45.34 171 LYS D N 1
ATOM 5700 C CA . LYS B 2 171 ? 129.299 110.369 185.960 1.00 45.34 171 LYS D CA 1
ATOM 5701 C C . LYS B 2 171 ? 129.294 109.534 184.686 1.00 45.34 171 LYS D C 1
ATOM 5702 O O . LYS B 2 171 ? 129.425 108.308 184.766 1.00 45.34 171 LYS D O 1
ATOM 5708 N N . ARG B 2 172 ? 129.145 110.164 183.519 1.00 40.17 172 ARG D N 1
ATOM 5709 C CA . ARG B 2 172 ? 129.132 109.417 182.267 1.00 40.17 172 ARG D CA 1
ATOM 5710 C C . ARG B 2 172 ? 130.520 108.935 181.864 1.00 40.17 172 ARG D C 1
ATOM 5711 O O . ARG B 2 172 ? 130.627 108.016 181.044 1.00 40.17 172 ARG D O 1
ATOM 5719 N N . GLY B 2 173 ? 131.576 109.528 182.414 1.00 40.06 173 GLY D N 1
ATOM 5720 C CA . GLY B 2 173 ? 132.927 109.112 182.094 1.00 40.06 173 GLY D CA 1
ATOM 5721 C C . GLY B 2 173 ? 133.537 109.875 180.936 1.00 40.06 173 GLY D C 1
ATOM 5722 O O . GLY B 2 173 ? 133.214 111.046 180.716 1.00 40.06 173 GLY D O 1
ATOM 5723 N N . ALA B 2 174 ? 134.423 109.217 180.187 1.00 39.88 174 ALA D N 1
ATOM 5724 C CA . ALA B 2 174 ? 135.099 109.823 179.046 1.00 39.88 174 ALA D CA 1
ATOM 5725 C C . ALA B 2 174 ? 134.574 109.294 177.716 1.00 39.88 174 ALA D C 1
ATOM 5726 O O . ALA B 2 174 ? 135.308 109.277 176.722 1.00 39.88 174 ALA D O 1
ATOM 5728 N N . ARG B 2 175 ? 133.321 108.859 177.681 1.00 39.18 175 ARG D N 1
ATOM 5729 C CA . ARG B 2 175 ? 132.737 108.362 176.442 1.00 39.18 175 ARG D CA 1
ATOM 5730 C C . ARG B 2 175 ? 132.581 109.511 175.451 1.00 39.18 175 ARG D C 1
ATOM 5731 O O . ARG B 2 175 ? 132.028 110.558 175.806 1.00 39.18 175 ARG D O 1
ATOM 5739 N N . PRO B 2 176 ? 133.049 109.361 174.213 1.00 33.30 176 PRO D N 1
ATOM 5740 C CA . PRO B 2 176 ? 132.997 110.483 173.270 1.00 33.30 176 PRO D CA 1
ATOM 5741 C C . PRO B 2 176 ? 131.573 110.786 172.832 1.00 33.30 176 PRO D C 1
ATOM 5742 O O . PRO B 2 176 ? 130.765 109.883 172.602 1.00 33.30 176 PRO D O 1
ATOM 5746 N N . LEU B 2 177 ? 131.275 112.076 172.718 1.00 28.32 177 LEU D N 1
ATOM 5747 C CA . LEU B 2 177 ? 129.977 112.552 172.263 1.00 28.32 177 LEU D CA 1
ATOM 5748 C C . LEU B 2 177 ? 130.078 112.995 170.811 1.00 28.32 177 LEU D C 1
ATOM 5749 O O . LEU B 2 177 ? 131.067 113.614 170.407 1.00 28.32 177 LEU D O 1
ATOM 5754 N N . LEU B 2 178 ? 129.052 112.674 170.028 1.00 21.71 178 LEU D N 1
ATOM 5755 C CA . LEU B 2 178 ? 129.020 112.984 168.605 1.00 21.71 178 LEU D CA 1
ATOM 5756 C C . LEU B 2 178 ? 127.848 113.918 168.339 1.00 21.71 178 LEU D C 1
ATOM 5757 O O . LEU B 2 178 ? 126.705 113.595 168.679 1.00 21.71 178 LEU D O 1
ATOM 5762 N N . LEU B 2 179 ? 128.132 115.071 167.739 1.00 22.03 179 LEU D N 1
ATOM 5763 C CA . LEU B 2 179 ? 127.123 116.083 167.437 1.00 22.03 179 LEU D CA 1
ATOM 5764 C C . LEU B 2 179 ? 126.843 116.057 165.939 1.00 22.03 179 LEU D C 1
ATOM 5765 O O . LEU B 2 179 ? 127.695 116.451 165.134 1.00 22.03 179 LEU D O 1
ATOM 5770 N N . THR B 2 180 ? 125.655 115.582 165.569 1.00 19.79 180 THR D N 1
ATOM 5771 C CA . THR B 2 180 ? 125.249 115.466 164.177 1.00 19.79 180 THR D CA 1
ATOM 5772 C C . THR B 2 180 ? 123.903 116.146 163.971 1.00 19.79 180 THR D C 1
ATOM 5773 O O . THR B 2 180 ? 123.190 116.479 164.921 1.00 19.79 180 THR D O 1
ATOM 5777 N N . THR B 2 181 ? 123.568 116.355 162.700 1.00 21.52 181 THR D N 1
ATOM 5778 C CA . THR B 2 181 ? 122.270 116.874 162.298 1.00 21.52 181 THR D CA 1
ATOM 5779 C C . THR B 2 181 ? 121.932 116.283 160.938 1.00 21.52 181 THR D C 1
ATOM 5780 O O . THR B 2 181 ? 122.809 116.139 160.084 1.00 21.52 181 THR D O 1
ATOM 5784 N N . LEU B 2 182 ? 120.665 115.932 160.741 1.00 25.81 182 LEU D N 1
ATOM 5785 C CA . LEU B 2 182 ? 120.262 115.258 159.515 1.00 25.81 182 LEU D CA 1
ATOM 5786 C C . LEU B 2 182 ? 120.057 116.263 158.389 1.00 25.81 182 LEU D C 1
ATOM 5787 O O . LEU B 2 182 ? 119.296 117.226 158.531 1.00 25.81 182 LEU D O 1
ATOM 5792 N N . ILE B 2 183 ? 120.739 116.035 157.271 1.00 22.30 183 ILE D N 1
ATOM 5793 C CA . ILE B 2 183 ? 120.523 116.817 156.058 1.00 22.30 183 ILE D CA 1
ATOM 5794 C C . ILE B 2 183 ? 119.525 116.131 155.137 1.00 22.30 183 ILE D C 1
ATOM 5795 O O . ILE B 2 183 ? 118.560 116.743 154.673 1.00 22.30 183 ILE D O 1
ATOM 5800 N N . ASP B 2 184 ? 119.751 114.852 154.872 1.00 25.34 184 ASP D N 1
ATOM 5801 C CA . ASP B 2 184 ? 118.888 114.049 154.020 1.00 25.34 184 ASP D CA 1
ATOM 5802 C C . ASP B 2 184 ? 119.067 112.598 154.433 1.00 25.34 184 ASP D C 1
ATOM 5803 O O . ASP B 2 184 ? 119.979 112.273 155.204 1.00 25.34 184 ASP D O 1
ATOM 5808 N N . PRO B 2 185 ? 118.208 111.690 153.942 1.00 28.40 185 PRO D N 1
ATOM 5809 C CA . PRO B 2 185 ? 118.366 110.274 154.314 1.00 28.40 185 PRO D CA 1
ATOM 5810 C C . PRO B 2 185 ? 119.624 109.626 153.753 1.00 28.40 185 PRO D C 1
ATOM 5811 O O . PRO B 2 185 ? 119.719 108.396 153.704 1.00 28.40 185 PRO D O 1
ATOM 5815 N N . ARG B 2 186 ? 120.596 110.435 153.324 1.00 24.57 186 ARG D N 1
ATOM 5816 C CA . ARG B 2 186 ? 121.851 109.911 152.793 1.00 24.57 186 ARG D CA 1
ATOM 5817 C C . ARG B 2 186 ? 123.099 110.578 153.353 1.00 24.57 186 ARG D C 1
ATOM 5818 O O . ARG B 2 186 ? 124.174 109.973 153.275 1.00 24.57 186 ARG D O 1
ATOM 5826 N N . HIS B 2 187 ? 123.017 111.785 153.912 1.00 23.13 187 HIS D N 1
ATOM 5827 C CA . HIS B 2 187 ? 124.171 112.476 154.470 1.00 23.13 187 HIS D CA 1
ATOM 5828 C C . HIS B 2 187 ? 123.826 113.028 155.847 1.00 23.13 187 HIS D C 1
ATOM 5829 O O . HIS B 2 187 ? 122.680 112.965 156.300 1.00 23.13 187 HIS D O 1
ATOM 5836 N N . MET B 2 188 ? 124.840 113.582 156.511 1.00 22.42 188 MET D N 1
ATOM 5837 C CA . MET B 2 188 ? 124.675 114.161 157.838 1.00 22.42 188 MET D CA 1
ATOM 5838 C C . MET B 2 188 ? 125.727 115.238 158.056 1.00 22.42 188 MET D C 1
ATOM 5839 O O . MET B 2 188 ? 126.891 115.062 157.689 1.00 22.42 188 MET D O 1
ATOM 5844 N N . LEU B 2 189 ? 125.311 116.349 158.661 1.00 20.82 189 LEU D N 1
ATOM 5845 C CA . LEU B 2 189 ? 126.213 117.446 158.992 1.00 20.82 189 LEU D CA 1
ATOM 5846 C C . LEU B 2 189 ? 126.722 117.235 160.413 1.00 20.82 189 LEU D C 1
ATOM 5847 O O . LEU B 2 189 ? 125.946 117.293 161.371 1.00 20.82 189 LEU D O 1
ATOM 5852 N N . VAL B 2 190 ? 128.019 116.981 160.548 1.00 21.39 190 VAL D N 1
ATOM 5853 C CA . VAL B 2 190 ? 128.648 116.685 161.829 1.00 21.39 190 VAL D CA 1
ATOM 5854 C C . VAL B 2 190 ? 129.471 117.889 162.262 1.00 21.39 190 VAL D C 1
ATOM 5855 O O . VAL B 2 190 ? 130.128 118.535 161.436 1.00 21.39 190 VAL D O 1
ATOM 5859 N N . PHE B 2 191 ? 129.432 118.191 163.558 1.00 24.97 191 PHE D N 1
ATOM 5860 C CA . PHE B 2 191 ? 130.230 119.276 164.112 1.00 24.97 191 PHE D CA 1
ATOM 5861 C C . PHE B 2 191 ? 131.647 118.791 164.389 1.00 24.97 191 PHE D C 1
ATOM 5862 O O . PHE B 2 191 ? 131.844 117.723 164.977 1.00 24.97 191 PHE D O 1
ATOM 5870 N N . GLY B 2 192 ? 132.633 119.578 163.968 1.00 26.29 192 GLY D N 1
ATOM 5871 C CA . GLY B 2 192 ? 134.019 119.207 164.116 1.00 26.29 192 GLY D CA 1
ATOM 5872 C C . GLY B 2 192 ? 134.630 119.702 165.411 1.00 26.29 192 GLY D C 1
ATOM 5873 O O . GLY B 2 192 ? 133.943 120.229 166.291 1.00 26.29 192 GLY D O 1
ATOM 5874 N N . PRO B 2 193 ? 135.949 119.536 165.551 1.00 27.89 193 PRO D N 1
ATOM 5875 C CA . PRO B 2 193 ? 136.627 119.990 166.776 1.00 27.89 193 PRO D CA 1
ATOM 5876 C C . PRO B 2 193 ? 136.738 121.502 166.899 1.00 27.89 193 PRO D C 1
ATOM 5877 O O . PRO B 2 193 ? 137.237 121.981 167.925 1.00 27.89 193 PRO D O 1
ATOM 5881 N N . ASN B 2 194 ? 136.305 122.266 165.895 1.00 28.43 194 ASN D N 1
ATOM 5882 C CA . ASN B 2 194 ? 136.360 123.722 165.940 1.00 28.43 194 ASN D CA 1
ATOM 5883 C C . ASN B 2 194 ? 134.974 124.356 165.914 1.00 28.43 194 ASN D C 1
ATOM 5884 O O . ASN B 2 194 ? 134.829 125.506 165.488 1.00 28.43 194 ASN D O 1
ATOM 5889 N N . SER B 2 195 ? 133.952 123.629 166.358 1.00 28.77 195 SER D N 1
ATOM 5890 C CA . SER B 2 195 ? 132.593 124.143 166.352 1.00 28.77 195 SER D CA 1
ATOM 5891 C C . SER B 2 195 ? 132.368 125.063 167.550 1.00 28.77 195 SER D C 1
ATOM 5892 O O . SER B 2 195 ? 133.240 125.249 168.403 1.00 28.77 195 SER D O 1
ATOM 5895 N N . LEU B 2 196 ? 131.172 125.651 167.612 1.00 31.55 196 LEU D N 1
ATOM 5896 C CA . LEU B 2 196 ? 130.838 126.530 168.727 1.00 31.55 196 LEU D CA 1
ATOM 5897 C C . LEU B 2 196 ? 130.581 125.740 170.003 1.00 31.55 196 LEU D C 1
ATOM 5898 O O . LEU B 2 196 ? 130.793 126.258 171.105 1.00 31.55 196 LEU D O 1
ATOM 5903 N N . PHE B 2 197 ? 130.137 124.490 169.878 1.00 32.48 197 PHE D N 1
ATOM 5904 C CA . PHE B 2 197 ? 129.830 123.647 171.023 1.00 32.48 197 PHE D CA 1
ATOM 5905 C C . PHE B 2 197 ? 131.040 122.863 171.516 1.00 32.48 197 PHE D C 1
ATOM 5906 O O . PHE B 2 197 ? 130.874 121.869 172.232 1.00 32.48 197 PHE D O 1
ATOM 5914 N N . GLN B 2 198 ? 132.248 123.286 171.151 1.00 33.73 198 GLN D N 1
ATOM 5915 C CA . GLN B 2 198 ? 133.455 122.583 171.565 1.00 33.73 198 GLN D CA 1
ATOM 5916 C C . GLN B 2 198 ? 134.002 123.084 172.892 1.00 33.73 198 GLN D C 1
ATOM 5917 O O . GLN B 2 198 ? 134.544 122.287 173.666 1.00 33.73 198 GLN D O 1
ATOM 5923 N N . GLU B 2 199 ? 133.879 124.383 173.173 1.00 37.37 199 GLU D N 1
ATOM 5924 C CA . GLU B 2 199 ? 134.292 124.892 174.477 1.00 37.37 199 GLU D CA 1
ATOM 5925 C C . GLU B 2 199 ? 133.442 124.289 175.587 1.00 37.37 199 GLU D C 1
ATOM 5926 O O . GLU B 2 199 ? 133.947 123.990 176.677 1.00 37.37 199 GLU D O 1
ATOM 5932 N N . ILE B 2 200 ? 132.150 124.090 175.322 1.00 38.02 200 ILE D N 1
ATOM 5933 C CA . ILE B 2 200 ? 131.277 123.433 176.291 1.00 38.02 200 ILE D CA 1
ATOM 5934 C C . ILE B 2 200 ? 131.710 121.987 176.499 1.00 38.02 200 ILE D C 1
ATOM 5935 O O . ILE B 2 200 ? 131.754 121.490 177.630 1.00 38.02 200 ILE D O 1
ATOM 5940 N N . LEU B 2 201 ? 132.039 121.291 175.409 1.00 35.87 201 LEU D N 1
ATOM 5941 C CA . LEU B 2 201 ? 132.500 119.911 175.527 1.00 35.87 201 LEU D CA 1
ATOM 5942 C C . LEU B 2 201 ? 133.850 119.837 176.229 1.00 35.87 201 LEU D C 1
ATOM 5943 O O . LEU B 2 201 ? 134.096 118.922 177.024 1.00 35.87 201 LEU D O 1
ATOM 5948 N N . ASP B 2 202 ? 134.741 120.789 175.944 1.00 38.76 202 ASP D N 1
ATOM 5949 C CA . ASP B 2 202 ? 136.060 120.774 176.569 1.00 38.76 202 ASP D CA 1
ATOM 5950 C C . ASP B 2 202 ? 135.972 121.068 178.062 1.00 38.76 202 ASP D C 1
ATOM 5951 O O . ASP B 2 202 ? 136.685 120.454 178.864 1.00 38.76 202 ASP D O 1
ATOM 5956 N N . GLU B 2 203 ? 135.107 122.006 178.456 1.00 40.69 203 GLU D N 1
ATOM 5957 C CA . GLU B 2 203 ? 134.999 122.349 179.870 1.00 40.69 203 GLU D CA 1
ATOM 5958 C C . GLU B 2 203 ? 134.370 121.212 180.668 1.00 40.69 203 GLU D C 1
ATOM 5959 O O . GLU B 2 203 ? 134.707 121.007 181.840 1.00 40.69 203 GLU D O 1
ATOM 5965 N N . TYR B 2 204 ? 133.468 120.454 180.048 1.00 40.26 204 TYR D N 1
ATOM 5966 C CA . TYR B 2 204 ? 132.789 119.351 180.715 1.00 40.26 204 TYR D CA 1
ATOM 5967 C C . TYR B 2 204 ? 133.571 118.046 180.648 1.00 40.26 204 TYR D C 1
ATOM 5968 O O . TYR B 2 204 ? 133.057 117.009 181.079 1.00 40.26 204 TYR D O 1
ATOM 5977 N N . GLY B 2 205 ? 134.793 118.075 180.127 1.00 40.01 205 GLY D N 1
ATOM 5978 C CA . GLY B 2 205 ? 135.586 116.860 180.020 1.00 40.01 205 GLY D CA 1
ATOM 5979 C C . GLY B 2 205 ? 134.985 115.824 179.097 1.00 40.01 205 GLY D C 1
ATOM 5980 O O . GLY B 2 205 ? 135.070 114.621 179.375 1.00 40.01 205 GLY D O 1
ATOM 5981 N N . ILE B 2 206 ? 134.376 116.263 178.000 1.00 37.06 206 ILE D N 1
ATOM 5982 C CA . ILE B 2 206 ? 133.736 115.354 177.053 1.00 37.06 206 ILE D CA 1
ATOM 5983 C C . ILE B 2 206 ? 134.445 115.461 175.709 1.00 37.06 206 ILE D C 1
ATOM 5984 O O . ILE B 2 206 ? 134.281 116.466 175.001 1.00 37.06 206 ILE D O 1
ATOM 5989 N N . PRO B 2 207 ? 135.239 114.468 175.319 1.00 36.47 207 PRO D N 1
ATOM 5990 C CA . PRO B 2 207 ? 135.914 114.536 174.020 1.00 36.47 207 PRO D CA 1
ATOM 5991 C C . PRO B 2 207 ? 134.933 114.349 172.875 1.00 36.47 207 PRO D C 1
ATOM 5992 O O . PRO B 2 207 ? 133.962 113.595 172.971 1.00 36.47 207 PRO D O 1
ATOM 5996 N N . ASN B 2 208 ? 135.197 115.055 171.780 1.00 29.29 208 ASN D N 1
ATOM 5997 C CA . ASN B 2 208 ? 134.357 114.950 170.597 1.00 29.29 208 ASN D CA 1
ATOM 5998 C C . ASN B 2 208 ? 134.638 113.644 169.867 1.00 29.29 208 ASN D C 1
ATOM 5999 O O . ASN B 2 208 ? 135.792 113.230 169.724 1.00 29.29 208 ASN D O 1
ATOM 6004 N N . ALA B 2 209 ? 133.569 112.994 169.403 1.00 27.54 209 ALA D N 1
ATOM 6005 C CA . ALA B 2 209 ? 133.726 111.718 168.715 1.00 27.54 209 ALA D CA 1
ATOM 6006 C C . ALA B 2 209 ? 134.310 111.897 167.320 1.00 27.54 209 ALA D C 1
ATOM 6007 O O . ALA B 2 209 ? 135.070 111.040 166.855 1.00 27.54 209 ALA D O 1
ATOM 6009 N N . TRP B 2 210 ? 133.972 112.990 166.642 1.00 25.79 210 TRP D N 1
ATOM 6010 C CA . TRP B 2 210 ? 134.482 113.230 165.299 1.00 25.79 210 TRP D CA 1
ATOM 6011 C C . TRP B 2 210 ? 135.945 113.650 165.370 1.00 25.79 210 TRP D C 1
ATOM 6012 O O . TRP B 2 210 ? 136.279 114.663 165.993 1.00 25.79 210 TRP D O 1
ATOM 6023 N N . GLN B 2 211 ? 136.818 112.872 164.729 1.00 32.35 211 GLN D N 1
ATOM 6024 C CA . GLN B 2 211 ? 138.252 113.133 164.735 1.00 32.35 211 GLN D CA 1
ATOM 6025 C C . GLN B 2 211 ? 138.832 113.056 163.327 1.00 32.35 211 GLN D C 1
ATOM 6026 O O . GLN B 2 211 ? 139.975 112.631 163.142 1.00 32.35 211 GLN D O 1
ATOM 6032 N N . GLY B 2 212 ? 138.057 113.466 162.327 1.00 29.61 212 GLY D N 1
ATOM 6033 C CA . GLY B 2 212 ? 138.524 113.446 160.956 1.00 29.61 212 GLY D CA 1
ATOM 6034 C C . GLY B 2 212 ? 138.611 114.826 160.340 1.00 29.61 212 GLY D C 1
ATOM 6035 O O . GLY B 2 212 ? 139.204 115.739 160.924 1.00 29.61 212 GLY D O 1
ATOM 6036 N N . GLU B 2 213 ? 138.024 114.990 159.158 1.00 30.49 213 GLU D N 1
ATOM 6037 C CA . GLU B 2 213 ? 138.045 116.273 158.477 1.00 30.49 213 GLU D CA 1
ATOM 6038 C C . GLU B 2 213 ? 137.162 117.284 159.205 1.00 30.49 213 GLU D C 1
ATOM 6039 O O . GLU B 2 213 ? 136.227 116.930 159.928 1.00 30.49 213 GLU D O 1
ATOM 6045 N N . THR B 2 214 ? 137.474 118.562 159.003 1.00 27.68 214 THR D N 1
ATOM 6046 C CA . THR B 2 214 ? 136.695 119.639 159.598 1.00 27.68 214 THR D CA 1
ATOM 6047 C C . THR B 2 214 ? 136.965 120.927 158.835 1.00 27.68 214 THR D C 1
ATOM 6048 O O . THR B 2 214 ? 138.013 121.082 158.202 1.00 27.68 214 THR D O 1
ATOM 6052 N N . ASN B 2 215 ? 135.999 121.837 158.890 1.00 28.14 215 ASN D N 1
ATOM 6053 C CA . ASN B 2 215 ? 136.101 123.148 158.269 1.00 28.14 215 ASN D CA 1
ATOM 6054 C C . ASN B 2 215 ? 136.145 124.223 159.349 1.00 28.14 215 ASN D C 1
ATOM 6055 O O . ASN B 2 215 ? 135.893 123.964 160.528 1.00 28.14 215 ASN D O 1
ATOM 6060 N N . PHE B 2 216 ? 136.470 125.448 158.932 1.00 29.95 216 PHE D N 1
ATOM 6061 C CA . PHE B 2 216 ? 136.737 126.505 159.901 1.00 29.95 216 PHE D CA 1
ATOM 6062 C C . PHE B 2 216 ? 135.482 127.028 160.590 1.00 29.95 216 PHE D C 1
ATOM 6063 O O . PHE B 2 216 ? 135.606 127.747 161.587 1.00 29.95 216 PHE D O 1
ATOM 6071 N N . TRP B 2 217 ? 134.289 126.696 160.101 1.00 27.82 217 TRP D N 1
ATOM 6072 C CA . TRP B 2 217 ? 133.070 127.115 160.781 1.00 27.82 217 TRP D CA 1
ATOM 6073 C C . TRP B 2 217 ? 132.513 126.051 161.717 1.00 27.82 217 TRP D C 1
ATOM 6074 O O . TRP B 2 217 ? 131.567 126.336 162.459 1.00 27.82 217 TRP D O 1
ATOM 6085 N N . GLY B 2 218 ? 133.070 124.842 161.704 1.00 26.67 218 GLY D N 1
ATOM 6086 C CA . GLY B 2 218 ? 132.660 123.817 162.640 1.00 26.67 218 GLY D CA 1
ATOM 6087 C C . GLY B 2 218 ? 131.580 122.879 162.156 1.00 26.67 218 GLY D C 1
ATOM 6088 O O . GLY B 2 218 ? 130.805 122.373 162.975 1.00 26.67 218 GLY D O 1
ATOM 6089 N N . SER B 2 219 ? 131.495 122.631 160.851 1.00 23.91 219 SER D N 1
ATOM 6090 C CA . SER B 2 219 ? 130.494 121.720 160.314 1.00 23.91 219 SER D CA 1
ATOM 6091 C C . SER B 2 219 ? 131.029 121.082 159.042 1.00 23.91 219 SER D C 1
ATOM 6092 O O . SER B 2 219 ? 131.680 121.748 158.233 1.00 23.91 219 SER D O 1
ATOM 6095 N N . THR B 2 220 ? 130.750 119.791 158.872 1.00 22.53 220 THR D N 1
ATOM 6096 C CA . THR B 2 220 ? 131.172 119.062 157.684 1.00 22.53 220 THR D CA 1
ATOM 6097 C C . THR B 2 220 ? 130.096 118.061 157.291 1.00 22.53 220 THR D C 1
ATOM 6098 O O . THR B 2 220 ? 129.545 117.364 158.146 1.00 22.53 220 THR D O 1
ATOM 6102 N N . ALA B 2 221 ? 129.803 117.990 155.996 1.00 21.14 221 ALA D N 1
ATOM 6103 C CA . ALA B 2 221 ? 128.786 117.082 155.481 1.00 21.14 221 ALA D CA 1
ATOM 6104 C C . ALA B 2 221 ? 129.437 115.754 155.116 1.00 21.14 221 ALA D C 1
ATOM 6105 O O . ALA B 2 221 ? 130.241 115.687 154.180 1.00 21.14 221 ALA D O 1
ATOM 6107 N N . VAL B 2 222 ? 129.087 114.700 155.851 1.00 22.05 222 VAL D N 1
ATOM 6108 C CA . VAL B 2 222 ? 129.671 113.380 155.667 1.00 22.05 222 VAL D CA 1
ATOM 6109 C C . VAL B 2 222 ? 128.560 112.397 155.317 1.00 22.05 222 VAL D C 1
ATOM 6110 O O . VAL B 2 222 ? 127.371 112.713 155.382 1.00 22.05 222 VAL D O 1
ATOM 6114 N N . SER B 2 223 ? 128.969 111.192 154.934 1.00 26.32 223 SER D N 1
ATOM 6115 C CA . SER B 2 223 ? 128.029 110.143 154.579 1.00 26.32 223 SER D CA 1
ATOM 6116 C C . SER B 2 223 ? 127.514 109.438 155.830 1.00 26.32 223 SER D C 1
ATOM 6117 O O . SER B 2 223 ? 128.060 109.579 156.928 1.00 26.32 223 SER D O 1
ATOM 6120 N N . ILE B 2 224 ? 126.439 108.668 155.650 1.00 27.22 224 ILE D N 1
ATOM 6121 C CA . ILE B 2 224 ? 125.871 107.919 156.767 1.00 27.22 224 ILE D CA 1
ATOM 6122 C C . ILE B 2 224 ? 126.749 106.723 157.112 1.00 27.22 224 ILE D C 1
ATOM 6123 O O . ILE B 2 224 ? 126.968 106.416 158.290 1.00 27.22 224 ILE D O 1
ATOM 6128 N N . ASP B 2 225 ? 127.276 106.037 156.094 1.00 28.47 225 ASP D N 1
ATOM 6129 C CA . ASP B 2 225 ? 128.054 104.827 156.337 1.00 28.47 225 ASP D CA 1
ATOM 6130 C C . ASP B 2 225 ? 129.352 105.122 157.078 1.00 28.47 225 ASP D C 1
ATOM 6131 O O . ASP B 2 225 ? 129.884 104.243 157.767 1.00 28.47 225 ASP D O 1
ATOM 6136 N N . ARG B 2 226 ? 129.876 106.345 156.954 1.00 29.67 226 ARG D N 1
ATOM 6137 C CA . ARG B 2 226 ? 131.096 106.698 157.673 1.00 29.67 226 ARG D CA 1
ATOM 6138 C C . ARG B 2 226 ? 130.895 106.625 159.180 1.00 29.67 226 ARG D C 1
ATOM 6139 O O . ARG B 2 226 ? 131.812 106.226 159.910 1.00 29.67 226 ARG D O 1
ATOM 6147 N N . LEU B 2 227 ? 129.702 106.984 159.662 1.00 29.86 227 LEU D N 1
ATOM 6148 C CA . LEU B 2 227 ? 129.399 106.859 161.083 1.00 29.86 227 LEU D CA 1
ATOM 6149 C C . LEU B 2 227 ? 129.488 105.418 161.564 1.00 29.86 227 LEU D C 1
ATOM 6150 O O . LEU B 2 227 ? 129.542 105.182 162.776 1.00 29.86 227 LEU D O 1
ATOM 6155 N N . ALA B 2 228 ? 129.502 104.450 160.643 1.00 32.08 228 ALA D N 1
ATOM 6156 C CA . ALA B 2 228 ? 129.696 103.058 161.021 1.00 32.08 228 ALA D CA 1
ATOM 6157 C C . ALA B 2 228 ? 131.078 102.806 161.607 1.00 32.08 228 ALA D C 1
ATOM 6158 O O . ALA B 2 228 ? 131.264 101.813 162.318 1.00 32.08 228 ALA D O 1
ATOM 6160 N N . ALA B 2 229 ? 132.049 103.678 161.326 1.00 30.00 229 ALA D N 1
ATOM 6161 C CA . ALA B 2 229 ? 133.392 103.505 161.866 1.00 30.00 229 ALA D CA 1
ATOM 6162 C C . ALA B 2 229 ? 133.480 103.833 163.350 1.00 30.00 229 ALA D C 1
ATOM 6163 O O . ALA B 2 229 ? 134.536 103.612 163.952 1.00 30.00 229 ALA D O 1
ATOM 6165 N N . TYR B 2 230 ? 132.411 104.348 163.949 1.00 31.44 230 TYR D N 1
ATOM 6166 C CA . TYR B 2 230 ? 132.394 104.735 165.354 1.00 31.44 230 TYR D CA 1
ATOM 6167 C C . TYR B 2 230 ? 131.537 103.747 166.133 1.00 31.44 230 TYR D C 1
ATOM 6168 O O . TYR B 2 230 ? 130.363 103.545 165.804 1.00 31.44 230 TYR D O 1
ATOM 6177 N N . LYS B 2 231 ? 132.123 103.138 167.163 1.00 35.49 231 LYS D N 1
ATOM 6178 C CA . LYS B 2 231 ? 131.424 102.139 167.961 1.00 35.49 231 LYS D CA 1
ATOM 6179 C C . LYS B 2 231 ? 130.790 102.762 169.198 1.00 35.49 231 LYS D C 1
ATOM 6180 O O . LYS B 2 231 ? 129.573 102.974 169.240 1.00 35.49 231 LYS D O 1
ATOM 6186 N N . ASP B 2 232 ? 131.607 103.059 170.210 1.00 35.96 232 ASP D N 1
ATOM 6187 C CA . ASP B 2 232 ? 131.114 103.589 171.482 1.00 35.96 232 ASP D CA 1
ATOM 6188 C C . ASP B 2 232 ? 131.074 105.112 171.383 1.00 35.96 232 ASP D C 1
ATOM 6189 O O . ASP B 2 232 ? 131.943 105.828 171.885 1.00 35.96 232 ASP D O 1
ATOM 6194 N N . VAL B 2 233 ? 130.035 105.611 170.716 1.00 30.53 233 VAL D N 1
ATOM 6195 C CA . VAL B 2 233 ? 129.794 107.041 170.590 1.00 30.53 233 VAL D CA 1
ATOM 6196 C C . VAL B 2 233 ? 128.331 107.321 170.902 1.00 30.53 233 VAL D C 1
ATOM 6197 O O . VAL B 2 233 ? 127.451 106.493 170.649 1.00 30.53 233 VAL D O 1
ATOM 6201 N N . ASP B 2 234 ? 128.078 108.498 171.468 1.00 26.60 234 ASP D N 1
ATOM 6202 C CA . ASP B 2 234 ? 126.730 108.927 171.840 1.00 26.60 234 ASP D CA 1
ATOM 6203 C C . ASP B 2 234 ? 126.264 109.938 170.797 1.00 26.60 234 ASP D C 1
ATOM 6204 O O . ASP B 2 234 ? 126.430 111.147 170.957 1.00 26.60 234 ASP D O 1
ATOM 6209 N N . VAL B 2 235 ? 125.675 109.432 169.718 1.00 22.29 235 VAL D N 1
ATOM 6210 C CA . VAL B 2 235 ? 125.250 110.277 168.606 1.00 22.29 235 VAL D CA 1
ATOM 6211 C C . VAL B 2 235 ? 123.996 111.040 169.012 1.00 22.29 235 VAL D C 1
ATOM 6212 O O . VAL B 2 235 ? 122.978 110.438 169.369 1.00 22.29 235 VAL D O 1
ATOM 6216 N N . LEU B 2 236 ? 124.068 112.368 168.959 1.00 21.15 236 LEU D N 1
ATOM 6217 C CA . LEU B 2 236 ? 122.936 113.244 169.249 1.00 21.15 236 LEU D CA 1
ATOM 6218 C C . LEU B 2 236 ? 122.610 114.023 167.983 1.00 21.15 236 LEU D C 1
ATOM 6219 O O . LEU B 2 236 ? 123.421 114.834 167.522 1.00 21.15 236 LEU D O 1
ATOM 6224 N N . CYS B 2 237 ? 121.427 113.784 167.425 1.00 20.47 237 CYS D N 1
ATOM 6225 C CA . CYS B 2 237 ? 121.008 114.405 166.177 1.00 20.47 237 CYS D CA 1
ATOM 6226 C C . CYS B 2 237 ? 119.869 115.383 166.433 1.00 20.47 237 CYS D C 1
ATOM 6227 O O . CYS B 2 237 ? 118.967 115.108 167.231 1.00 20.47 237 CYS D O 1
ATOM 6230 N N . PHE B 2 238 ? 119.917 116.523 165.752 1.00 24.84 238 PHE D N 1
ATOM 6231 C CA . PHE B 2 238 ? 118.908 117.564 165.872 1.00 24.84 238 PHE D CA 1
ATOM 6232 C C . PHE B 2 238 ? 117.902 117.457 164.732 1.00 24.84 238 PHE D C 1
ATOM 6233 O O . PHE B 2 238 ? 118.220 116.976 163.641 1.00 24.84 238 PHE D O 1
ATOM 6241 N N . ASP B 2 239 ? 116.679 117.912 164.996 1.00 35.31 239 ASP D N 1
ATOM 6242 C CA . ASP B 2 239 ? 115.583 117.834 164.039 1.00 35.31 239 ASP D CA 1
ATOM 6243 C C . ASP B 2 239 ? 115.053 119.230 163.751 1.00 35.31 239 ASP D C 1
ATOM 6244 O O . ASP B 2 239 ? 114.815 120.012 164.677 1.00 35.31 239 ASP D O 1
ATOM 6249 N N . HIS B 2 240 ? 114.865 119.539 162.466 1.00 44.91 240 HIS D N 1
ATOM 6250 C CA . HIS B 2 240 ? 114.302 120.830 162.059 1.00 44.91 240 HIS D CA 1
ATOM 6251 C C . HIS B 2 240 ? 113.590 120.620 160.719 1.00 44.91 240 HIS D C 1
ATOM 6252 O O . HIS B 2 240 ? 114.177 120.807 159.650 1.00 44.91 240 HIS D O 1
ATOM 6259 N N . ASP B 2 241 ? 112.317 120.227 160.797 1.00 45.89 241 ASP D N 1
ATOM 6260 C CA . ASP B 2 241 ? 111.479 119.983 159.623 1.00 45.89 241 ASP D CA 1
ATOM 6261 C C . ASP B 2 241 ? 112.122 118.944 158.701 1.00 45.89 241 ASP D C 1
ATOM 6262 O O . ASP B 2 241 ? 112.436 119.206 157.538 1.00 45.89 241 ASP D O 1
ATOM 6267 N N . ASN B 2 242 ? 112.317 117.747 159.252 1.00 40.55 242 ASN D N 1
ATOM 6268 C CA . ASN B 2 242 ? 112.906 116.643 158.505 1.00 40.55 242 ASN D CA 1
ATOM 6269 C C . ASN B 2 242 ? 112.475 115.302 159.087 1.00 40.55 242 ASN D C 1
ATOM 6270 O O . ASN B 2 242 ? 113.262 114.351 159.127 1.00 40.55 242 ASN D O 1
ATOM 6275 N N . SER B 2 243 ? 111.220 115.218 159.533 1.00 39.43 243 SER D N 1
ATOM 6276 C CA . SER B 2 243 ? 110.730 113.982 160.135 1.00 39.43 243 SER D CA 1
ATOM 6277 C C . SER B 2 243 ? 110.585 112.877 159.097 1.00 39.43 243 SER D C 1
ATOM 6278 O O . SER B 2 243 ? 110.896 111.713 159.374 1.00 39.43 243 SER D O 1
ATOM 6281 N N . LYS B 2 244 ? 110.111 113.220 157.896 1.00 38.69 244 LYS D N 1
ATOM 6282 C CA . LYS B 2 244 ? 109.967 112.216 156.846 1.00 38.69 244 LYS D CA 1
ATOM 6283 C C . LYS B 2 244 ? 111.322 111.653 156.438 1.00 38.69 244 LYS D C 1
ATOM 6284 O O . LYS B 2 244 ? 111.459 110.445 156.209 1.00 38.69 244 LYS D O 1
ATOM 6290 N N . ASP B 2 245 ? 112.338 112.514 156.349 1.00 34.02 245 ASP D N 1
ATOM 6291 C CA . ASP B 2 245 ? 113.685 112.039 156.052 1.00 34.02 245 ASP D CA 1
ATOM 6292 C C . ASP B 2 245 ? 114.209 111.146 157.169 1.00 34.02 245 ASP D C 1
ATOM 6293 O O . ASP B 2 245 ? 114.878 110.140 156.907 1.00 34.02 245 ASP D O 1
ATOM 6298 N N . MET B 2 246 ? 113.904 111.491 158.422 1.00 36.06 246 MET D N 1
ATOM 6299 C CA . MET B 2 246 ? 114.319 110.652 159.542 1.00 36.06 246 MET D CA 1
ATOM 6300 C C . MET B 2 246 ? 113.674 109.274 159.469 1.00 36.06 246 MET D C 1
ATOM 6301 O O . MET B 2 246 ? 114.335 108.258 159.715 1.00 36.06 246 MET D O 1
ATOM 6306 N N . ASP B 2 247 ? 112.382 109.219 159.138 1.00 35.63 247 ASP D N 1
ATOM 6307 C CA . ASP B 2 247 ? 111.713 107.928 159.009 1.00 35.63 247 ASP D CA 1
ATOM 6308 C C . ASP B 2 247 ? 112.280 107.126 157.845 1.00 35.63 247 ASP D C 1
ATOM 6309 O O . ASP B 2 247 ? 112.498 105.914 157.968 1.00 35.63 247 ASP D O 1
ATOM 6314 N N . ALA B 2 248 ? 112.533 107.783 156.710 1.00 31.41 248 ALA D N 1
ATOM 6315 C CA . ALA B 2 248 ? 113.105 107.083 155.564 1.00 31.41 248 ALA D CA 1
ATOM 6316 C C . ALA B 2 248 ? 114.507 106.569 155.863 1.00 31.41 248 ALA D C 1
ATOM 6317 O O . ALA B 2 248 ? 114.916 105.535 155.323 1.00 31.41 248 ALA D O 1
ATOM 6319 N N . LEU B 2 249 ? 115.255 107.271 156.716 1.00 29.41 249 LEU D N 1
ATOM 6320 C CA . LEU B 2 249 ? 116.591 106.813 157.082 1.00 29.41 249 LEU D CA 1
ATOM 6321 C C . LEU B 2 249 ? 116.533 105.647 158.061 1.00 29.41 249 LEU D C 1
ATOM 6322 O O . LEU B 2 249 ? 117.197 104.624 157.858 1.00 29.41 249 LEU D O 1
ATOM 6327 N N . MET B 2 250 ? 115.743 105.779 159.129 1.00 28.93 250 MET D N 1
ATOM 6328 C CA . MET B 2 250 ? 115.672 104.729 160.137 1.00 28.93 250 MET D CA 1
ATOM 6329 C C . MET B 2 250 ? 114.882 103.511 159.678 1.00 28.93 250 MET D C 1
ATOM 6330 O O . MET B 2 250 ? 114.929 102.478 160.353 1.00 28.93 250 MET D O 1
ATOM 6335 N N . ALA B 2 251 ? 114.162 103.600 158.558 1.00 31.32 251 ALA D N 1
ATOM 6336 C CA . ALA B 2 251 ? 113.451 102.439 158.040 1.00 31.32 251 ALA D CA 1
ATOM 6337 C C . ALA B 2 251 ? 114.372 101.452 157.336 1.00 31.32 251 ALA D C 1
ATOM 6338 O O . ALA B 2 251 ? 114.003 100.283 157.184 1.00 31.32 251 ALA D O 1
ATOM 6340 N N . THR B 2 252 ? 115.552 101.892 156.907 1.00 30.55 252 THR D N 1
ATOM 6341 C CA . THR B 2 252 ? 116.479 101.025 156.198 1.00 30.55 252 THR D CA 1
ATOM 6342 C C . THR B 2 252 ? 117.171 100.065 157.165 1.00 30.55 252 THR D C 1
ATOM 6343 O O . THR B 2 252 ? 117.415 100.409 158.325 1.00 30.55 252 THR D O 1
ATOM 6347 N N . PRO B 2 253 ? 117.494 98.850 156.711 1.00 30.11 253 PRO D N 1
ATOM 6348 C CA . PRO B 2 253 ? 118.193 97.910 157.600 1.00 30.11 253 PRO D CA 1
ATOM 6349 C C . PRO B 2 253 ? 119.630 98.308 157.880 1.00 30.11 253 PRO D C 1
ATOM 6350 O O . PRO B 2 253 ? 120.170 97.931 158.928 1.00 30.11 253 PRO D O 1
ATOM 6354 N N . LEU B 2 254 ? 120.266 99.055 156.974 1.00 29.07 254 LEU D N 1
ATOM 6355 C CA . LEU B 2 254 ? 121.630 99.512 157.217 1.00 29.07 254 LEU D CA 1
ATOM 6356 C C . LEU B 2 254 ? 121.703 100.388 158.460 1.00 29.07 254 LEU D C 1
ATOM 6357 O O . LEU B 2 254 ? 122.605 100.228 159.290 1.00 29.07 254 LEU D O 1
ATOM 6362 N N . TRP B 2 255 ? 120.760 101.320 158.605 1.00 27.66 255 TRP D N 1
ATOM 6363 C CA . TRP B 2 255 ? 120.740 102.164 159.793 1.00 27.66 255 TRP D CA 1
ATOM 6364 C C . TRP B 2 255 ? 120.374 101.368 161.039 1.00 27.66 255 TRP D C 1
ATOM 6365 O O . TRP B 2 255 ? 120.862 101.675 162.132 1.00 27.66 255 TRP D O 1
ATOM 6376 N N . GLN B 2 256 ? 119.521 100.352 160.897 1.00 30.03 256 GLN D N 1
ATOM 6377 C CA . GLN B 2 256 ? 119.160 99.528 162.045 1.00 30.03 256 GLN D CA 1
ATOM 6378 C C . GLN B 2 256 ? 120.329 98.671 162.510 1.00 30.03 256 GLN D C 1
ATOM 6379 O O . GLN B 2 256 ? 120.403 98.313 163.691 1.00 30.03 256 GLN D O 1
ATOM 6385 N N . ALA B 2 257 ? 121.245 98.333 161.605 1.00 31.24 257 ALA D N 1
ATOM 6386 C CA . ALA B 2 257 ? 122.413 97.530 161.938 1.00 31.24 257 ALA D CA 1
ATOM 6387 C C . ALA B 2 257 ? 123.618 98.372 162.340 1.00 31.24 257 ALA D C 1
ATOM 6388 O O . ALA B 2 257 ? 124.726 97.836 162.438 1.00 31.24 257 ALA D O 1
ATOM 6390 N N . MET B 2 258 ? 123.431 99.669 162.573 1.00 29.62 258 MET D N 1
ATOM 6391 C CA . MET B 2 258 ? 124.538 100.519 162.974 1.00 29.62 258 MET D CA 1
ATOM 6392 C C . MET B 2 258 ? 124.963 100.195 164.407 1.00 29.62 258 MET D C 1
ATOM 6393 O O . MET B 2 258 ? 124.146 99.759 165.222 1.00 29.62 258 MET D O 1
ATOM 6398 N N . PRO B 2 259 ? 126.241 100.396 164.739 1.00 30.57 259 PRO D N 1
ATOM 6399 C CA . PRO B 2 259 ? 126.702 100.023 166.085 1.00 30.57 259 PRO D CA 1
ATOM 6400 C C . PRO B 2 259 ? 126.202 100.950 167.178 1.00 30.57 259 PRO D C 1
ATOM 6401 O O . PRO B 2 259 ? 125.997 100.493 168.309 1.00 30.57 259 PRO D O 1
ATOM 6405 N N . PHE B 2 260 ? 126.002 102.236 166.885 1.00 29.90 260 PHE D N 1
ATOM 6406 C CA . PHE B 2 260 ? 125.583 103.173 167.920 1.00 29.90 260 PHE D CA 1
ATOM 6407 C C . PHE B 2 260 ? 124.097 103.078 168.247 1.00 29.90 260 PHE D C 1
ATOM 6408 O O . PHE B 2 260 ? 123.688 103.521 169.324 1.00 29.90 260 PHE D O 1
ATOM 6416 N N . VAL B 2 261 ? 123.285 102.515 167.356 1.00 31.77 261 VAL D N 1
ATOM 6417 C CA . VAL B 2 261 ? 121.863 102.371 167.646 1.00 31.77 261 VAL D CA 1
ATOM 6418 C C . VAL B 2 261 ? 121.557 101.022 168.295 1.00 31.77 261 VAL D C 1
ATOM 6419 O O . VAL B 2 261 ? 120.664 100.933 169.144 1.00 31.77 261 VAL D O 1
ATOM 6423 N N . ARG B 2 262 ? 122.298 99.971 167.934 1.00 34.19 262 ARG D N 1
ATOM 6424 C CA . ARG B 2 262 ? 122.084 98.665 168.544 1.00 34.19 262 ARG D CA 1
ATOM 6425 C C . ARG B 2 262 ? 122.519 98.632 170.003 1.00 34.19 262 ARG D C 1
ATOM 6426 O O . ARG B 2 262 ? 122.096 97.738 170.742 1.00 34.19 262 ARG D O 1
ATOM 6434 N N . ALA B 2 263 ? 123.349 99.581 170.429 1.00 32.27 263 ALA D N 1
ATOM 6435 C CA . ALA B 2 263 ? 123.764 99.692 171.820 1.00 32.27 263 ALA D CA 1
ATOM 6436 C C . ALA B 2 263 ? 122.942 100.708 172.599 1.00 32.27 263 ALA D C 1
ATOM 6437 O O . ALA B 2 263 ? 123.199 100.910 173.790 1.00 32.27 263 ALA D O 1
ATOM 6439 N N . GLY B 2 264 ? 121.966 101.348 171.961 1.00 30.27 264 GLY D N 1
ATOM 6440 C CA . GLY B 2 264 ? 121.138 102.329 172.632 1.00 30.27 264 GLY D CA 1
ATOM 6441 C C . GLY B 2 264 ? 121.865 103.625 172.922 1.00 30.27 264 GLY D C 1
ATOM 6442 O O . GLY B 2 264 ? 121.933 104.059 174.075 1.00 30.27 264 GLY D O 1
ATOM 6443 N N . ARG B 2 265 ? 122.414 104.257 171.883 1.00 29.29 265 ARG D N 1
ATOM 6444 C CA . ARG B 2 265 ? 123.168 105.489 172.050 1.00 29.29 265 ARG D CA 1
ATOM 6445 C C . ARG B 2 265 ? 122.679 106.627 171.165 1.00 29.29 265 ARG D C 1
ATOM 6446 O O . ARG B 2 265 ? 123.258 107.717 171.216 1.00 29.29 265 ARG D O 1
ATOM 6454 N N . PHE B 2 266 ? 121.643 106.413 170.360 1.00 23.24 266 PHE D N 1
ATOM 6455 C CA . PHE B 2 266 ? 121.103 107.438 169.475 1.00 23.24 266 PHE D CA 1
ATOM 6456 C C . PHE B 2 266 ? 119.759 107.897 170.023 1.00 23.24 266 PHE D C 1
ATOM 6457 O O . PHE B 2 266 ? 118.839 107.087 170.180 1.00 23.24 266 PHE D O 1
ATOM 6465 N N . GLN B 2 267 ? 119.651 109.192 170.312 1.00 24.30 267 GLN D N 1
ATOM 6466 C CA . GLN B 2 267 ? 118.399 109.794 170.740 1.00 24.30 267 GLN D CA 1
ATOM 6467 C C . GLN B 2 267 ? 118.236 111.141 170.052 1.00 24.30 267 GLN D C 1
ATOM 6468 O O . GLN B 2 267 ? 119.214 111.853 169.809 1.00 24.30 267 GLN D O 1
ATOM 6474 N N . ARG B 2 268 ? 116.990 111.481 169.736 1.00 26.54 268 ARG D N 1
ATOM 6475 C CA . ARG B 2 268 ? 116.678 112.735 169.065 1.00 26.54 268 ARG D CA 1
ATOM 6476 C C . ARG B 2 268 ? 116.357 113.806 170.099 1.00 26.54 268 ARG D C 1
ATOM 6477 O O . ARG B 2 268 ? 115.571 113.572 171.024 1.00 26.54 268 ARG D O 1
ATOM 6485 N N . VAL B 2 269 ? 116.963 114.977 169.937 1.00 25.85 269 VAL D N 1
ATOM 6486 C CA . VAL B 2 269 ? 116.792 116.081 170.878 1.00 25.85 269 VAL D CA 1
ATOM 6487 C C . VAL B 2 269 ? 116.362 117.322 170.105 1.00 25.85 269 VAL D C 1
ATOM 6488 O O . VAL B 2 269 ? 116.631 117.419 168.899 1.00 25.85 269 VAL D O 1
ATOM 6492 N N . PRO B 2 270 ? 115.684 118.280 170.741 1.00 27.57 270 PRO D N 1
ATOM 6493 C CA . PRO B 2 270 ? 115.277 119.493 170.022 1.00 27.57 270 PRO D CA 1
ATOM 6494 C C . PRO B 2 270 ? 116.479 120.255 169.485 1.00 27.57 270 PRO D C 1
ATOM 6495 O O . PRO B 2 270 ? 117.552 120.281 170.093 1.00 27.57 270 PRO D O 1
ATOM 6499 N N . ALA B 2 271 ? 116.284 120.884 168.330 1.00 27.96 271 ALA D N 1
ATOM 6500 C CA . ALA B 2 271 ? 117.369 121.571 167.649 1.00 27.96 271 ALA D CA 1
ATOM 6501 C C . ALA B 2 271 ? 117.681 122.903 168.318 1.00 27.96 271 ALA D C 1
ATOM 6502 O O . ALA B 2 271 ? 116.799 123.582 168.851 1.00 27.96 271 ALA D O 1
ATOM 6504 N N . VAL B 2 272 ? 118.960 123.271 168.284 1.00 27.97 272 VAL D N 1
ATOM 6505 C CA . VAL B 2 272 ? 119.433 124.548 168.795 1.00 27.97 272 VAL D CA 1
ATOM 6506 C C . VAL B 2 272 ? 120.080 125.313 167.645 1.00 27.97 272 VAL D C 1
ATOM 6507 O O . VAL B 2 272 ? 120.277 124.787 166.550 1.00 27.97 272 VAL D O 1
ATOM 6511 N N . TRP B 2 273 ? 120.411 126.574 167.910 1.00 28.47 273 TRP D N 1
ATOM 6512 C CA . TRP B 2 273 ? 121.057 127.425 166.919 1.00 28.47 273 TRP D CA 1
ATOM 6513 C C . TRP B 2 273 ? 122.563 127.198 166.978 1.00 28.47 273 TRP D C 1
ATOM 6514 O O . TRP B 2 273 ? 123.194 127.443 168.012 1.00 28.47 273 TRP D O 1
ATOM 6525 N N . PHE B 2 274 ? 123.133 126.730 165.867 1.00 29.56 274 PHE D N 1
ATOM 6526 C CA . PHE B 2 274 ? 124.534 126.324 165.861 1.00 29.56 274 PHE D CA 1
ATOM 6527 C C . PHE B 2 274 ? 125.462 127.529 165.946 1.00 29.56 274 PHE D C 1
ATOM 6528 O O . PHE B 2 274 ? 126.362 127.574 166.792 1.00 29.56 274 PHE D O 1
ATOM 6536 N N . TYR B 2 275 ? 125.260 128.518 165.075 1.00 28.84 275 TYR D N 1
ATOM 6537 C CA . TYR B 2 275 ? 126.117 129.701 165.020 1.00 28.84 275 TYR D CA 1
ATOM 6538 C C . TYR B 2 275 ? 125.484 130.796 165.874 1.00 28.84 275 TYR D C 1
ATOM 6539 O O . TYR B 2 275 ? 124.891 131.753 165.377 1.00 28.84 275 TYR D O 1
ATOM 6548 N N . GLY B 2 276 ? 125.621 130.643 167.188 1.00 28.70 276 GLY D N 1
ATOM 6549 C CA . GLY B 2 276 ? 125.056 131.597 168.121 1.00 28.70 276 GLY D CA 1
ATOM 6550 C C . GLY B 2 276 ? 126.089 132.257 169.010 1.00 28.70 276 GLY D C 1
ATOM 6551 O O . GLY B 2 276 ? 127.204 132.550 168.568 1.00 28.70 276 GLY D O 1
ATOM 6552 N N . ALA B 2 277 ? 125.727 132.500 170.269 1.00 30.40 277 ALA D N 1
ATOM 6553 C CA . ALA B 2 277 ? 126.639 133.123 171.220 1.00 30.40 277 ALA D CA 1
ATOM 6554 C C . ALA B 2 277 ? 126.507 132.486 172.596 1.00 30.40 277 ALA D C 1
ATOM 6555 O O . ALA B 2 277 ? 126.790 131.296 172.766 1.00 30.40 277 ALA D O 1
ATOM 6557 N N . THR B 2 278 ? 126.076 133.270 173.583 1.00 34.20 278 THR D N 1
ATOM 6558 C CA . THR B 2 278 ? 125.921 132.769 174.942 1.00 34.20 278 THR D CA 1
ATOM 6559 C C . THR B 2 278 ? 124.548 132.153 175.181 1.00 34.20 278 THR D C 1
ATOM 6560 O O . THR B 2 278 ? 124.441 131.136 175.873 1.00 34.20 278 THR D O 1
ATOM 6564 N N . LEU B 2 279 ? 123.491 132.745 174.619 1.00 35.14 279 LEU D N 1
ATOM 6565 C CA . LEU B 2 279 ? 122.155 132.185 174.796 1.00 35.14 279 LEU D CA 1
ATOM 6566 C C . LEU B 2 279 ? 122.013 130.858 174.060 1.00 35.14 279 LEU D C 1
ATOM 6567 O O . LEU B 2 279 ? 121.398 129.916 174.576 1.00 35.14 279 LEU D O 1
ATOM 6572 N N . SER B 2 280 ? 122.577 130.763 172.853 1.00 33.00 280 SER D N 1
ATOM 6573 C CA . SER B 2 280 ? 122.594 129.485 172.150 1.00 33.00 280 SER D CA 1
ATOM 6574 C C . SER B 2 280 ? 123.397 128.449 172.924 1.00 33.00 280 SER D C 1
ATOM 6575 O O . SER B 2 280 ? 123.050 127.262 172.933 1.00 33.00 280 SER D O 1
ATOM 6578 N N . ALA B 2 281 ? 124.469 128.881 173.592 1.00 34.80 281 ALA D N 1
ATOM 6579 C CA . ALA B 2 281 ? 125.243 127.964 174.422 1.00 34.80 281 ALA D CA 1
ATOM 6580 C C . ALA B 2 281 ? 124.428 127.473 175.612 1.00 34.80 281 ALA D C 1
ATOM 6581 O O . ALA B 2 281 ? 124.480 126.288 175.958 1.00 34.80 281 ALA D O 1
ATOM 6583 N N . MET B 2 282 ? 123.674 128.369 176.255 1.00 34.93 282 MET D N 1
ATOM 6584 C CA . MET B 2 282 ? 122.795 127.950 177.343 1.00 34.93 282 MET D CA 1
ATOM 6585 C C . MET B 2 282 ? 121.746 126.961 176.852 1.00 34.93 282 MET D C 1
ATOM 6586 O O . MET B 2 282 ? 121.444 125.972 177.532 1.00 34.93 282 MET D O 1
ATOM 6591 N N . HIS B 2 283 ? 121.177 127.216 175.672 1.00 33.81 283 HIS D N 1
ATOM 6592 C CA . HIS B 2 283 ? 120.183 126.303 175.115 1.00 33.81 283 HIS D CA 1
ATOM 6593 C C . HIS B 2 283 ? 120.792 124.935 174.829 1.00 33.81 283 HIS D C 1
ATOM 6594 O O . HIS B 2 283 ? 120.183 123.900 175.128 1.00 33.81 283 HIS D O 1
ATOM 6601 N N . PHE B 2 284 ? 121.998 124.911 174.257 1.00 30.75 284 PHE D N 1
ATOM 6602 C CA . PHE B 2 284 ? 122.668 123.644 173.984 1.00 30.75 284 PHE D CA 1
ATOM 6603 C C . PHE B 2 284 ? 122.997 122.904 175.274 1.00 30.75 284 PHE D C 1
ATOM 6604 O O . PHE B 2 284 ? 122.886 121.675 175.336 1.00 30.75 284 PHE D O 1
ATOM 6612 N N . VAL B 2 285 ? 123.395 123.634 176.318 1.00 32.79 285 VAL D N 1
ATOM 6613 C CA . VAL B 2 285 ? 123.706 122.996 177.593 1.00 32.79 285 VAL D CA 1
ATOM 6614 C C . VAL B 2 285 ? 122.447 122.401 178.212 1.00 32.79 285 VAL D C 1
ATOM 6615 O O . VAL B 2 285 ? 122.471 121.289 178.751 1.00 32.79 285 VAL D O 1
ATOM 6619 N N . ARG B 2 286 ? 121.325 123.122 178.135 1.00 32.95 286 ARG D N 1
ATOM 6620 C CA . ARG B 2 286 ? 120.073 122.585 178.660 1.00 32.95 286 ARG D CA 1
ATOM 6621 C C . ARG B 2 286 ? 119.624 121.362 177.870 1.00 32.95 286 ARG D C 1
ATOM 6622 O O . ARG B 2 286 ? 119.112 120.394 178.446 1.00 32.95 286 ARG D O 1
ATOM 6630 N N . VAL B 2 287 ? 119.819 121.381 176.549 1.00 32.12 287 VAL D N 1
ATOM 6631 C CA . VAL B 2 287 ? 119.466 120.223 175.731 1.00 32.12 287 VAL D CA 1
ATOM 6632 C C . VAL B 2 287 ? 120.329 119.025 176.107 1.00 32.12 287 VAL D C 1
ATOM 6633 O O . VAL B 2 287 ? 119.831 117.901 176.250 1.00 32.12 287 VAL D O 1
ATOM 6637 N N . LEU B 2 288 ? 121.632 119.247 176.292 1.00 31.93 288 LEU D N 1
ATOM 6638 C CA . LEU B 2 288 ? 122.525 118.158 176.676 1.00 31.93 288 LEU D CA 1
ATOM 6639 C C . LEU B 2 288 ? 122.174 117.617 178.057 1.00 31.93 288 LEU D C 1
ATOM 6640 O O . LEU B 2 288 ? 122.268 116.409 178.301 1.00 31.93 288 LEU D O 1
ATOM 6645 N N . ASP B 2 289 ? 121.768 118.499 178.973 1.00 34.68 289 ASP D N 1
ATOM 6646 C CA . ASP B 2 289 ? 121.372 118.057 180.306 1.00 34.68 289 ASP D CA 1
ATOM 6647 C C . ASP B 2 289 ? 120.095 117.229 180.256 1.00 34.68 289 ASP D C 1
ATOM 6648 O O . ASP B 2 289 ? 119.985 116.206 180.942 1.00 34.68 289 ASP D O 1
ATOM 6653 N N . ASN B 2 290 ? 119.118 117.655 179.452 1.00 34.91 290 ASN D N 1
ATOM 6654 C CA . ASN B 2 290 ? 117.892 116.876 179.314 1.00 34.91 290 ASN D CA 1
ATOM 6655 C C . ASN B 2 290 ? 118.140 115.563 178.584 1.00 34.91 290 ASN D C 1
ATOM 6656 O O . ASN B 2 290 ? 117.389 114.599 178.772 1.00 34.91 290 ASN D O 1
ATOM 6661 N N . ALA B 2 291 ? 119.180 115.503 177.752 1.00 35.06 291 ALA D N 1
ATOM 6662 C CA . ALA B 2 291 ? 119.485 114.288 177.007 1.00 35.06 291 ALA D CA 1
ATOM 6663 C C . ALA B 2 291 ? 120.364 113.337 177.810 1.00 35.06 291 ALA D C 1
ATOM 6664 O O . ALA B 2 291 ? 119.868 112.371 178.399 1.00 35.06 291 ALA D O 1
ATOM 6666 N N . ILE B 2 292 ? 121.674 113.605 177.841 1.00 35.37 292 ILE D N 1
ATOM 6667 C CA . ILE B 2 292 ? 122.627 112.685 178.454 1.00 35.37 292 ILE D CA 1
ATOM 6668 C C . ILE B 2 292 ? 122.948 113.038 179.899 1.00 35.37 292 ILE D C 1
ATOM 6669 O O . ILE B 2 292 ? 123.827 112.406 180.500 1.00 35.37 292 ILE D O 1
ATOM 6674 N N . GLY B 2 293 ? 122.260 114.017 180.480 1.00 39.53 293 GLY D N 1
ATOM 6675 C CA . GLY B 2 293 ? 122.543 114.420 181.845 1.00 39.53 293 GLY D CA 1
ATOM 6676 C C . GLY B 2 293 ? 122.100 113.359 182.834 1.00 39.53 293 GLY D C 1
ATOM 6677 O O . GLY B 2 293 ? 120.893 113.100 182.976 1.00 39.53 293 GLY D O 1
ATOM 6678 N N . GLY B 2 294 ? 123.054 112.739 183.525 1.00 41.62 294 GLY D N 1
ATOM 6679 C CA . GLY B 2 294 ? 122.739 111.746 184.532 1.00 41.62 294 GLY D CA 1
ATOM 6680 C C . GLY B 2 294 ? 122.326 110.405 183.963 1.00 41.62 294 GLY D C 1
ATOM 6681 O O . GLY B 2 294 ? 121.283 109.860 184.334 1.00 41.62 294 GLY D O 1
ATOM 6682 N N . LYS B 2 295 ? 123.139 109.860 183.058 1.00 43.57 295 LYS D N 1
ATOM 6683 C CA . LYS B 2 295 ? 122.873 108.565 182.445 1.00 43.57 295 LYS D CA 1
ATOM 6684 C C . LYS B 2 295 ? 123.708 107.446 183.057 1.00 43.57 295 LYS D C 1
ATOM 6685 O O . LYS B 2 295 ? 123.160 106.422 183.477 1.00 43.57 295 LYS D O 1
ATOM 6691 N N . ALA B 2 296 ? 125.024 107.621 183.118 1.00 45.82 296 ALA D N 1
ATOM 6692 C CA . ALA B 2 296 ? 125.903 106.612 183.697 1.00 45.82 296 ALA D CA 1
ATOM 6693 C C . ALA B 2 296 ? 126.441 107.071 185.048 1.00 45.82 296 ALA D C 1
ATOM 6694 O O . ALA B 2 296 ? 127.320 106.432 185.627 1.00 45.82 296 ALA D O 1
ATOM 6696 N N . THR C 3 11 ? 100.685 110.954 85.889 1.00 104.48 11 THR U N 1
ATOM 6697 C CA . THR C 3 11 ? 99.282 110.879 86.277 1.00 104.48 11 THR U CA 1
ATOM 6698 C C . THR C 3 11 ? 98.917 111.999 87.244 1.00 104.48 11 THR U C 1
ATOM 6699 O O . THR C 3 11 ? 97.992 111.864 88.045 1.00 104.48 11 THR U O 1
ATOM 6703 N N . PHE C 3 12 ? 99.650 113.106 87.166 1.00 107.40 12 PHE U N 1
ATOM 6704 C CA . PHE C 3 12 ? 99.430 114.265 88.020 1.00 107.40 12 PHE U CA 1
ATOM 6705 C C . PHE C 3 12 ? 98.835 115.398 87.195 1.00 107.40 12 PHE U C 1
ATOM 6706 O O . PHE C 3 12 ? 99.317 115.689 86.095 1.00 107.40 12 PHE U O 1
ATOM 6714 N N . ALA C 3 13 ? 97.794 116.033 87.727 1.00 111.64 13 ALA U N 1
ATOM 6715 C CA . ALA C 3 13 ? 97.152 117.179 87.094 1.00 111.64 13 ALA U CA 1
ATOM 6716 C C . ALA C 3 13 ? 97.171 118.342 88.074 1.00 111.64 13 ALA U C 1
ATOM 6717 O O . ALA C 3 13 ? 96.510 118.290 89.117 1.00 111.64 13 ALA U O 1
ATOM 6719 N N . LEU C 3 14 ? 97.924 119.386 87.740 1.00 113.78 14 LEU U N 1
ATOM 6720 C CA . LEU C 3 14 ? 98.131 120.522 88.624 1.00 113.78 14 LEU U CA 1
ATOM 6721 C C . LEU C 3 14 ? 97.341 121.725 88.126 1.00 113.78 14 LEU U C 1
ATOM 6722 O O . LEU C 3 14 ? 97.313 122.011 86.923 1.00 113.78 14 LEU U O 1
ATOM 6727 N N . ARG C 3 15 ? 96.694 122.416 89.064 1.00 115.56 15 ARG U N 1
ATOM 6728 C CA . ARG C 3 15 ? 95.969 123.660 88.809 1.00 115.56 15 ARG U CA 1
ATOM 6729 C C . ARG C 3 15 ? 96.440 124.665 89.856 1.00 115.56 15 ARG U C 1
ATOM 6730 O O . ARG C 3 15 ? 95.969 124.647 90.997 1.00 115.56 15 ARG U O 1
ATOM 6738 N N . ASN C 3 16 ? 97.371 125.536 89.474 1.00 117.69 16 ASN U N 1
ATOM 6739 C CA . ASN C 3 16 ? 98.027 126.454 90.403 1.00 117.69 16 ASN U CA 1
ATOM 6740 C C . ASN C 3 16 ? 97.619 127.880 90.050 1.00 117.69 16 ASN U C 1
ATOM 6741 O O . ASN C 3 16 ? 98.172 128.480 89.124 1.00 117.69 16 ASN U O 1
ATOM 6746 N N . ILE C 3 17 ? 96.657 128.425 90.793 1.00 120.44 17 ILE U N 1
ATOM 6747 C CA . ILE C 3 17 ? 96.225 129.798 90.552 1.00 120.44 17 ILE U CA 1
ATOM 6748 C C . ILE C 3 17 ? 97.172 130.785 91.220 1.00 120.44 17 ILE U C 1
ATOM 6749 O O . ILE C 3 17 ? 97.566 131.793 90.622 1.00 120.44 17 ILE U O 1
ATOM 6754 N N . SER C 3 18 ? 97.554 130.514 92.466 1.00 121.63 18 SER U N 1
ATOM 6755 C CA . SER C 3 18 ? 98.461 131.383 93.204 1.00 121.63 18 SER U CA 1
ATOM 6756 C C . SER C 3 18 ? 99.495 130.534 93.925 1.00 121.63 18 SER U C 1
ATOM 6757 O O . SER C 3 18 ? 99.141 129.567 94.606 1.00 121.63 18 SER U O 1
ATOM 6760 N N . PHE C 3 19 ? 100.770 130.897 93.771 1.00 118.53 19 PHE U N 1
ATOM 6761 C CA . PHE C 3 19 ? 101.830 130.176 94.469 1.00 118.53 19 PHE U CA 1
ATOM 6762 C C . PHE C 3 19 ? 101.829 130.502 95.957 1.00 118.53 19 PHE U C 1
ATOM 6763 O O . PHE C 3 19 ? 101.941 129.601 96.796 1.00 118.53 19 PHE U O 1
ATOM 6771 N N . ARG C 3 20 ? 101.700 131.782 96.300 0.00 117.98 20 ARG U N 1
ATOM 6772 C CA . ARG C 3 20 ? 101.660 132.211 97.691 0.00 117.98 20 ARG U CA 1
ATOM 6773 C C . ARG C 3 20 ? 101.065 133.610 97.749 0.00 117.98 20 ARG U C 1
ATOM 6774 O O . ARG C 3 20 ? 101.193 134.391 96.803 0.00 117.98 20 ARG U O 1
ATOM 6782 N N . VAL C 3 21 ? 100.409 133.910 98.866 0.00 118.06 21 VAL U N 1
ATOM 6783 C CA . VAL C 3 21 ? 99.755 135.202 99.069 0.00 118.06 21 VAL U CA 1
ATOM 6784 C C . VAL C 3 21 ? 100.776 136.338 99.016 0.00 118.06 21 VAL U C 1
ATOM 6785 O O . VAL C 3 21 ? 100.537 137.325 98.304 0.00 118.06 21 VAL U O 1
ATOM 6789 N N . PRO C 3 22 ? 101.903 136.277 99.737 0.00 118.05 22 PRO U N 1
ATOM 6790 C CA . PRO C 3 22 ? 102.911 137.334 99.581 0.00 118.05 22 PRO U CA 1
ATOM 6791 C C . PRO C 3 22 ? 103.461 137.367 98.162 0.00 118.05 22 PRO U C 1
ATOM 6792 O O . PRO C 3 22 ? 103.517 136.348 97.472 0.00 118.05 22 PRO U O 1
ATOM 6796 N N . GLY C 3 23 ? 103.870 138.558 97.734 0.00 118.04 23 GLY U N 1
ATOM 6797 C CA . GLY C 3 23 ? 104.315 138.764 96.372 0.00 118.04 23 GLY U CA 1
ATOM 6798 C C . GLY C 3 23 ? 105.639 138.113 96.030 0.00 118.04 23 GLY U C 1
ATOM 6799 O O . GLY C 3 23 ? 106.636 138.296 96.735 0.00 118.04 23 GLY U O 1
ATOM 6800 N N . ARG C 3 24 ? 105.654 137.347 94.943 0.00 117.90 24 ARG U N 1
ATOM 6801 C CA . ARG C 3 24 ? 106.869 136.768 94.388 0.00 117.90 24 ARG U CA 1
ATOM 6802 C C . ARG C 3 24 ? 107.260 137.585 93.167 0.00 117.90 24 ARG U C 1
ATOM 6803 O O . ARG C 3 24 ? 106.478 138.427 92.712 0.00 117.90 24 ARG U O 1
ATOM 6805 N N . THR C 3 25 ? 108.479 137.366 92.670 0.00 117.59 25 THR U N 1
ATOM 6806 C CA . THR C 3 25 ? 109.017 138.074 91.496 0.00 117.59 25 THR U CA 1
ATOM 6807 C C . THR C 3 25 ? 107.949 138.051 90.399 0.00 117.59 25 THR U C 1
ATOM 6808 O O . THR C 3 25 ? 107.600 139.118 89.876 0.00 117.59 25 THR U O 1
ATOM 6812 N N . LEU C 3 26 ? 107.413 136.894 90.024 0.00 117.82 26 LEU U N 1
ATOM 6813 C CA . LEU C 3 26 ? 106.269 136.811 89.130 0.00 117.82 26 LEU U CA 1
ATOM 6814 C C . LEU C 3 26 ? 105.355 135.677 89.575 0.00 117.82 26 LEU U C 1
ATOM 6815 O O . LEU C 3 26 ? 105.827 134.603 89.963 0.00 117.82 26 LEU U O 1
ATOM 6820 N N . LEU C 3 27 ? 104.046 135.916 89.518 1.00 118.33 27 LEU U N 1
ATOM 6821 C CA . LEU C 3 27 ? 103.049 134.944 89.951 1.00 118.33 27 LEU U CA 1
ATOM 6822 C C . LEU C 3 27 ? 101.852 135.014 89.015 1.00 118.33 27 LEU U C 1
ATOM 6823 O O . LEU C 3 27 ? 101.292 136.094 88.799 1.00 118.33 27 LEU U O 1
ATOM 6828 N N . HIS C 3 28 ? 101.475 133.872 88.447 1.00 119.41 28 HIS U N 1
ATOM 6829 C CA . HIS C 3 28 ? 100.363 133.805 87.511 1.00 119.41 28 HIS U CA 1
ATOM 6830 C C . HIS C 3 28 ? 99.757 132.412 87.564 1.00 119.41 28 HIS U C 1
ATOM 6831 O O . HIS C 3 28 ? 100.459 131.446 87.888 1.00 119.41 28 HIS U O 1
ATOM 6838 N N . PRO C 3 29 ? 98.470 132.273 87.256 1.00 119.48 29 PRO U N 1
ATOM 6839 C CA . PRO C 3 29 ? 97.842 130.949 87.290 1.00 119.48 29 PRO U CA 1
ATOM 6840 C C . PRO C 3 29 ? 98.227 130.108 86.083 1.00 119.48 29 PRO U C 1
ATOM 6841 O O . PRO C 3 29 ? 98.631 130.612 85.033 1.00 119.48 29 PRO U O 1
ATOM 6845 N N . LEU C 3 30 ? 98.087 128.795 86.252 1.00 116.00 30 LEU U N 1
ATOM 6846 C CA . LEU C 3 30 ? 98.363 127.839 85.188 1.00 116.00 30 LEU U CA 1
ATOM 6847 C C . LEU C 3 30 ? 97.712 126.511 85.548 1.00 116.00 30 LEU U C 1
ATOM 6848 O O . LEU C 3 30 ? 97.250 126.304 86.672 1.00 116.00 30 LEU U O 1
ATOM 6853 N N . SER C 3 31 ? 97.688 125.608 84.569 1.00 112.39 31 SER U N 1
ATOM 6854 C CA . SER C 3 31 ? 97.073 124.299 84.746 1.00 112.39 31 SER U CA 1
ATOM 6855 C C . SER C 3 31 ? 97.615 123.360 83.681 1.00 112.39 31 SER U C 1
ATOM 6856 O O . SER C 3 31 ? 97.578 123.687 82.491 1.00 112.39 31 SER U O 1
ATOM 6859 N N . LEU C 3 32 ? 98.113 122.201 84.106 1.00 111.26 32 LEU U N 1
ATOM 6860 C CA . LEU C 3 32 ? 98.660 121.240 83.157 1.00 111.26 32 LEU U CA 1
ATOM 6861 C C . LEU C 3 32 ? 98.633 119.842 83.755 1.00 111.26 32 LEU U C 1
ATOM 6862 O O . LEU C 3 32 ? 98.700 119.667 84.973 1.00 111.26 32 LEU U O 1
ATOM 6867 N N . THR C 3 33 ? 98.554 118.847 82.876 1.00 107.15 33 THR U N 1
ATOM 6868 C CA . THR C 3 33 ? 98.513 117.444 83.261 1.00 107.15 33 THR U CA 1
ATOM 6869 C C . THR C 3 33 ? 99.823 116.774 82.870 1.00 107.15 33 THR U C 1
ATOM 6870 O O . THR C 3 33 ? 100.243 116.853 81.711 1.00 107.15 33 THR U O 1
ATOM 6874 N N . PHE C 3 34 ? 100.462 116.119 83.836 1.00 104.51 34 PHE U N 1
ATOM 6875 C CA . PHE C 3 34 ? 101.712 115.425 83.578 1.00 104.51 34 PHE U CA 1
ATOM 6876 C C . PHE C 3 34 ? 101.448 114.061 82.942 1.00 104.51 34 PHE U C 1
ATOM 6877 O O . PHE C 3 34 ? 100.408 113.444 83.188 1.00 104.51 34 PHE U O 1
ATOM 6885 N N . PRO C 3 35 ? 102.371 113.575 82.115 1.00 102.24 35 PRO U N 1
ATOM 6886 C CA . PRO C 3 35 ? 102.182 112.265 81.480 1.00 102.24 35 PRO U CA 1
ATOM 6887 C C . PRO C 3 35 ? 102.194 111.140 82.505 1.00 102.24 35 PRO U C 1
ATOM 6888 O O . PRO C 3 35 ? 102.549 111.314 83.672 1.00 102.24 35 PRO U O 1
ATOM 6892 N N . ALA C 3 36 ? 101.794 109.957 82.039 1.00 101.34 36 ALA U N 1
ATOM 6893 C CA . ALA C 3 36 ? 101.696 108.787 82.902 1.00 101.34 36 ALA U CA 1
ATOM 6894 C C . ALA C 3 36 ? 103.004 108.010 82.988 1.00 101.34 36 ALA U C 1
ATOM 6895 O O . ALA C 3 36 ? 103.412 107.607 84.082 1.00 101.34 36 ALA U O 1
ATOM 6897 N N . GLY C 3 37 ? 103.671 107.789 81.858 1.00 101.52 37 GLY U N 1
ATOM 6898 C CA . GLY C 3 37 ? 104.897 107.017 81.851 1.00 101.52 37 GLY U CA 1
ATOM 6899 C C . GLY C 3 37 ? 105.988 107.607 80.982 1.00 101.52 37 GLY U C 1
ATOM 6900 O O . GLY C 3 37 ? 106.823 106.875 80.442 1.00 101.52 37 GLY U O 1
ATOM 6901 N N . LYS C 3 38 ? 105.994 108.927 80.838 1.00 101.75 38 LYS U N 1
ATOM 6902 C CA . LYS C 3 38 ? 106.985 109.634 80.042 1.00 101.75 38 LYS U CA 1
ATOM 6903 C C . LYS C 3 38 ? 107.941 110.390 80.959 1.00 101.75 38 LYS U C 1
ATOM 6904 O O . LYS C 3 38 ? 107.874 110.294 82.188 1.00 101.75 38 LYS U O 1
ATOM 6910 N N . VAL C 3 39 ? 108.842 111.151 80.346 1.00 104.59 39 VAL U N 1
ATOM 6911 C CA . VAL C 3 39 ? 109.832 111.946 81.064 1.00 104.59 39 VAL U CA 1
ATOM 6912 C C . VAL C 3 39 ? 109.456 113.413 80.916 1.00 104.59 39 VAL U C 1
ATOM 6913 O O . VAL C 3 39 ? 109.332 113.922 79.795 1.00 104.59 39 VAL U O 1
ATOM 6917 N N . THR C 3 40 ? 109.279 114.091 82.046 1.00 105.77 40 THR U N 1
ATOM 6918 C CA . THR C 3 40 ? 108.887 115.493 82.077 1.00 105.77 40 THR U CA 1
ATOM 6919 C C . THR C 3 40 ? 110.086 116.347 82.463 1.00 105.77 40 THR U C 1
ATOM 6920 O O . THR C 3 40 ? 110.750 116.077 83.469 1.00 105.77 40 THR U O 1
ATOM 6924 N N . GLY C 3 41 ? 110.357 117.372 81.660 1.00 109.10 41 GLY U N 1
ATOM 6925 C CA . GLY C 3 41 ? 111.466 118.270 81.909 1.00 109.10 41 GLY U CA 1
ATOM 6926 C C . GLY C 3 41 ? 111.029 119.699 82.151 1.00 109.10 41 GLY U C 1
ATOM 6927 O O . GLY C 3 41 ? 110.586 120.388 81.228 1.00 109.10 41 GLY U O 1
ATOM 6928 N N . LEU C 3 42 ? 111.152 120.155 83.394 1.00 107.38 42 LEU U N 1
ATOM 6929 C CA . LEU C 3 42 ? 110.787 121.513 83.773 1.00 107.38 42 LEU U CA 1
ATOM 6930 C C . LEU C 3 42 ? 111.991 122.428 83.595 1.00 107.38 42 LEU U C 1
ATOM 6931 O O . LEU C 3 42 ? 113.036 122.210 84.219 1.00 107.38 42 LEU U O 1
ATOM 6936 N N . ILE C 3 43 ? 111.852 123.447 82.747 1.00 110.58 43 ILE U N 1
ATOM 6937 C CA . ILE C 3 43 ? 112.931 124.401 82.524 1.00 110.58 43 ILE U CA 1
ATOM 6938 C C . ILE C 3 43 ? 112.450 125.795 82.900 1.00 110.58 43 ILE U C 1
ATOM 6939 O O . ILE C 3 43 ? 111.247 126.076 82.929 1.00 110.58 43 ILE U O 1
ATOM 6944 N N . GLY C 3 44 ? 113.404 126.668 83.200 1.00 114.95 44 GLY U N 1
ATOM 6945 C CA . GLY C 3 44 ? 113.085 128.022 83.608 1.00 114.95 44 GLY U CA 1
ATOM 6946 C C . GLY C 3 44 ? 114.332 128.749 84.052 1.00 114.95 44 GLY U C 1
ATOM 6947 O O . GLY C 3 44 ? 115.409 128.163 84.201 1.00 114.95 44 GLY U O 1
ATOM 6948 N N . HIS C 3 45 ? 114.170 130.053 84.261 1.00 114.59 45 HIS U N 1
ATOM 6949 C CA . HIS C 3 45 ? 115.282 130.917 84.653 1.00 114.59 45 HIS U CA 1
ATOM 6950 C C . HIS C 3 45 ? 115.385 130.945 86.172 1.00 114.59 45 HIS U C 1
ATOM 6951 O O . HIS C 3 45 ? 114.718 131.740 86.839 1.00 114.59 45 HIS U O 1
ATOM 6958 N N . ASN C 3 46 ? 116.231 130.073 86.717 1.00 113.27 46 ASN U N 1
ATOM 6959 C CA . ASN C 3 46 ? 116.534 129.999 88.154 1.00 113.27 46 ASN U CA 1
ATOM 6960 C C . ASN C 3 46 ? 115.224 129.735 88.895 1.00 113.27 46 ASN U C 1
ATOM 6961 O O . ASN C 3 46 ? 114.340 129.063 88.341 1.00 113.27 46 ASN U O 1
ATOM 6966 N N . GLY C 3 47 ? 115.044 130.237 90.113 1.00 112.52 47 GLY U N 1
ATOM 6967 C CA . GLY C 3 47 ? 113.853 129.935 90.883 1.00 112.52 47 GLY U CA 1
ATOM 6968 C C . GLY C 3 47 ? 112.759 130.972 90.747 1.00 112.52 47 GLY U C 1
ATOM 6969 O O . GLY C 3 47 ? 111.890 131.086 91.617 1.00 112.52 47 GLY U O 1
ATOM 6970 N N . SER C 3 48 ? 112.789 131.738 89.655 1.00 112.90 48 SER U N 1
ATOM 6971 C CA . SER C 3 48 ? 111.774 132.757 89.391 1.00 112.90 48 SER U CA 1
ATOM 6972 C C . SER C 3 48 ? 110.523 132.086 88.819 1.00 112.90 48 SER U C 1
ATOM 6973 O O . SER C 3 48 ? 110.228 132.138 87.623 1.00 112.90 48 SER U O 1
ATOM 6976 N N . GLY C 3 49 ? 109.780 131.435 89.714 1.00 112.14 49 GLY U N 1
ATOM 6977 C CA . GLY C 3 49 ? 108.554 130.757 89.360 1.00 112.14 49 GLY U CA 1
ATOM 6978 C C . GLY C 3 49 ? 108.697 129.278 89.071 1.00 112.14 49 GLY U C 1
ATOM 6979 O O . GLY C 3 49 ? 107.722 128.535 89.225 1.00 112.14 49 GLY U O 1
ATOM 6980 N N . LYS C 3 50 ? 109.882 128.828 88.654 1.00 109.79 50 LYS U N 1
ATOM 6981 C CA . LYS C 3 50 ? 110.073 127.411 88.363 1.00 109.79 50 LYS U CA 1
ATOM 6982 C C . LYS C 3 50 ? 110.185 126.593 89.644 1.00 109.79 50 LYS U C 1
ATOM 6983 O O . LYS C 3 50 ? 109.715 125.450 89.702 1.00 109.79 50 LYS U O 1
ATOM 6989 N N . SER C 3 51 ? 110.809 127.160 90.679 1.00 109.30 51 SER U N 1
ATOM 6990 C CA . SER C 3 51 ? 110.979 126.436 91.935 1.00 109.30 51 SER U CA 1
ATOM 6991 C C . SER C 3 51 ? 109.639 126.153 92.602 1.00 109.30 51 SER U C 1
ATOM 6992 O O . SER C 3 51 ? 109.417 125.051 93.122 1.00 109.30 51 SER U O 1
ATOM 6995 N N . THR C 3 52 ? 108.734 127.137 92.596 1.00 109.36 52 THR U N 1
ATOM 6996 C CA . THR C 3 52 ? 107.472 127.001 93.318 1.00 109.36 52 THR U CA 1
ATOM 6997 C C . THR C 3 52 ? 106.656 125.814 92.825 1.00 109.36 52 THR U C 1
ATOM 6998 O O . THR C 3 52 ? 105.960 125.174 93.618 1.00 109.36 52 THR U O 1
ATOM 7002 N N . LEU C 3 53 ? 106.753 125.485 91.535 1.00 108.43 53 LEU U N 1
ATOM 7003 C CA . LEU C 3 53 ? 105.974 124.382 90.980 1.00 108.43 53 LEU U CA 1
ATOM 7004 C C . LEU C 3 53 ? 106.331 123.065 91.663 1.00 108.43 53 LEU U C 1
ATOM 7005 O O . LEU C 3 53 ? 105.471 122.400 92.257 1.00 108.43 53 LEU U O 1
ATOM 7010 N N . LEU C 3 54 ? 107.606 122.679 91.604 1.00 104.84 54 LEU U N 1
ATOM 7011 C CA . LEU C 3 54 ? 108.023 121.429 92.221 1.00 104.84 54 LEU U CA 1
ATOM 7012 C C . LEU C 3 54 ? 108.038 121.501 93.743 1.00 104.84 54 LEU U C 1
ATOM 7013 O O . LEU C 3 54 ? 107.902 120.460 94.393 1.00 104.84 54 LEU U O 1
ATOM 7018 N N . LYS C 3 55 ? 108.184 122.693 94.327 1.00 104.70 55 LYS U N 1
ATOM 7019 C CA . LYS C 3 55 ? 108.101 122.793 95.779 1.00 104.70 55 LYS U CA 1
ATOM 7020 C C . LYS C 3 55 ? 106.678 122.536 96.259 1.00 104.70 55 LYS U C 1
ATOM 7021 O O . LYS C 3 55 ? 106.472 121.905 97.303 1.00 104.70 55 LYS U O 1
ATOM 7027 N N . MET C 3 56 ? 105.685 123.020 95.510 1.00 106.63 56 MET U N 1
ATOM 7028 C CA . MET C 3 56 ? 104.292 122.733 95.833 1.00 106.63 56 MET U CA 1
ATOM 7029 C C . MET C 3 56 ? 103.956 121.273 95.556 1.00 106.63 56 MET U C 1
ATOM 7030 O O . MET C 3 56 ? 103.194 120.652 96.307 1.00 106.63 56 MET U O 1
ATOM 7032 N N . LEU C 3 57 ? 104.500 120.713 94.472 1.00 103.99 57 LEU U N 1
ATOM 7033 C CA . LEU C 3 57 ? 104.296 119.292 94.205 1.00 103.99 57 LEU U CA 1
ATOM 7034 C C . LEU C 3 57 ? 104.878 118.435 95.325 1.00 103.99 57 LEU U C 1
ATOM 7035 O O . LEU C 3 57 ? 104.298 117.408 95.698 1.00 103.99 57 LEU U O 1
ATOM 7040 N N . GLY C 3 58 ? 106.023 118.845 95.876 1.00 101.02 58 GLY U N 1
ATOM 7041 C CA . GLY C 3 58 ? 106.619 118.150 97.005 1.00 101.02 58 GLY U CA 1
ATOM 7042 C C . GLY C 3 58 ? 105.890 118.354 98.318 1.00 101.02 58 GLY U C 1
ATOM 7043 O O . GLY C 3 58 ? 106.332 117.831 99.347 1.00 101.02 58 GLY U O 1
ATOM 7044 N N . ARG C 3 59 ? 104.803 119.129 98.310 1.00 100.76 59 ARG U N 1
ATOM 7045 C CA . ARG C 3 59 ? 103.998 119.419 99.494 1.00 100.76 59 ARG U CA 1
ATOM 7046 C C . ARG C 3 59 ? 104.778 120.221 100.528 1.00 100.76 59 ARG U C 1
ATOM 7047 O O . ARG C 3 59 ? 104.472 120.167 101.724 1.00 100.76 59 ARG U O 1
ATOM 7055 N N . HIS C 3 60 ? 105.786 120.963 100.079 1.00 103.89 60 HIS U N 1
ATOM 7056 C CA . HIS C 3 60 ? 106.469 121.935 100.920 1.00 103.89 60 HIS U CA 1
ATOM 7057 C C . HIS C 3 60 ? 105.899 123.338 100.763 1.00 103.89 60 HIS U C 1
ATOM 7058 O O . HIS C 3 60 ? 106.359 124.261 101.443 1.00 103.89 60 HIS U O 1
ATOM 7065 N N . GLN C 3 61 ? 104.908 123.514 99.885 1.00 108.38 61 GLN U N 1
ATOM 7066 C CA . GLN C 3 61 ? 104.291 124.802 99.621 1.00 108.38 61 GLN U CA 1
ATOM 7067 C C . GLN C 3 61 ? 102.783 124.580 99.547 1.00 108.38 61 GLN U C 1
ATOM 7068 O O . GLN C 3 61 ? 102.331 123.635 98.874 1.00 108.38 61 GLN U O 1
ATOM 7074 N N . PRO C 3 62 ? 101.986 125.408 100.216 1.00 114.17 62 PRO U N 1
ATOM 7075 C CA . PRO C 3 62 ? 100.531 125.223 100.193 1.00 114.17 62 PRO U CA 1
ATOM 7076 C C . PRO C 3 62 ? 99.964 125.531 98.820 1.00 114.17 62 PRO U C 1
ATOM 7077 O O . PRO C 3 62 ? 100.414 126.471 98.147 1.00 114.17 62 PRO U O 1
ATOM 7081 N N . PRO C 3 63 ? 98.971 124.763 98.366 1.00 117.52 63 PRO U N 1
ATOM 7082 C CA . PRO C 3 63 ? 98.380 125.006 97.044 1.00 117.52 63 PRO U CA 1
ATOM 7083 C C . PRO C 3 63 ? 97.453 126.209 96.983 1.00 117.52 63 PRO U C 1
ATOM 7084 O O . PRO C 3 63 ? 96.845 126.439 95.931 1.00 117.52 63 PRO U O 1
ATOM 7088 N N . SER C 3 64 ? 97.323 126.966 98.075 1.00 120.24 64 SER U N 1
ATOM 7089 C CA . SER C 3 64 ? 96.485 128.160 98.118 1.00 120.24 64 SER U CA 1
ATOM 7090 C C . SER C 3 64 ? 95.039 127.834 97.762 1.00 120.24 64 SER U C 1
ATOM 7091 O O . SER C 3 64 ? 94.261 127.411 98.622 1.00 120.24 64 SER U O 1
ATOM 7094 N N . GLU C 3 65 ? 94.674 128.028 96.493 1.00 120.08 65 GLU U N 1
ATOM 7095 C CA . GLU C 3 65 ? 93.309 127.810 96.028 1.00 120.08 65 GLU U CA 1
ATOM 7096 C C . GLU C 3 65 ? 93.237 126.770 94.914 1.00 120.08 65 GLU U C 1
ATOM 7097 O O . GLU C 3 65 ? 92.271 126.758 94.144 1.00 120.08 65 GLU U O 1
ATOM 7103 N N . GLY C 3 66 ? 94.233 125.893 94.816 1.00 116.69 66 GLY U N 1
ATOM 7104 C CA . GLY C 3 66 ? 94.250 124.889 93.770 1.00 116.69 66 GLY U CA 1
ATOM 7105 C C . GLY C 3 66 ? 94.233 123.468 94.292 1.00 116.69 66 GLY U C 1
ATOM 7106 O O . GLY C 3 66 ? 94.654 123.209 95.424 1.00 116.69 66 GLY U O 1
ATOM 7107 N N . GLU C 3 67 ? 93.747 122.537 93.475 1.00 114.59 67 GLU U N 1
ATOM 7108 C CA . GLU C 3 67 ? 93.668 121.131 93.837 1.00 114.59 67 GLU U CA 1
ATOM 7109 C C . GLU C 3 67 ? 94.704 120.327 93.061 1.00 114.59 67 GLU U C 1
ATOM 7110 O O . GLU C 3 67 ? 95.011 120.628 91.904 1.00 114.59 67 GLU U O 1
ATOM 7116 N N . ILE C 3 68 ? 95.243 119.300 93.714 1.00 108.85 68 ILE U N 1
ATOM 7117 C CA . ILE C 3 68 ? 96.235 118.408 93.121 1.00 108.85 68 ILE U CA 1
ATOM 7118 C C . ILE C 3 68 ? 95.729 116.982 93.291 1.00 108.85 68 ILE U C 1
ATOM 7119 O O . ILE C 3 68 ? 95.622 116.489 94.420 1.00 108.85 68 ILE U O 1
ATOM 7124 N N . LEU C 3 69 ? 95.424 116.319 92.178 1.00 105.89 69 LEU U N 1
ATOM 7125 C CA . LEU C 3 69 ? 94.906 114.955 92.210 1.00 105.89 69 LEU U CA 1
ATOM 7126 C C . LEU C 3 69 ? 96.071 113.976 92.310 1.00 105.89 69 LEU U C 1
ATOM 7127 O O . LEU C 3 69 ? 96.903 113.893 91.401 1.00 105.89 69 LEU U O 1
ATOM 7132 N N . LEU C 3 70 ? 96.133 113.234 93.414 1.00 104.80 70 LEU U N 1
ATOM 7133 C CA . LEU C 3 70 ? 97.163 112.215 93.614 1.00 104.80 70 LEU U CA 1
ATOM 7134 C C . LEU C 3 70 ? 96.703 110.941 92.918 1.00 104.80 70 LEU U C 1
ATOM 7135 O O . LEU C 3 70 ? 96.091 110.061 93.525 1.00 104.80 70 LEU U O 1
ATOM 7140 N N . ASP C 3 71 ? 97.009 110.845 91.622 1.00 102.95 71 ASP U N 1
ATOM 7141 C CA . ASP C 3 71 ? 96.566 109.728 90.783 1.00 102.95 71 ASP U CA 1
ATOM 7142 C C . ASP C 3 71 ? 95.048 109.572 90.818 1.00 102.95 71 ASP U C 1
ATOM 7143 O O . ASP C 3 71 ? 94.520 108.460 90.743 1.00 102.95 71 ASP U O 1
ATOM 7148 N N . ALA C 3 72 ? 94.337 110.692 90.930 1.00 105.63 72 ALA U N 1
ATOM 7149 C CA . ALA C 3 72 ? 92.889 110.669 90.990 1.00 105.63 72 ALA U CA 1
ATOM 7150 C C . ALA C 3 72 ? 92.348 110.033 92.254 1.00 105.63 72 ALA U C 1
ATOM 7151 O O . ALA C 3 72 ? 91.469 109.167 92.193 1.00 105.63 72 ALA U O 1
ATOM 7153 N N . GLN C 3 73 ? 92.866 110.451 93.408 1.00 106.89 73 GLN U N 1
ATOM 7154 C CA . GLN C 3 73 ? 92.420 109.931 94.695 1.00 106.89 73 GLN U CA 1
ATOM 7155 C C . GLN C 3 73 ? 91.820 111.007 95.584 1.00 106.89 73 GLN U C 1
ATOM 7156 O O . GLN C 3 73 ? 90.723 110.816 96.123 1.00 106.89 73 GLN U O 1
ATOM 7158 N N . PRO C 3 74 ? 92.502 112.135 95.752 1.00 105.83 74 PRO U N 1
ATOM 7159 C CA . PRO C 3 74 ? 92.013 113.221 96.594 1.00 105.83 74 PRO U CA 1
ATOM 7160 C C . PRO C 3 74 ? 92.719 114.506 96.175 1.00 105.83 74 PRO U C 1
ATOM 7161 O O . PRO C 3 74 ? 93.475 114.529 95.197 1.00 105.83 74 PRO U O 1
ATOM 7163 N N . LEU C 3 75 ? 92.471 115.582 96.920 1.00 108.08 75 LEU U N 1
ATOM 7164 C CA . LEU C 3 75 ? 93.053 116.888 96.638 1.00 108.08 75 LEU U CA 1
ATOM 7165 C C . LEU C 3 75 ? 94.284 117.190 97.481 1.00 108.08 75 LEU U C 1
ATOM 7166 O O . LEU C 3 75 ? 95.271 117.715 96.958 1.00 108.08 75 LEU U O 1
ATOM 7168 N N . GLU C 3 76 ? 94.249 116.872 98.771 1.00 105.39 76 GLU U N 1
ATOM 7169 C CA . GLU C 3 76 ? 95.367 117.126 99.674 1.00 105.39 76 GLU U CA 1
ATOM 7170 C C . GLU C 3 76 ? 95.130 116.324 100.948 1.00 105.39 76 GLU U C 1
ATOM 7171 O O . GLU C 3 76 ? 94.143 115.590 101.068 1.00 105.39 76 GLU U O 1
ATOM 7177 N N . SER C 3 77 ? 96.052 116.472 101.901 1.00 106.07 77 SER U N 1
ATOM 7178 C CA . SER C 3 77 ? 95.938 115.879 103.233 1.00 106.07 77 SER U CA 1
ATOM 7179 C C . SER C 3 77 ? 95.813 114.356 103.154 1.00 106.07 77 SER U C 1
ATOM 7180 O O . SER C 3 77 ? 94.855 113.752 103.642 1.00 106.07 77 SER U O 1
ATOM 7183 N N . TRP C 3 78 ? 96.808 113.742 102.524 1.00 105.47 78 TRP U N 1
ATOM 7184 C CA . TRP C 3 78 ? 96.882 112.295 102.401 1.00 105.47 78 TRP U CA 1
ATOM 7185 C C . TRP C 3 78 ? 97.907 111.734 103.381 1.00 105.47 78 TRP U C 1
ATOM 7186 O O . TRP C 3 78 ? 98.738 112.461 103.931 1.00 105.47 78 TRP U O 1
ATOM 7197 N N . SER C 3 79 ? 97.826 110.422 103.602 1.00 100.08 79 SER U N 1
ATOM 7198 C CA . SER C 3 79 ? 98.721 109.758 104.542 1.00 100.08 79 SER U CA 1
ATOM 7199 C C . SER C 3 79 ? 100.172 109.919 104.106 1.00 100.08 79 SER U C 1
ATOM 7200 O O . SER C 3 79 ? 100.521 109.649 102.954 1.00 100.08 79 SER U O 1
ATOM 7203 N N . SER C 3 80 ? 101.018 110.360 105.041 1.00 92.91 80 SER U N 1
ATOM 7204 C CA . SER C 3 80 ? 102.415 110.626 104.714 1.00 92.91 80 SER U CA 1
ATOM 7205 C C . SER C 3 80 ? 103.172 109.350 104.366 1.00 92.91 80 SER U C 1
ATOM 7206 O O . SER C 3 80 ? 104.114 109.392 103.568 1.00 92.91 80 SER U O 1
ATOM 7209 N N . LYS C 3 81 ? 102.780 108.214 104.947 1.00 92.10 81 LYS U N 1
ATOM 7210 C CA . LYS C 3 81 ? 103.467 106.960 104.655 1.00 92.10 81 LYS U CA 1
ATOM 7211 C C . LYS C 3 81 ? 103.275 106.556 103.197 1.00 92.10 81 LYS U C 1
ATOM 7212 O O . LYS C 3 81 ? 104.251 106.343 102.467 1.00 92.10 81 LYS U O 1
ATOM 7218 N N . ALA C 3 82 ? 102.019 106.447 102.756 1.00 94.78 82 ALA U N 1
ATOM 7219 C CA . ALA C 3 82 ? 101.754 106.136 101.355 1.00 94.78 82 ALA U CA 1
ATOM 7220 C C . ALA C 3 82 ? 102.241 107.248 100.438 1.00 94.78 82 ALA U C 1
ATOM 7221 O O . ALA C 3 82 ? 102.620 106.985 99.290 1.00 94.78 82 ALA U O 1
ATOM 7223 N N . PHE C 3 83 ? 102.246 108.490 100.926 1.00 94.40 83 PHE U N 1
ATOM 7224 C CA . PHE C 3 83 ? 102.781 109.596 100.138 1.00 94.40 83 PHE U CA 1
ATOM 7225 C C . PHE C 3 83 ? 104.253 109.367 99.821 1.00 94.40 83 PHE U C 1
ATOM 7226 O O . PHE C 3 83 ? 104.665 109.410 98.656 1.00 94.40 83 PHE U O 1
ATOM 7234 N N . ALA C 3 84 ? 105.061 109.103 100.852 1.00 89.82 84 ALA U N 1
ATOM 7235 C CA . ALA C 3 84 ? 106.478 108.838 100.637 1.00 89.82 84 ALA U CA 1
ATOM 7236 C C . ALA C 3 84 ? 106.694 107.566 99.831 1.00 89.82 84 ALA U C 1
ATOM 7237 O O . ALA C 3 84 ? 107.632 107.491 99.030 1.00 89.82 84 ALA U O 1
ATOM 7239 N N . ARG C 3 85 ? 105.842 106.557 100.025 1.00 89.23 85 ARG U N 1
ATOM 7240 C CA . ARG C 3 85 ? 105.943 105.347 99.219 1.00 89.23 85 ARG U CA 1
ATOM 7241 C C . ARG C 3 85 ? 105.605 105.605 97.756 1.00 89.23 85 ARG U C 1
ATOM 7242 O O . ARG C 3 85 ? 106.035 104.839 96.887 1.00 89.23 85 ARG U O 1
ATOM 7250 N N . LYS C 3 86 ? 104.857 106.669 97.464 1.00 93.40 86 LYS U N 1
ATOM 7251 C CA . LYS C 3 86 ? 104.450 106.971 96.097 1.00 93.40 86 LYS U CA 1
ATOM 7252 C C . LYS C 3 86 ? 105.456 107.859 95.367 1.00 93.40 86 LYS U C 1
ATOM 7253 O O . LYS C 3 86 ? 105.868 107.537 94.248 1.00 93.40 86 LYS U O 1
ATOM 7259 N N . VAL C 3 87 ? 105.863 108.970 95.977 1.00 92.36 87 VAL U N 1
ATOM 7260 C CA . VAL C 3 87 ? 106.744 109.939 95.336 1.00 92.36 87 VAL U CA 1
ATOM 7261 C C . VAL C 3 87 ? 108.096 109.917 96.035 1.00 92.36 87 VAL U C 1
ATOM 7262 O O . VAL C 3 87 ? 108.175 109.718 97.252 1.00 92.36 87 VAL U O 1
ATOM 7266 N N . ALA C 3 88 ? 109.157 110.123 95.258 1.00 96.04 88 ALA U N 1
ATOM 7267 C CA . ALA C 3 88 ? 110.516 110.258 95.775 1.00 96.04 88 ALA U CA 1
ATOM 7268 C C . ALA C 3 88 ? 111.053 111.606 95.316 1.00 96.04 88 ALA U C 1
ATOM 7269 O O . ALA C 3 88 ? 111.294 111.808 94.121 1.00 96.04 88 ALA U O 1
ATOM 7271 N N . TYR C 3 89 ? 111.235 112.525 96.259 1.00 97.69 89 TYR U N 1
ATOM 7272 C CA . TYR C 3 89 ? 111.633 113.892 95.959 1.00 97.69 89 TYR U CA 1
ATOM 7273 C C . TYR C 3 89 ? 113.082 114.133 96.361 1.00 97.69 89 TYR U C 1
ATOM 7274 O O . TYR C 3 89 ? 113.562 113.612 97.372 1.00 97.69 89 TYR U O 1
ATOM 7283 N N . LEU C 3 90 ? 113.774 114.934 95.553 1.00 100.56 90 LEU U N 1
ATOM 7284 C CA . LEU C 3 90 ? 115.152 115.324 95.794 1.00 100.56 90 LEU U CA 1
ATOM 7285 C C . LEU C 3 90 ? 115.193 116.790 96.195 1.00 100.56 90 LEU U C 1
ATOM 7286 O O . LEU C 3 90 ? 114.573 117.622 95.519 1.00 100.56 90 LEU U O 1
ATOM 7291 N N . PRO C 3 91 ? 115.884 117.144 97.279 1.00 102.27 91 PRO U N 1
ATOM 7292 C CA . PRO C 3 91 ? 115.900 118.546 97.720 1.00 102.27 91 PRO U CA 1
ATOM 7293 C C . PRO C 3 91 ? 116.480 119.476 96.663 1.00 102.27 91 PRO U C 1
ATOM 7294 O O . PRO C 3 91 ? 117.306 119.082 95.837 1.00 102.27 91 PRO U O 1
ATOM 7298 N N . GLN C 3 92 ? 116.031 120.730 96.702 1.00 107.16 92 GLN U N 1
ATOM 7299 C CA . GLN C 3 92 ? 116.345 121.726 95.677 1.00 107.16 92 GLN U CA 1
ATOM 7300 C C . GLN C 3 92 ? 117.542 122.548 96.146 1.00 107.16 92 GLN U C 1
ATOM 7301 O O . GLN C 3 92 ? 117.393 123.491 96.928 1.00 107.16 92 GLN U O 1
ATOM 7307 N N . GLN C 3 93 ? 118.733 122.187 95.657 1.00 107.34 93 GLN U N 1
ATOM 7308 C CA . GLN C 3 93 ? 119.987 122.837 96.051 1.00 107.34 93 GLN U CA 1
ATOM 7309 C C . GLN C 3 93 ? 120.202 122.790 97.562 1.00 107.34 93 GLN U C 1
ATOM 7310 O O . GLN C 3 93 ? 120.880 123.646 98.134 1.00 107.34 93 GLN U O 1
ATOM 7316 N N . LEU C 3 94 ? 119.631 121.778 98.219 1.00 106.01 94 LEU U N 1
ATOM 7317 C CA . LEU C 3 94 ? 119.825 121.530 99.646 1.00 106.01 94 LEU U CA 1
ATOM 7318 C C . LEU C 3 94 ? 120.371 120.117 99.824 1.00 106.01 94 LEU U C 1
ATOM 7319 O O . LEU C 3 94 ? 119.648 119.210 100.259 1.00 106.01 94 LEU U O 1
ATOM 7324 N N . PRO C 3 95 ? 121.640 119.894 99.495 1.00 104.76 95 PRO U N 1
ATOM 7325 C CA . PRO C 3 95 ? 122.202 118.545 99.590 1.00 104.76 95 PRO U CA 1
ATOM 7326 C C . PRO C 3 95 ? 122.380 118.130 101.039 1.00 104.76 95 PRO U C 1
ATOM 7327 O O . PRO C 3 95 ? 122.849 118.922 101.870 1.00 104.76 95 PRO U O 1
ATOM 7331 N N . PRO C 3 96 ? 122.004 116.898 101.385 1.00 100.97 96 PRO U N 1
ATOM 7332 C CA . PRO C 3 96 ? 122.209 116.424 102.761 1.00 100.97 96 PRO U CA 1
ATOM 7333 C C . PRO C 3 96 ? 123.693 116.299 103.076 1.00 100.97 96 PRO U C 1
ATOM 7334 O O . PRO C 3 96 ? 124.439 115.623 102.365 1.00 100.97 96 PRO U O 1
ATOM 7338 N N . ALA C 3 97 ? 124.115 116.961 104.151 1.00 98.80 97 ALA U N 1
ATOM 7339 C CA . ALA C 3 97 ? 125.507 116.962 104.576 1.00 98.80 97 ALA U CA 1
ATOM 7340 C C . ALA C 3 97 ? 125.801 115.907 105.635 1.00 98.80 97 ALA U C 1
ATOM 7341 O O . ALA C 3 97 ? 126.891 115.914 106.215 1.00 98.80 97 ALA U O 1
ATOM 7343 N N . GLU C 3 98 ? 124.861 115.004 105.899 1.00 100.10 98 GLU U N 1
ATOM 7344 C CA . GLU C 3 98 ? 125.024 113.967 106.906 1.00 100.10 98 GLU U CA 1
ATOM 7345 C C . GLU C 3 98 ? 124.940 112.594 106.254 1.00 100.10 98 GLU U C 1
ATOM 7346 O O . GLU C 3 98 ? 124.193 112.397 105.290 1.00 100.10 98 GLU U O 1
ATOM 7348 N N . GLY C 3 99 ? 125.711 111.649 106.785 1.00 101.56 99 GLY U N 1
ATOM 7349 C CA . GLY C 3 99 ? 125.754 110.302 106.250 1.00 101.56 99 GLY U CA 1
ATOM 7350 C C . GLY C 3 99 ? 126.971 109.534 106.721 1.00 101.56 99 GLY U C 1
ATOM 7351 O O . GLY C 3 99 ? 127.974 110.138 107.113 1.00 101.56 99 GLY U O 1
ATOM 7352 N N . MET C 3 100 ? 126.903 108.203 106.689 1.00 103.77 100 MET U N 1
ATOM 7353 C CA . MET C 3 100 ? 128.003 107.392 107.197 1.00 103.77 100 MET U CA 1
ATOM 7354 C C . MET C 3 100 ? 128.414 106.297 106.220 1.00 103.77 100 MET U C 1
ATOM 7355 O O . MET C 3 100 ? 129.606 106.117 105.955 1.00 103.77 100 MET U O 1
ATOM 7360 N N . THR C 3 101 ? 127.448 105.548 105.692 1.00 102.06 101 THR U N 1
ATOM 7361 C CA . THR C 3 101 ? 127.733 104.425 104.810 1.00 102.06 101 THR U CA 1
ATOM 7362 C C . THR C 3 101 ? 126.759 104.431 103.640 1.00 102.06 101 THR U C 1
ATOM 7363 O O . THR C 3 101 ? 125.565 104.685 103.820 1.00 102.06 101 THR U O 1
ATOM 7367 N N . VAL C 3 102 ? 127.277 104.150 102.439 1.00 101.32 102 VAL U N 1
ATOM 7368 C CA . VAL C 3 102 ? 126.430 104.125 101.248 1.00 101.32 102 VAL U CA 1
ATOM 7369 C C . VAL C 3 102 ? 125.364 103.043 101.372 1.00 101.32 102 VAL U C 1
ATOM 7370 O O . VAL C 3 102 ? 124.192 103.266 101.039 1.00 101.32 102 VAL U O 1
ATOM 7374 N N . ARG C 3 103 ? 125.751 101.855 101.847 1.00 97.95 103 ARG U N 1
ATOM 7375 C CA . ARG C 3 103 ? 124.773 100.789 102.042 1.00 97.95 103 ARG U CA 1
ATOM 7376 C C . ARG C 3 103 ? 123.752 101.169 103.104 1.00 97.95 103 ARG U C 1
ATOM 7377 O O . ARG C 3 103 ? 122.554 100.907 102.944 1.00 97.95 103 ARG U O 1
ATOM 7385 N N . GLU C 3 104 ? 124.204 101.802 104.189 1.00 96.72 104 GLU U N 1
ATOM 7386 C CA . GLU C 3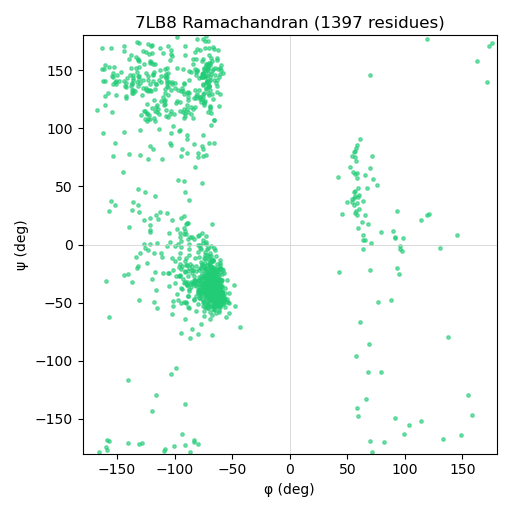 104 ? 123.274 102.275 105.207 1.00 96.72 104 GLU U CA 1
ATOM 7387 C C . GLU C 3 104 ? 122.281 103.266 104.616 1.00 96.72 104 GLU U C 1
ATOM 7388 O O . GLU C 3 104 ? 121.088 103.225 104.933 1.00 96.72 104 GLU U O 1
ATOM 7394 N N . LEU C 3 105 ? 122.752 104.149 103.732 1.00 93.72 105 LEU U N 1
ATOM 7395 C CA . LEU C 3 105 ? 121.867 105.146 103.140 1.00 93.72 105 LEU U CA 1
ATOM 7396 C C . LEU C 3 105 ? 120.850 104.505 102.201 1.00 93.72 105 LEU U C 1
ATOM 7397 O O . LEU C 3 105 ? 119.654 104.816 102.265 1.00 93.72 105 LEU U O 1
ATOM 7402 N N . VAL C 3 106 ? 121.298 103.599 101.330 1.00 94.12 106 VAL U N 1
ATOM 7403 C CA . VAL C 3 106 ? 120.356 103.011 100.383 1.00 94.12 106 VAL U CA 1
ATOM 7404 C C . VAL C 3 106 ? 119.400 102.059 101.101 1.00 94.12 106 VAL U C 1
ATOM 7405 O O . VAL C 3 106 ? 118.278 101.830 100.633 1.00 94.12 106 VAL U O 1
ATOM 7409 N N . ALA C 3 107 ? 119.801 101.519 102.256 1.00 95.61 107 ALA U N 1
ATOM 7410 C CA . ALA C 3 107 ? 118.895 100.676 103.028 1.00 95.61 107 ALA U CA 1
ATOM 7411 C C . ALA C 3 107 ? 117.882 101.514 103.801 1.00 95.61 107 ALA U C 1
ATOM 7412 O O . ALA C 3 107 ? 116.700 101.159 103.867 1.00 95.61 107 ALA U O 1
ATOM 7414 N N . ILE C 3 108 ? 118.325 102.625 104.397 1.00 92.24 108 ILE U N 1
ATOM 7415 C CA . ILE C 3 108 ? 117.404 103.505 105.102 1.00 92.24 108 ILE U CA 1
ATOM 7416 C C . ILE C 3 108 ? 116.472 104.213 104.131 1.00 92.24 108 ILE U C 1
ATOM 7417 O O . ILE C 3 108 ? 115.417 104.711 104.540 1.00 92.24 108 ILE U O 1
ATOM 7422 N N . GLY C 3 109 ? 116.836 104.272 102.847 1.00 90.62 109 GLY U N 1
ATOM 7423 C CA . GLY C 3 109 ? 115.910 104.760 101.841 1.00 90.62 109 GLY U CA 1
ATOM 7424 C C . GLY C 3 109 ? 114.638 103.947 101.734 1.00 90.62 109 GLY U C 1
ATOM 7425 O O . GLY C 3 109 ? 113.634 104.446 101.216 1.00 90.62 109 GLY U O 1
ATOM 7426 N N . ARG C 3 110 ? 114.654 102.702 102.213 1.00 89.74 110 ARG U N 1
ATOM 7427 C CA . ARG C 3 110 ? 113.462 101.864 102.221 1.00 89.74 110 ARG U CA 1
ATOM 7428 C C . ARG C 3 110 ? 112.648 102.083 103.490 1.00 89.74 110 ARG U C 1
ATOM 7429 O O . ARG C 3 110 ? 112.095 101.131 104.049 1.00 89.74 110 ARG U O 1
ATOM 7437 N N . TYR C 3 111 ? 112.566 103.334 103.953 1.00 86.20 111 TYR U N 1
ATOM 7438 C CA . TYR C 3 111 ? 111.815 103.605 105.178 1.00 86.20 111 TYR U CA 1
ATOM 7439 C C . TYR C 3 111 ? 110.310 103.462 104.988 1.00 86.20 111 TYR U C 1
ATOM 7440 O O . TYR C 3 111 ? 109.687 102.697 105.746 1.00 86.20 111 TYR U O 1
ATOM 7449 N N . PRO C 3 112 ? 109.661 104.139 104.031 1.00 87.47 112 PRO U N 1
ATOM 7450 C CA . PRO C 3 112 ? 108.189 104.147 104.012 1.00 87.47 112 PRO U CA 1
ATOM 7451 C C . PRO C 3 112 ? 107.552 102.810 103.673 1.00 87.47 112 PRO U C 1
ATOM 7452 O O . PRO C 3 112 ? 106.319 102.725 103.655 1.00 87.47 112 PRO U O 1
ATOM 7456 N N . TRP C 3 113 ? 108.333 101.766 103.401 1.00 90.36 113 TRP U N 1
ATOM 7457 C CA . TRP C 3 113 ? 107.755 100.466 103.086 1.00 90.36 113 TRP U CA 1
ATOM 7458 C C . TRP C 3 113 ? 107.501 99.625 104.331 1.00 90.36 113 TRP U C 1
ATOM 7459 O O . TRP C 3 113 ? 106.435 99.012 104.455 1.00 90.36 113 TRP U O 1
ATOM 7470 N N . HIS C 3 114 ? 108.456 99.582 105.259 1.00 88.16 114 HIS U N 1
ATOM 7471 C CA . HIS C 3 114 ? 108.295 98.830 106.495 1.00 88.16 114 HIS U CA 1
ATOM 7472 C C . HIS C 3 114 ? 107.904 99.700 107.683 1.00 88.16 114 HIS U C 1
ATOM 7473 O O . HIS C 3 114 ? 107.484 99.161 108.712 1.00 88.16 114 HIS U O 1
ATOM 7480 N N . GLY C 3 115 ? 108.029 101.020 107.569 1.00 87.33 115 GLY U N 1
ATOM 7481 C CA . GLY C 3 115 ? 107.645 101.909 108.643 1.00 87.33 115 GLY U CA 1
ATOM 7482 C C . GLY C 3 115 ? 108.713 102.038 109.714 1.00 87.33 115 GLY U C 1
ATOM 7483 O O . GLY C 3 115 ? 109.852 101.584 109.573 1.00 87.33 115 GLY U O 1
ATOM 7484 N N . ALA C 3 116 ? 108.318 102.683 110.814 1.00 86.38 116 ALA U N 1
ATOM 7485 C CA . ALA C 3 116 ? 109.235 102.886 111.932 1.00 86.38 116 ALA U CA 1
ATOM 7486 C C . ALA C 3 116 ? 109.603 101.559 112.583 1.00 86.38 116 ALA U C 1
ATOM 7487 O O . ALA C 3 116 ? 110.784 101.214 112.701 1.00 86.38 116 ALA U O 1
ATOM 7489 N N . LEU C 3 117 ? 108.597 100.799 113.019 1.00 87.05 117 LEU U N 1
ATOM 7490 C CA . LEU C 3 117 ? 108.810 99.450 113.545 1.00 87.05 117 LEU U CA 1
ATOM 7491 C C . LEU C 3 117 ? 108.910 98.480 112.367 1.00 87.05 117 LEU U C 1
ATOM 7492 O O . LEU C 3 117 ? 108.062 97.615 112.144 1.00 87.05 117 LEU U O 1
ATOM 7497 N N . GLY C 3 118 ? 109.984 98.645 111.600 1.00 87.82 118 GLY U N 1
ATOM 7498 C CA . GLY C 3 118 ? 110.139 97.898 110.366 1.00 87.82 118 GLY U CA 1
ATOM 7499 C C . GLY C 3 118 ? 110.483 96.438 110.616 1.00 87.82 118 GLY U C 1
ATOM 7500 O O . GLY C 3 118 ? 111.209 96.095 111.549 1.00 87.82 118 GLY U O 1
ATOM 7501 N N . ARG C 3 119 ? 109.942 95.575 109.762 1.00 94.04 119 ARG U N 1
ATOM 7502 C CA . ARG C 3 119 ? 110.227 94.141 109.810 1.00 94.04 119 ARG U CA 1
ATOM 7503 C C . ARG C 3 119 ? 111.327 93.791 108.808 1.00 94.04 119 ARG U C 1
ATOM 7504 O O . ARG C 3 119 ? 111.172 92.937 107.935 1.00 94.04 119 ARG U O 1
ATOM 7512 N N . PHE C 3 120 ? 112.463 94.476 108.953 1.00 95.76 120 PHE U N 1
ATOM 7513 C CA . PHE C 3 120 ? 113.567 94.322 108.014 1.00 95.76 120 PHE U CA 1
ATOM 7514 C C . PHE C 3 120 ? 114.281 92.983 108.147 1.00 95.76 120 PHE U C 1
ATOM 7515 O O . PHE C 3 120 ? 115.119 92.662 107.298 1.00 95.76 120 PHE U O 1
ATOM 7523 N N . GLY C 3 121 ? 113.968 92.194 109.177 1.00 100.25 121 GLY U N 1
ATOM 7524 C CA . GLY C 3 121 ? 114.616 90.901 109.360 1.00 100.25 121 GLY U CA 1
ATOM 7525 C C . GLY C 3 121 ? 114.216 89.879 108.304 1.00 100.25 121 GLY U C 1
ATOM 7526 O O . GLY C 3 121 ? 114.801 88.791 108.270 1.00 100.25 121 GLY U O 1
ATOM 7527 N N . ALA C 3 122 ? 113.245 90.195 107.450 1.00 101.03 122 ALA U N 1
ATOM 7528 C CA . ALA C 3 122 ? 112.807 89.269 106.425 1.00 101.03 122 ALA U CA 1
ATOM 7529 C C . ALA C 3 122 ? 113.418 89.538 105.065 1.00 101.03 122 ALA U C 1
ATOM 7530 O O . ALA C 3 122 ? 114.601 89.262 104.842 1.00 101.03 122 ALA U O 1
ATOM 7532 N N . ALA C 3 123 ? 112.621 90.080 104.147 1.00 103.21 123 ALA U N 1
ATOM 7533 C CA . ALA C 3 123 ? 113.083 90.333 102.797 1.00 103.21 123 ALA U CA 1
ATOM 7534 C C . ALA C 3 123 ? 113.680 91.712 102.608 1.00 103.21 123 ALA U C 1
ATOM 7535 O O . ALA C 3 123 ? 114.457 92.179 103.447 1.00 103.21 123 ALA U O 1
ATOM 7537 N N . ASP C 3 124 ? 113.336 92.362 101.496 1.00 99.64 124 ASP U N 1
ATOM 7538 C CA . ASP C 3 124 ? 113.782 93.698 101.103 1.00 99.64 124 ASP U CA 1
ATOM 7539 C C . ASP C 3 124 ? 115.278 93.770 100.824 1.00 99.64 124 ASP U C 1
ATOM 7540 O O . ASP C 3 124 ? 115.788 94.863 100.550 1.00 99.64 124 ASP U O 1
ATOM 7545 N N . ARG C 3 125 ? 116.002 92.650 100.882 1.00 100.79 125 ARG U N 1
ATOM 7546 C CA . ARG C 3 125 ? 117.423 92.662 100.556 1.00 100.79 125 ARG U CA 1
ATOM 7547 C C . ARG C 3 125 ? 117.660 92.595 99.054 1.00 100.79 125 ARG U C 1
ATOM 7548 O O . ARG C 3 125 ? 118.613 93.204 98.551 1.00 100.79 125 ARG U O 1
ATOM 7556 N N . GLU C 3 126 ? 116.810 91.865 98.326 1.00 103.15 126 GLU U N 1
ATOM 7557 C CA . GLU C 3 126 ? 116.984 91.754 96.882 1.00 103.15 126 GLU U CA 1
ATOM 7558 C C . GLU C 3 126 ? 116.796 93.103 96.200 1.00 103.15 126 GLU U C 1
ATOM 7559 O O . GLU C 3 126 ? 117.464 93.399 95.204 1.00 103.15 126 GLU U O 1
ATOM 7565 N N . LYS C 3 127 ? 115.913 93.948 96.738 1.00 102.09 127 LYS U N 1
ATOM 7566 C CA . LYS C 3 127 ? 115.691 95.254 96.127 1.00 102.09 127 LYS U CA 1
ATOM 7567 C C . LYS C 3 127 ? 116.901 96.161 96.306 1.00 102.09 127 LYS U C 1
ATOM 7568 O O . LYS C 3 127 ? 117.321 96.837 95.359 1.00 102.09 127 LYS U O 1
ATOM 7574 N N . VAL C 3 128 ? 117.481 96.187 97.508 1.00 101.28 128 VAL U N 1
ATOM 7575 C CA . VAL C 3 128 ? 118.667 97.009 97.722 1.00 101.28 128 VAL U CA 1
ATOM 7576 C C . VAL C 3 128 ? 119.851 96.454 96.937 1.00 101.28 128 VAL U C 1
ATOM 7577 O O . VAL C 3 128 ? 120.689 97.220 96.442 1.00 101.28 128 VAL U O 1
ATOM 7581 N N . GLU C 3 129 ? 119.924 95.129 96.773 1.00 102.88 129 GLU U N 1
ATOM 7582 C CA . GLU C 3 129 ? 120.976 94.544 95.946 1.00 102.88 129 GLU U CA 1
ATOM 7583 C C . GLU C 3 129 ? 120.820 94.966 94.490 1.00 102.88 129 GLU U C 1
ATOM 7584 O O . GLU C 3 129 ? 121.794 95.362 93.838 1.00 102.88 129 GLU U O 1
ATOM 7590 N N . GLU C 3 130 ? 119.594 94.894 93.965 1.00 103.94 130 GLU U N 1
ATOM 7591 C CA . GLU C 3 130 ? 119.352 95.311 92.589 1.00 103.94 130 GLU U CA 1
ATOM 7592 C C . GLU C 3 130 ? 119.648 96.794 92.409 1.00 103.94 130 GLU U C 1
ATOM 7593 O O . GLU C 3 130 ? 120.179 97.206 91.374 1.00 103.94 130 GLU U O 1
ATOM 7599 N N . ALA C 3 131 ? 119.334 97.609 93.418 1.00 101.13 131 ALA U N 1
ATOM 7600 C CA . ALA C 3 131 ? 119.614 99.039 93.331 1.00 101.13 131 ALA U CA 1
ATOM 7601 C C . ALA C 3 131 ? 121.114 99.307 93.276 1.00 101.13 131 ALA U C 1
ATOM 7602 O O . ALA C 3 131 ? 121.596 100.024 92.388 1.00 101.13 131 ALA U O 1
ATOM 7604 N N . ILE C 3 132 ? 121.871 98.739 94.222 1.00 101.57 132 ILE U N 1
ATOM 7605 C CA . ILE C 3 132 ? 123.312 98.964 94.247 1.00 101.57 132 ILE U CA 1
ATOM 7606 C C . ILE C 3 132 ? 124.003 98.328 93.048 1.00 101.57 132 ILE U C 1
ATOM 7607 O O . ILE C 3 132 ? 125.128 98.714 92.712 1.00 101.57 132 ILE U O 1
ATOM 7612 N N . SER C 3 133 ? 123.363 97.358 92.389 1.00 103.04 133 SER U N 1
ATOM 7613 C CA . SER C 3 133 ? 123.919 96.831 91.149 1.00 103.04 133 SER U CA 1
ATOM 7614 C C . SER C 3 133 ? 123.568 97.705 89.951 1.00 103.04 133 SER U C 1
ATOM 7615 O O . SER C 3 133 ? 124.354 97.792 89.002 1.00 103.04 133 SER U O 1
ATOM 7618 N N . LEU C 3 134 ? 122.402 98.354 89.976 1.00 101.34 134 LEU U N 1
ATOM 7619 C CA . LEU C 3 134 ? 121.991 99.199 88.862 1.00 101.34 134 LEU U CA 1
AT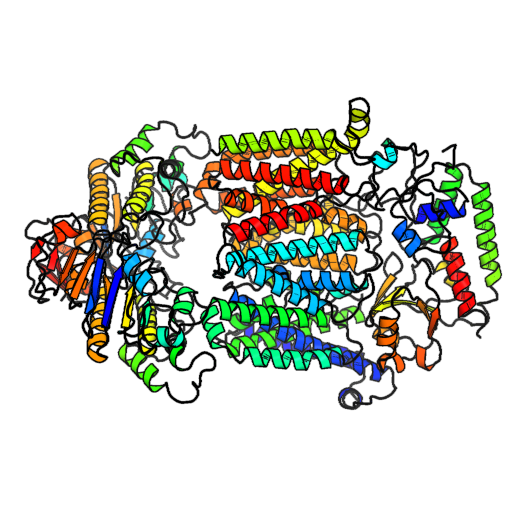OM 7620 C C . LEU C 3 134 ? 122.745 100.522 88.844 1.00 101.34 134 LEU U C 1
ATOM 7621 O O . LEU C 3 134 ? 123.092 101.021 87.768 1.00 101.34 134 LEU U O 1
ATOM 7626 N N . VAL C 3 135 ? 123.004 101.111 90.015 1.00 100.63 135 VAL U N 1
ATOM 7627 C CA . VAL C 3 135 ? 123.698 102.396 90.018 1.00 100.63 135 VAL U CA 1
ATOM 7628 C C . VAL C 3 135 ? 125.149 102.255 89.579 1.00 100.63 135 VAL U C 1
ATOM 7629 O O . VAL C 3 135 ? 125.789 103.257 89.241 1.00 100.63 135 VAL U O 1
ATOM 7633 N N . GLY C 3 136 ? 125.687 101.040 89.570 1.00 103.51 136 GLY U N 1
ATOM 7634 C CA . GLY C 3 136 ? 127.041 100.804 89.122 1.00 103.51 136 GLY U CA 1
ATOM 7635 C C . GLY C 3 136 ? 128.084 100.685 90.209 1.00 103.51 136 GLY U C 1
ATOM 7636 O O . GLY C 3 136 ? 129.274 100.587 89.889 1.00 103.51 136 GLY U O 1
ATOM 7637 N N . LEU C 3 137 ? 127.686 100.690 91.479 1.00 104.69 137 LEU U N 1
ATOM 7638 C CA . LEU C 3 137 ? 128.637 100.584 92.580 1.00 104.69 137 LEU U CA 1
ATOM 7639 C C . LEU C 3 137 ? 128.950 99.113 92.825 1.00 104.69 137 LEU U C 1
ATOM 7640 O O . LEU C 3 137 ? 128.104 98.364 93.325 1.00 104.69 137 LEU U O 1
ATOM 7645 N N . LYS C 3 138 ? 130.170 98.694 92.471 1.00 108.51 138 LYS U N 1
ATOM 7646 C CA . LYS C 3 138 ? 130.553 97.300 92.694 1.00 108.51 138 LYS U CA 1
ATOM 7647 C C . LYS C 3 138 ? 130.722 96.983 94.174 1.00 108.51 138 LYS U C 1
ATOM 7648 O O . LYS C 3 138 ? 130.180 95.961 94.629 1.00 108.51 138 LYS U O 1
ATOM 7650 N N . PRO C 3 139 ? 131.441 97.778 94.975 1.00 109.35 139 PRO U N 1
ATOM 7651 C CA . PRO C 3 139 ? 131.509 97.487 96.414 1.00 109.35 139 PRO U CA 1
ATOM 7652 C C . PRO C 3 139 ? 130.164 97.742 97.080 1.00 109.35 139 PRO U C 1
ATOM 7653 O O . PRO C 3 139 ? 129.533 98.779 96.859 1.00 109.35 139 PRO U O 1
ATOM 7657 N N . LEU C 3 140 ? 129.725 96.779 97.895 1.00 108.10 140 LEU U N 1
ATOM 7658 C CA . LEU C 3 140 ? 128.398 96.872 98.493 1.00 108.10 140 LEU U CA 1
ATOM 7659 C C . LEU C 3 140 ? 128.338 97.981 99.538 1.00 108.10 140 LEU U C 1
ATOM 7660 O O . LEU C 3 140 ? 127.402 98.789 99.550 1.00 108.10 140 LEU U O 1
ATOM 7662 N N . ALA C 3 141 ? 129.325 98.029 100.427 1.00 107.95 141 ALA U N 1
ATOM 7663 C CA . ALA C 3 141 ? 129.377 99.014 101.501 1.00 107.95 141 ALA U CA 1
ATOM 7664 C C . ALA C 3 141 ? 130.749 99.676 101.485 1.00 107.95 141 ALA U C 1
ATOM 7665 O O . ALA C 3 141 ? 131.759 99.032 101.789 1.00 107.95 141 ALA U O 1
ATOM 7667 N N . HIS C 3 142 ? 130.780 100.956 101.128 1.00 107.20 142 HIS U N 1
ATOM 7668 C CA . HIS C 3 142 ? 132.021 101.716 101.072 1.00 107.20 142 HIS U CA 1
ATOM 7669 C C . HIS C 3 142 ? 132.412 102.147 102.484 1.00 107.20 142 HIS U C 1
ATOM 7670 O O . HIS C 3 142 ? 131.815 101.728 103.480 1.00 107.20 142 HIS U O 1
ATOM 7677 N N . ARG C 3 143 ? 133.429 103.002 102.583 1.00 108.64 143 ARG U N 1
ATOM 7678 C CA . ARG C 3 143 ? 133.875 103.489 103.888 1.00 108.64 143 ARG U CA 1
ATOM 7679 C C . ARG C 3 143 ? 132.934 104.566 104.420 1.00 108.64 143 ARG U C 1
ATOM 7680 O O . ARG C 3 143 ? 132.221 104.355 105.406 1.00 108.64 143 ARG U O 1
ATOM 7682 N N . LEU C 3 144 ? 132.921 105.730 103.774 1.00 106.01 144 LEU U N 1
ATOM 7683 C CA . LEU C 3 144 ? 132.111 106.856 104.218 1.00 106.01 144 LEU U CA 1
ATOM 7684 C C . LEU C 3 144 ? 131.453 107.509 103.013 1.00 106.01 144 LEU U C 1
ATOM 7685 O O . LEU C 3 144 ? 132.128 107.808 102.024 1.00 106.01 144 LEU U O 1
ATOM 7690 N N . VAL C 3 145 ? 130.138 107.729 103.101 1.00 106.04 145 VAL U N 1
ATOM 7691 C CA . VAL C 3 145 ? 129.398 108.333 101.998 1.00 106.04 145 VAL U CA 1
ATOM 7692 C C . VAL C 3 145 ? 129.861 109.756 101.718 1.00 106.04 145 VAL U C 1
ATOM 7693 O O . VAL C 3 145 ? 129.675 110.260 100.605 1.00 106.04 145 VAL U O 1
ATOM 7697 N N . ASP C 3 146 ? 130.471 110.419 102.699 1.00 108.08 146 ASP U N 1
ATOM 7698 C CA . ASP C 3 146 ? 131.014 111.754 102.495 1.00 108.08 146 ASP U CA 1
ATOM 7699 C C . ASP C 3 146 ? 132.454 111.730 102.004 1.00 108.08 146 ASP U C 1
ATOM 7700 O O . ASP C 3 146 ? 132.937 112.744 101.488 1.00 108.08 146 ASP U O 1
ATOM 7705 N N . SER C 3 147 ? 133.148 110.597 102.153 1.00 106.03 147 SER U N 1
ATOM 7706 C CA . SER C 3 147 ? 134.520 110.497 101.669 1.00 106.03 147 SER U CA 1
ATOM 7707 C C . SER C 3 147 ? 134.576 110.404 100.150 1.00 106.03 147 SER U C 1
ATOM 7708 O O . SER C 3 147 ? 135.568 110.821 99.542 1.00 106.03 147 SER U O 1
ATOM 7711 N N . LEU C 3 148 ? 133.533 109.863 99.525 0.00 106.57 148 LEU U N 1
ATOM 7712 C CA . LEU C 3 148 ? 133.479 109.801 98.074 0.00 106.57 148 LEU U CA 1
ATOM 7713 C C . LEU C 3 148 ? 133.293 111.200 97.487 0.00 106.57 148 LEU U C 1
ATOM 7714 O O . LEU C 3 148 ? 133.009 112.173 98.191 0.00 106.57 148 LEU U O 1
ATOM 7719 N N . SER C 3 149 ? 133.457 111.291 96.169 0.00 106.59 149 SER U N 1
ATOM 7720 C CA . SER C 3 149 ? 133.300 112.558 95.474 0.00 106.59 149 SER U CA 1
ATOM 7721 C C . SER C 3 149 ? 131.826 112.964 95.445 0.00 106.59 149 SER U C 1
ATOM 7722 O O . SER C 3 149 ? 130.937 112.231 95.888 0.00 106.59 149 SER U O 1
ATOM 7725 N N . GLY C 3 150 ? 131.569 114.161 94.914 0.00 106.10 150 GLY U N 1
ATOM 7726 C CA . GLY C 3 150 ? 130.198 114.634 94.817 0.00 106.10 150 GLY U CA 1
ATOM 7727 C C . GLY C 3 150 ? 129.345 113.769 93.910 0.00 106.10 150 GLY U C 1
ATOM 7728 O O . GLY C 3 150 ? 128.193 113.462 94.230 0.00 106.10 150 GLY U O 1
ATOM 7729 N N . GLY C 3 151 ? 129.899 113.360 92.768 1.00 106.52 151 GLY U N 1
ATOM 7730 C CA . GLY C 3 151 ? 129.157 112.493 91.869 1.00 106.52 151 GLY U CA 1
ATOM 7731 C C . GLY C 3 151 ? 128.781 111.172 92.512 1.00 106.52 151 GLY U C 1
ATOM 7732 O O . GLY C 3 151 ? 127.658 110.691 92.352 1.00 106.52 151 GLY U O 1
ATOM 7733 N N . GLU C 3 152 ? 129.707 110.582 93.271 1.00 107.61 152 GLU U N 1
ATOM 7734 C CA . GLU C 3 152 ? 129.435 109.289 93.892 1.00 107.61 152 GLU U CA 1
ATOM 7735 C C . GLU C 3 152 ? 128.388 109.406 94.995 1.00 107.61 152 GLU U C 1
ATOM 7736 O O . GLU C 3 152 ? 127.511 108.544 95.115 1.00 107.61 152 GLU U O 1
ATOM 7742 N N . ARG C 3 153 ? 128.449 110.468 95.802 1.00 105.06 153 ARG U N 1
ATOM 7743 C CA . ARG C 3 153 ? 127.457 110.624 96.862 1.00 105.06 153 ARG U CA 1
ATOM 7744 C C . ARG C 3 153 ? 126.084 110.958 96.287 1.00 105.06 153 ARG U C 1
ATOM 7745 O O . ARG C 3 153 ? 125.058 110.500 96.807 1.00 105.06 153 ARG U O 1
ATOM 7753 N N . GLN C 3 154 ? 126.038 111.726 95.196 1.00 104.24 154 GLN U N 1
ATOM 7754 C CA . GLN C 3 154 ? 124.751 111.986 94.558 1.00 104.24 154 GLN U CA 1
ATOM 7755 C C . GLN C 3 154 ? 124.199 110.730 93.895 1.00 104.24 154 GLN U C 1
ATOM 7756 O O . GLN C 3 154 ? 122.983 110.506 93.893 1.00 104.24 154 GLN U O 1
ATOM 7762 N N . ARG C 3 155 ? 125.074 109.882 93.347 1.00 102.15 155 ARG U N 1
ATOM 7763 C CA . ARG C 3 155 ? 124.612 108.602 92.823 1.00 102.15 155 ARG U CA 1
ATOM 7764 C C . ARG C 3 155 ? 124.114 107.694 93.940 1.00 102.15 155 ARG U C 1
ATOM 7765 O O . ARG C 3 155 ? 123.168 106.928 93.739 1.00 102.15 155 ARG U O 1
ATOM 7773 N N . ALA C 3 156 ? 124.725 107.775 95.124 1.00 102.14 156 ALA U N 1
ATOM 7774 C CA . ALA C 3 156 ? 124.200 107.046 96.275 1.00 102.14 156 ALA U CA 1
ATOM 7775 C C . ALA C 3 156 ? 122.828 107.574 96.680 1.00 102.14 156 ALA U C 1
ATOM 7776 O O . ALA C 3 156 ? 121.951 106.802 97.083 1.00 102.14 156 ALA U O 1
ATOM 7778 N N . TRP C 3 157 ? 122.627 108.891 96.586 1.00 102.22 157 TRP U N 1
ATOM 7779 C CA . TRP C 3 157 ? 121.306 109.456 96.851 1.00 102.22 157 TRP U CA 1
ATOM 7780 C C . TRP C 3 157 ? 120.277 108.953 95.843 1.00 102.22 157 TRP U C 1
ATOM 7781 O O . TRP C 3 157 ? 119.137 108.637 96.208 1.00 102.22 157 TRP U O 1
ATOM 7792 N N . ILE C 3 158 ? 120.661 108.876 94.566 1.00 100.36 158 ILE U N 1
ATOM 7793 C CA . ILE C 3 158 ? 119.759 108.319 93.557 1.00 100.36 158 ILE U CA 1
ATOM 7794 C C . ILE C 3 158 ? 119.483 106.847 93.838 1.00 100.36 158 ILE U C 1
ATOM 7795 O O . ILE C 3 158 ? 118.371 106.358 93.617 1.00 100.36 158 ILE U O 1
ATOM 7800 N N . ALA C 3 159 ? 120.485 106.117 94.333 1.00 97.37 159 ALA U N 1
ATOM 7801 C CA . ALA C 3 159 ? 120.270 104.722 94.711 1.00 97.37 159 ALA U CA 1
ATOM 7802 C C . ALA C 3 159 ? 119.275 104.611 95.860 1.00 97.37 159 ALA U C 1
ATOM 7803 O O . ALA C 3 159 ? 118.435 103.703 95.883 1.00 97.37 159 ALA U O 1
ATOM 7805 N N . MET C 3 160 ? 119.373 105.517 96.834 1.00 97.79 160 MET U N 1
ATOM 7806 C CA . MET C 3 160 ? 118.400 105.554 97.922 1.00 97.79 160 MET U CA 1
ATOM 7807 C C . MET C 3 160 ? 116.997 105.826 97.393 1.00 97.79 160 MET U C 1
ATOM 7808 O O . MET C 3 160 ? 116.032 105.160 97.791 1.00 97.79 160 MET U O 1
ATOM 7813 N N . LEU C 3 161 ? 116.869 106.799 96.489 1.00 96.81 161 LEU U N 1
ATOM 7814 C CA . LEU C 3 161 ? 115.566 107.095 95.899 1.00 96.81 161 LEU U CA 1
ATOM 7815 C C . LEU C 3 161 ? 115.039 105.918 95.086 1.00 96.81 161 LEU U C 1
ATOM 7816 O O . LEU C 3 161 ? 113.822 105.713 95.006 1.00 96.81 161 LEU U O 1
ATOM 7821 N N . VAL C 3 162 ? 115.935 105.140 94.477 1.00 95.84 162 VAL U N 1
ATOM 7822 C CA . VAL C 3 162 ? 115.523 103.948 93.743 1.00 95.84 162 VAL U CA 1
ATOM 7823 C C . VAL C 3 162 ? 114.994 102.893 94.704 1.00 95.84 162 VAL U C 1
ATOM 7824 O O . VAL C 3 162 ? 113.918 102.320 94.495 1.00 95.84 162 VAL U O 1
ATOM 7828 N N . ALA C 3 163 ? 115.747 102.622 95.772 1.00 95.79 163 ALA U N 1
ATOM 7829 C CA . ALA C 3 163 ? 115.315 101.652 96.770 1.00 95.79 163 ALA U CA 1
ATOM 7830 C C . ALA C 3 163 ? 114.022 102.072 97.450 1.00 95.79 163 ALA U C 1
ATOM 7831 O O . ALA C 3 163 ? 113.276 101.209 97.926 1.00 95.79 163 ALA U O 1
ATOM 7833 N N . GLN C 3 164 ? 113.735 103.376 97.495 1.00 91.60 164 GLN U N 1
ATOM 7834 C CA . GLN C 3 164 ? 112.480 103.851 98.067 1.00 91.60 164 GLN U CA 1
ATOM 7835 C C . GLN C 3 164 ? 111.261 103.272 97.359 1.00 91.60 164 GLN U C 1
ATOM 7836 O O . GLN C 3 164 ? 110.170 103.262 97.941 1.00 91.60 164 GLN U O 1
ATOM 7842 N N . ASP C 3 165 ? 111.422 102.792 96.123 1.00 95.27 165 ASP U N 1
ATOM 7843 C CA . ASP C 3 165 ? 110.345 102.191 95.334 1.00 95.27 165 ASP U CA 1
ATOM 7844 C C . ASP C 3 165 ? 109.177 103.171 95.180 1.00 95.27 165 ASP U C 1
ATOM 7845 O O . ASP C 3 165 ? 108.124 103.053 95.811 1.00 95.27 165 ASP U O 1
ATOM 7850 N N . SER C 3 166 ? 109.403 104.150 94.312 1.00 94.28 166 SER U N 1
ATOM 7851 C CA . SER C 3 166 ? 108.455 105.225 94.074 1.00 94.28 166 SER U CA 1
ATOM 7852 C C . SER C 3 166 ? 107.768 105.062 92.725 1.00 94.28 166 SER U C 1
ATOM 7853 O O . SER C 3 166 ? 108.323 104.486 91.787 1.00 94.28 166 SER U O 1
ATOM 7856 N N . ARG C 3 167 ? 106.541 105.578 92.642 1.00 97.05 167 ARG U N 1
ATOM 7857 C CA . ARG C 3 167 ? 105.843 105.660 91.366 1.00 97.05 167 ARG U CA 1
ATOM 7858 C C . ARG C 3 167 ? 106.155 106.951 90.622 1.00 97.05 167 ARG U C 1
ATOM 7859 O O . ARG C 3 167 ? 105.996 107.001 89.398 1.00 97.05 167 ARG U O 1
ATOM 7867 N N . CYS C 3 168 ? 106.591 107.990 91.331 1.00 97.04 168 CYS U N 1
ATOM 7868 C CA . CYS C 3 168 ? 106.990 109.252 90.728 1.00 97.04 168 CYS U CA 1
ATOM 7869 C C . CYS C 3 168 ? 108.341 109.667 91.290 1.00 97.04 168 CYS U C 1
ATOM 7870 O O . CYS C 3 168 ? 108.615 109.474 92.478 1.00 97.04 168 CYS U O 1
ATOM 7873 N N . LEU C 3 169 ? 109.181 110.237 90.430 1.00 96.57 169 LEU U N 1
ATOM 7874 C CA . LEU C 3 169 ? 110.531 110.650 90.805 1.00 96.57 169 LEU U CA 1
ATOM 7875 C C . LEU C 3 169 ? 110.698 112.130 90.490 1.00 96.57 169 LEU U C 1
ATOM 7876 O O . LEU C 3 169 ? 110.826 112.508 89.321 1.00 96.57 169 LEU U O 1
ATOM 7881 N N . LEU C 3 170 ? 110.711 112.964 91.527 1.00 101.49 170 LEU U N 1
ATOM 7882 C CA . LEU C 3 170 ? 110.867 114.407 91.376 1.00 101.49 170 LEU U CA 1
ATOM 7883 C C . LEU C 3 170 ? 112.315 114.769 91.687 1.00 101.49 170 LEU U C 1
ATOM 7884 O O . LEU C 3 170 ? 112.760 114.647 92.833 1.00 101.49 170 LEU U O 1
ATOM 7889 N N . LEU C 3 171 ? 113.046 115.213 90.669 1.00 103.94 171 LEU U N 1
ATOM 7890 C CA . LEU C 3 171 ? 114.425 115.658 90.819 1.00 103.94 171 LEU U CA 1
ATOM 7891 C C . LEU C 3 171 ? 114.458 117.174 90.687 1.00 103.94 171 LEU U C 1
ATOM 7892 O O . LEU C 3 171 ? 114.134 117.716 89.624 1.00 103.94 171 LEU U O 1
ATOM 7897 N N . ASP C 3 172 ? 114.842 117.852 91.767 1.00 107.28 172 ASP U N 1
ATOM 7898 C CA . ASP C 3 172 ? 114.893 119.310 91.803 1.00 107.28 172 ASP U CA 1
ATOM 7899 C C . ASP C 3 172 ? 116.324 119.740 91.504 1.00 107.28 172 ASP U C 1
ATOM 7900 O O . ASP C 3 172 ? 117.183 119.755 92.391 1.00 107.28 172 ASP U O 1
ATOM 7905 N N . GLU C 3 173 ? 116.565 120.087 90.245 1.00 108.18 173 GLU U N 1
ATOM 7906 C CA . GLU C 3 173 ? 117.866 120.535 89.760 1.00 108.18 173 GLU U CA 1
ATOM 7907 C C . GLU C 3 173 ? 118.989 119.537 90.053 1.00 108.18 173 GLU U C 1
ATOM 7908 O O . GLU C 3 173 ? 119.935 119.856 90.785 1.00 108.18 173 GLU U O 1
ATOM 7914 N N . PRO C 3 174 ? 118.924 118.322 89.497 1.00 107.54 174 PRO U N 1
ATOM 7915 C CA . PRO C 3 174 ? 120.077 117.417 89.627 1.00 107.54 174 PRO U CA 1
ATOM 7916 C C . PRO C 3 174 ? 121.253 117.858 88.777 1.00 107.54 174 PRO U C 1
ATOM 7917 O O . PRO C 3 174 ? 122.406 117.543 89.098 1.00 107.54 174 PRO U O 1
ATOM 7921 N N . THR C 3 175 ? 120.981 118.576 87.685 1.00 111.54 175 THR U N 1
ATOM 7922 C CA . THR C 3 175 ? 122.039 119.010 86.782 1.00 111.54 175 THR U CA 1
ATOM 7923 C C . THR C 3 175 ? 122.941 120.057 87.432 1.00 111.54 175 THR U C 1
ATOM 7924 O O . THR C 3 175 ? 124.124 120.165 87.087 1.00 111.54 175 THR U O 1
ATOM 7928 N N . SER C 3 176 ? 122.400 120.843 88.363 1.00 111.75 176 SER U N 1
ATOM 7929 C CA . SER C 3 176 ? 123.149 121.946 88.952 1.00 111.75 176 SER U CA 1
ATOM 7930 C C . SER C 3 176 ? 124.340 121.440 89.759 1.00 111.75 176 SER U C 1
ATOM 7931 O O . SER C 3 176 ? 124.328 120.331 90.299 1.00 111.75 176 SER U O 1
ATOM 7934 N N . ALA C 3 177 ? 125.378 122.279 89.830 1.00 111.54 177 ALA U N 1
ATOM 7935 C CA . ALA C 3 177 ? 126.587 122.003 90.608 1.00 111.54 177 ALA U CA 1
ATOM 7936 C C . ALA C 3 177 ? 127.253 120.701 90.166 1.00 111.54 177 ALA U C 1
ATOM 7937 O O . ALA C 3 177 ? 127.930 120.030 90.948 1.00 111.54 177 ALA U O 1
ATOM 7939 N N . LEU C 3 178 ? 127.077 120.352 88.894 1.00 110.79 178 LEU U N 1
ATOM 7940 C CA . LEU C 3 178 ? 127.620 119.122 88.341 1.00 110.79 178 LEU U CA 1
ATOM 7941 C C . LEU C 3 178 ? 128.323 119.438 87.030 1.00 110.79 178 LEU U C 1
ATOM 7942 O O . LEU C 3 178 ? 128.060 120.460 86.390 1.00 110.79 178 LEU U O 1
ATOM 7947 N N . ASP C 3 179 ? 129.228 118.548 86.635 1.00 108.97 179 ASP U N 1
ATOM 7948 C CA . ASP C 3 179 ? 129.925 118.701 85.367 1.00 108.97 179 ASP U CA 1
ATOM 7949 C C . ASP C 3 179 ? 129.005 118.326 84.209 1.00 108.97 179 ASP U C 1
ATOM 7950 O O . ASP C 3 179 ? 128.004 117.628 84.386 1.00 108.97 179 ASP U O 1
ATOM 7955 N N . ILE C 3 180 ? 129.348 118.810 83.010 1.00 108.75 180 ILE U N 1
ATOM 7956 C CA . ILE C 3 180 ? 128.519 118.537 81.837 1.00 108.75 180 ILE U CA 1
ATOM 7957 C C . ILE C 3 180 ? 128.486 117.042 81.537 1.00 108.75 180 ILE U C 1
ATOM 7958 O O . ILE C 3 180 ? 127.424 116.474 81.250 1.00 108.75 180 ILE U O 1
ATOM 7963 N N . ALA C 3 181 ? 129.646 116.381 81.595 1.00 105.91 181 ALA U N 1
ATOM 7964 C CA . ALA C 3 181 ? 129.682 114.935 81.405 1.00 105.91 181 ALA U CA 1
ATOM 7965 C C . ALA C 3 181 ? 128.900 114.217 82.498 1.00 105.91 181 ALA U C 1
ATOM 7966 O O . ALA C 3 181 ? 128.164 113.260 82.222 1.00 105.91 181 ALA U O 1
ATOM 7968 N N . HIS C 3 182 ? 129.049 114.663 83.748 1.00 106.44 182 HIS U N 1
ATOM 7969 C CA . HIS C 3 182 ? 128.256 114.096 84.833 1.00 106.44 182 HIS U CA 1
ATOM 7970 C C . HIS C 3 182 ? 126.771 114.341 84.614 1.00 106.44 182 HIS U C 1
ATOM 7971 O O . HIS C 3 182 ? 125.941 113.475 84.911 1.00 106.44 182 HIS U O 1
ATOM 7978 N N . GLN C 3 183 ? 126.418 115.520 84.095 1.00 107.82 183 GLN U N 1
ATOM 7979 C CA . GLN C 3 183 ? 125.023 115.802 83.774 1.00 107.82 183 GLN U CA 1
ATOM 7980 C C . GLN C 3 183 ? 124.491 114.817 82.742 1.00 107.82 183 GLN U C 1
ATOM 7981 O O . GLN C 3 183 ? 123.397 114.262 82.907 1.00 107.82 183 GLN U O 1
ATOM 7987 N N . VAL C 3 184 ? 125.258 114.581 81.675 1.00 105.82 184 VAL U N 1
ATOM 7988 C CA . VAL C 3 184 ? 124.835 113.649 80.633 1.00 105.82 184 VAL U CA 1
ATOM 7989 C C . VAL C 3 184 ? 124.668 112.247 81.206 1.00 105.82 184 VAL U C 1
ATOM 7990 O O . VAL C 3 184 ? 123.681 111.556 80.921 1.00 105.82 184 VAL U O 1
ATOM 7994 N N . ASP C 3 185 ? 125.626 111.809 82.025 1.00 103.88 185 ASP U N 1
ATOM 7995 C CA . ASP C 3 185 ? 125.562 110.464 82.590 1.00 103.88 185 ASP U CA 1
ATOM 7996 C C . ASP C 3 185 ? 124.354 110.307 83.508 1.00 103.88 185 ASP U C 1
ATOM 7997 O O . ASP C 3 185 ? 123.638 109.299 83.445 1.00 103.88 185 ASP U O 1
ATOM 8002 N N . VAL C 3 186 ? 124.104 111.302 84.362 1.00 106.08 186 VAL U N 1
ATOM 8003 C CA . VAL C 3 186 ? 122.984 111.216 85.293 1.00 106.08 186 VAL U CA 1
ATOM 8004 C C . VAL C 3 186 ? 121.659 111.245 84.539 1.00 106.08 186 VAL U C 1
ATOM 8005 O O . VAL C 3 186 ? 120.720 110.514 84.881 1.00 106.08 186 VAL U O 1
ATOM 8009 N N . LEU C 3 187 ? 121.569 112.061 83.484 1.00 107.06 187 LEU U N 1
ATOM 8010 C CA . LEU C 3 187 ? 120.342 112.108 82.696 1.00 107.06 187 LEU U CA 1
ATOM 8011 C C . LEU C 3 187 ? 120.096 110.788 81.977 1.00 107.06 187 LEU U C 1
ATOM 8012 O O . LEU C 3 187 ? 118.959 110.307 81.922 1.00 107.06 187 LEU U O 1
ATOM 8017 N N . SER C 3 188 ? 121.151 110.189 81.416 1.00 105.83 188 SER U N 1
ATOM 8018 C CA . SER C 3 188 ? 120.996 108.896 80.758 1.00 105.83 188 SER U CA 1
ATOM 8019 C C . SER C 3 188 ? 120.563 107.825 81.751 1.00 105.83 188 SER U C 1
ATOM 8020 O O . SER C 3 188 ? 119.697 106.995 81.444 1.00 105.83 188 SER U O 1
ATOM 8023 N N . LEU C 3 189 ? 121.149 107.834 82.951 1.00 103.78 189 LEU U N 1
ATOM 8024 C CA . LEU C 3 189 ? 120.752 106.869 83.971 1.00 103.78 189 LEU U CA 1
ATOM 8025 C C . LEU C 3 189 ? 119.291 107.051 84.362 1.00 103.78 189 LEU U C 1
ATOM 8026 O O . LEU C 3 189 ? 118.551 106.069 84.497 1.00 103.78 189 LEU U O 1
ATOM 8031 N N . VAL C 3 190 ? 118.853 108.301 84.534 1.00 104.33 190 VAL U N 1
ATOM 8032 C CA . VAL C 3 190 ? 117.468 108.558 84.923 1.00 104.33 190 VAL U CA 1
ATOM 8033 C C . VAL C 3 190 ? 116.511 108.131 83.815 1.00 104.33 190 VAL U C 1
ATOM 8034 O O . VAL C 3 190 ? 115.442 107.567 84.082 1.00 104.33 190 VAL U O 1
ATOM 8038 N N . HIS C 3 191 ? 116.877 108.386 82.556 1.00 104.46 191 HIS U N 1
ATOM 8039 C CA . HIS C 3 191 ? 116.019 107.986 81.446 1.00 104.46 191 HIS U CA 1
ATOM 8040 C C . HIS C 3 191 ? 115.909 106.469 81.350 1.00 104.46 191 HIS U C 1
ATOM 8041 O O . HIS C 3 191 ? 114.813 105.928 81.151 1.00 104.46 191 HIS U O 1
ATOM 8048 N N . ARG C 3 192 ? 117.034 105.763 81.498 1.00 103.47 192 ARG U N 1
ATOM 8049 C CA . ARG C 3 192 ? 116.992 104.304 81.462 1.00 103.47 192 ARG U CA 1
ATOM 8050 C C . ARG C 3 192 ? 116.200 103.750 82.640 1.00 103.47 192 ARG U C 1
ATOM 8051 O O . ARG C 3 192 ? 115.509 102.733 82.510 1.00 103.47 192 ARG U O 1
ATOM 8059 N N . LEU C 3 193 ? 116.279 104.413 83.797 1.00 104.83 193 LEU U N 1
ATOM 8060 C CA . LEU C 3 193 ? 115.489 103.995 84.951 1.00 104.83 193 LEU U CA 1
ATOM 8061 C C . LEU C 3 193 ? 113.998 104.169 84.690 1.00 104.83 193 LEU U C 1
ATOM 8062 O O . LEU C 3 193 ? 113.199 103.273 84.987 1.00 104.83 193 LEU U O 1
ATOM 8067 N N . SER C 3 194 ? 113.607 105.320 84.138 1.00 103.40 194 SER U N 1
ATOM 8068 C CA . SER C 3 194 ? 112.198 105.555 83.835 1.00 103.40 194 SER U CA 1
ATOM 8069 C C . SER C 3 194 ? 111.690 104.566 82.795 1.00 103.40 194 SER U C 1
ATOM 8070 O O . SER C 3 194 ? 110.534 104.132 82.853 1.00 103.40 194 SER U O 1
ATOM 8073 N N . GLN C 3 195 ? 112.538 104.204 81.830 1.00 103.58 195 GLN U N 1
ATOM 8074 C CA . GLN C 3 195 ? 112.154 103.175 80.869 1.00 103.58 195 GLN U CA 1
ATOM 8075 C C . GLN C 3 195 ? 112.024 101.812 81.541 1.00 103.58 195 GLN U C 1
ATOM 8076 O O . GLN C 3 195 ? 111.162 101.009 81.165 1.00 103.58 195 GLN U O 1
ATOM 8082 N N . GLU C 3 196 ? 112.871 101.534 82.536 1.00 103.29 196 GLU U N 1
ATOM 8083 C CA . GLU C 3 196 ? 112.850 100.228 83.188 1.00 103.29 196 GLU U CA 1
ATOM 8084 C C . GLU C 3 196 ? 111.608 100.050 84.054 1.00 103.29 196 GLU U C 1
ATOM 8085 O O . GLU C 3 196 ? 110.862 99.078 83.891 1.00 103.29 196 GLU U O 1
ATOM 8091 N N . ARG C 3 197 ? 111.370 100.976 84.982 1.00 103.22 197 ARG U N 1
ATOM 8092 C CA . ARG C 3 197 ? 110.280 100.843 85.937 1.00 103.22 197 ARG U CA 1
ATOM 8093 C C . ARG C 3 197 ? 108.957 101.394 85.424 1.00 103.22 197 ARG U C 1
ATOM 8094 O O . ARG C 3 197 ? 107.924 101.173 86.066 1.00 103.22 197 ARG U O 1
ATOM 8102 N N . GLY C 3 198 ? 108.959 102.087 84.289 1.00 102.49 198 GLY U N 1
ATOM 8103 C CA . GLY C 3 198 ? 107.733 102.676 83.774 1.00 102.49 198 GLY U CA 1
ATOM 8104 C C . GLY C 3 198 ? 107.088 103.663 84.722 1.00 102.49 198 GLY U C 1
ATOM 8105 O O . GLY C 3 198 ? 105.860 103.668 84.869 1.00 102.49 198 GLY U O 1
ATOM 8106 N N . LEU C 3 199 ? 107.891 104.501 85.373 1.00 101.56 199 LEU U N 1
ATOM 8107 C CA . LEU C 3 199 ? 107.401 105.476 86.335 1.00 101.56 199 LEU U CA 1
ATOM 8108 C C . LEU C 3 199 ? 107.614 106.881 85.791 1.00 101.56 199 LEU U C 1
ATOM 8109 O O . LEU C 3 199 ? 108.548 107.125 85.020 1.00 101.56 199 LEU U O 1
ATOM 8114 N N . THR C 3 200 ? 106.734 107.798 86.183 1.00 102.00 200 THR U N 1
ATOM 8115 C CA . THR C 3 200 ? 106.870 109.187 85.766 1.00 102.00 200 THR U CA 1
ATOM 8116 C C . THR C 3 200 ? 107.998 109.865 86.535 1.00 102.00 200 THR U C 1
ATOM 8117 O O . THR C 3 200 ? 108.075 109.774 87.765 1.00 102.00 200 THR U O 1
ATOM 8121 N N . VAL C 3 201 ? 108.883 110.538 85.806 1.00 101.89 201 VAL U N 1
ATOM 8122 C CA . VAL C 3 201 ? 109.970 111.308 86.396 1.00 101.89 201 VAL U CA 1
ATOM 8123 C C . VAL C 3 201 ? 109.868 112.745 85.902 1.00 101.89 201 VAL U C 1
ATOM 8124 O O . VAL C 3 201 ? 109.636 112.989 84.711 1.00 101.89 201 VAL U O 1
ATOM 8128 N N . ILE C 3 202 ? 109.974 113.689 86.831 1.00 103.10 202 ILE U N 1
ATOM 8129 C CA . ILE C 3 202 ? 109.971 115.115 86.531 1.00 103.10 202 ILE U CA 1
ATOM 8130 C C . ILE C 3 202 ? 111.290 115.688 87.023 1.00 103.10 202 ILE U C 1
ATOM 8131 O O . ILE C 3 202 ? 111.566 115.676 88.229 1.00 103.10 202 ILE U O 1
ATOM 8136 N N . ALA C 3 203 ? 112.093 116.208 86.100 1.00 106.00 203 ALA U N 1
ATOM 8137 C CA . ALA C 3 203 ? 113.431 116.688 86.403 1.00 106.00 203 ALA U CA 1
ATOM 8138 C C . ALA C 3 203 ? 113.534 118.172 86.087 1.00 106.00 203 ALA U C 1
ATOM 8139 O O . ALA C 3 203 ? 112.979 118.644 85.089 1.00 106.00 203 ALA U O 1
ATOM 8141 N N . VAL C 3 204 ? 114.235 118.904 86.946 1.00 106.18 204 VAL U N 1
ATOM 8142 C CA . VAL C 3 204 ? 114.494 120.325 86.740 1.00 106.18 204 VAL U CA 1
ATOM 8143 C C . VAL C 3 204 ? 115.882 120.472 86.132 1.00 106.18 204 VAL U C 1
ATOM 8144 O O . VAL C 3 204 ? 116.873 120.003 86.704 1.00 106.18 204 VAL U O 1
ATOM 8148 N N . LEU C 3 205 ? 115.957 121.117 84.971 1.00 108.68 205 LEU U N 1
ATOM 8149 C CA . LEU C 3 205 ? 117.200 121.255 84.225 1.00 108.68 205 LEU U CA 1
ATOM 8150 C C . LEU C 3 205 ? 117.432 122.719 83.882 1.00 108.68 205 LEU U C 1
ATOM 8151 O O . LEU C 3 205 ? 116.542 123.382 83.341 1.00 108.68 205 LEU U O 1
ATOM 8156 N N . HIS C 3 206 ? 118.628 123.220 84.202 1.00 112.94 206 HIS U N 1
ATOM 8157 C CA . HIS C 3 206 ? 118.966 124.593 83.845 1.00 112.94 206 HIS U CA 1
ATOM 8158 C C . HIS C 3 206 ? 119.326 124.703 82.368 1.00 112.94 206 HIS U C 1
ATOM 8159 O O . HIS C 3 206 ? 119.012 125.708 81.719 1.00 112.94 206 HIS U O 1
ATOM 8166 N N . ASP C 3 207 ? 119.979 123.681 81.820 1.00 114.11 207 ASP U N 1
ATOM 8167 C CA . ASP C 3 207 ? 120.420 123.686 80.430 1.00 114.11 207 ASP U CA 1
ATOM 8168 C C . ASP C 3 207 ? 119.301 123.155 79.541 1.00 114.11 207 ASP U C 1
ATOM 8169 O O . ASP C 3 207 ? 118.730 122.094 79.818 1.00 114.11 207 ASP U O 1
ATOM 8174 N N . ILE C 3 208 ? 118.991 123.894 78.474 1.00 114.49 208 ILE U N 1
ATOM 8175 C CA . ILE C 3 208 ? 117.897 123.504 77.588 1.00 114.49 208 ILE U CA 1
ATOM 8176 C C . ILE C 3 208 ? 118.277 122.277 76.769 1.00 114.49 208 ILE U C 1
ATOM 8177 O O . ILE C 3 208 ? 117.443 121.399 76.521 1.00 114.49 208 ILE U O 1
ATOM 8182 N N . ASN C 3 209 ? 119.533 122.203 76.323 1.00 112.52 209 ASN U N 1
ATOM 8183 C CA . ASN C 3 209 ? 119.967 121.065 75.519 1.00 112.52 209 ASN U CA 1
ATOM 8184 C C . ASN C 3 209 ? 119.898 119.771 76.323 1.00 112.52 209 ASN U C 1
ATOM 8185 O O . ASN C 3 209 ? 119.523 118.717 75.791 1.00 112.52 209 ASN U O 1
ATOM 8190 N N . MET C 3 210 ? 120.246 119.835 77.610 1.00 112.14 210 MET U N 1
ATOM 8191 C CA . MET C 3 210 ? 120.185 118.645 78.451 1.00 112.14 210 MET U CA 1
ATOM 8192 C C . MET C 3 210 ? 118.760 118.116 78.547 1.00 112.14 210 MET U C 1
ATOM 8193 O O . MET C 3 210 ? 118.532 116.903 78.479 1.00 112.14 210 MET U O 1
ATOM 8198 N N . ALA C 3 211 ? 117.786 119.015 78.706 1.00 110.21 211 ALA U N 1
ATOM 8199 C CA . ALA C 3 211 ? 116.390 118.595 78.730 1.00 110.21 211 ALA U CA 1
ATOM 8200 C C . ALA C 3 211 ? 115.943 118.090 77.364 1.00 110.21 211 ALA U C 1
ATOM 8201 O O . ALA C 3 211 ? 115.116 117.177 77.270 1.00 110.21 211 ALA U O 1
ATOM 8203 N N . ALA C 3 212 ? 116.476 118.679 76.291 1.00 111.15 212 ALA U N 1
ATOM 8204 C CA . ALA C 3 212 ? 116.136 118.215 74.949 1.00 111.15 212 ALA U CA 1
ATOM 8205 C C . ALA C 3 212 ? 116.660 116.806 74.702 1.00 111.15 212 ALA U C 1
ATOM 8206 O O . ALA C 3 212 ? 116.092 116.056 73.901 1.00 111.15 212 ALA U O 1
ATOM 8208 N N . ARG C 3 213 ? 117.747 116.430 75.378 1.00 109.01 213 ARG U N 1
ATOM 8209 C CA . ARG C 3 213 ? 118.350 115.123 75.139 1.00 109.01 213 ARG U CA 1
ATOM 8210 C C . ARG C 3 213 ? 117.522 113.998 75.754 1.00 109.01 213 ARG U C 1
ATOM 8211 O O . ARG C 3 213 ? 117.030 113.114 75.044 1.00 109.01 213 ARG U O 1
ATOM 8219 N N . TYR C 3 214 ? 117.354 114.013 77.075 1.00 108.43 214 TYR U N 1
ATOM 8220 C CA . TYR C 3 214 ? 116.816 112.872 77.809 1.00 108.43 214 TYR U CA 1
ATOM 8221 C C . TYR C 3 214 ? 115.490 113.192 78.492 1.00 108.43 214 TYR U C 1
ATOM 8222 O O . TYR C 3 214 ? 115.249 112.791 79.632 1.00 108.43 214 TYR U O 1
ATOM 8231 N N . CYS C 3 215 ? 114.607 113.916 77.807 1.00 109.06 215 CYS U N 1
ATOM 8232 C CA . CYS C 3 215 ? 113.249 114.136 78.291 1.00 109.06 215 CYS U CA 1
ATOM 8233 C C . CYS C 3 215 ? 112.287 114.112 77.115 1.00 109.06 215 CYS U C 1
ATOM 8234 O O . CYS C 3 215 ? 112.565 114.706 76.069 1.00 109.06 215 CYS U O 1
ATOM 8237 N N . ASP C 3 216 ? 111.160 113.425 77.291 1.00 108.40 216 ASP U N 1
ATOM 8238 C CA . ASP C 3 216 ? 110.172 113.249 76.235 1.00 108.40 216 ASP U CA 1
ATOM 8239 C C . ASP C 3 216 ? 109.053 114.281 76.282 1.00 108.40 216 ASP U C 1
ATOM 8240 O O . ASP C 3 216 ? 108.126 114.201 75.470 1.00 108.40 216 ASP U O 1
ATOM 8245 N N . TYR C 3 217 ? 109.112 115.244 77.206 1.00 107.01 217 TYR U N 1
ATOM 8246 C CA . TYR C 3 217 ? 108.041 116.232 77.338 1.00 107.01 217 TYR U CA 1
ATOM 8247 C C . TYR C 3 217 ? 108.600 117.415 78.129 1.00 107.01 217 TYR U C 1
ATOM 8248 O O . TYR C 3 217 ? 108.627 117.375 79.361 1.00 107.01 217 TYR U O 1
ATOM 8257 N N . LEU C 3 218 ? 109.050 118.446 77.418 1.00 107.24 218 LEU U N 1
ATOM 8258 C CA . LEU C 3 218 ? 109.609 119.631 78.054 1.00 107.24 218 LEU U CA 1
ATOM 8259 C C . LEU C 3 218 ? 108.528 120.686 78.245 1.00 107.24 218 LEU U C 1
ATOM 8260 O O . LEU C 3 218 ? 107.741 120.952 77.329 1.00 107.24 218 LEU U O 1
ATOM 8265 N N . VAL C 3 219 ? 108.495 121.277 79.439 1.00 108.96 219 VAL U N 1
ATOM 8266 C CA . VAL C 3 219 ? 107.623 122.396 79.764 1.00 108.96 219 VAL U CA 1
ATOM 8267 C C . VAL C 3 219 ? 108.484 123.543 80.280 1.00 108.96 219 VAL U C 1
ATOM 8268 O O . VAL C 3 219 ? 109.534 123.334 80.902 1.00 108.96 219 VAL U O 1
ATOM 8272 N N . ALA C 3 220 ? 108.037 124.765 79.991 1.00 114.50 220 ALA U N 1
ATOM 8273 C CA . ALA C 3 220 ? 108.802 125.966 80.298 1.00 114.50 220 ALA U CA 1
ATOM 8274 C C . ALA C 3 220 ? 107.905 127.020 80.928 1.00 114.50 220 ALA U C 1
ATOM 8275 O O . ALA C 3 220 ? 106.826 127.317 80.410 1.00 114.50 220 ALA U O 1
ATOM 8277 N N . LEU C 3 221 ? 108.369 127.602 82.033 1.00 117.95 221 LEU U N 1
ATOM 8278 C CA . LEU C 3 221 ? 107.666 128.686 82.715 1.00 117.95 221 LEU U CA 1
ATOM 8279 C C . LEU C 3 221 ? 108.603 129.879 82.836 1.00 117.95 221 LEU U C 1
ATOM 8280 O O . LEU C 3 221 ? 109.597 129.821 83.568 1.00 117.95 221 LEU U O 1
ATOM 8285 N N . ARG C 3 222 ? 108.285 130.957 82.119 1.00 117.32 222 ARG U N 1
ATOM 8286 C CA . ARG C 3 222 ? 109.028 132.212 82.225 1.00 117.32 222 ARG U CA 1
ATOM 8287 C C . ARG C 3 222 ? 108.325 133.095 83.252 1.00 117.32 222 ARG U C 1
ATOM 8288 O O . ARG C 3 222 ? 107.530 133.980 82.928 1.00 117.32 222 ARG U O 1
ATOM 8290 N N . GLY C 3 223 ? 108.632 132.839 84.524 1.00 116.53 223 GLY U N 1
ATOM 8291 C CA . GLY C 3 223 ? 108.030 133.552 85.626 1.00 116.53 223 GLY U CA 1
ATOM 8292 C C . GLY C 3 223 ? 106.805 132.893 86.224 1.00 116.53 223 GLY U C 1
ATOM 8293 O O . GLY C 3 223 ? 106.446 133.207 87.365 1.00 116.53 223 GLY U O 1
ATOM 8294 N N . GLY C 3 224 ? 106.151 131.993 85.493 1.00 116.94 224 GLY U N 1
ATOM 8295 C CA . GLY C 3 224 ? 105.004 131.285 86.026 1.00 116.94 224 GLY U CA 1
ATOM 8296 C C . GLY C 3 224 ? 103.719 131.480 85.247 1.00 116.94 224 GLY U C 1
ATOM 8297 O O . GLY C 3 224 ? 102.627 131.356 85.808 1.00 116.94 224 GLY U O 1
ATOM 8298 N N . GLU C 3 225 ? 103.831 131.784 83.955 1.00 117.86 225 GLU U N 1
ATOM 8299 C CA . GLU C 3 225 ? 102.669 131.943 83.091 1.00 117.86 225 GLU U CA 1
ATOM 8300 C C . GLU C 3 225 ? 102.449 130.748 82.173 1.00 117.86 225 GLU U C 1
ATOM 8301 O O . GLU C 3 225 ? 101.520 130.775 81.360 1.00 117.86 225 GLU U O 1
ATOM 8307 N N . MET C 3 226 ? 103.285 129.712 82.283 1.00 117.37 226 MET U N 1
ATOM 8308 C CA . MET C 3 226 ? 103.198 128.508 81.463 1.00 117.37 226 MET U CA 1
ATOM 8309 C C . MET C 3 226 ? 103.379 128.849 79.988 1.00 117.37 226 MET U C 1
ATOM 8310 O O . MET C 3 226 ? 102.404 129.137 79.286 1.00 117.37 226 MET U O 1
ATOM 8315 N N . ILE C 3 227 ? 104.621 128.818 79.508 1.00 115.93 227 ILE U N 1
ATOM 8316 C CA . ILE C 3 227 ? 104.925 129.221 78.139 1.00 115.93 227 ILE U CA 1
ATOM 8317 C C . ILE C 3 227 ? 104.594 128.100 77.163 1.00 115.93 227 ILE U C 1
ATOM 8318 O O . ILE C 3 227 ? 103.570 128.147 76.472 1.00 115.93 227 ILE U O 1
ATOM 8323 N N . ALA C 3 228 ? 105.454 127.085 77.097 1.00 113.01 228 ALA U N 1
ATOM 8324 C CA . ALA C 3 228 ? 105.342 126.039 76.091 1.00 113.01 228 ALA U CA 1
ATOM 8325 C C . ALA C 3 228 ? 105.552 124.666 76.711 1.00 113.01 228 ALA U C 1
ATOM 8326 O O . ALA C 3 228 ? 106.397 124.491 77.595 1.00 113.01 228 ALA U O 1
ATOM 8328 N N . GLN C 3 229 ? 104.774 123.694 76.234 1.00 110.15 229 GLN U N 1
ATOM 8329 C CA . GLN C 3 229 ? 104.935 122.287 76.578 1.00 110.15 229 GLN U CA 1
ATOM 8330 C C . GLN C 3 229 ? 104.912 121.479 75.291 1.00 110.15 229 GLN U C 1
ATOM 8331 O O . GLN C 3 229 ? 104.076 121.731 74.418 1.00 110.15 229 GLN U O 1
ATOM 8337 N N . GLY C 3 230 ? 105.819 120.519 75.169 1.00 109.50 230 GLY U N 1
ATOM 8338 C CA . GLY C 3 230 ? 105.795 119.666 73.993 1.00 109.50 230 GLY U CA 1
ATOM 8339 C C . GLY C 3 230 ? 106.956 118.697 73.954 1.00 109.50 230 GLY U C 1
ATOM 8340 O O . GLY C 3 230 ? 107.867 118.736 74.787 1.00 109.50 230 GLY U O 1
ATOM 8341 N N . THR C 3 231 ? 106.890 117.812 72.962 1.00 116.05 231 THR U N 1
ATOM 8342 C CA . THR C 3 231 ? 107.972 116.888 72.672 1.00 116.05 231 THR U CA 1
ATOM 8343 C C . THR C 3 231 ? 109.107 117.639 71.972 1.00 116.05 231 THR U C 1
ATOM 8344 O O . THR C 3 231 ? 108.857 118.598 71.238 1.00 116.05 231 THR U O 1
ATOM 8348 N N . PRO C 3 232 ? 110.366 117.243 72.206 1.00 115.94 232 PRO U N 1
ATOM 8349 C CA . PRO C 3 232 ? 111.484 117.898 71.499 1.00 115.94 232 PRO U CA 1
ATOM 8350 C C . PRO C 3 232 ? 111.288 118.028 69.996 1.00 115.94 232 PRO U C 1
ATOM 8351 O O . PRO C 3 232 ? 111.726 119.023 69.405 1.00 115.94 232 PRO U O 1
ATOM 8355 N N . ALA C 3 233 ? 110.645 117.048 69.359 1.00 117.62 233 ALA U N 1
ATOM 8356 C CA . ALA C 3 233 ? 110.340 117.175 67.938 1.00 117.62 233 ALA U CA 1
ATOM 8357 C C . ALA C 3 233 ? 109.197 118.153 67.697 1.00 117.62 233 ALA U C 1
ATOM 8358 O O . ALA C 3 233 ? 109.124 118.768 66.627 1.00 117.62 233 ALA U O 1
ATOM 8360 N N . GLU C 3 234 ? 108.302 118.312 68.674 1.00 119.45 234 GLU U N 1
ATOM 8361 C CA . GLU C 3 234 ? 107.159 119.202 68.499 1.00 119.45 234 GLU U CA 1
ATOM 8362 C C . GLU C 3 234 ? 107.564 120.662 68.666 1.00 119.45 234 GLU U C 1
ATOM 8363 O O . GLU C 3 234 ? 107.181 121.518 67.859 1.00 119.45 234 GLU U O 1
ATOM 8369 N N . ILE C 3 235 ? 108.333 120.968 69.706 1.00 121.85 235 ILE U N 1
ATOM 8370 C CA . ILE C 3 235 ? 108.718 122.347 69.987 1.00 121.85 235 ILE U CA 1
ATOM 8371 C C . ILE C 3 235 ? 109.902 122.731 69.108 1.00 121.85 235 ILE U C 1
ATOM 8372 O O . ILE C 3 235 ? 110.913 122.020 69.054 1.00 121.85 235 ILE U O 1
ATOM 8377 N N . MET C 3 236 ? 109.773 123.854 68.404 1.00 125.11 236 MET U N 1
ATOM 8378 C CA . MET C 3 236 ? 110.862 124.408 67.607 1.00 125.11 236 MET U CA 1
ATOM 8379 C C . MET C 3 236 ? 111.637 125.387 68.482 1.00 125.11 236 MET U C 1
ATOM 8380 O O . MET C 3 236 ? 111.144 126.475 68.795 1.00 125.11 236 MET U O 1
ATOM 8385 N N . ARG C 3 237 ? 112.852 124.998 68.875 1.00 124.85 237 ARG U N 1
ATOM 8386 C CA . ARG C 3 237 ? 113.601 125.771 69.859 1.00 124.85 237 ARG U CA 1
ATOM 8387 C C . ARG C 3 237 ? 113.997 127.147 69.339 1.00 124.85 237 ARG U C 1
ATOM 8388 O O . ARG C 3 237 ? 114.100 128.093 70.129 1.00 124.85 237 ARG U O 1
ATOM 8396 N N . GLY C 3 238 ? 114.211 127.280 68.032 1.00 126.75 238 GLY U N 1
ATOM 8397 C CA . GLY C 3 238 ? 114.673 128.524 67.442 1.00 126.75 238 GLY U CA 1
ATOM 8398 C C . GLY C 3 238 ? 113.850 129.747 67.792 1.00 126.75 238 GLY U C 1
ATOM 8399 O O . GLY C 3 238 ? 114.375 130.714 68.352 1.00 126.75 238 GLY U O 1
ATOM 8400 N N . GLU C 3 239 ? 112.559 129.719 67.467 1.00 129.03 239 GLU U N 1
ATOM 8401 C CA . GLU C 3 239 ? 111.675 130.845 67.739 1.00 129.03 239 GLU U CA 1
ATOM 8402 C C . GLU C 3 239 ? 111.054 130.793 69.130 1.00 129.03 239 GLU U C 1
ATOM 8403 O O . GLU C 3 239 ? 110.359 131.740 69.515 1.00 129.03 239 GLU U O 1
ATOM 8405 N N . THR C 3 240 ? 111.298 129.731 69.896 1.00 126.73 240 THR U N 1
ATOM 8406 C CA . THR C 3 240 ? 110.698 129.567 71.215 1.00 126.73 240 THR U CA 1
ATOM 8407 C C . THR C 3 240 ? 111.625 130.012 72.340 1.00 126.73 240 THR U C 1
ATOM 8408 O O . THR C 3 240 ? 111.203 130.751 73.233 1.00 126.73 240 THR U O 1
ATOM 8412 N N . LEU C 3 241 ? 112.891 129.586 72.314 1.00 125.14 241 LEU U N 1
ATOM 8413 C CA . LEU C 3 241 ? 113.826 129.988 73.359 1.00 125.14 241 LEU U CA 1
ATOM 8414 C C . LEU C 3 241 ? 114.082 131.490 73.373 1.00 125.14 241 LEU U C 1
ATOM 8415 O O . LEU C 3 241 ? 114.469 132.027 74.418 1.00 125.14 241 LEU U O 1
ATOM 8420 N N . GLU C 3 242 ? 113.859 132.179 72.250 1.00 127.41 242 GLU U N 1
ATOM 8421 C CA . GLU C 3 242 ? 114.017 133.630 72.231 1.00 127.41 242 GLU U CA 1
ATOM 8422 C C . GLU C 3 242 ? 113.007 134.303 73.151 1.00 127.41 242 GLU U C 1
ATOM 8423 O O . GLU C 3 242 ? 113.353 135.238 73.881 1.00 127.41 242 GLU U O 1
ATOM 8429 N N . MET C 3 243 ? 111.755 133.847 73.128 1.00 125.62 243 MET U N 1
ATOM 8430 C CA . MET C 3 243 ? 110.762 134.360 74.062 1.00 125.62 243 MET U CA 1
ATOM 8431 C C . MET C 3 243 ? 110.855 133.689 75.425 1.00 125.62 243 MET U C 1
ATOM 8432 O O . MET C 3 243 ? 110.326 134.227 76.404 1.00 125.62 243 MET U O 1
ATOM 8437 N N . ILE C 3 244 ? 111.508 132.530 75.506 1.00 123.26 244 ILE U N 1
ATOM 8438 C CA . ILE C 3 244 ? 111.639 131.837 76.785 1.00 123.26 244 ILE U CA 1
ATOM 8439 C C . ILE C 3 244 ? 112.648 132.552 77.677 1.00 123.26 244 ILE U C 1
ATOM 8440 O O . ILE C 3 244 ? 112.348 132.903 78.824 1.00 123.26 244 ILE U O 1
ATOM 8445 N N . TYR C 3 245 ? 113.861 132.774 77.168 1.00 121.03 245 TYR U N 1
ATOM 8446 C CA . TYR C 3 245 ? 114.935 133.323 77.984 1.00 121.03 245 TYR U CA 1
ATOM 8447 C C . TYR C 3 245 ? 115.405 134.699 77.532 1.00 121.03 245 TYR U C 1
ATOM 8448 O O . TYR C 3 245 ? 116.328 135.251 78.140 1.00 121.03 245 TYR U O 1
ATOM 8457 N N . GLY C 3 246 ? 114.808 135.265 76.499 1.00 125.77 246 GLY U N 1
ATOM 8458 C CA . GLY C 3 246 ? 115.183 136.601 76.039 1.00 125.77 246 GLY U CA 1
ATOM 8459 C C . GLY C 3 246 ? 116.310 136.672 75.029 1.00 125.77 246 GLY U C 1
ATOM 8460 O O . GLY C 3 246 ? 116.196 137.365 74.019 1.00 125.77 246 GLY U O 1
ATOM 8461 N N . ILE C 3 247 ? 117.404 135.963 75.291 1.00 125.09 247 ILE U N 1
ATOM 8462 C CA . ILE C 3 247 ? 118.574 135.957 74.416 1.00 125.09 247 ILE U CA 1
ATOM 8463 C C . ILE C 3 247 ? 118.219 135.239 73.116 1.00 125.09 247 ILE U C 1
ATOM 8464 O O . ILE C 3 247 ? 117.862 134.052 73.139 1.00 125.09 247 ILE U O 1
ATOM 8469 N N . PRO C 3 248 ? 118.272 135.919 71.961 1.00 125.34 248 PRO U N 1
ATOM 8470 C CA . PRO C 3 248 ? 117.940 135.243 70.698 1.00 125.34 248 PRO U CA 1
ATOM 8471 C C . PRO C 3 248 ? 119.009 134.259 70.250 1.00 125.34 248 PRO U C 1
ATOM 8472 O O . PRO C 3 248 ? 119.790 134.545 69.338 1.00 125.34 248 PRO U O 1
ATOM 8476 N N . MET C 3 249 ? 119.043 133.092 70.886 1.00 122.08 249 MET U N 1
ATOM 8477 C CA . MET C 3 249 ? 119.992 132.049 70.533 1.00 122.08 249 MET U CA 1
ATOM 8478 C C . MET C 3 249 ? 119.466 131.209 69.372 1.00 122.08 249 MET U C 1
ATOM 8479 O O . MET C 3 249 ? 118.267 131.175 69.085 1.00 122.08 249 MET U O 1
ATOM 8484 N N . GLY C 3 250 ? 120.391 130.523 68.699 1.00 121.10 250 GLY U N 1
ATOM 8485 C CA . GLY C 3 250 ? 120.080 129.742 67.524 1.00 121.10 250 GLY U CA 1
ATOM 8486 C C . GLY C 3 250 ? 120.092 128.245 67.798 1.00 121.10 250 GLY U C 1
ATOM 8487 O O . GLY C 3 250 ? 120.504 127.774 68.855 1.00 121.10 250 GLY U O 1
ATOM 8488 N N . ILE C 3 251 ? 119.630 127.496 66.799 1.00 120.60 251 ILE U N 1
ATOM 8489 C CA . ILE C 3 251 ? 119.535 126.043 66.870 1.00 120.60 251 ILE U CA 1
ATOM 8490 C C . ILE C 3 251 ? 120.050 125.467 65.558 1.00 120.60 251 ILE U C 1
ATOM 8491 O O . ILE C 3 251 ? 119.841 126.053 64.490 1.00 120.60 251 ILE U O 1
ATOM 8496 N N . LEU C 3 252 ? 120.733 124.327 65.636 1.00 121.53 252 LEU U N 1
ATOM 8497 C CA . LEU C 3 252 ? 121.263 123.681 64.444 1.00 121.53 252 LEU U CA 1
ATOM 8498 C C . LEU C 3 252 ? 121.313 122.180 64.676 1.00 121.53 252 LEU U C 1
ATOM 8499 O O . LEU C 3 252 ? 121.547 121.735 65.806 1.00 121.53 252 LEU U O 1
ATOM 8504 N N . PRO C 3 253 ? 121.080 121.378 63.639 1.00 122.97 253 PRO U N 1
ATOM 8505 C CA . PRO C 3 253 ? 121.106 119.923 63.812 1.00 122.97 253 PRO U CA 1
ATOM 8506 C C . PRO C 3 253 ? 122.517 119.405 64.036 1.00 122.97 253 PRO U C 1
ATOM 8507 O O . PRO C 3 253 ? 123.503 119.990 63.582 1.00 122.97 253 PRO U O 1
ATOM 8511 N N . HIS C 3 254 ? 122.601 118.283 64.752 1.00 123.37 254 HIS U N 1
ATOM 8512 C CA . HIS C 3 254 ? 123.862 117.621 65.039 1.00 123.37 254 HIS U CA 1
ATOM 8513 C C . HIS C 3 254 ? 123.684 116.120 64.854 1.00 123.37 254 HIS U C 1
ATOM 8514 O O . HIS C 3 254 ? 122.648 115.565 65.249 1.00 123.37 254 HIS U O 1
ATOM 8516 N N . PRO C 3 255 ? 124.668 115.440 64.258 1.00 124.50 255 PRO U N 1
ATOM 8517 C CA . PRO C 3 255 ? 124.539 113.989 64.042 1.00 124.50 255 PRO U CA 1
ATOM 8518 C C . PRO C 3 255 ? 124.544 113.171 65.323 1.00 124.50 255 PRO U C 1
ATOM 8519 O O . PRO C 3 255 ? 124.199 111.983 65.273 1.00 124.50 255 PRO U O 1
ATOM 8523 N N . ALA C 3 256 ? 124.921 113.759 66.460 1.00 122.46 256 ALA U N 1
ATOM 8524 C CA . ALA C 3 256 ? 124.981 113.002 67.706 1.00 122.46 256 ALA U CA 1
ATOM 8525 C C . ALA C 3 256 ? 123.585 112.629 68.191 1.00 122.46 256 ALA U C 1
ATOM 8526 O O . ALA C 3 256 ? 123.235 111.445 68.268 1.00 122.46 256 ALA U O 1
ATOM 8528 N N . GLY C 3 257 ? 122.773 113.628 68.524 1.00 123.46 257 GLY U N 1
ATOM 8529 C CA . GLY C 3 257 ? 121.425 113.410 69.013 1.00 123.46 257 GLY U CA 1
ATOM 8530 C C . GLY C 3 257 ? 120.395 113.810 67.974 1.00 123.46 257 GLY U C 1
ATOM 8531 O O . GLY C 3 257 ? 120.639 114.693 67.148 1.00 123.46 257 GLY U O 1
ATOM 8532 N N . ALA C 3 258 ? 119.237 113.147 68.017 1.00 125.89 258 ALA U N 1
ATOM 8533 C CA . ALA C 3 258 ? 118.163 113.473 67.084 1.00 125.89 258 ALA U CA 1
ATOM 8534 C C . ALA C 3 258 ? 117.660 114.895 67.285 1.00 125.89 258 ALA U C 1
ATOM 8535 O O . ALA C 3 258 ? 117.233 115.545 66.323 1.00 125.89 258 ALA U O 1
ATOM 8537 N N . ALA C 3 259 ? 117.699 115.392 68.513 1.00 125.61 259 ALA U N 1
ATOM 8538 C CA . ALA C 3 259 ? 117.284 116.761 68.785 1.00 125.61 259 ALA U CA 1
ATOM 8539 C C . ALA C 3 259 ? 118.383 117.729 68.362 1.00 125.61 259 ALA U C 1
ATOM 8540 O O . ALA C 3 259 ? 119.530 117.581 68.795 1.00 125.61 259 ALA U O 1
ATOM 8542 N N . PRO C 3 260 ? 118.080 118.714 67.516 1.00 124.70 260 PRO U N 1
ATOM 8543 C CA . PRO C 3 260 ? 119.101 119.698 67.139 1.00 124.70 260 PRO U CA 1
ATOM 8544 C C . PRO C 3 260 ? 119.570 120.497 68.347 1.00 124.70 260 PRO U C 1
ATOM 8545 O O . PRO C 3 260 ? 118.770 120.926 69.181 1.00 124.70 260 PRO U O 1
ATOM 8549 N N . VAL C 3 261 ? 120.882 120.692 68.434 1.00 119.67 261 VAL U N 1
ATOM 8550 C CA . VAL C 3 261 ? 121.477 121.355 69.587 1.00 119.67 261 VAL U CA 1
ATOM 855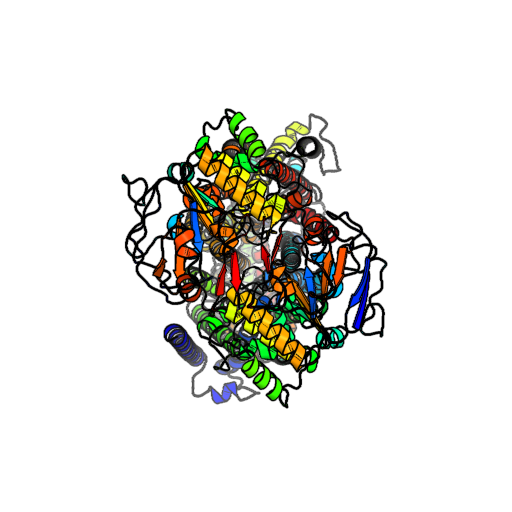1 C C . VAL C 3 261 ? 121.335 122.866 69.451 1.00 119.67 261 VAL U C 1
ATOM 8552 O O . VAL C 3 261 ? 121.318 123.424 68.346 1.00 119.67 261 VAL U O 1
ATOM 8556 N N . SER C 3 262 ? 121.230 123.537 70.594 1.00 117.28 262 SER U N 1
ATOM 8557 C CA . SER C 3 262 ? 121.065 124.981 70.656 1.00 117.28 262 SER U CA 1
ATOM 8558 C C . SER C 3 262 ? 122.372 125.637 71.079 1.00 117.28 262 SER U C 1
ATOM 8559 O O . SER C 3 262 ? 123.077 125.133 71.959 1.00 117.28 262 SER U O 1
ATOM 8562 N N . PHE C 3 263 ? 122.689 126.762 70.444 1.00 118.56 263 PHE U N 1
ATOM 8563 C CA . PHE C 3 263 ? 123.896 127.520 70.733 1.00 118.56 263 PHE U CA 1
ATOM 8564 C C . PHE C 3 263 ? 123.543 128.989 70.907 1.00 118.56 263 PHE U C 1
ATOM 8565 O O . PHE C 3 263 ? 122.642 129.512 70.245 1.00 118.56 263 PHE U O 1
ATOM 8573 N N . VAL C 3 264 ? 124.266 129.652 71.811 1.00 120.36 264 VAL U N 1
ATOM 8574 C CA . VAL C 3 264 ? 124.038 131.069 72.059 1.00 120.36 264 VAL U CA 1
ATOM 8575 C C . VAL C 3 264 ? 124.574 131.880 70.887 1.00 120.36 264 VAL U C 1
ATOM 8576 O O . VAL C 3 264 ? 125.689 131.644 70.401 1.00 120.36 264 VAL U O 1
ATOM 8580 N N . TYR C 3 265 ? 123.774 132.830 70.415 1.00 121.49 265 TYR U N 1
ATOM 8581 C CA . TYR C 3 265 ? 124.156 133.659 69.279 1.00 121.49 265 TYR U CA 1
ATOM 8582 C C . TYR C 3 265 ? 125.193 134.701 69.685 1.00 121.49 265 TYR U C 1
ATOM 8583 O O . TYR C 3 265 ? 126.390 134.416 69.729 1.00 121.49 265 TYR U O 1
ATOM 8592 N N . THR D 3 11 ? 151.801 139.711 85.978 1.00 93.90 11 THR C N 1
ATOM 8593 C CA . THR D 3 11 ? 150.834 138.677 86.325 1.00 93.90 11 THR C CA 1
ATOM 8594 C C . THR D 3 11 ? 151.536 137.512 87.015 1.00 93.90 11 THR C C 1
ATOM 8595 O O . THR D 3 11 ? 152.596 137.067 86.573 1.00 93.90 11 THR C O 1
ATOM 8599 N N . PHE D 3 12 ? 150.943 137.025 88.101 1.00 94.08 12 PHE C N 1
ATOM 8600 C CA . PHE D 3 12 ? 151.558 135.962 88.881 1.00 94.08 12 PHE C CA 1
ATOM 8601 C C . PHE D 3 12 ? 151.610 134.656 88.094 1.00 94.08 12 PHE C C 1
ATOM 8602 O O . PHE D 3 12 ? 150.770 134.386 87.232 1.00 94.08 12 PHE C O 1
ATOM 8610 N N . ALA D 3 13 ? 152.619 133.846 88.403 1.00 97.35 13 ALA C N 1
ATOM 8611 C CA . ALA D 3 13 ? 152.781 132.521 87.826 1.00 97.35 13 ALA C CA 1
ATOM 8612 C C . ALA D 3 13 ? 153.023 131.521 88.947 1.00 97.35 13 ALA C C 1
ATOM 8613 O O . ALA D 3 13 ? 153.464 131.879 90.042 1.00 97.35 13 ALA C O 1
ATOM 8615 N N . LEU D 3 14 ? 152.733 130.254 88.663 1.00 100.44 14 LEU C N 1
ATOM 8616 C CA . LEU D 3 14 ? 152.818 129.191 89.656 1.00 100.44 14 LEU C CA 1
ATOM 8617 C C . LEU D 3 14 ? 153.869 128.174 89.237 1.00 100.44 14 LEU C C 1
ATOM 8618 O O . LEU D 3 14 ? 153.914 127.761 88.073 1.00 100.44 14 LEU C O 1
ATOM 8623 N N . ARG D 3 15 ? 154.727 127.792 90.188 1.00 102.26 15 ARG C N 1
ATOM 8624 C CA . ARG D 3 15 ? 155.704 126.727 89.995 1.00 102.26 15 ARG C CA 1
ATOM 8625 C C . ARG D 3 15 ? 155.600 125.678 91.096 1.00 102.26 15 ARG C C 1
ATOM 8626 O O . ARG D 3 15 ? 156.558 124.934 91.332 1.00 102.26 15 ARG C O 1
ATOM 8634 N N . ASN D 3 16 ? 154.457 125.604 91.772 1.00 100.54 16 ASN C N 1
ATOM 8635 C CA . ASN D 3 16 ? 154.309 124.749 92.939 1.00 100.54 16 ASN C CA 1
ATOM 8636 C C . ASN D 3 16 ? 154.008 123.310 92.537 1.00 100.54 16 ASN C C 1
ATOM 8637 O O . ASN D 3 16 ? 153.400 123.041 91.497 1.00 100.54 16 ASN C O 1
ATOM 8642 N N . ILE D 3 17 ? 154.441 122.380 93.388 1.00 100.45 17 ILE C N 1
ATOM 8643 C CA . ILE D 3 17 ? 154.209 120.959 93.163 1.00 100.45 17 ILE C CA 1
ATOM 8644 C C . ILE D 3 17 ? 153.121 120.406 94.084 1.00 100.45 17 ILE C C 1
ATOM 8645 O O . ILE D 3 17 ? 152.464 119.417 93.724 1.00 100.45 17 ILE C O 1
ATOM 8650 N N . SER D 3 18 ? 152.880 121.040 95.231 1.00 98.55 18 SER C N 1
ATOM 8651 C CA . SER D 3 18 ? 151.944 120.526 96.218 1.00 98.55 18 SER C CA 1
ATOM 8652 C C . SER D 3 18 ? 150.525 120.446 95.654 1.00 98.55 18 SER C C 1
ATOM 8653 O O . SER D 3 18 ? 150.205 120.992 94.595 1.00 98.55 18 SER C O 1
ATOM 8656 N N . PHE D 3 19 ? 149.670 119.752 96.395 1.00 96.30 19 PHE C N 1
ATOM 8657 C CA . PHE D 3 19 ? 148.274 119.549 96.028 1.00 96.30 19 PHE C CA 1
ATOM 8658 C C . PHE D 3 19 ? 147.498 119.250 97.307 1.00 96.30 19 PHE C C 1
ATOM 8659 O O . PHE D 3 19 ? 148.017 119.411 98.417 1.00 96.30 19 PHE C O 1
ATOM 8667 N N . ARG D 3 20 ? 146.246 118.819 97.154 1.00 97.88 20 ARG C N 1
ATOM 8668 C CA . ARG D 3 20 ? 145.413 118.434 98.293 1.00 97.88 20 ARG C CA 1
ATOM 8669 C C . ARG D 3 20 ? 145.813 117.025 98.725 1.00 97.88 20 ARG C C 1
ATOM 8670 O O . ARG D 3 20 ? 145.156 116.028 98.416 1.00 97.88 20 ARG C O 1
ATOM 8672 N N . VAL D 3 21 ? 146.921 116.950 99.456 1.00 97.00 21 VAL C N 1
ATOM 8673 C CA . VAL D 3 21 ? 147.465 115.674 99.915 1.00 97.00 21 VAL C CA 1
ATOM 8674 C C . VAL D 3 21 ? 146.548 115.092 100.983 1.00 97.00 21 VAL C C 1
ATOM 8675 O O . VAL D 3 21 ? 146.223 113.897 100.935 1.00 97.00 21 VAL C O 1
ATOM 8679 N N . PRO D 3 22 ? 146.107 115.889 101.961 0.00 97.58 22 PRO C N 1
ATOM 8680 C CA . PRO D 3 22 ? 145.225 115.331 102.997 0.00 97.58 22 PRO C CA 1
ATOM 8681 C C . PRO D 3 22 ? 143.809 115.086 102.510 0.00 97.58 22 PRO C C 1
ATOM 8682 O O . PRO D 3 22 ? 143.166 114.134 102.970 0.00 97.58 22 PRO C O 1
ATOM 8684 N N . GLY D 3 23 ? 143.303 115.910 101.597 0.00 97.93 23 GLY C N 1
ATOM 8685 C CA . GLY D 3 23 ? 141.956 115.740 101.089 0.00 97.93 23 GLY C CA 1
ATOM 8686 C C . GLY D 3 23 ? 141.880 114.832 99.879 0.00 97.93 23 GLY C C 1
ATOM 8687 O O . GLY D 3 23 ? 142.452 115.140 98.829 0.00 97.93 23 GLY C O 1
ATOM 8688 N N . ARG D 3 24 ? 141.186 113.704 100.025 0.00 98.28 24 ARG C N 1
ATOM 8689 C CA . ARG D 3 24 ? 140.963 112.715 98.972 0.00 98.28 24 ARG C CA 1
ATOM 8690 C C . ARG D 3 24 ? 142.251 112.062 98.481 0.00 98.28 24 ARG C C 1
ATOM 8691 O O . ARG D 3 24 ? 142.219 111.313 97.497 0.00 98.28 24 ARG C O 1
ATOM 8693 N N . THR D 3 25 ? 143.380 112.325 99.144 1.00 98.86 25 THR C N 1
ATOM 8694 C CA . THR D 3 25 ? 144.672 111.740 98.798 1.00 98.86 25 THR C CA 1
ATOM 8695 C C . THR D 3 25 ? 145.030 111.982 97.336 1.00 98.86 25 THR C C 1
ATOM 8696 O O . THR D 3 25 ? 144.934 111.071 96.508 1.00 98.86 25 THR C O 1
ATOM 8698 N N . LEU D 3 26 ? 145.444 113.205 97.011 1.00 97.58 26 LEU C N 1
ATOM 8699 C CA . LEU D 3 26 ? 145.842 113.555 95.656 1.00 97.58 26 LEU C CA 1
ATOM 8700 C C . LEU D 3 26 ? 147.097 114.412 95.703 1.00 97.58 26 LEU C C 1
ATOM 8701 O O . LEU D 3 26 ? 147.204 115.326 96.525 1.00 97.58 26 LEU C O 1
ATOM 8706 N N . LEU D 3 27 ? 148.043 114.111 94.816 1.00 98.29 27 LEU C N 1
ATOM 8707 C CA . LEU D 3 27 ? 149.294 114.854 94.740 1.00 98.29 27 LEU C CA 1
ATOM 8708 C C . LEU D 3 27 ? 149.801 114.810 93.308 1.00 98.29 27 LEU C C 1
ATOM 8709 O O . LEU D 3 27 ? 149.904 113.731 92.719 1.00 98.29 27 LEU C O 1
ATOM 8711 N N . HIS D 3 28 ? 150.118 115.985 92.755 1.00 99.68 28 HIS C N 1
ATOM 8712 C CA . HIS D 3 28 ? 150.572 116.075 91.376 1.00 99.68 28 HIS C CA 1
ATOM 8713 C C . HIS D 3 28 ? 151.258 117.412 91.167 1.00 99.68 28 HIS C C 1
ATOM 8714 O O . HIS D 3 28 ? 150.779 118.425 91.695 1.00 99.68 28 HIS C O 1
ATOM 8716 N N . PRO D 3 29 ? 152.355 117.464 90.416 1.00 101.02 29 PRO C N 1
ATOM 8717 C CA . PRO D 3 29 ? 153.042 118.742 90.205 1.00 101.02 29 PRO C CA 1
ATOM 8718 C C . PRO D 3 29 ? 152.276 119.641 89.249 1.00 101.02 29 PRO C C 1
ATOM 8719 O O . PRO D 3 29 ? 151.577 119.179 88.344 1.00 101.02 29 PRO C O 1
ATOM 8723 N N . LEU D 3 30 ? 152.417 120.947 89.464 1.00 100.41 30 LEU C N 1
ATOM 8724 C CA . LEU D 3 30 ? 151.756 121.958 88.653 1.00 100.41 30 LEU C CA 1
ATOM 8725 C C . LEU D 3 30 ? 152.791 122.903 88.059 1.00 100.41 30 LEU C C 1
ATOM 8726 O O . LEU D 3 30 ? 153.808 123.205 88.693 1.00 100.41 30 LEU C O 1
ATOM 8731 N N . SER D 3 31 ? 152.528 123.365 86.839 1.00 101.60 31 SER C N 1
ATOM 8732 C CA . SER D 3 31 ? 153.415 124.306 86.159 1.00 101.60 31 SER C CA 1
ATOM 8733 C C . SER D 3 31 ? 152.578 125.093 85.162 1.00 101.60 31 SER C C 1
ATOM 8734 O O . SER D 3 31 ? 152.071 124.522 84.192 1.00 101.60 31 SER C O 1
ATOM 8737 N N . LEU D 3 32 ? 152.437 126.396 85.395 1.00 100.53 32 LEU C N 1
ATOM 8738 C CA . LEU D 3 32 ? 151.584 127.223 84.555 1.00 100.53 32 LEU C CA 1
ATOM 8739 C C . LEU D 3 32 ? 151.983 128.682 84.728 1.00 100.53 32 LEU C C 1
ATOM 8740 O O . LEU D 3 32 ? 152.292 129.118 85.840 1.00 100.53 32 LEU C O 1
ATOM 8745 N N . THR D 3 33 ? 151.978 129.424 83.622 1.00 100.98 33 THR C N 1
ATOM 8746 C CA . THR D 3 33 ? 152.268 130.853 83.624 1.00 100.98 33 THR C CA 1
ATOM 8747 C C . THR D 3 33 ? 151.113 131.578 82.950 1.00 100.98 33 THR C C 1
ATOM 8748 O O . THR D 3 33 ? 150.871 131.386 81.754 1.00 100.98 33 THR C O 1
ATOM 8752 N N . PHE D 3 34 ? 150.404 132.405 83.715 1.00 97.88 34 PHE C N 1
ATOM 8753 C CA . PHE D 3 34 ? 149.243 133.099 83.186 1.00 97.88 34 PHE C CA 1
ATOM 8754 C C . PHE D 3 34 ? 149.671 134.238 82.260 1.00 97.88 34 PHE C C 1
ATOM 8755 O O . PHE D 3 34 ? 150.754 134.808 82.422 1.00 97.88 34 PHE C O 1
ATOM 8763 N N . PRO D 3 35 ? 148.841 134.583 81.278 1.00 98.52 35 PRO C N 1
ATOM 8764 C CA . PRO D 3 35 ? 149.176 135.692 80.376 1.00 98.52 35 PRO C CA 1
ATOM 8765 C C . PRO D 3 35 ? 149.180 137.025 81.111 1.00 98.52 35 PRO C C 1
ATOM 8766 O O . PRO D 3 35 ? 148.750 137.144 82.259 1.00 98.52 35 PRO C O 1
ATOM 8770 N N . ALA D 3 36 ? 149.677 138.047 80.412 1.00 97.05 36 ALA C N 1
ATOM 8771 C CA . ALA D 3 36 ? 149.788 139.376 81.005 1.00 97.05 36 ALA C CA 1
ATOM 8772 C C . ALA D 3 36 ? 148.414 139.949 81.332 1.00 97.05 36 ALA C C 1
ATOM 8773 O O . ALA D 3 36 ? 148.118 140.273 82.488 1.00 97.05 36 ALA C O 1
ATOM 8775 N N . GLY D 3 37 ? 147.560 140.084 80.322 1.00 95.62 37 GLY C N 1
ATOM 8776 C CA . GLY D 3 37 ? 146.230 140.623 80.528 1.00 95.62 37 GLY C CA 1
ATOM 8777 C C . GLY D 3 37 ? 145.183 139.983 79.641 1.00 95.62 37 GLY C C 1
ATOM 8778 O O . GLY D 3 37 ? 144.559 140.659 78.818 1.00 95.62 37 GLY C O 1
ATOM 8779 N N . LYS D 3 38 ? 144.981 138.678 79.801 1.00 99.37 38 LYS C N 1
ATOM 8780 C CA . LYS D 3 38 ? 144.026 137.931 78.998 1.00 99.37 38 LYS C CA 1
ATOM 8781 C C . LYS D 3 38 ? 143.147 137.078 79.902 1.00 99.37 38 LYS C C 1
ATOM 8782 O O . LYS D 3 38 ? 143.496 136.784 81.048 1.00 99.37 38 LYS C O 1
ATOM 8784 N N . VAL D 3 39 ? 141.992 136.684 79.365 1.00 97.12 39 VAL C N 1
ATOM 8785 C CA . VAL D 3 39 ? 141.078 135.818 80.097 1.00 97.12 39 VAL C CA 1
ATOM 8786 C C . VAL D 3 39 ? 141.678 134.424 80.212 1.00 97.12 39 VAL C C 1
ATOM 8787 O O . VAL D 3 39 ? 142.232 133.882 79.246 1.00 97.12 39 VAL C O 1
ATOM 8791 N N . THR D 3 40 ? 141.573 133.833 81.401 1.00 93.54 40 THR C N 1
ATOM 8792 C CA . THR D 3 40 ? 142.085 132.491 81.662 1.00 93.54 40 THR C CA 1
ATOM 8793 C C . THR D 3 40 ? 140.938 131.624 82.166 1.00 93.54 40 THR C C 1
ATOM 8794 O O . THR D 3 40 ? 140.486 131.784 83.305 1.00 93.54 40 THR C O 1
ATOM 8798 N N . GLY D 3 41 ? 140.477 130.705 81.322 1.00 94.07 41 GLY C N 1
ATOM 8799 C CA . GLY D 3 41 ? 139.379 129.832 81.684 1.00 94.07 41 GLY C CA 1
ATOM 8800 C C . GLY D 3 41 ? 139.826 128.490 82.223 1.00 94.07 41 GLY C C 1
ATOM 8801 O O . GLY D 3 41 ? 140.424 127.688 81.500 1.00 94.07 41 GLY C O 1
ATOM 8802 N N . LEU D 3 42 ? 139.538 128.234 83.496 1.00 92.23 42 LEU C N 1
ATOM 8803 C CA . LEU D 3 42 ? 139.878 126.966 84.133 1.00 92.23 42 LEU C CA 1
ATOM 8804 C C . LEU D 3 42 ? 138.707 126.006 83.959 1.00 92.23 42 LEU C C 1
ATOM 8805 O O . LEU D 3 42 ? 137.643 126.198 84.555 1.00 92.23 42 LEU C O 1
ATOM 8810 N N . ILE D 3 43 ? 138.905 124.973 83.143 1.00 97.62 43 ILE C N 1
ATOM 8811 C CA . ILE D 3 43 ? 137.872 123.989 82.859 1.00 97.62 43 ILE C CA 1
ATOM 8812 C C . ILE D 3 43 ? 138.384 122.611 83.257 1.00 97.62 43 ILE C C 1
ATOM 8813 O O . ILE D 3 43 ? 139.590 122.361 83.325 1.00 97.62 43 ILE C O 1
ATOM 8818 N N . GLY D 3 44 ? 137.446 121.715 83.521 1.00 103.84 44 GLY C N 1
ATOM 8819 C CA . GLY D 3 44 ? 137.771 120.359 83.905 1.00 103.84 44 GLY C CA 1
ATOM 8820 C C . GLY D 3 44 ? 136.714 119.807 84.841 1.00 103.84 44 GLY C C 1
ATOM 8821 O O . GLY D 3 44 ? 135.621 120.354 84.953 1.00 103.84 44 GLY C O 1
ATOM 8822 N N . HIS D 3 45 ? 137.071 118.715 85.510 1.00 106.69 45 HIS C N 1
ATOM 8823 C CA . HIS D 3 45 ? 136.154 118.066 86.432 1.00 106.69 45 HIS C CA 1
ATOM 8824 C C . HIS D 3 45 ? 136.009 118.892 87.710 1.00 106.69 45 HIS C C 1
ATOM 8825 O O . HIS D 3 45 ? 136.758 119.842 87.962 1.00 106.69 45 HIS C O 1
ATOM 8832 N N . ASN D 3 46 ? 135.021 118.517 88.525 1.00 107.39 46 ASN C N 1
ATOM 8833 C CA . ASN D 3 46 ? 134.807 119.205 89.795 1.00 107.39 46 ASN C CA 1
ATOM 8834 C C . ASN D 3 46 ? 135.986 118.994 90.737 1.00 107.39 46 ASN C C 1
ATOM 8835 O O . ASN D 3 46 ? 136.557 119.958 91.260 1.00 107.39 46 ASN C O 1
ATOM 8840 N N . GLY D 3 47 ? 136.362 117.739 90.965 1.00 106.85 47 GLY C N 1
ATOM 8841 C CA . GLY D 3 47 ? 137.501 117.432 91.807 1.00 106.85 47 GLY C CA 1
ATOM 8842 C C . GLY D 3 47 ? 138.791 117.303 91.025 1.00 106.85 47 GLY C C 1
ATOM 8843 O O . GLY D 3 47 ? 139.725 116.624 91.462 1.00 106.85 47 GLY C O 1
ATOM 8844 N N . SER D 3 48 ? 138.853 117.953 89.860 1.00 104.57 48 SER C N 1
ATOM 8845 C CA . SER D 3 48 ? 140.054 117.875 89.034 1.00 104.57 48 SER C CA 1
ATOM 8846 C C . SER D 3 48 ? 141.215 118.641 89.654 1.00 104.57 48 SER C C 1
ATOM 8847 O O . SER D 3 48 ? 142.373 118.232 89.507 1.00 104.57 48 SER C O 1
ATOM 8850 N N . GLY D 3 49 ? 140.934 119.744 90.344 1.00 103.21 49 GLY C N 1
ATOM 8851 C CA . GLY D 3 49 ? 141.980 120.508 90.993 1.00 103.21 49 GLY C CA 1
ATOM 8852 C C . GLY D 3 49 ? 141.938 121.993 90.696 1.00 103.21 49 GLY C C 1
ATOM 8853 O O . GLY D 3 49 ? 142.743 122.759 91.232 1.00 103.21 49 GLY C O 1
ATOM 8854 N N . LYS D 3 50 ? 141.002 122.412 89.842 1.00 99.55 50 LYS C N 1
ATOM 8855 C CA . LYS D 3 50 ? 140.891 123.827 89.499 1.00 99.55 50 LYS C CA 1
ATOM 8856 C C . LYS D 3 50 ? 140.417 124.656 90.689 1.00 99.55 50 LYS C C 1
ATOM 8857 O O . LYS D 3 50 ? 140.928 125.759 90.928 1.00 99.55 50 LYS C O 1
ATOM 8863 N N . SER D 3 51 ? 139.455 124.136 91.455 1.00 96.98 51 SER C N 1
ATOM 8864 C CA . SER D 3 51 ? 138.994 124.843 92.645 1.00 96.98 51 SER C CA 1
ATOM 8865 C C . SER D 3 51 ? 140.115 124.969 93.669 1.00 96.98 51 SER C C 1
ATOM 8866 O O . SER D 3 51 ? 140.359 126.055 94.208 1.00 96.98 51 SER C O 1
ATOM 8869 N N . THR D 3 52 ? 140.816 123.865 93.940 1.00 96.48 52 THR C N 1
ATOM 8870 C CA . THR D 3 52 ? 141.957 123.921 94.845 1.00 96.48 52 THR C CA 1
ATOM 8871 C C . THR D 3 52 ? 143.056 124.818 94.294 1.00 96.48 52 THR C C 1
ATOM 8872 O O . THR D 3 52 ? 143.754 125.486 95.063 1.00 96.48 52 THR C O 1
ATOM 8876 N N . LEU D 3 53 ? 143.213 124.863 92.968 1.00 93.64 53 LEU C N 1
ATOM 8877 C CA . LEU D 3 53 ? 144.207 125.752 92.375 1.00 93.64 53 LEU C CA 1
ATOM 8878 C C . LEU D 3 53 ? 143.874 127.210 92.671 1.00 93.64 53 LEU C C 1
ATOM 8879 O O . LEU D 3 53 ? 144.752 127.987 93.071 1.00 93.64 53 LEU C O 1
ATOM 8884 N N . LEU D 3 54 ? 142.607 127.600 92.500 1.00 91.73 54 LEU C N 1
ATOM 8885 C CA . LEU D 3 54 ? 142.237 128.983 92.792 1.00 91.73 54 LEU C CA 1
ATOM 8886 C C . LEU D 3 54 ? 142.323 129.284 94.283 1.00 91.73 54 LEU C C 1
ATOM 8887 O O . LEU D 3 54 ? 142.695 130.397 94.672 1.00 91.73 54 LEU C O 1
ATOM 8892 N N . LYS D 3 55 ? 141.977 128.316 95.137 1.00 93.00 55 LYS C N 1
ATOM 8893 C CA . LYS D 3 55 ? 142.125 128.545 96.572 1.00 93.00 55 LYS C CA 1
ATOM 8894 C C . LYS D 3 55 ? 143.590 128.678 96.970 1.00 93.00 55 LYS C C 1
ATOM 8895 O O . LYS D 3 55 ? 143.908 129.396 97.925 1.00 93.00 55 LYS C O 1
ATOM 8901 N N . MET D 3 56 ? 144.493 128.002 96.254 1.00 92.38 56 MET C N 1
ATOM 8902 C CA . MET D 3 56 ? 145.920 128.226 96.460 1.00 92.38 56 MET C CA 1
ATOM 8903 C C . MET D 3 56 ? 146.335 129.608 95.972 1.00 92.38 56 MET C C 1
ATOM 8904 O O . MET D 3 56 ? 147.196 130.255 96.579 1.00 92.38 56 MET C O 1
ATOM 8906 N N . LEU D 3 57 ? 145.737 130.072 94.872 1.00 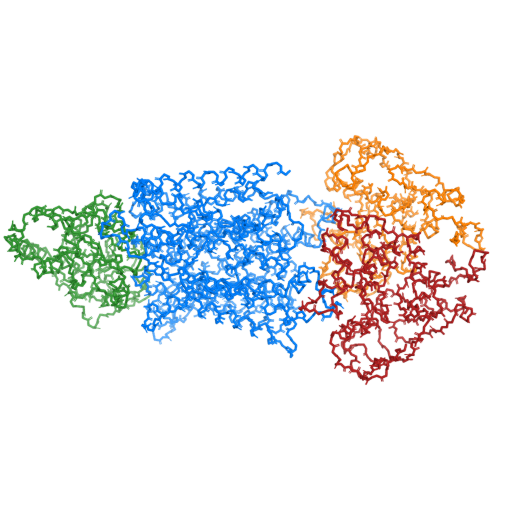89.56 57 LEU C N 1
ATOM 8907 C CA . LEU D 3 57 ? 146.078 131.392 94.351 1.00 89.56 57 LEU C CA 1
ATOM 8908 C C . LEU D 3 57 ? 145.591 132.507 95.269 1.00 89.56 57 LEU C C 1
ATOM 8909 O O . LEU D 3 57 ? 146.236 133.558 95.360 1.00 89.56 57 LEU C O 1
ATOM 8914 N N . GLY D 3 58 ? 144.469 132.304 95.951 1.00 84.99 58 GLY C N 1
ATOM 8915 C CA . GLY D 3 58 ? 143.903 133.304 96.830 1.00 84.99 58 GLY C CA 1
ATOM 8916 C C . GLY D 3 58 ? 144.342 133.230 98.275 1.00 84.99 58 GLY C C 1
ATOM 8917 O O . GLY D 3 58 ? 143.715 133.870 99.126 1.00 84.99 58 GLY C O 1
ATOM 8918 N N . ARG D 3 59 ? 145.399 132.473 98.578 1.00 85.68 59 ARG C N 1
ATOM 8919 C CA . ARG D 3 59 ? 145.912 132.321 99.943 1.00 85.68 59 ARG C CA 1
ATOM 8920 C C . ARG D 3 59 ? 144.831 131.835 100.906 1.00 85.68 59 ARG C C 1
ATOM 8921 O O . ARG D 3 59 ? 144.745 132.287 102.050 1.00 85.68 59 ARG C O 1
ATOM 8929 N N . HIS D 3 60 ? 143.995 130.903 100.442 1.00 90.09 60 HIS C N 1
ATOM 8930 C CA . HIS D 3 60 ? 143.028 130.280 101.338 1.00 90.09 60 HIS C CA 1
ATOM 8931 C C . HIS D 3 60 ? 143.699 129.273 102.263 1.00 90.09 60 HIS C C 1
ATOM 8932 O O . HIS D 3 60 ? 143.219 129.039 103.378 1.00 90.09 60 HIS C O 1
ATOM 8934 N N . GLN D 3 61 ? 144.800 128.668 101.818 1.00 95.11 61 GLN C N 1
ATOM 8935 C CA . GLN D 3 61 ? 145.576 127.741 102.630 1.00 95.11 61 GLN C CA 1
ATOM 8936 C C . GLN D 3 61 ? 147.006 127.735 102.114 1.00 95.11 61 GLN C C 1
ATOM 8937 O O . GLN D 3 61 ? 147.224 127.885 100.906 1.00 95.11 61 GLN C O 1
ATOM 8943 N N . PRO D 3 62 ? 147.994 127.584 102.991 1.00 101.76 62 PRO C N 1
ATOM 8944 C CA . PRO D 3 62 ? 149.392 127.629 102.553 1.00 101.76 62 PRO C CA 1
ATOM 8945 C C . PRO D 3 62 ? 149.786 126.347 101.843 1.00 101.76 62 PRO C C 1
ATOM 8946 O O . PRO D 3 62 ? 149.436 125.244 102.289 1.00 101.76 62 PRO C O 1
ATOM 8950 N N . PRO D 3 63 ? 150.509 126.450 100.731 1.00 98.71 63 PRO C N 1
ATOM 8951 C CA . PRO D 3 63 ? 150.972 125.245 100.035 1.00 98.71 63 PRO C CA 1
ATOM 8952 C C . PRO D 3 63 ? 152.036 124.512 100.838 1.00 98.71 63 PRO C C 1
ATOM 8953 O O . PRO D 3 63 ? 152.738 125.086 101.673 1.00 98.71 63 PRO C O 1
ATOM 8957 N N . SER D 3 64 ? 152.147 123.212 100.567 1.00 97.96 64 SER C N 1
ATOM 8958 C CA . SER D 3 64 ? 153.128 122.371 101.242 1.00 97.96 64 SER C CA 1
ATOM 8959 C C . SER D 3 64 ? 154.465 122.341 100.512 1.00 97.96 64 SER C C 1
ATOM 8960 O O . SER D 3 64 ? 155.519 122.274 101.152 1.00 97.96 64 SER C O 1
ATOM 8963 N N . GLU D 3 65 ? 154.441 122.388 99.182 1.00 97.90 65 GLU C N 1
ATOM 8964 C CA . GLU D 3 65 ? 155.642 122.352 98.364 1.00 97.90 65 GLU C CA 1
ATOM 8965 C C . GLU D 3 65 ? 155.594 123.481 97.345 1.00 97.90 65 GLU C C 1
ATOM 8966 O O . GLU D 3 65 ? 154.528 123.830 96.831 1.00 97.90 65 GLU C O 1
ATOM 8972 N N . GLY D 3 66 ? 156.762 124.048 97.057 1.00 97.63 66 GLY C N 1
ATOM 8973 C CA . GLY D 3 66 ? 156.843 125.141 96.112 1.00 97.63 66 GLY C CA 1
ATOM 8974 C C . GLY D 3 66 ? 156.207 126.416 96.647 1.00 97.63 66 GLY C C 1
ATOM 8975 O O . GLY D 3 66 ? 155.864 126.542 97.824 1.00 97.63 66 GLY C O 1
ATOM 8976 N N . GLU D 3 67 ? 156.050 127.376 95.738 1.00 95.63 67 GLU C N 1
ATOM 8977 C CA . GLU D 3 67 ? 155.476 128.668 96.083 1.00 95.63 67 GLU C CA 1
ATOM 8978 C C . GLU D 3 67 ? 155.038 129.367 94.804 1.00 95.63 67 GLU C C 1
ATOM 8979 O O . GLU D 3 67 ? 155.612 129.146 93.734 1.00 95.63 67 GLU C O 1
ATOM 8985 N N . ILE D 3 68 ? 154.017 130.210 94.927 1.00 94.37 68 ILE C N 1
ATOM 8986 C CA . ILE D 3 68 ? 153.465 130.957 93.802 1.00 94.37 68 ILE C CA 1
ATOM 8987 C C . ILE D 3 68 ? 154.119 132.331 93.773 1.00 94.37 68 ILE C C 1
ATOM 8988 O O . ILE D 3 68 ? 154.047 133.085 94.751 1.00 94.37 68 ILE C O 1
ATOM 8993 N N . LEU D 3 69 ? 154.757 132.656 92.652 1.00 92.21 69 LEU C N 1
ATOM 8994 C CA . LEU D 3 69 ? 155.435 133.934 92.478 1.00 92.21 69 LEU C CA 1
ATOM 8995 C C . LEU D 3 69 ? 154.480 134.944 91.852 1.00 92.21 69 LEU C C 1
ATOM 8996 O O . LEU D 3 69 ? 153.845 134.657 90.833 1.00 92.21 69 LEU C O 1
ATOM 9001 N N . LEU D 3 70 ? 154.384 136.123 92.463 1.00 91.40 70 LEU C N 1
ATOM 9002 C CA . LEU D 3 70 ? 153.474 137.167 92.015 1.00 91.40 70 LEU C CA 1
ATOM 9003 C C . LEU D 3 70 ? 154.246 138.412 91.603 1.00 91.40 70 LEU C C 1
ATOM 9004 O O . LEU D 3 70 ? 155.321 138.703 92.137 1.00 91.40 70 LEU C O 1
ATOM 9009 N N . ASP D 3 71 ? 153.689 139.129 90.624 1.00 91.35 71 ASP C N 1
ATOM 9010 C CA . ASP D 3 71 ? 154.183 140.430 90.180 1.00 91.35 71 ASP C CA 1
ATOM 9011 C C . ASP D 3 71 ? 155.582 140.362 89.576 1.00 91.35 71 ASP C C 1
ATOM 9012 O O . ASP D 3 71 ? 156.103 141.374 89.097 1.00 91.35 71 ASP C O 1
ATOM 9017 N N . ALA D 3 72 ? 156.201 139.183 89.590 1.00 93.08 72 ALA C N 1
ATOM 9018 C CA . ALA D 3 72 ? 157.551 139.031 89.094 1.00 93.08 72 ALA C CA 1
ATOM 9019 C C . ALA D 3 72 ? 158.627 139.661 89.948 1.00 93.08 72 ALA C C 1
ATOM 9020 O O . ALA D 3 72 ? 159.805 139.589 89.580 1.00 93.08 72 ALA C O 1
ATOM 9022 N N . GLN D 3 73 ? 158.267 140.278 91.076 1.00 91.29 73 GLN C N 1
ATOM 9023 C CA . GLN D 3 73 ? 159.228 140.979 91.915 1.00 91.29 73 GLN C CA 1
ATOM 9024 C C . GLN D 3 73 ? 159.169 140.598 93.387 1.00 91.29 73 GLN C C 1
ATOM 9025 O O . GLN D 3 73 ? 160.035 141.044 94.149 1.00 91.29 73 GLN C O 1
ATOM 9031 N N . PRO D 3 74 ? 158.193 139.800 93.816 1.00 88.42 74 PRO C N 1
ATOM 9032 C CA . PRO D 3 74 ? 158.047 139.454 95.222 1.00 88.42 74 PRO C CA 1
ATOM 9033 C C . PRO D 3 74 ? 157.570 138.012 95.336 1.00 88.42 74 PRO C C 1
ATOM 9034 O O . PRO D 3 74 ? 157.140 137.395 94.357 1.00 88.42 74 PRO C O 1
ATOM 9036 N N . LEU D 3 75 ? 157.653 137.478 96.550 1.00 89.59 75 LEU C N 1
ATOM 9037 C CA . LEU D 3 75 ? 157.255 136.106 96.829 1.00 89.59 75 LEU C CA 1
ATOM 9038 C C . LEU D 3 75 ? 155.802 136.088 97.311 1.00 89.59 75 LEU C C 1
ATOM 9039 O O . LEU D 3 75 ? 155.062 137.058 97.127 1.00 89.59 75 LEU C O 1
ATOM 9041 N N . GLU D 3 76 ? 155.381 134.987 97.942 1.00 89.63 76 GLU C N 1
ATOM 9042 C CA . GLU D 3 76 ? 153.993 134.853 98.367 1.00 89.63 76 GLU C CA 1
ATOM 9043 C C . GLU D 3 76 ? 153.658 135.789 99.523 1.00 89.63 76 GLU C C 1
ATOM 9044 O O . GLU D 3 76 ? 152.506 136.220 99.654 1.00 89.63 76 GLU C O 1
ATOM 9050 N N . SER D 3 77 ? 154.637 136.111 100.364 1.00 87.26 77 SER C N 1
ATOM 9051 C CA . SER D 3 77 ? 154.399 136.950 101.535 1.00 87.26 77 SER C CA 1
ATOM 9052 C C . SER D 3 77 ? 154.000 138.353 101.091 1.00 87.26 77 SER C C 1
ATOM 9053 O O . SER D 3 77 ? 154.837 139.125 100.611 1.00 87.26 77 SER C O 1
ATOM 9056 N N . TRP D 3 78 ? 152.720 138.683 101.251 1.00 83.88 78 TRP C N 1
ATOM 9057 C CA . TRP D 3 78 ? 152.201 140.003 100.926 1.00 83.88 78 TRP C CA 1
ATOM 9058 C C . TRP D 3 78 ? 151.237 140.437 102.019 1.00 83.88 78 TRP C C 1
ATOM 9059 O O . TRP D 3 78 ? 150.610 139.604 102.679 1.00 83.88 78 TRP C O 1
ATOM 9070 N N . SER D 3 79 ? 151.123 141.748 102.204 1.00 78.72 79 SER C N 1
ATOM 9071 C CA . SER D 3 79 ? 150.163 142.278 103.161 1.00 78.72 79 SER C CA 1
ATOM 9072 C C . SER D 3 79 ? 148.746 142.140 102.614 1.00 78.72 79 SER C C 1
ATOM 9073 O O . SER D 3 79 ? 148.526 142.094 101.401 1.00 78.72 79 SER C O 1
ATOM 9076 N N . SER D 3 80 ? 147.779 142.065 103.530 1.00 74.35 80 SER C N 1
ATOM 9077 C CA . SER D 3 80 ? 146.389 141.866 103.129 1.00 74.35 80 SER C CA 1
ATOM 9078 C C . SER D 3 80 ? 145.880 143.039 102.299 1.00 74.35 80 SER C C 1
ATOM 9079 O O . SER D 3 80 ? 145.274 142.849 101.238 1.00 74.35 80 SER C O 1
ATOM 9082 N N . LYS D 3 81 ? 146.116 144.266 102.770 1.00 72.40 81 LYS C N 1
ATOM 9083 C CA . LYS D 3 81 ? 145.655 145.442 102.042 1.00 72.40 81 LYS C CA 1
ATOM 9084 C C . LYS D 3 81 ? 146.415 145.654 100.739 1.00 72.40 81 LYS C C 1
ATOM 9085 O O . LYS D 3 81 ? 145.907 146.341 99.847 1.00 72.40 81 LYS C O 1
ATOM 9091 N N . ALA D 3 82 ? 147.616 145.087 100.608 1.00 76.07 82 ALA C N 1
ATOM 9092 C CA . ALA D 3 82 ? 148.329 145.154 99.338 1.00 76.07 82 ALA C CA 1
ATOM 9093 C C . ALA D 3 82 ? 147.914 144.031 98.397 1.00 76.07 82 ALA C C 1
ATOM 9094 O O . ALA D 3 82 ? 147.885 144.230 97.177 1.00 76.07 82 ALA C O 1
ATOM 9096 N N . PHE D 3 83 ? 147.592 142.854 98.939 1.00 76.67 83 PHE C N 1
ATOM 9097 C CA . PHE D 3 83 ? 147.108 141.762 98.103 1.00 76.67 83 PHE C CA 1
ATOM 9098 C C . PHE D 3 83 ? 145.737 142.092 97.525 1.00 76.67 83 PHE C C 1
ATOM 9099 O O . PHE D 3 83 ? 145.531 142.021 96.308 1.00 76.67 83 PHE C O 1
ATOM 9107 N N . ALA D 3 84 ? 144.786 142.460 98.388 1.00 74.54 84 ALA C N 1
ATOM 9108 C CA . ALA D 3 84 ? 143.432 142.745 97.927 1.00 74.54 84 ALA C CA 1
ATOM 9109 C C . ALA D 3 84 ? 143.374 143.959 97.012 1.00 74.54 84 ALA C C 1
ATOM 9110 O O . ALA D 3 84 ? 142.426 144.086 96.229 1.00 74.54 84 ALA C O 1
ATOM 9112 N N . ARG D 3 85 ? 144.360 144.853 97.093 1.00 72.90 85 ARG C N 1
ATOM 9113 C CA . ARG D 3 85 ? 144.414 145.990 96.184 1.00 72.90 85 ARG C CA 1
ATOM 9114 C C . ARG D 3 85 ? 144.734 145.579 94.753 1.00 72.90 85 ARG C C 1
ATOM 9115 O O . ARG D 3 85 ? 144.562 146.395 93.841 1.00 72.90 85 ARG C O 1
ATOM 9123 N N . LYS D 3 86 ? 145.192 144.343 94.536 1.00 78.23 86 LYS C N 1
ATOM 9124 C CA . LYS D 3 86 ? 145.511 143.862 93.201 1.00 78.23 86 LYS C CA 1
ATOM 9125 C C . LYS D 3 86 ? 144.804 142.565 92.831 1.00 78.23 86 LYS C C 1
ATOM 9126 O O . LYS D 3 86 ? 144.957 142.105 91.695 1.00 78.23 86 LYS C O 1
ATOM 9132 N N . VAL D 3 87 ? 144.034 141.968 93.740 1.00 79.15 87 VAL C N 1
ATOM 9133 C CA . VAL D 3 87 ? 143.334 140.715 93.473 1.00 79.15 87 VAL C CA 1
ATOM 9134 C C . VAL D 3 87 ? 141.962 140.762 94.134 1.00 79.15 87 VAL C C 1
ATOM 9135 O O . VAL D 3 87 ? 141.852 141.049 95.331 1.00 79.15 87 VAL C O 1
ATOM 9139 N N . ALA D 3 88 ? 140.922 140.484 93.352 1.00 81.81 88 ALA C N 1
ATOM 9140 C CA . ALA D 3 88 ? 139.549 140.389 93.835 1.00 81.81 88 ALA C CA 1
ATOM 9141 C C . ALA D 3 88 ? 139.073 138.956 93.642 1.00 81.81 88 ALA C C 1
ATOM 9142 O O . ALA D 3 88 ? 139.030 138.462 92.511 1.00 81.81 88 ALA C O 1
ATOM 9144 N N . TYR D 3 89 ? 138.705 138.300 94.740 1.00 85.52 89 TYR C N 1
ATOM 9145 C CA . TYR D 3 89 ? 138.429 136.869 94.751 1.00 85.52 89 TYR C CA 1
ATOM 9146 C C . TYR D 3 89 ? 136.934 136.626 94.921 1.00 85.52 89 TYR C C 1
ATOM 9147 O O . TYR D 3 89 ? 136.342 137.041 95.923 1.00 85.52 89 TYR C O 1
ATOM 9156 N N . LEU D 3 90 ? 136.331 135.954 93.936 1.00 87.08 90 LEU C N 1
ATOM 9157 C CA . LEU D 3 90 ? 134.950 135.498 93.998 1.00 87.08 90 LEU C CA 1
ATOM 9158 C C . LEU D 3 90 ? 134.957 134.011 94.333 1.00 87.08 90 LEU C C 1
ATOM 9159 O O . LEU D 3 90 ? 135.206 133.177 93.443 1.00 87.08 90 LEU C O 1
ATOM 9164 N N . PRO D 3 91 ? 134.683 133.625 95.589 1.00 87.83 91 PRO C N 1
ATOM 9165 C CA . PRO D 3 91 ? 134.925 132.242 96.020 1.00 87.83 91 PRO C CA 1
ATOM 9166 C C . PRO D 3 91 ? 133.738 131.308 95.847 1.00 87.83 91 PRO C C 1
ATOM 9167 O O . PRO D 3 91 ? 133.897 130.091 95.982 1.00 87.83 91 PRO C O 1
ATOM 9171 N N . GLN D 3 92 ? 132.545 131.858 95.613 1.00 87.25 92 GLN C N 1
ATOM 9172 C CA . GLN D 3 92 ? 131.349 131.060 95.352 1.00 87.25 92 GLN C CA 1
ATOM 9173 C C . GLN D 3 92 ? 131.009 130.162 96.537 1.00 87.25 92 GLN C C 1
ATOM 9174 O O . GLN D 3 92 ? 129.977 130.350 97.189 1.00 87.25 92 GLN C O 1
ATOM 9180 N N . GLN D 3 93 ? 131.866 129.181 96.817 0.00 86.09 93 GLN C N 1
ATOM 9181 C CA . GLN D 3 93 ? 131.686 128.336 97.987 0.00 86.09 93 GLN C CA 1
ATOM 9182 C C . GLN D 3 93 ? 131.829 129.160 99.261 0.00 86.09 93 GLN C C 1
ATOM 9183 O O . GLN D 3 93 ? 132.622 130.105 99.330 0.00 86.09 93 GLN C O 1
ATOM 9189 N N . LEU D 3 94 ? 131.052 128.784 100.281 0.00 84.26 94 LEU C N 1
ATOM 9190 C CA . LEU D 3 94 ? 130.918 129.555 101.512 0.00 84.26 94 LEU C CA 1
ATOM 9191 C C . LEU D 3 94 ? 130.549 130.991 101.158 0.00 84.26 94 LEU C C 1
ATOM 9192 O O . LEU D 3 94 ? 131.342 131.913 101.386 0.00 84.26 94 LEU C O 1
ATOM 9194 N N . PRO D 3 95 ? 129.362 131.220 100.604 1.00 84.41 95 PRO C N 1
ATOM 9195 C CA . PRO D 3 95 ? 129.039 132.536 100.058 1.00 84.41 95 PRO C CA 1
ATOM 9196 C C . PRO D 3 95 ? 128.543 133.476 101.140 1.00 84.41 95 PRO C C 1
ATOM 9197 O O . PRO D 3 95 ? 128.034 133.032 102.181 1.00 84.41 95 PRO C O 1
ATOM 9201 N N . PRO D 3 96 ? 128.681 134.788 100.936 1.00 84.76 96 PRO C N 1
ATOM 9202 C CA . PRO D 3 96 ? 128.084 135.747 101.873 1.00 84.76 96 PRO C CA 1
ATOM 9203 C C . PRO D 3 96 ? 126.566 135.685 101.851 1.00 84.76 96 PRO C C 1
ATOM 9204 O O . PRO D 3 96 ? 125.933 136.143 100.894 1.00 84.76 96 PRO C O 1
ATOM 9208 N N . ALA D 3 97 ? 125.973 135.123 102.899 1.00 81.67 97 ALA C N 1
ATOM 9209 C CA . ALA D 3 97 ? 124.532 134.946 102.988 1.00 81.67 97 ALA C CA 1
ATOM 9210 C C . ALA D 3 97 ? 123.932 136.010 103.896 1.00 81.67 97 ALA C C 1
ATOM 9211 O O . ALA D 3 97 ? 124.492 136.327 104.950 1.00 81.67 97 ALA C O 1
ATOM 9213 N N . GLU D 3 98 ? 122.790 136.555 103.474 1.00 85.24 98 GLU C N 1
ATOM 9214 C CA . GLU D 3 98 ? 122.058 137.584 104.214 1.00 85.24 98 GLU C CA 1
ATOM 9215 C C . GLU D 3 98 ? 122.947 138.805 104.472 1.00 85.24 98 GLU C C 1
ATOM 9216 O O . GLU D 3 98 ? 123.386 139.079 105.590 1.00 85.24 98 GLU C O 1
ATOM 9218 N N . GLY D 3 99 ? 123.203 139.535 103.384 1.00 82.89 99 GLY C N 1
ATOM 9219 C CA . GLY D 3 99 ? 123.968 140.765 103.492 1.00 82.89 99 GLY C CA 1
ATOM 9220 C C . GLY D 3 99 ? 123.248 141.845 104.273 1.00 82.89 99 GLY C C 1
ATOM 9221 O O . GLY D 3 99 ? 123.890 142.723 104.858 1.00 82.89 99 GLY C O 1
ATOM 9222 N N . MET D 3 100 ? 121.916 141.807 104.280 1.00 79.49 100 MET C N 1
ATOM 9223 C CA . MET D 3 100 ? 121.049 142.711 105.033 1.00 79.49 100 MET C CA 1
ATOM 9224 C C . MET D 3 100 ? 121.167 144.166 104.590 1.00 79.49 100 MET C C 1
ATOM 9225 O O . MET D 3 100 ? 120.547 145.044 105.202 1.00 79.49 100 MET C O 1
ATOM 9230 N N . THR D 3 101 ? 121.944 144.450 103.547 1.00 81.81 101 THR C N 1
ATOM 9231 C CA . THR D 3 101 ? 122.099 145.809 103.049 1.00 81.81 101 THR C CA 1
ATOM 9232 C C . THR D 3 101 ? 122.444 145.756 101.568 1.00 81.81 101 THR C C 1
ATOM 9233 O O . THR D 3 101 ? 123.161 144.856 101.123 1.00 81.81 101 THR C O 1
ATOM 9237 N N . VAL D 3 102 ? 121.929 146.723 100.815 1.00 88.66 102 VAL C N 1
ATOM 9238 C CA . VAL D 3 102 ? 122.216 146.851 99.392 1.00 88.66 102 VAL C CA 1
ATOM 9239 C C . VAL D 3 102 ? 122.941 148.171 99.172 1.00 88.66 102 VAL C C 1
ATOM 9240 O O . VAL D 3 102 ? 122.840 149.096 99.985 1.00 88.66 102 VAL C O 1
ATOM 9244 N N . ARG D 3 103 ? 123.711 148.236 98.080 1.00 87.67 103 ARG C N 1
ATOM 9245 C CA . ARG D 3 103 ? 124.491 149.407 97.685 1.00 87.67 103 ARG C CA 1
ATOM 9246 C C . ARG D 3 103 ? 125.660 149.658 98.634 1.00 87.67 103 ARG C C 1
ATOM 9247 O O . ARG D 3 103 ? 126.638 150.314 98.260 1.00 87.67 103 ARG C O 1
ATOM 9255 N N . GLU D 3 104 ? 125.576 149.141 99.859 1.00 84.09 104 GLU C N 1
ATOM 9256 C CA . GLU D 3 104 ? 126.672 149.255 100.809 1.00 84.09 104 GLU C CA 1
ATOM 9257 C C . GLU D 3 104 ? 127.751 148.204 100.590 1.00 84.09 104 GLU C C 1
ATOM 9258 O O . GLU D 3 104 ? 128.833 148.317 101.177 1.00 84.09 104 GLU C O 1
ATOM 9264 N N . LEU D 3 105 ? 127.485 147.191 99.760 1.00 77.19 105 LEU C N 1
ATOM 9265 C CA . LEU D 3 105 ? 128.497 146.177 99.481 1.00 77.19 105 LEU C CA 1
ATOM 9266 C C . LEU D 3 105 ? 129.699 146.769 98.759 1.00 77.19 105 LEU C C 1
ATOM 9267 O O . LEU D 3 105 ? 130.826 146.296 98.944 1.00 77.19 105 LEU C O 1
ATOM 9272 N N . VAL D 3 106 ? 129.485 147.800 97.940 1.00 78.00 106 VAL C N 1
ATOM 9273 C CA . VAL D 3 106 ? 130.611 148.448 97.277 1.00 78.00 106 VAL C CA 1
ATOM 9274 C C . VAL D 3 106 ? 131.451 149.225 98.285 1.00 78.00 106 VAL C C 1
ATOM 9275 O O . VAL D 3 106 ? 132.677 149.317 98.140 1.00 78.00 106 VAL C O 1
ATOM 9279 N N . ALA D 3 107 ? 130.826 149.763 99.336 1.00 76.65 107 ALA C N 1
ATOM 9280 C CA . ALA D 3 107 ? 131.598 150.379 100.409 1.00 76.65 107 ALA C CA 1
ATOM 9281 C C . ALA D 3 107 ? 132.400 149.338 101.176 1.00 76.65 107 ALA C C 1
ATOM 9282 O O . ALA D 3 107 ? 133.465 149.651 101.719 1.00 76.65 107 ALA C O 1
ATOM 9284 N N . ILE D 3 108 ? 131.905 148.100 101.230 1.00 72.65 108 ILE C N 1
ATOM 9285 C CA . ILE D 3 108 ? 132.667 147.018 101.841 1.00 72.65 108 ILE C CA 1
ATOM 9286 C C . ILE D 3 108 ? 133.846 146.638 100.956 1.00 72.65 108 ILE C C 1
ATOM 9287 O O . ILE D 3 108 ? 134.957 146.395 101.444 1.00 72.65 108 ILE C O 1
ATOM 9292 N N . GLY D 3 109 ? 133.627 146.590 99.641 1.00 73.45 109 GLY C N 1
ATOM 9293 C CA . GLY D 3 109 ? 134.716 146.275 98.731 1.00 73.45 109 GLY C CA 1
ATOM 9294 C C . GLY D 3 109 ? 135.783 147.352 98.703 1.00 73.45 109 GLY C C 1
ATOM 9295 O O . GLY D 3 109 ? 136.964 147.064 98.502 1.00 73.45 109 GLY C O 1
ATOM 9296 N N . ARG D 3 110 ? 135.386 148.606 98.915 1.00 71.59 110 ARG C N 1
ATOM 9297 C CA . ARG D 3 110 ? 136.342 149.708 98.921 1.00 71.59 110 ARG C CA 1
ATOM 9298 C C . ARG D 3 110 ? 137.224 149.729 100.168 1.00 71.59 110 ARG C C 1
ATOM 9299 O O . ARG D 3 110 ? 137.988 150.685 100.341 1.00 71.59 110 ARG C O 1
ATOM 9307 N N . TYR D 3 111 ? 137.151 148.707 101.024 1.00 65.83 111 TYR C N 1
ATOM 9308 C CA . TYR D 3 111 ? 137.939 148.705 102.257 1.00 65.83 111 TYR C CA 1
ATOM 9309 C C . TYR D 3 111 ? 139.437 148.859 102.004 1.00 65.83 111 TYR C C 1
ATOM 9310 O O . TYR D 3 111 ? 140.042 149.778 102.582 1.00 65.83 111 TYR C O 1
ATOM 9319 N N . PRO D 3 112 ? 140.092 148.040 101.168 1.00 68.50 112 PRO C N 1
ATOM 9320 C CA . PRO D 3 112 ? 141.554 148.162 101.031 1.00 68.50 112 PRO C CA 1
ATOM 9321 C C . PRO D 3 112 ? 142.016 149.491 100.458 1.00 68.50 112 PRO C C 1
ATOM 9322 O O . PRO D 3 112 ? 143.224 149.761 100.481 1.00 68.50 112 PRO C O 1
ATOM 9326 N N . TRP D 3 113 ? 141.110 150.326 99.952 1.00 70.80 113 TRP C N 1
ATOM 9327 C CA . TRP D 3 113 ? 141.495 151.625 99.415 1.00 70.80 113 TRP C CA 1
ATOM 9328 C C . TRP D 3 113 ? 141.456 152.718 100.479 1.00 70.80 113 TRP C C 1
ATOM 9329 O O . TRP D 3 113 ? 142.418 153.478 100.623 1.00 70.80 113 TRP C O 1
ATOM 9340 N N . HIS D 3 114 ? 140.358 152.813 101.231 1.00 67.20 114 HIS C N 1
ATOM 9341 C CA . HIS D 3 114 ? 140.258 153.826 102.275 1.00 67.20 114 HIS C CA 1
ATOM 9342 C C . HIS D 3 114 ? 140.747 153.332 103.630 1.00 67.20 114 HIS C C 1
ATOM 9343 O O . HIS D 3 114 ? 141.137 154.149 104.473 1.00 67.20 114 HIS C O 1
ATOM 9350 N N . GLY D 3 115 ? 140.738 152.023 103.861 1.00 66.96 115 GLY C N 1
ATOM 9351 C CA . GLY D 3 115 ? 141.200 151.474 105.121 1.00 66.96 115 GLY C CA 1
ATOM 9352 C C . GLY D 3 115 ? 140.237 151.756 106.264 1.00 66.96 115 GLY C C 1
ATOM 9353 O O . GLY D 3 115 ? 139.179 152.362 106.104 1.00 66.96 115 GLY C O 1
ATOM 9354 N N . ALA D 3 116 ? 140.632 151.292 107.451 1.00 67.49 116 ALA C N 1
ATOM 9355 C CA . ALA D 3 116 ? 139.821 151.518 108.642 1.00 67.49 116 ALA C CA 1
ATOM 9356 C C . ALA D 3 116 ? 140.001 152.932 109.183 1.00 67.49 116 ALA C C 1
ATOM 9357 O O . ALA D 3 116 ? 139.031 153.555 109.630 1.00 67.49 116 ALA C O 1
ATOM 9359 N N . LEU D 3 117 ? 141.224 153.452 109.151 1.00 73.16 117 LEU C N 1
ATOM 9360 C CA . LEU D 3 117 ? 141.521 154.797 109.615 1.00 73.16 117 LEU C CA 1
ATOM 9361 C C . LEU D 3 117 ? 141.759 155.719 108.426 1.00 73.16 117 LEU C C 1
ATOM 9362 O O . LEU D 3 117 ? 142.261 155.296 107.380 1.00 73.16 117 LEU C O 1
ATOM 9367 N N . GLY D 3 118 ? 141.385 156.986 108.594 1.00 74.05 118 GLY C N 1
ATOM 9368 C CA . GLY D 3 118 ? 141.532 157.947 107.520 1.00 74.05 118 GLY C CA 1
ATOM 9369 C C . GLY D 3 118 ? 140.633 157.705 106.331 1.00 74.05 118 GLY C C 1
ATOM 9370 O O . GLY D 3 118 ? 140.896 158.236 105.249 1.00 74.05 118 GLY C O 1
ATOM 9371 N N . ARG D 3 119 ? 139.573 156.912 106.500 1.00 68.03 119 ARG C N 1
ATOM 9372 C CA . ARG D 3 119 ? 138.690 156.602 105.381 1.00 68.03 119 ARG C CA 1
ATOM 9373 C C . ARG D 3 119 ? 137.854 157.806 104.968 1.00 68.03 119 ARG C C 1
ATOM 9374 O O . ARG D 3 119 ? 137.490 157.929 103.793 1.00 68.03 119 ARG C O 1
ATOM 9376 N N . PHE D 3 120 ? 137.537 158.693 105.915 0.00 71.43 120 PHE C N 1
ATOM 9377 C CA . PHE D 3 120 ? 136.726 159.884 105.653 0.00 71.43 120 PHE C CA 1
ATOM 9378 C C . PHE D 3 120 ? 135.358 159.510 105.085 0.00 71.43 120 PHE C C 1
ATOM 9379 O O . PHE D 3 120 ? 134.807 160.211 104.234 0.00 71.43 120 PHE C O 1
ATOM 9381 N N . GLY D 3 121 ? 134.810 158.391 105.567 0.00 72.44 121 GLY C N 1
ATOM 9382 C CA . GLY D 3 121 ? 133.509 157.881 105.129 0.00 72.44 121 GLY C CA 1
ATOM 9383 C C . GLY D 3 121 ? 133.473 157.685 103.614 0.00 72.44 121 GLY C C 1
ATOM 9384 O O . GLY D 3 121 ? 132.514 158.060 102.935 0.00 72.44 121 GLY C O 1
ATOM 9385 N N . ALA D 3 122 ? 134.536 157.085 103.084 1.00 75.90 122 ALA C N 1
ATOM 9386 C CA . ALA D 3 122 ? 134.628 156.832 101.660 1.00 75.90 122 ALA C CA 1
ATOM 9387 C C . ALA D 3 122 ? 134.841 158.088 100.841 1.00 75.90 122 ALA C C 1
ATOM 9388 O O . ALA D 3 122 ? 133.906 158.590 100.209 1.00 75.90 122 ALA C O 1
ATOM 9390 N N . ALA D 3 123 ? 136.066 158.607 100.847 1.00 81.76 123 ALA C N 1
ATOM 9391 C CA . ALA D 3 123 ? 136.367 159.785 100.060 1.00 81.76 123 ALA C CA 1
ATOM 9392 C C . ALA D 3 123 ? 136.298 159.506 98.570 1.00 81.76 123 ALA C C 1
ATOM 9393 O O . ALA D 3 123 ? 136.563 158.396 98.106 1.00 81.76 123 ALA C O 1
ATOM 9395 N N . ASP D 3 124 ? 135.933 160.544 97.814 1.00 84.59 124 ASP C N 1
ATOM 9396 C CA . ASP D 3 124 ? 135.755 160.451 96.369 1.00 84.59 124 ASP C CA 1
ATOM 9397 C C . ASP D 3 124 ? 134.751 159.359 96.018 1.00 84.59 124 ASP C C 1
ATOM 9398 O O . ASP D 3 124 ? 135.137 158.249 95.638 1.00 84.59 124 ASP C O 1
ATOM 9400 N N . ARG D 3 125 ? 133.462 159.669 96.137 1.00 89.44 125 ARG C N 1
ATOM 9401 C CA . ARG D 3 125 ? 132.399 158.699 95.910 1.00 89.44 125 ARG C CA 1
ATOM 9402 C C . ARG D 3 125 ? 132.149 158.417 94.433 1.00 89.44 125 ARG C C 1
ATOM 9403 O O . ARG D 3 125 ? 131.157 157.755 94.107 1.00 89.44 125 ARG C O 1
ATOM 9405 N N . GLU D 3 126 ? 133.012 158.899 93.536 1.00 92.21 126 GLU C N 1
ATOM 9406 C CA . GLU D 3 126 ? 132.825 158.617 92.117 1.00 92.21 126 GLU C CA 1
ATOM 9407 C C . GLU D 3 126 ? 133.117 157.157 91.795 1.00 92.21 126 GLU C C 1
ATOM 9408 O O . GLU D 3 126 ? 132.542 156.606 90.849 1.00 92.21 126 GLU C O 1
ATOM 9414 N N . LYS D 3 127 ? 133.983 156.511 92.579 1.00 89.67 127 LYS C N 1
ATOM 9415 C CA . LYS D 3 127 ? 134.350 155.126 92.302 1.00 89.67 127 LYS C CA 1
ATOM 9416 C C . LYS D 3 127 ? 133.168 154.189 92.515 1.00 89.67 127 LYS C C 1
ATOM 9417 O O . LYS D 3 127 ? 132.899 153.314 91.683 1.00 89.67 127 LYS C O 1
ATOM 9423 N N . VAL D 3 128 ? 132.440 154.364 93.620 1.00 91.74 128 VAL C N 1
ATOM 9424 C CA . VAL D 3 128 ? 131.345 153.452 93.932 1.00 91.74 128 VAL C CA 1
ATOM 9425 C C . VAL D 3 128 ? 130.192 153.628 92.947 1.00 91.74 128 VAL C C 1
ATOM 9426 O O . VAL D 3 128 ? 129.583 152.644 92.505 1.00 91.74 128 VAL C O 1
ATOM 9430 N N . GLU D 3 129 ? 129.894 154.872 92.559 1.00 94.08 129 GLU C N 1
ATOM 9431 C CA . GLU D 3 129 ? 128.818 155.094 91.600 1.00 94.08 129 GLU C CA 1
ATOM 9432 C C . GLU D 3 129 ? 129.219 154.612 90.212 1.00 94.08 129 GLU C C 1
ATOM 9433 O O . GLU D 3 129 ? 128.398 154.032 89.490 1.00 94.08 129 GLU C O 1
ATOM 9439 N N . GLU D 3 130 ? 130.485 154.813 89.833 1.00 95.95 130 GLU C N 1
ATOM 9440 C CA . GLU D 3 130 ? 130.973 154.264 88.575 1.00 95.95 130 GLU C CA 1
ATOM 9441 C C . GLU D 3 130 ? 130.865 152.745 88.567 1.00 95.95 130 GLU C C 1
ATOM 9442 O O . GLU D 3 130 ? 130.472 152.148 87.559 1.00 95.95 130 GLU C O 1
ATOM 9448 N N . ALA D 3 131 ? 131.185 152.106 89.693 1.00 95.20 131 ALA C N 1
ATOM 9449 C CA . ALA D 3 131 ? 131.082 150.654 89.776 1.00 95.20 131 ALA C CA 1
ATOM 9450 C C . ALA D 3 131 ? 129.639 150.195 89.608 1.00 95.20 131 ALA C C 1
ATOM 9451 O O . ALA D 3 131 ? 129.344 149.338 88.765 1.00 95.20 131 ALA C O 1
ATOM 9453 N N . ILE D 3 132 ? 128.720 150.766 90.394 1.00 94.94 132 ILE C N 1
ATOM 9454 C CA . ILE D 3 132 ? 127.335 150.306 90.331 1.00 94.94 132 ILE C CA 1
ATOM 9455 C C . ILE D 3 132 ? 126.669 150.700 89.019 1.00 94.94 132 ILE C C 1
ATOM 9456 O O . ILE D 3 132 ? 125.621 150.143 88.674 1.00 94.94 132 ILE C O 1
ATOM 9461 N N . SER D 3 133 ? 127.243 151.646 88.274 1.00 96.98 133 SER C N 1
ATOM 9462 C CA . SER D 3 133 ? 126.682 151.995 86.975 1.00 96.98 133 SER C CA 1
ATOM 9463 C C . SER D 3 133 ? 127.250 151.141 85.848 1.00 96.98 133 SER C C 1
ATOM 9464 O O . SER D 3 133 ? 126.536 150.837 84.886 1.00 96.98 133 SER C O 1
ATOM 9467 N N . LEU D 3 134 ? 128.522 150.745 85.941 1.00 98.00 134 LEU C N 1
ATOM 9468 C CA . LEU D 3 134 ? 129.120 149.916 84.901 1.00 98.00 134 LEU C CA 1
ATOM 9469 C C . LEU D 3 134 ? 128.839 148.430 85.082 1.00 98.00 134 LEU C C 1
ATOM 9470 O O . LEU D 3 134 ? 128.927 147.681 84.103 1.00 98.00 134 LEU C O 1
ATOM 9475 N N . VAL D 3 135 ? 128.507 147.978 86.295 1.00 96.44 135 VAL C N 1
ATOM 9476 C CA . VAL D 3 135 ? 128.101 146.581 86.428 1.00 96.44 135 VAL C CA 1
ATOM 9477 C C . VAL D 3 135 ? 126.698 146.394 85.862 1.00 96.44 135 VAL C C 1
ATOM 9478 O O . VAL D 3 135 ? 126.343 145.302 85.400 1.00 96.44 135 VAL C O 1
ATOM 9482 N N . GLY D 3 136 ? 125.894 147.453 85.855 1.00 99.18 136 GLY C N 1
ATOM 9483 C CA . GLY D 3 136 ? 124.544 147.389 85.332 1.00 99.18 136 GLY C CA 1
ATOM 9484 C C . GLY D 3 136 ? 123.746 148.643 85.619 1.00 99.18 136 GLY C C 1
ATOM 9485 O O . GLY D 3 136 ? 123.835 149.208 86.713 1.00 99.18 136 GLY C O 1
ATOM 9486 N N . LEU D 3 137 ? 122.960 149.089 84.642 1.00 103.10 137 LEU C N 1
ATOM 9487 C CA . LEU D 3 137 ? 122.159 150.306 84.773 1.00 103.10 137 LEU C CA 1
ATOM 9488 C C . LEU D 3 137 ? 120.967 150.003 85.672 1.00 103.10 137 LEU C C 1
ATOM 9489 O O . LEU D 3 137 ? 119.923 149.528 85.222 1.00 103.10 137 LEU C O 1
ATOM 9494 N N . LYS D 3 138 ? 121.122 150.282 86.966 1.00 101.21 138 LYS C N 1
ATOM 9495 C CA . LYS D 3 138 ? 120.065 150.026 87.934 1.00 101.21 138 LYS C CA 1
ATOM 9496 C C . LYS D 3 138 ? 119.572 151.329 88.544 1.00 101.21 138 LYS C C 1
ATOM 9497 O O . LYS D 3 138 ? 120.356 152.048 89.184 1.00 101.21 138 LYS C O 1
ATOM 9503 N N . PRO D 3 139 ? 118.299 151.681 88.366 1.00 104.22 139 PRO C N 1
ATOM 9504 C CA . PRO D 3 139 ? 117.725 152.832 89.071 1.00 104.22 139 PRO C CA 1
ATOM 9505 C C . PRO D 3 139 ? 117.143 152.502 90.436 1.00 104.22 139 PRO C C 1
ATOM 9506 O O . PRO D 3 139 ? 116.554 153.387 91.067 1.00 104.22 139 PRO C O 1
ATOM 9510 N N . LEU D 3 140 ? 117.292 151.262 90.900 1.00 103.86 140 LEU C N 1
ATOM 9511 C CA . LEU D 3 140 ? 116.717 150.811 92.160 1.00 103.86 140 LEU C CA 1
ATOM 9512 C C . LEU D 3 140 ? 117.740 150.729 93.287 1.00 103.86 140 LEU C C 1
ATOM 9513 O O . LEU D 3 140 ? 117.507 150.013 94.265 1.00 103.86 140 LEU C O 1
ATOM 9518 N N . ALA D 3 141 ? 118.859 151.445 93.176 1.00 103.14 141 ALA C N 1
ATOM 9519 C CA . ALA D 3 141 ? 119.898 151.375 94.195 1.00 103.14 141 ALA C CA 1
ATOM 9520 C C . ALA D 3 141 ? 119.357 151.800 95.554 1.00 103.14 141 ALA C C 1
ATOM 9521 O O . ALA D 3 141 ? 118.383 152.553 95.645 1.00 103.14 141 ALA C O 1
ATOM 9523 N N . HIS D 3 142 ? 119.992 151.291 96.615 1.00 100.55 142 HIS C N 1
ATOM 9524 C CA . HIS D 3 142 ? 119.611 151.568 98.005 1.00 100.55 142 HIS C CA 1
ATOM 9525 C C . HIS D 3 142 ? 118.115 151.353 98.241 1.00 100.55 142 HIS C C 1
ATOM 9526 O O . HIS D 3 142 ? 117.479 152.060 99.026 1.00 100.55 142 HIS C O 1
ATOM 9533 N N . ARG D 3 143 ? 117.552 150.344 97.575 1.00 98.84 143 ARG C N 1
ATOM 9534 C CA . ARG D 3 143 ? 116.136 150.028 97.719 1.00 98.84 143 ARG C CA 1
ATOM 9535 C C . ARG D 3 143 ? 115.878 148.547 97.471 1.00 98.84 143 ARG C C 1
ATOM 9536 O O . ARG D 3 143 ? 114.832 148.175 96.928 1.00 98.84 143 ARG C O 1
ATOM 9538 N N . LEU D 3 144 ? 116.824 147.698 97.858 1.00 95.86 144 LEU C N 1
ATOM 9539 C CA . LEU D 3 144 ? 116.737 146.258 97.665 1.00 95.86 144 LEU C CA 1
ATOM 9540 C C . LEU D 3 144 ? 116.868 145.535 99.000 1.00 95.86 144 LEU C C 1
ATOM 9541 O O . LEU D 3 144 ? 117.159 146.134 100.038 1.00 95.86 144 LEU C O 1
ATOM 9546 N N . VAL D 3 145 ? 116.646 144.222 98.955 1.00 94.02 145 VAL C N 1
ATOM 9547 C CA . VAL D 3 145 ? 116.750 143.360 100.123 1.00 94.02 145 VAL C CA 1
ATOM 9548 C C . VAL D 3 145 ? 117.778 142.276 99.815 1.00 94.02 145 VAL C C 1
ATOM 9549 O O . VAL D 3 145 ? 118.151 142.048 98.661 1.00 94.02 145 VAL C O 1
ATOM 9553 N N . ASP D 3 146 ? 118.249 141.610 100.873 1.00 91.35 146 ASP C N 1
ATOM 9554 C CA . ASP D 3 146 ? 119.300 140.611 100.705 1.00 91.35 146 ASP C CA 1
ATOM 9555 C C . ASP D 3 146 ? 118.791 139.360 100.000 1.00 91.35 146 ASP C C 1
ATOM 9556 O O . ASP D 3 146 ? 119.532 138.746 99.224 1.00 91.35 146 ASP C O 1
ATOM 9561 N N . SER D 3 147 ? 117.544 138.967 100.253 1.00 93.74 147 SER C N 1
ATOM 9562 C CA . SER D 3 147 ? 116.988 137.728 99.707 1.00 93.74 147 SER C CA 1
ATOM 9563 C C . SER D 3 147 ? 116.352 138.024 98.355 1.00 93.74 147 SER C C 1
ATOM 9564 O O . SER D 3 147 ? 115.171 138.361 98.258 1.00 93.74 147 SER C O 1
ATOM 9567 N N . LEU D 3 148 ? 117.146 137.884 97.295 1.00 95.16 148 LEU C N 1
ATOM 9568 C CA . LEU D 3 148 ? 116.695 138.084 95.924 1.00 95.16 148 LEU C CA 1
ATOM 9569 C C . LEU D 3 148 ? 117.129 136.901 95.066 1.00 95.16 148 LEU C C 1
ATOM 9570 O O . LEU D 3 148 ? 117.631 135.889 95.564 1.00 95.16 148 LEU C O 1
ATOM 9575 N N . SER D 3 149 ? 116.925 137.040 93.759 1.00 98.32 149 SER C N 1
ATOM 9576 C CA . SER D 3 149 ? 117.308 136.015 92.804 1.00 98.32 149 SER C CA 1
ATOM 9577 C C . SER D 3 149 ? 118.811 136.065 92.540 1.00 98.32 149 SER C C 1
ATOM 9578 O O . SER D 3 149 ? 119.508 137.013 92.908 1.00 98.32 149 SER C O 1
ATOM 9581 N N . GLY D 3 150 ? 119.311 135.015 91.883 1.00 98.78 150 GLY C N 1
ATOM 9582 C CA . GLY D 3 150 ? 120.732 134.939 91.595 1.00 98.78 150 GLY C CA 1
ATOM 9583 C C . GLY D 3 150 ? 121.196 135.951 90.568 1.00 98.78 150 GLY C C 1
ATOM 9584 O O . GLY D 3 150 ? 122.350 136.391 90.607 1.00 98.78 150 GLY C O 1
ATOM 9585 N N . GLY D 3 151 ? 120.314 136.336 89.643 1.00 99.80 151 GLY C N 1
ATOM 9586 C CA . GLY D 3 151 ? 120.708 137.271 88.600 1.00 99.80 151 GLY C CA 1
ATOM 9587 C C . GLY D 3 151 ? 121.158 138.612 89.146 1.00 99.80 151 GLY C C 1
ATOM 9588 O O . GLY D 3 151 ? 122.121 139.203 88.652 1.00 99.80 151 GLY C O 1
ATOM 9589 N N . GLU D 3 152 ? 120.471 139.111 90.173 1.00 96.02 152 GLU C N 1
ATOM 9590 C CA . GLU D 3 152 ? 120.876 140.352 90.818 1.00 96.02 152 GLU C CA 1
ATOM 9591 C C . GLU D 3 152 ? 121.872 140.121 91.945 1.00 96.02 152 GLU C C 1
ATOM 9592 O O . GLU D 3 152 ? 122.685 141.007 92.236 1.00 96.02 152 GLU C O 1
ATOM 9598 N N . ARG D 3 153 ? 121.834 138.944 92.576 1.00 93.52 153 ARG C N 1
ATOM 9599 C CA . ARG D 3 153 ? 122.795 138.638 93.631 1.00 93.52 153 ARG C CA 1
ATOM 9600 C C . ARG D 3 153 ? 124.216 138.592 93.085 1.00 93.52 153 ARG C C 1
ATOM 9601 O O . ARG D 3 153 ? 125.145 139.127 93.702 1.00 93.52 153 ARG C O 1
ATOM 9609 N N . GLN D 3 154 ? 124.405 137.969 91.920 1.00 95.04 154 GLN C N 1
ATOM 9610 C CA . GLN D 3 154 ? 125.737 137.905 91.329 1.00 95.04 154 GLN C CA 1
ATOM 9611 C C . GLN D 3 154 ? 126.221 139.287 90.905 1.00 95.04 154 GLN C C 1
ATOM 9612 O O . GLN D 3 154 ? 127.411 139.600 91.034 1.00 95.04 154 GLN C O 1
ATOM 9618 N N . ARG D 3 155 ? 125.316 140.129 90.400 1.00 94.62 155 ARG C N 1
ATOM 9619 C CA . ARG D 3 155 ? 125.710 141.485 90.031 1.00 94.62 155 ARG C CA 1
ATOM 9620 C C . ARG D 3 155 ? 126.095 142.298 91.260 1.00 94.62 155 ARG C C 1
ATOM 9621 O O . ARG D 3 155 ? 127.071 143.055 91.229 1.00 94.62 155 ARG C O 1
ATOM 9629 N N . ALA D 3 156 ? 125.353 142.141 92.359 1.00 93.07 156 ALA C N 1
ATOM 9630 C CA . ALA D 3 156 ? 125.741 142.793 93.605 1.00 93.07 156 ALA C CA 1
ATOM 9631 C C . ALA D 3 156 ? 127.072 142.259 94.119 1.00 93.07 156 ALA C C 1
ATOM 9632 O O . ALA D 3 156 ? 127.834 142.996 94.754 1.00 93.07 156 ALA C O 1
ATOM 9634 N N . TRP D 3 157 ? 127.362 140.983 93.859 1.00 90.94 157 TRP C N 1
ATOM 9635 C CA . TRP D 3 157 ? 128.655 140.419 94.233 1.00 90.94 157 TRP C CA 1
ATOM 9636 C C . TRP D 3 157 ? 129.786 141.072 93.446 1.00 90.94 157 TRP C C 1
ATOM 9637 O O . TRP D 3 157 ? 130.778 141.528 94.025 1.00 90.94 157 TRP C O 1
ATOM 9648 N N . ILE D 3 158 ? 129.654 141.118 92.118 1.00 88.10 158 ILE C N 1
ATOM 9649 C CA . ILE D 3 158 ? 130.687 141.724 91.281 1.00 88.10 158 ILE C CA 1
ATOM 9650 C C . ILE D 3 158 ? 130.758 143.236 91.451 1.00 88.10 158 ILE C C 1
ATOM 9651 O O . ILE D 3 158 ? 131.756 143.850 91.056 1.00 88.10 158 ILE C O 1
ATOM 9656 N N . ALA D 3 159 ? 129.733 143.855 92.042 1.00 86.81 159 ALA C N 1
ATOM 9657 C CA . ALA D 3 159 ? 129.767 145.298 92.265 1.00 86.81 159 ALA C CA 1
ATOM 9658 C C . ALA D 3 159 ? 130.973 145.705 93.106 1.00 86.81 159 ALA C C 1
ATOM 9659 O O . ALA D 3 159 ? 131.733 146.604 92.728 1.00 86.81 159 ALA C O 1
ATOM 9661 N N . MET D 3 160 ? 131.174 145.044 94.250 1.00 81.10 160 MET C N 1
ATOM 9662 C CA . MET D 3 160 ? 132.310 145.390 95.100 1.00 81.10 160 MET C CA 1
ATOM 9663 C C . MET D 3 160 ? 133.634 144.995 94.459 1.00 81.10 160 MET C C 1
ATOM 9664 O O . MET D 3 160 ? 134.648 145.670 94.670 1.00 81.10 160 MET C O 1
ATOM 9669 N N . LEU D 3 161 ? 133.647 143.913 93.677 1.00 79.97 161 LEU C N 1
ATOM 9670 C CA . LEU D 3 161 ? 134.873 143.510 92.995 1.00 79.97 161 LEU C CA 1
ATOM 9671 C C . LEU D 3 161 ? 135.296 144.550 91.965 1.00 79.97 161 LEU C C 1
ATOM 9672 O O . LEU D 3 161 ? 136.492 144.806 91.786 1.00 79.97 161 LEU C O 1
ATOM 9677 N N . VAL D 3 162 ? 134.328 145.158 91.278 1.00 81.37 162 VAL C N 1
ATOM 9678 C CA . VAL D 3 162 ? 134.644 146.239 90.349 1.00 81.37 162 VAL C CA 1
ATOM 9679 C C . VAL D 3 162 ? 135.019 147.502 91.114 1.00 81.37 162 VAL C C 1
ATOM 9680 O O . VAL D 3 162 ? 135.903 148.260 90.695 1.00 81.37 162 VAL C O 1
ATOM 9684 N N . ALA D 3 163 ? 134.360 147.747 92.251 1.00 81.11 163 ALA C N 1
ATOM 9685 C CA . ALA D 3 163 ? 134.700 148.906 93.069 1.00 81.11 163 ALA C CA 1
ATOM 9686 C C . ALA D 3 163 ? 136.124 148.818 93.600 1.00 81.11 163 ALA C C 1
ATOM 9687 O O . ALA D 3 163 ? 136.762 149.850 93.839 1.00 81.11 163 ALA C O 1
ATOM 9689 N N . GLN D 3 164 ? 136.637 147.601 93.798 1.00 78.10 164 GLN C N 1
ATOM 9690 C CA . GLN D 3 164 ? 138.025 147.447 94.222 1.00 78.10 164 GLN C CA 1
ATOM 9691 C C . GLN D 3 164 ? 138.985 147.940 93.148 1.00 78.10 164 GLN C C 1
ATOM 9692 O O . GLN D 3 164 ? 140.022 148.539 93.460 1.00 78.10 164 GLN C O 1
ATOM 9698 N N . ASP D 3 165 ? 138.652 147.701 91.877 1.00 84.36 165 ASP C N 1
ATOM 9699 C CA . ASP D 3 165 ? 139.532 148.013 90.750 1.00 84.36 165 ASP C CA 1
ATOM 9700 C C . ASP D 3 165 ? 140.907 147.376 90.937 1.00 84.36 165 ASP C C 1
ATOM 9701 O O . ASP D 3 165 ? 141.939 147.947 90.577 1.00 84.36 165 ASP C O 1
ATOM 9706 N N . SER D 3 166 ? 140.915 146.177 91.510 1.00 81.69 166 SER C N 1
ATOM 9707 C CA . SER D 3 166 ? 142.153 145.441 91.707 1.00 81.69 166 SER C CA 1
ATOM 9708 C C . SER D 3 166 ? 142.712 144.975 90.368 1.00 81.69 166 SER C C 1
ATOM 9709 O O . SER D 3 166 ? 141.979 144.789 89.394 1.00 81.69 166 SER C O 1
ATOM 9712 N N . ARG D 3 167 ? 144.031 144.777 90.330 1.00 83.25 167 ARG C N 1
ATOM 9713 C CA . ARG D 3 167 ? 144.715 144.461 89.081 1.00 83.25 167 ARG C CA 1
ATOM 9714 C C . ARG D 3 167 ? 144.416 143.059 88.565 1.00 83.25 167 ARG C C 1
ATOM 9715 O O . ARG D 3 167 ? 144.749 142.763 87.413 1.00 83.25 167 ARG C O 1
ATOM 9723 N N . CYS D 3 168 ? 143.807 142.193 89.373 1.00 83.81 168 CYS C N 1
ATOM 9724 C CA . CYS D 3 168 ? 143.486 140.839 88.948 1.00 83.81 168 CYS C CA 1
ATOM 9725 C C . CYS D 3 168 ? 142.129 140.442 89.506 1.00 83.81 168 CYS C C 1
ATOM 9726 O O . CYS D 3 168 ? 141.773 140.826 90.622 1.00 83.81 168 CYS C O 1
ATOM 9729 N N . LEU D 3 169 ? 141.369 139.688 88.717 1.00 84.94 169 LEU C N 1
ATOM 9730 C CA . LEU D 3 169 ? 140.057 139.196 89.120 1.00 84.94 169 LEU C CA 1
ATOM 9731 C C . LEU D 3 169 ? 140.054 137.674 89.053 1.00 84.94 169 LEU C C 1
ATOM 9732 O O . LEU D 3 169 ? 140.041 137.099 87.960 1.00 84.94 169 LEU C O 1
ATOM 9737 N N . LEU D 3 170 ? 140.048 137.028 90.215 1.00 86.84 170 LEU C N 1
ATOM 9738 C CA . LEU D 3 170 ? 140.043 135.574 90.312 1.00 86.84 170 LEU C CA 1
ATOM 9739 C C . LEU D 3 170 ? 138.659 135.133 90.767 1.00 86.84 170 LEU C C 1
ATOM 9740 O O . LEU D 3 170 ? 138.284 135.364 91.920 1.00 86.84 170 LEU C O 1
ATOM 9745 N N . LEU D 3 171 ? 137.908 134.496 89.873 1.00 86.96 171 LEU C N 1
ATOM 9746 C CA . LEU D 3 171 ? 136.547 134.066 90.167 1.00 86.96 171 LEU C CA 1
ATOM 9747 C C . LEU D 3 171 ? 136.429 132.573 89.907 1.00 86.96 171 LEU C C 1
ATOM 9748 O O . LEU D 3 171 ? 136.857 132.089 88.853 1.00 86.96 171 LEU C O 1
ATOM 9753 N N . ASP D 3 172 ? 135.839 131.841 90.849 1.00 89.65 172 ASP C N 1
ATOM 9754 C CA . ASP D 3 172 ? 135.541 130.435 90.614 1.00 89.65 172 ASP C CA 1
ATOM 9755 C C . ASP D 3 172 ? 134.033 130.250 90.546 1.00 89.65 172 ASP C C 1
ATOM 9756 O O . ASP D 3 172 ? 133.312 130.619 91.479 1.00 89.65 172 ASP C O 1
ATOM 9761 N N . GLU D 3 173 ? 133.573 129.698 89.427 1.00 95.59 173 GLU C N 1
ATOM 9762 C CA . GLU D 3 173 ? 132.166 129.402 89.190 1.00 95.59 173 GLU C CA 1
ATOM 9763 C C . GLU D 3 173 ? 131.247 130.624 89.270 1.00 95.59 173 GLU C C 1
ATOM 9764 O O . GLU D 3 173 ? 130.345 130.674 90.113 1.00 95.59 173 GLU C O 1
ATOM 9770 N N . PRO D 3 174 ? 131.444 131.630 88.410 1.00 96.47 174 PRO C N 1
ATOM 9771 C CA . PRO D 3 174 ? 130.404 132.662 88.275 1.00 96.47 174 PRO C CA 1
ATOM 9772 C C . PRO D 3 174 ? 129.192 132.164 87.508 1.00 96.47 174 PRO C C 1
ATOM 9773 O O . PRO D 3 174 ? 128.063 132.585 87.785 1.00 96.47 174 PRO C O 1
ATOM 9777 N N . THR D 3 175 ? 129.406 131.270 86.540 1.00 101.98 175 THR C N 1
ATOM 9778 C CA . THR D 3 175 ? 128.332 130.717 85.724 1.00 101.98 175 THR C CA 1
ATOM 9779 C C . THR D 3 175 ? 127.413 129.778 86.496 1.00 101.98 175 THR C C 1
ATOM 9780 O O . THR D 3 175 ? 126.363 129.398 85.966 1.00 101.98 175 THR C O 1
ATOM 9784 N N . SER D 3 176 ? 127.771 129.397 87.720 1.00 102.14 176 SER C N 1
ATOM 9785 C CA . SER D 3 176 ? 126.951 128.478 88.495 1.00 102.14 176 SER C CA 1
ATOM 9786 C C . SER D 3 176 ? 125.713 129.180 89.040 1.00 102.14 176 SER C C 1
ATOM 9787 O O . SER D 3 176 ? 125.731 130.377 89.341 1.00 102.14 176 SER C O 1
ATOM 9790 N N . ALA D 3 177 ? 124.628 128.415 89.158 1.00 104.77 177 ALA C N 1
ATOM 9791 C CA . ALA D 3 177 ? 123.346 128.857 89.700 1.00 104.77 177 ALA C CA 1
ATOM 9792 C C . ALA D 3 177 ? 122.740 130.022 88.927 1.00 104.77 177 ALA C C 1
ATOM 9793 O O . ALA D 3 177 ? 121.801 130.663 89.416 1.00 104.77 177 ALA C O 1
ATOM 9795 N N . LEU D 3 178 ? 123.242 130.308 87.729 1.00 104.83 178 LEU C N 1
ATOM 9796 C CA . LEU D 3 178 ? 122.742 131.385 86.892 1.00 104.83 178 LEU C CA 1
ATOM 9797 C C . LEU D 3 178 ? 122.277 130.822 85.556 1.00 104.83 178 LEU C C 1
ATOM 9798 O O . LEU D 3 178 ? 122.697 129.742 85.132 1.00 104.83 178 LEU C O 1
ATOM 9803 N N . ASP D 3 179 ? 121.403 131.572 84.894 1.00 108.27 179 ASP C N 1
ATOM 9804 C CA . ASP D 3 179 ? 120.888 131.171 83.597 1.00 108.27 179 ASP C CA 1
ATOM 9805 C C . ASP D 3 179 ? 121.761 131.722 82.475 1.00 108.27 179 ASP C C 1
ATOM 9806 O O . ASP D 3 179 ? 122.650 132.549 82.690 1.00 108.27 179 ASP C O 1
ATOM 9811 N N . ILE D 3 180 ? 121.483 131.258 81.253 1.00 106.99 180 ILE C N 1
ATOM 9812 C CA . ILE D 3 180 ? 122.338 131.590 80.116 1.00 106.99 180 ILE C CA 1
ATOM 9813 C C . ILE D 3 180 ? 122.349 133.090 79.853 1.00 106.99 180 ILE C C 1
ATOM 9814 O O . ILE D 3 180 ? 123.372 133.642 79.433 1.00 106.99 180 ILE C O 1
ATOM 9819 N N . ALA D 3 181 ? 121.236 133.780 80.113 1.00 105.34 181 ALA C N 1
ATOM 9820 C CA . ALA D 3 181 ? 121.217 135.229 79.941 1.00 105.34 181 ALA C CA 1
ATOM 9821 C C . ALA D 3 181 ? 122.094 135.915 80.982 1.00 105.34 181 ALA C C 1
ATOM 9822 O O . ALA D 3 181 ? 122.894 136.800 80.653 1.00 105.34 181 ALA C O 1
ATOM 9824 N N . HIS D 3 182 ? 121.963 135.511 82.247 1.00 105.28 182 HIS C N 1
ATOM 9825 C CA . HIS D 3 182 ? 122.769 136.118 83.301 1.00 105.28 182 HIS C CA 1
ATOM 9826 C C . HIS D 3 182 ? 124.243 135.769 83.141 1.00 105.28 182 HIS C C 1
ATOM 9827 O O . HIS D 3 182 ? 125.115 136.605 83.405 1.00 105.28 182 HIS C O 1
ATOM 9834 N N . GLN D 3 183 ? 124.546 134.546 82.698 1.00 103.30 183 GLN C N 1
ATOM 9835 C CA . GLN D 3 183 ? 125.940 134.191 82.452 1.00 103.30 183 GLN C CA 1
ATOM 9836 C C . GLN D 3 183 ? 126.502 134.958 81.260 1.00 103.30 183 GLN C C 1
ATOM 9837 O O . GLN D 3 183 ? 127.670 135.361 81.275 1.00 103.30 183 GLN C O 1
ATOM 9843 N N . VAL D 3 184 ? 125.690 135.163 80.218 1.00 101.94 184 VAL C N 1
ATOM 9844 C CA . VAL D 3 184 ? 126.110 136.007 79.102 1.00 101.94 184 VAL C CA 1
ATOM 9845 C C . VAL D 3 184 ? 126.434 137.409 79.596 1.00 101.94 184 VAL C C 1
ATOM 9846 O O . VAL D 3 184 ? 127.464 137.990 79.232 1.00 101.94 184 VAL C O 1
ATOM 9850 N N . ASP D 3 185 ? 125.567 137.968 80.444 1.00 99.58 185 ASP C N 1
ATOM 9851 C CA . ASP D 3 185 ? 125.807 139.305 80.981 1.00 99.58 185 ASP C CA 1
ATOM 9852 C C . ASP D 3 185 ? 127.091 139.350 81.802 1.00 99.58 185 ASP C C 1
ATOM 9853 O O . ASP D 3 185 ? 127.895 140.280 81.662 1.00 99.58 185 ASP C O 1
ATOM 9858 N N . VAL D 3 186 ? 127.305 138.348 82.658 1.00 99.46 186 VAL C N 1
ATOM 9859 C CA . VAL D 3 186 ? 128.485 138.334 83.519 1.00 99.46 186 VAL C CA 1
ATOM 9860 C C . VAL D 3 186 ? 129.758 138.210 82.689 1.00 99.46 186 VAL C C 1
ATOM 9861 O O . VAL D 3 186 ? 130.742 138.926 82.924 1.00 99.46 186 VAL C O 1
ATOM 9865 N N . LEU D 3 187 ? 129.762 137.310 81.702 1.00 99.59 187 LEU C N 1
ATOM 9866 C CA . LEU D 3 187 ? 130.950 137.129 80.876 1.00 99.59 187 LEU C CA 1
ATOM 9867 C C . LEU D 3 187 ? 131.214 138.354 80.011 1.00 99.59 187 LEU C C 1
ATOM 9868 O O . LEU D 3 187 ? 132.373 138.732 79.801 1.00 99.59 187 LEU C O 1
ATOM 9873 N N . SER D 3 188 ? 130.156 138.998 79.509 1.00 96.26 188 SER C N 1
ATOM 9874 C CA . SER D 3 188 ? 130.340 140.222 78.739 1.00 96.26 188 SER C CA 1
ATOM 9875 C C . SER D 3 188 ? 130.905 141.335 79.610 1.00 96.26 188 SER C C 1
ATOM 9876 O O . SER D 3 188 ? 131.773 142.094 79.167 1.00 96.26 188 SER C O 1
ATOM 9879 N N . LEU D 3 189 ? 130.434 141.441 80.855 1.00 94.73 189 LEU C N 1
ATOM 9880 C CA . LEU D 3 189 ? 130.987 142.431 81.773 1.00 94.73 189 LEU C CA 1
ATOM 9881 C C . LEU D 3 189 ? 132.459 142.158 82.056 1.00 94.73 189 LEU C C 1
ATOM 9882 O O . LEU D 3 189 ? 133.280 143.083 82.065 1.00 94.73 189 LEU C O 1
ATOM 9887 N N . VAL D 3 190 ? 132.810 140.890 82.285 1.00 94.83 190 VAL C N 1
ATOM 9888 C CA . VAL D 3 190 ? 134.201 140.539 82.564 1.00 94.83 190 VAL C CA 1
ATOM 9889 C C . VAL D 3 190 ? 135.085 140.858 81.364 1.00 94.83 190 VAL C C 1
ATOM 9890 O O . VAL D 3 190 ? 136.182 141.415 81.510 1.00 94.83 190 VAL C O 1
ATOM 9894 N N . HIS D 3 191 ? 134.620 140.523 80.157 1.00 95.86 191 HIS C N 1
ATOM 9895 C CA . HIS D 3 191 ? 135.409 140.794 78.960 1.00 95.86 191 HIS C CA 1
ATOM 9896 C C . HIS D 3 191 ? 135.545 142.291 78.713 1.00 95.86 191 HIS C C 1
ATOM 9897 O O . HIS D 3 191 ? 136.615 142.764 78.313 1.00 95.86 191 HIS C O 1
ATOM 9904 N N . ARG D 3 192 ? 134.477 143.056 78.953 1.00 93.26 192 ARG C N 1
ATOM 9905 C CA . ARG D 3 192 ? 134.553 144.503 78.788 1.00 93.26 192 ARG C CA 1
ATOM 9906 C C . ARG D 3 192 ? 135.522 145.115 79.790 1.00 93.26 192 ARG C C 1
ATOM 9907 O O . ARG D 3 192 ? 136.273 146.038 79.454 1.00 93.26 192 ARG C O 1
ATOM 9915 N N . LEU D 3 193 ? 135.526 144.607 81.024 1.00 91.74 193 LEU C N 1
ATOM 9916 C CA . LEU D 3 193 ? 136.487 145.074 82.018 1.00 91.74 193 LEU C CA 1
ATOM 9917 C C . LEU D 3 193 ? 137.913 144.765 81.582 1.00 91.74 193 LEU C C 1
ATOM 9918 O O . LEU D 3 193 ? 138.802 145.621 81.666 1.00 91.74 193 LEU C O 1
ATOM 9923 N N . SER D 3 194 ? 138.147 143.540 81.104 1.00 92.69 194 SER C N 1
ATOM 9924 C CA . SER D 3 194 ? 139.487 143.156 80.670 1.00 92.69 194 SER C CA 1
ATOM 9925 C C . SER D 3 194 ? 139.937 143.949 79.449 1.00 92.69 194 SER C C 1
ATOM 9926 O O . SER D 3 194 ? 141.140 144.168 79.264 1.00 92.69 194 SER C O 1
ATOM 9929 N N . GLN D 3 195 ? 138.998 144.380 78.605 1.00 92.46 195 GLN C N 1
ATOM 9930 C CA . GLN D 3 195 ? 139.367 145.153 77.424 1.00 92.46 195 GLN C CA 1
ATOM 9931 C C . GLN D 3 195 ? 139.600 146.621 77.758 1.00 92.46 195 GLN C C 1
ATOM 9932 O O . GLN D 3 195 ? 140.477 147.261 77.168 1.00 92.46 195 GLN C O 1
ATOM 9938 N N . GLU D 3 196 ? 138.830 147.173 78.698 1.00 93.63 196 GLU C N 1
ATOM 9939 C CA . GLU D 3 196 ? 138.964 148.586 79.033 1.00 93.63 196 GLU C CA 1
ATOM 9940 C C . GLU D 3 196 ? 140.132 148.825 79.985 1.00 93.63 196 GLU C C 1
ATOM 9941 O O . GLU D 3 196 ? 141.041 149.607 79.685 1.00 93.63 196 GLU C O 1
ATOM 9943 N N . ARG D 3 197 ? 140.124 148.159 81.137 1.00 92.58 197 ARG C N 1
ATOM 9944 C CA . ARG D 3 197 ? 141.148 148.362 82.153 1.00 92.58 197 ARG C CA 1
ATOM 9945 C C . ARG D 3 197 ? 142.374 147.481 81.953 1.00 92.58 197 ARG C C 1
ATOM 9946 O O . ARG D 3 197 ? 143.314 147.568 82.751 1.00 92.58 197 ARG C O 1
ATOM 9954 N N . GLY D 3 198 ? 142.396 146.652 80.914 1.00 93.22 198 GLY C N 1
ATOM 9955 C CA . GLY D 3 198 ? 143.506 145.729 80.728 1.00 93.22 198 GLY C CA 1
ATOM 9956 C C . GLY D 3 198 ? 143.659 144.762 81.880 1.00 93.22 198 GLY C C 1
ATOM 9957 O O . GLY D 3 198 ? 144.783 144.497 82.325 1.00 93.22 198 GLY C O 1
ATOM 9958 N N . LEU D 3 199 ? 142.547 144.227 82.374 1.00 92.44 199 LEU C N 1
ATOM 9959 C CA . LEU D 3 199 ? 142.538 143.449 83.602 1.00 92.44 199 LEU C CA 1
ATOM 9960 C C . LEU D 3 199 ? 142.826 141.981 83.317 1.00 92.44 199 LEU C C 1
ATOM 9961 O O . LEU D 3 199 ? 142.373 141.429 82.311 1.00 92.44 199 LEU C O 1
ATOM 9966 N N . THR D 3 200 ? 143.587 141.355 84.212 1.00 93.31 200 THR C N 1
ATOM 9967 C CA . THR D 3 200 ? 143.871 139.925 84.133 1.00 93.31 200 THR C CA 1
ATOM 9968 C C . THR D 3 200 ? 142.818 139.182 84.948 1.00 93.31 200 THR C C 1
ATOM 9969 O O . THR D 3 200 ? 142.725 139.363 86.166 1.00 93.31 200 THR C O 1
ATOM 9973 N N . VAL D 3 201 ? 142.024 138.349 84.281 1.00 91.87 201 VAL C N 1
ATOM 9974 C CA . VAL D 3 201 ? 140.943 137.617 84.927 1.00 91.87 201 VAL C CA 1
ATOM 9975 C C . VAL D 3 201 ? 141.162 136.120 84.744 1.00 91.87 201 VAL C C 1
ATOM 9976 O O . VAL D 3 201 ? 141.574 135.658 83.672 1.00 91.87 201 VAL C O 1
ATOM 9980 N N . ILE D 3 202 ? 140.920 135.371 85.816 1.00 91.37 202 ILE C N 1
ATOM 9981 C CA . ILE D 3 202 ? 140.984 133.915 85.818 1.00 91.37 202 ILE C CA 1
ATOM 9982 C C . ILE D 3 202 ? 139.647 133.410 86.339 1.00 91.37 202 ILE C C 1
ATOM 9983 O O . ILE D 3 202 ? 139.352 133.530 87.536 1.00 91.37 202 ILE C O 1
ATOM 9988 N N . ALA D 3 203 ? 138.840 132.847 85.446 1.00 92.43 203 ALA C N 1
ATOM 9989 C CA . ALA D 3 203 ? 137.489 132.411 85.764 1.00 92.43 203 ALA C CA 1
ATOM 9990 C C . ALA D 3 203 ? 137.365 130.902 85.613 1.00 92.43 203 ALA C C 1
ATOM 9991 O O . ALA D 3 203 ? 137.890 130.315 84.662 1.00 92.43 203 ALA C O 1
ATOM 9993 N N . VAL D 3 204 ? 136.673 130.280 86.562 1.00 91.93 204 VAL C N 1
ATOM 9994 C CA . VAL D 3 204 ? 136.365 128.854 86.513 1.00 91.93 204 VAL C CA 1
ATOM 9995 C C . VAL D 3 204 ? 134.943 128.682 85.997 1.00 91.93 204 VAL C C 1
ATOM 9996 O O . VAL D 3 204 ? 133.993 129.207 86.588 1.00 91.93 204 VAL C O 1
ATOM 10000 N N . LEU D 3 205 ? 134.794 127.948 84.896 1.00 97.35 205 LEU C N 1
ATOM 10001 C CA . LEU D 3 205 ? 133.497 127.708 84.275 1.00 97.35 205 LEU C CA 1
ATOM 10002 C C . LEU D 3 205 ? 133.386 126.244 83.876 1.00 97.35 205 LEU C C 1
ATOM 10003 O O . LEU D 3 205 ? 134.313 125.689 83.277 1.00 97.35 205 LEU C O 1
ATOM 10008 N N . HIS D 3 206 ? 132.254 125.620 84.214 1.00 104.66 206 HIS C N 1
ATOM 10009 C CA . HIS D 3 206 ? 132.047 124.219 83.857 1.00 104.66 206 HIS C CA 1
ATOM 10010 C C . HIS D 3 206 ? 131.801 124.053 82.362 1.00 104.66 206 HIS C C 1
ATOM 10011 O O . HIS D 3 206 ? 132.278 123.088 81.753 1.00 104.66 206 HIS C O 1
ATOM 10018 N N . ASP D 3 207 ? 131.062 124.977 81.756 1.00 106.35 207 ASP C N 1
ATOM 10019 C CA . ASP D 3 207 ? 130.673 124.850 80.356 1.00 106.35 207 ASP C CA 1
ATOM 10020 C C . ASP D 3 207 ? 131.863 125.172 79.460 1.00 106.35 207 ASP C C 1
ATOM 10021 O O . ASP D 3 207 ? 132.484 126.230 79.598 1.00 106.35 207 ASP C O 1
ATOM 10026 N N . ILE D 3 208 ? 132.180 124.256 78.542 1.00 106.08 208 ILE C N 1
ATOM 10027 C CA . ILE D 3 208 ? 133.332 124.442 77.664 1.00 106.08 208 ILE C CA 1
ATOM 10028 C C . ILE D 3 208 ? 133.060 125.537 76.640 1.00 106.08 208 ILE C C 1
ATOM 10029 O O . ILE D 3 208 ? 133.852 126.475 76.486 1.00 106.08 208 ILE C O 1
ATOM 10034 N N . ASN D 3 209 ? 131.941 125.433 75.918 1.00 104.95 209 ASN C N 1
ATOM 10035 C CA . ASN D 3 209 ? 131.660 126.392 74.853 1.00 104.95 209 ASN C CA 1
ATOM 10036 C C . ASN D 3 209 ? 131.383 127.780 75.416 1.00 104.95 209 ASN C C 1
ATOM 10037 O O . ASN D 3 209 ? 131.856 128.785 74.870 1.00 104.95 209 ASN C O 1
ATOM 10042 N N . MET D 3 210 ? 130.616 127.852 76.505 1.00 103.49 210 MET C N 1
ATOM 10043 C CA . MET D 3 210 ? 130.290 129.145 77.095 1.00 103.49 210 MET C CA 1
ATOM 10044 C C . MET D 3 210 ? 131.538 129.839 77.623 1.00 103.49 210 MET C C 1
ATOM 10045 O O . MET D 3 210 ? 131.668 131.063 77.514 1.00 103.49 210 MET C O 1
ATOM 10050 N N . ALA D 3 211 ? 132.471 129.073 78.192 1.00 102.17 211 ALA C N 1
ATOM 10051 C CA . ALA D 3 211 ? 133.726 129.662 78.643 1.00 102.17 211 ALA C CA 1
ATOM 10052 C C . ALA D 3 211 ? 134.584 130.094 77.464 1.00 102.17 211 ALA C C 1
ATOM 10053 O O . ALA D 3 211 ? 135.139 131.199 77.467 1.00 102.17 211 ALA C O 1
ATOM 10055 N N . ALA D 3 212 ? 134.690 129.245 76.439 1.00 104.66 212 ALA C N 1
ATOM 10056 C CA . ALA D 3 212 ? 135.555 129.551 75.306 1.00 104.66 212 ALA C CA 1
ATOM 10057 C C . ALA D 3 212 ? 135.056 130.751 74.514 1.00 104.66 212 ALA C C 1
ATOM 10058 O O . ALA D 3 212 ? 135.862 131.465 73.906 1.00 104.66 212 ALA C O 1
ATOM 10060 N N . ARG D 3 213 ? 133.742 130.992 74.503 1.00 104.96 213 ARG C N 1
ATOM 10061 C CA . ARG D 3 213 ? 133.217 132.143 73.777 1.00 104.96 213 ARG C CA 1
ATOM 10062 C C . ARG D 3 213 ? 133.631 133.467 74.406 1.00 104.96 213 ARG C C 1
ATOM 10063 O O . ARG D 3 213 ? 133.576 134.501 73.732 1.00 104.96 213 ARG C O 1
ATOM 10071 N N . TYR D 3 214 ? 134.044 133.462 75.671 1.00 100.84 214 TYR C N 1
ATOM 10072 C CA . TYR D 3 214 ? 134.492 134.663 76.371 1.00 100.84 214 TYR C CA 1
ATOM 10073 C C . TYR D 3 214 ? 135.814 134.402 77.082 1.00 100.84 214 TYR C C 1
ATOM 10074 O O . TYR D 3 214 ? 135.996 134.733 78.256 1.00 100.84 214 TYR C O 1
ATOM 10083 N N . CYS D 3 215 ? 136.763 133.802 76.370 1.00 102.18 215 CYS C N 1
ATOM 10084 C CA . CYS D 3 215 ? 138.073 133.492 76.930 1.00 102.18 215 CYS C CA 1
ATOM 10085 C C . CYS D 3 215 ? 139.128 133.755 75.863 1.00 102.18 215 CYS C C 1
ATOM 10086 O O . CYS D 3 215 ? 138.843 134.318 74.801 1.00 102.18 215 CYS C O 1
ATOM 10089 N N . ASP D 3 216 ? 140.360 133.338 76.150 1.00 102.95 216 ASP C N 1
ATOM 10090 C CA . ASP D 3 216 ? 141.471 133.530 75.227 1.00 102.95 216 ASP C CA 1
ATOM 10091 C C . ASP D 3 216 ? 142.600 132.556 75.538 1.00 102.95 216 ASP C C 1
ATOM 10092 O O . ASP D 3 216 ? 143.329 132.131 74.636 1.00 102.95 216 ASP C O 1
ATOM 10097 N N . TYR D 3 217 ? 142.750 132.189 76.819 1.00 98.94 217 TYR C N 1
ATOM 10098 C CA . TYR D 3 217 ? 143.831 131.309 77.271 1.00 98.94 217 TYR C CA 1
ATOM 10099 C C . TYR D 3 217 ? 143.247 130.336 78.298 1.00 98.94 217 TYR C C 1
ATOM 10100 O O . TYR D 3 217 ? 143.424 130.491 79.508 1.00 98.94 217 TYR C O 1
ATOM 10109 N N . LEU D 3 218 ? 142.543 129.320 77.807 1.00 99.82 218 LEU C N 1
ATOM 10110 C CA . LEU D 3 218 ? 141.951 128.322 78.686 1.00 99.82 218 LEU C CA 1
ATOM 10111 C C . LEU D 3 218 ? 143.011 127.352 79.189 1.00 99.82 218 LEU C C 1
ATOM 10112 O O . LEU D 3 218 ? 143.952 127.004 78.470 1.00 99.82 218 LEU C O 1
ATOM 10117 N N . VAL D 3 219 ? 142.853 126.921 80.437 1.00 96.63 219 VAL C N 1
ATOM 10118 C CA . VAL D 3 219 ? 143.729 125.939 81.064 1.00 96.63 219 VAL C CA 1
ATOM 10119 C C . VAL D 3 219 ? 142.856 124.792 81.552 1.00 96.63 219 VAL C C 1
ATOM 10120 O O . VAL D 3 219 ? 141.945 125.001 82.362 1.00 96.63 219 VAL C O 1
ATOM 10124 N N . ALA D 3 220 ? 143.130 123.588 81.060 1.00 99.58 220 ALA C N 1
ATOM 10125 C CA . ALA D 3 220 ? 142.325 122.414 81.367 1.00 99.58 220 ALA C CA 1
ATOM 10126 C C . ALA D 3 220 ? 143.041 121.546 82.391 1.00 99.58 220 ALA C C 1
ATOM 10127 O O . ALA D 3 220 ? 144.238 121.270 82.252 1.00 99.58 220 ALA C O 1
ATOM 10129 N N . LEU D 3 221 ? 142.306 121.116 83.414 1.00 101.47 221 LEU C N 1
ATOM 10130 C CA . LEU D 3 221 ? 142.835 120.264 84.470 1.00 101.47 221 LEU C CA 1
ATOM 10131 C C . LEU D 3 221 ? 142.052 118.961 84.502 1.00 101.47 221 LEU C C 1
ATOM 10132 O O . LEU D 3 221 ? 140.816 118.974 84.477 1.00 101.47 221 LEU C O 1
ATOM 10137 N N . ARG D 3 222 ? 142.770 117.842 84.557 1.00 103.22 222 ARG C N 1
ATOM 10138 C CA . ARG D 3 222 ? 142.158 116.525 84.637 1.00 103.22 222 ARG C CA 1
ATOM 10139 C C . ARG D 3 222 ? 143.009 115.634 85.527 1.00 103.22 222 ARG C C 1
ATOM 10140 O O . ARG D 3 222 ? 144.241 115.688 85.476 1.00 103.22 222 ARG C O 1
ATOM 10142 N N . GLY D 3 223 ? 142.347 114.817 86.341 1.00 103.29 223 GLY C N 1
ATOM 10143 C CA . GLY D 3 223 ? 143.045 113.927 87.247 1.00 103.29 223 GLY C CA 1
ATOM 10144 C C . GLY D 3 223 ? 143.756 114.660 88.366 1.00 103.29 223 GLY C C 1
ATOM 10145 O O . GLY D 3 223 ? 143.205 114.825 89.458 1.00 103.29 223 GLY C O 1
ATOM 10146 N N . GLY D 3 224 ? 144.983 115.104 88.105 1.00 100.54 224 GLY C N 1
ATOM 10147 C CA . GLY D 3 224 ? 145.754 115.818 89.103 1.00 100.54 224 GLY C CA 1
ATOM 10148 C C . GLY D 3 224 ? 146.612 116.923 88.524 1.00 100.54 224 GLY C C 1
ATOM 10149 O O . GLY D 3 224 ? 146.931 117.896 89.214 1.00 100.54 224 GLY C O 1
ATOM 10150 N N . GLU D 3 225 ? 146.992 116.786 87.259 1.00 101.54 225 GLU C N 1
ATOM 10151 C CA . GLU D 3 225 ? 147.823 117.760 86.568 1.00 101.54 225 GLU C CA 1
ATOM 10152 C C . GLU D 3 225 ? 146.995 118.502 85.524 1.00 101.54 225 GLU C C 1
ATOM 10153 O O . GLU D 3 225 ? 145.789 118.286 85.375 1.00 101.54 225 GLU C O 1
ATOM 10159 N N . MET D 3 226 ? 147.663 119.389 84.793 1.00 103.34 226 MET C N 1
ATOM 10160 C CA . MET D 3 226 ? 147.034 120.142 83.721 1.00 103.34 226 MET C CA 1
ATOM 10161 C C . MET D 3 226 ? 147.210 119.416 82.393 1.00 103.34 226 MET C C 1
ATOM 10162 O O . MET D 3 226 ? 148.179 118.681 82.186 1.00 103.34 226 MET C O 1
ATOM 10167 N N . ILE D 3 227 ? 146.251 119.623 81.491 1.00 103.50 227 ILE C N 1
ATOM 10168 C CA . ILE D 3 227 ? 146.244 118.926 80.210 1.00 103.50 227 ILE C CA 1
ATOM 10169 C C . ILE D 3 227 ? 146.745 119.849 79.107 1.00 103.50 227 ILE C C 1
ATOM 10170 O O . ILE D 3 227 ? 147.748 119.556 78.446 1.00 103.50 227 ILE C O 1
ATOM 10175 N N . ALA D 3 228 ? 146.054 120.966 78.900 1.00 100.68 228 ALA C N 1
ATOM 10176 C CA . ALA D 3 228 ? 146.376 121.894 77.827 1.00 100.68 228 ALA C CA 1
ATOM 10177 C C . ALA D 3 228 ? 146.446 123.314 78.373 1.00 100.68 228 ALA C C 1
ATOM 10178 O O . ALA D 3 228 ? 146.131 123.576 79.537 1.00 100.68 228 ALA C O 1
ATOM 10180 N N . GLN D 3 229 ? 146.866 124.235 77.507 1.00 102.00 229 GLN C N 1
ATOM 10181 C CA . GLN D 3 229 ? 147.025 125.635 77.882 1.00 102.00 229 GLN C CA 1
ATOM 10182 C C . GLN D 3 229 ? 146.961 126.526 76.648 1.00 102.00 229 GLN C C 1
ATOM 10183 O O . GLN D 3 229 ? 147.558 127.607 76.619 1.00 102.00 229 GLN C O 1
ATOM 10189 N N . GLY D 3 230 ? 146.229 126.088 75.629 1.00 106.25 230 GLY C N 1
ATOM 10190 C CA . GLY D 3 230 ? 146.214 126.746 74.334 1.00 106.25 230 GLY C CA 1
ATOM 10191 C C . GLY D 3 230 ? 145.003 127.669 74.200 1.00 106.25 230 GLY C C 1
ATOM 10192 O O . GLY D 3 230 ? 144.163 127.782 75.097 1.00 106.25 230 GLY C O 1
ATOM 10193 N N . THR D 3 231 ? 144.923 128.339 73.052 1.00 108.00 231 THR C N 1
ATOM 10194 C CA . THR D 3 231 ? 143.798 129.203 72.738 1.00 108.00 231 THR C CA 1
ATOM 10195 C C . THR D 3 231 ? 142.545 128.362 72.487 1.00 108.00 231 THR C C 1
ATOM 10196 O O . THR D 3 231 ? 142.635 127.150 72.279 1.00 108.00 231 THR C O 1
ATOM 10200 N N . PRO D 3 232 ? 141.357 128.980 72.520 1.00 109.75 232 PRO C N 1
ATOM 10201 C CA . PRO D 3 232 ? 140.132 128.199 72.269 1.00 109.75 232 PRO C CA 1
ATOM 10202 C C . PRO D 3 232 ? 140.109 127.515 70.913 1.00 109.75 232 PRO C C 1
ATOM 10203 O O . PRO D 3 232 ? 139.502 126.443 70.783 1.00 109.75 232 PRO C O 1
ATOM 10207 N N . ALA D 3 233 ? 140.756 128.099 69.900 1.00 111.68 233 ALA C N 1
ATOM 10208 C CA . ALA D 3 233 ? 140.776 127.481 68.577 1.00 111.68 233 ALA C CA 1
ATOM 10209 C C . ALA D 3 233 ? 141.440 126.109 68.614 1.00 111.68 233 ALA C C 1
ATOM 10210 O O . ALA D 3 233 ? 140.965 125.165 67.972 1.00 111.68 233 ALA C O 1
ATOM 10212 N N . GLU D 3 234 ? 142.537 125.978 69.361 1.00 111.41 234 GLU C N 1
ATOM 10213 C CA . GLU D 3 234 ? 143.187 124.682 69.507 1.00 111.41 234 GLU C CA 1
ATOM 10214 C C . GLU D 3 234 ? 142.569 123.842 70.616 1.00 111.41 234 GLU C C 1
ATOM 10215 O O . GLU D 3 234 ? 142.776 122.624 70.642 1.00 111.41 234 GLU C O 1
ATOM 10221 N N . ILE D 3 235 ? 141.821 124.462 71.529 1.00 111.96 235 ILE C N 1
ATOM 10222 C CA . ILE D 3 235 ? 141.173 123.709 72.597 1.00 111.96 235 ILE C CA 1
ATOM 10223 C C . ILE D 3 235 ? 139.930 122.992 72.075 1.00 111.96 235 ILE C C 1
ATOM 10224 O O . ILE D 3 235 ? 139.582 121.908 72.561 1.00 111.96 235 ILE C O 1
ATOM 10229 N N . MET D 3 236 ? 139.277 123.548 71.053 1.00 114.52 236 MET C N 1
ATOM 10230 C CA . MET D 3 236 ? 138.051 122.977 70.503 1.00 114.52 236 MET C CA 1
ATOM 10231 C C . MET D 3 236 ? 138.266 121.613 69.854 1.00 114.52 236 MET C C 1
ATOM 10232 O O . MET D 3 236 ? 137.302 120.977 69.417 1.00 114.52 236 MET C O 1
ATOM 10237 N N . ARG D 3 237 ? 139.515 121.159 69.774 1.00 114.06 237 ARG C N 1
ATOM 10238 C CA . ARG D 3 237 ? 139.794 119.843 69.215 1.00 114.06 237 ARG C CA 1
ATOM 10239 C C . ARG D 3 237 ? 139.121 118.755 70.045 1.00 114.06 237 ARG C C 1
ATOM 10240 O O . ARG D 3 237 ? 139.025 118.854 71.271 1.00 114.06 237 ARG C O 1
ATOM 10248 N N . GLY D 3 238 ? 138.650 117.709 69.362 1.00 116.14 238 GLY C N 1
ATOM 10249 C CA . GLY D 3 238 ? 137.907 116.662 70.041 1.00 116.14 238 GLY C CA 1
ATOM 10250 C C . GLY D 3 238 ? 138.748 115.836 70.994 1.00 116.14 238 GLY C C 1
ATOM 10251 O O . GLY D 3 238 ? 138.237 115.338 72.002 1.00 116.14 238 GLY C O 1
ATOM 10252 N N . GLU D 3 239 ? 140.039 115.675 70.695 1.00 113.96 239 GLU C N 1
ATOM 10253 C CA . GLU D 3 239 ? 140.905 114.888 71.566 1.00 113.96 239 GLU C CA 1
ATOM 10254 C C . GLU D 3 239 ? 141.053 115.540 72.935 1.00 113.96 239 GLU C C 1
ATOM 10255 O O . GLU D 3 239 ? 141.030 114.852 73.963 1.00 113.96 239 GLU C O 1
ATOM 10257 N N . THR D 3 240 ? 141.196 116.867 72.971 1.00 114.77 240 THR C N 1
ATOM 10258 C CA . THR D 3 240 ? 141.318 117.563 74.247 1.00 114.77 240 THR C CA 1
ATOM 10259 C C . THR D 3 240 ? 140.046 117.426 75.074 1.00 114.77 240 THR C C 1
ATOM 10260 O O . THR D 3 240 ? 140.108 117.166 76.282 1.00 114.77 240 THR C O 1
ATOM 10264 N N . LEU D 3 241 ? 138.883 117.600 74.441 1.00 113.92 241 LEU C N 1
ATOM 10265 C CA . LEU D 3 241 ? 137.620 117.447 75.155 1.00 113.92 241 LEU C CA 1
ATOM 10266 C C . LEU D 3 241 ? 137.451 116.024 75.672 1.00 113.92 241 LEU C C 1
ATOM 10267 O O . LEU D 3 241 ? 136.985 115.815 76.799 1.00 113.92 241 LEU C O 1
ATOM 10272 N N . GLU D 3 242 ? 137.828 115.034 74.860 1.00 114.30 242 GLU C N 1
ATOM 10273 C CA . GLU D 3 242 ? 137.764 113.641 75.289 1.00 114.30 242 GLU C CA 1
ATOM 10274 C C . GLU D 3 242 ? 138.666 113.400 76.494 1.00 114.30 242 GLU C C 1
ATOM 10275 O O . GLU D 3 242 ? 138.286 112.701 77.440 1.00 114.30 242 GLU C O 1
ATOM 10281 N N . MET D 3 243 ? 139.867 113.981 76.478 1.00 115.51 243 MET C N 1
ATOM 10282 C CA . MET D 3 243 ? 140.812 113.753 77.565 1.00 115.51 243 MET C CA 1
ATOM 10283 C C . MET D 3 243 ? 140.399 114.472 78.844 1.00 115.51 243 MET C C 1
ATOM 10284 O O . MET D 3 243 ? 140.685 113.984 79.943 1.00 115.51 243 MET C O 1
ATOM 10289 N N . ILE D 3 244 ? 139.733 115.622 78.731 1.00 111.18 244 ILE C N 1
ATOM 10290 C CA . ILE D 3 244 ? 139.398 116.408 79.915 1.00 111.18 244 ILE C CA 1
ATOM 10291 C C . ILE D 3 244 ? 138.008 116.111 80.475 1.00 111.18 244 ILE C C 1
ATOM 10292 O O . ILE D 3 244 ? 137.748 116.433 81.644 1.00 111.18 244 ILE C O 1
ATOM 10297 N N . TYR D 3 245 ? 137.112 115.512 79.689 1.00 109.55 245 TYR C N 1
ATOM 10298 C CA . TYR D 3 245 ? 135.754 115.259 80.147 1.00 109.55 245 TYR C CA 1
ATOM 10299 C C . TYR D 3 245 ? 135.338 113.797 80.075 1.00 109.55 245 TYR C C 1
ATOM 10300 O O . TYR D 3 245 ? 134.238 113.462 80.528 1.00 109.55 245 TYR C O 1
ATOM 10309 N N . GLY D 3 246 ? 136.169 112.923 79.526 1.00 111.26 246 GLY C N 1
ATOM 10310 C CA . GLY D 3 246 ? 135.820 111.503 79.469 1.00 111.26 246 GLY C CA 1
ATOM 10311 C C . GLY D 3 246 ? 134.819 111.100 78.410 1.00 111.26 246 GLY C C 1
ATOM 10312 O O . GLY D 3 246 ? 135.051 110.136 77.675 1.00 111.26 246 GLY C O 1
ATOM 10313 N N . ILE D 3 247 ? 133.700 111.807 78.319 1.00 114.53 247 ILE C N 1
ATOM 10314 C CA . ILE D 3 247 ? 132.703 111.486 77.291 1.00 114.53 247 ILE C CA 1
ATOM 10315 C C . ILE D 3 247 ? 133.225 111.939 75.933 1.00 114.53 247 ILE C C 1
ATOM 10316 O O . ILE D 3 247 ? 133.929 112.963 75.854 1.00 114.53 247 ILE C O 1
ATOM 10321 N N . PRO D 3 248 ? 132.938 111.215 74.849 1.00 117.49 248 PRO C N 1
ATOM 10322 C CA . PRO D 3 248 ? 133.429 111.646 73.533 1.00 117.49 248 PRO C CA 1
ATOM 10323 C C . PRO D 3 248 ? 132.496 112.645 72.870 1.00 117.49 248 PRO C C 1
ATOM 10324 O O . PRO D 3 248 ? 131.373 112.299 72.489 1.00 117.49 248 PRO C O 1
ATOM 10326 N N . MET D 3 249 ? 132.948 113.886 72.729 1.00 117.19 249 MET C N 1
ATOM 10327 C CA . MET D 3 249 ? 132.162 114.949 72.123 1.00 117.19 249 MET C CA 1
ATOM 10328 C C . MET D 3 249 ? 132.748 115.333 70.770 1.00 117.19 249 MET C C 1
ATOM 10329 O O . MET D 3 249 ? 133.883 114.986 70.431 1.00 117.19 249 MET C O 1
ATOM 10334 N N . GLY D 3 250 ? 131.950 116.061 69.994 1.00 116.64 250 GLY C N 1
ATOM 10335 C CA . GLY D 3 250 ? 132.371 116.522 68.687 1.00 116.64 250 GLY C CA 1
ATOM 10336 C C . GLY D 3 250 ? 132.360 118.031 68.575 1.00 116.64 250 GLY C C 1
ATOM 10337 O O . GLY D 3 250 ? 131.754 118.718 69.402 1.00 116.64 250 GLY C O 1
ATOM 10338 N N . ILE D 3 251 ? 133.019 118.555 67.545 1.00 115.20 251 ILE C N 1
ATOM 10339 C CA . ILE D 3 251 ? 133.195 119.989 67.355 1.00 115.20 251 ILE C CA 1
ATOM 10340 C C . ILE D 3 251 ? 132.781 120.336 65.931 1.00 115.20 251 ILE C C 1
ATOM 10341 O O . ILE D 3 251 ? 133.078 119.589 64.992 1.00 115.20 251 ILE C O 1
ATOM 10346 N N . LEU D 3 252 ? 132.077 121.453 65.769 1.00 114.43 252 LEU C N 1
ATOM 10347 C CA . LEU D 3 252 ? 131.714 121.923 64.441 1.00 114.43 252 LEU C CA 1
ATOM 10348 C C . LEU D 3 252 ? 131.697 123.443 64.436 1.00 114.43 252 LEU C C 1
ATOM 10349 O O . LEU D 3 252 ? 131.407 124.066 65.464 1.00 114.43 252 LEU C O 1
ATOM 10354 N N . PRO D 3 253 ? 132.019 124.066 63.302 1.00 115.48 253 PRO C N 1
ATOM 10355 C CA . PRO D 3 253 ? 132.085 125.532 63.260 1.00 115.48 253 PRO C CA 1
ATOM 10356 C C . PRO D 3 253 ? 130.732 126.168 63.546 1.00 115.48 253 PRO C C 1
ATOM 10357 O O . PRO D 3 253 ? 129.686 125.670 63.125 1.00 115.48 253 PRO C O 1
ATOM 10361 N N . HIS D 3 254 ? 130.767 127.281 64.276 1.00 112.20 254 HIS C N 1
ATOM 10362 C CA . HIS D 3 254 ? 129.552 128.003 64.623 1.00 112.20 254 HIS C CA 1
ATOM 10363 C C . HIS D 3 254 ? 129.081 128.847 63.439 1.00 112.20 254 HIS C C 1
ATOM 10364 O O . HIS D 3 254 ? 129.904 129.393 62.699 1.00 112.20 254 HIS C O 1
ATOM 10366 N N . PRO D 3 255 ? 127.765 128.961 63.234 0.00 113.37 255 PRO C N 1
ATOM 10367 C CA . PRO D 3 255 ? 127.282 129.797 62.123 0.00 113.37 255 PRO C CA 1
ATOM 10368 C C . PRO D 3 255 ? 127.610 131.269 62.298 0.00 113.37 255 PRO C C 1
ATOM 10369 O O . PRO D 3 255 ? 127.991 131.933 61.326 0.00 113.37 255 PRO C O 1
ATOM 10373 N N . ALA D 3 256 ? 127.473 131.800 63.513 0.00 112.97 256 ALA C N 1
ATOM 10374 C CA . ALA D 3 256 ? 127.759 133.204 63.779 0.00 112.97 256 ALA C CA 1
ATOM 10375 C C . ALA D 3 256 ? 128.643 133.444 64.992 0.00 112.97 256 ALA C C 1
ATOM 10376 O O . ALA D 3 256 ? 129.216 134.535 65.101 0.00 112.97 256 ALA C O 1
ATOM 10378 N N . GLY D 3 257 ? 128.776 132.481 65.901 0.00 111.24 257 GLY C N 1
ATOM 10379 C CA . GLY D 3 257 ? 129.611 132.687 67.068 0.00 111.24 257 GLY C CA 1
ATOM 10380 C C . GLY D 3 257 ? 131.088 132.622 66.732 0.00 111.24 257 GLY C C 1
ATOM 10381 O O . GLY D 3 257 ? 131.513 131.954 65.789 0.00 111.24 257 GLY C O 1
ATOM 10382 N N . ALA D 3 258 ? 131.886 133.341 67.526 1.00 108.67 258 ALA C N 1
ATOM 10383 C CA . ALA D 3 258 ? 133.329 133.347 67.312 1.00 108.67 258 ALA C CA 1
ATOM 10384 C C . ALA D 3 258 ? 133.939 131.984 67.613 1.00 108.67 258 ALA C C 1
ATOM 10385 O O . ALA D 3 258 ? 134.785 131.495 66.856 1.00 108.67 258 ALA C O 1
ATOM 10387 N N . ALA D 3 259 ? 133.524 131.358 68.712 0.00 111.20 259 ALA C N 1
ATOM 10388 C CA . ALA D 3 259 ? 134.025 130.030 69.043 0.00 111.20 259 ALA C CA 1
ATOM 10389 C C . ALA D 3 259 ? 133.113 128.958 68.453 0.00 111.20 259 ALA C C 1
ATOM 10390 O O . ALA D 3 259 ? 131.886 129.091 68.503 0.00 111.20 259 ALA C O 1
ATOM 10392 N N . PRO D 3 260 ? 133.684 127.898 67.888 1.00 115.14 260 PRO C N 1
ATOM 10393 C CA . PRO D 3 260 ? 132.854 126.835 67.314 1.00 115.14 260 PRO C CA 1
ATOM 10394 C C . PRO D 3 260 ? 132.081 126.090 68.393 1.00 115.14 260 PRO C C 1
ATOM 10395 O O . PRO D 3 260 ? 132.445 126.081 69.571 1.00 115.14 260 PRO C O 1
ATOM 10397 N N . VAL D 3 261 ? 130.994 125.456 67.967 1.00 115.32 261 VAL C N 1
ATOM 10398 C CA . VAL D 3 261 ? 130.072 124.790 68.880 1.00 115.32 261 VAL C CA 1
ATOM 10399 C C . VAL D 3 261 ? 130.510 123.346 69.083 1.00 115.32 261 VAL C C 1
ATOM 10400 O O . VAL D 3 261 ? 130.758 122.614 68.116 1.00 115.32 261 VAL C O 1
ATOM 10404 N N . SER D 3 262 ? 130.593 122.933 70.344 1.00 116.78 262 SER C N 1
ATOM 10405 C CA . SER D 3 262 ? 130.883 121.556 70.712 1.00 116.78 262 SER C CA 1
ATOM 10406 C C . SER D 3 262 ? 129.613 120.895 71.228 1.00 116.78 262 SER C C 1
ATOM 10407 O O . SER D 3 262 ? 128.838 121.510 71.968 1.00 116.78 262 SER C O 1
ATOM 10410 N N . PHE D 3 263 ? 129.403 119.642 70.835 1.00 116.96 263 PHE C N 1
ATOM 10411 C CA . PHE D 3 263 ? 128.193 118.911 71.185 1.00 116.96 263 PHE C CA 1
ATOM 10412 C C . PHE D 3 263 ? 128.545 117.523 71.700 1.00 116.96 263 PHE C C 1
ATOM 10413 O O . PHE D 3 263 ? 129.438 116.858 71.169 1.00 116.96 263 PHE C O 1
ATOM 10421 N N . VAL D 3 264 ? 127.836 117.094 72.738 1.00 114.25 264 VAL C N 1
ATOM 10422 C CA . VAL D 3 264 ? 128.073 115.786 73.336 1.00 114.25 264 VAL C CA 1
ATOM 10423 C C . VAL D 3 264 ? 127.370 114.714 72.512 1.00 114.25 264 VAL C C 1
ATOM 10424 O O . VAL D 3 264 ? 126.333 114.956 71.884 1.00 114.25 264 VAL C O 1
ATOM 10428 N N . TYR D 3 265 ? 127.955 113.520 72.493 1.00 117.95 265 TYR C N 1
ATOM 10429 C CA . TYR D 3 265 ? 127.374 112.393 71.773 1.00 117.95 265 TYR C CA 1
ATOM 10430 C C . TYR D 3 265 ? 126.505 111.546 72.695 1.00 117.95 265 TYR C C 1
ATOM 10431 O O . TYR D 3 265 ? 127.011 110.849 73.574 1.00 117.95 265 TYR C O 1
#

B-factor: mean 63.5, std 31.5, range [17.62, 129.03]

Solvent-accessible surface area: 54782 Å² total; per-residue (Å²): 107,143,116,28,50,118,57,52,49,89,42,52,105,57,0,67,63,36,12,139,76,3,23,47,118,24,1,66,151,110,61,52,73,98,0,52,222,38,97,96,25,34,89,87,18,103,5,13,32,4,53,5,23,35,0,19,36,29,0,0,68,44,0,0,22,0,15,0,8,3,0,1,0,3,46,19,1,14,65,39,105,44,4,7,26,78,21,32,3,5,7,21,0,0,22,10,0,25,0,36,36,49,14,164,76,138,87,62,56,10,0,18,124,61,0,40,108,12,13,65,56,20,35,36,60,7,49,48,11,81,68,112,47,18,76,16,32,42,99,24,13,19,27,6,5,31,2,20,9,63,64,10,22,5,52,15,38,43,23,5,17,29,41,23,38,53,0,37,30,1,2,9,29,1,0,0,12,0,5,13,16,19,76,33,18,12,114,138,6,126,60,86,18,100,32,5,50,50,102,4,95,92,81,37,60,9,12,31,2,9,28,25,37,95,22,8,0,85,18,5,6,16,54,22,47,127,11,21,43,49,14,18,50,34,0,18,67,6,5,0,32,2,17,37,21,2,1,22,29,0,20,0,3,51,20,0,2,64,40,0,88,107,52,30,23,46,177,24,58,41,29,3,106,50,0,15,110,10,0,10,28,25,0,42,23,0,0,1,55,2,22,101,32,20,90,84,163,54,36,29,10,0,0,0,19,4,0,60,86,4,9,78,81,26,53,167,63,58,184,22,186,68,81,14,36,41,20,102,130,98,9,52,71,33,23,60,59,2,24,5,64,5,12,91,68,143,61,133,14,112,35,104,90,46,108,74,17,68,51,18,0,64,2,15,1,31,2,0,27,32,0,0,6,0,0,0,0,0,0,2,0,1,27,45,14,30,59,25,69,51,1,19,0,40,13,0,0,4,1,2,0,4,0,31,3,18,0,63,25,3,76,142,48,79,19,57,2,71,74,35,112,110,11,45,12,82,133,11,13,29,70,24,22,113,103,18,22,111,33,4,37,190,18,6,168,34,32,112,62,9,19,46,1,1,57,7,27,26,44,3,23,52,4,6,9,17,39,0,7,8,28,15,4,56,2,18,11,29,0,4,12,70,16,7,0,15,2,8,90,17,46,54,46,100,5,166,164,9,9,84,52,25,87,90,12,58,68,75,4,49,114,6,90,29,60,2,30,1,20,26,42,14,45,30,9,0,70,20,7,1,5,36,29,78,97,10,47,82,44,1,23,99,20,0,6,52,0,0,26,15,0,5,138,30,1,0,10,14,13,11,0,0,16,2,0,1,10,4,0,88,25,82,49,24,107,117,19,58,24,15,11,56,1,0,6,23,9,0,0,45,13,0,2,89,0,3,26,11,1,2,2,89,75,30,35,26,2,8,1,2,7,9,18,0,11,53,60,1,0,61,104,3,46,102,19,18,81,112,114,46,30,166,56,54,108,73,0,0,0,2,35,11,27,0,0,4,0,0,39,16,11,56,11,85,5,52,0,0,0,10,8,85,3,2,92,118,45,7,86,58,9,118,14,51,131,100,14,73,29,0,0,7,32,22,4,0,2,2,8,14,0,14,76,19,150,12,24,19,0,0,21,5,26,33,43,17,8,30,83,111,16,0,65,112,18,4,95,30,114,27,1,81,16,45,63,23,127,70,23,10,34,43,2,64,106,4,0,55,76,0,1,96,60,5,95,42,101,78,26,3,118,73,14,29,43,111,8,76,74,45,13,143,62,37,103,88,94,3,108,116,8,41,79,60,39,0,0,0,0,4,3,19,18,32,43,2,1,10,0,3,0,67,22,4,17,2,14,38,5,0,99,70,14,51,2,65,27,6,3,155,44,24,48,32,37,24,1,2,9,21,0,4,2,41,56,0,5,85,32,130,76,6,8,0,0,1,0,61,66,147,14,73,154,48,8,79,54,2,44,82,20,71,1,1,94,12,0,19,0,41,145,69,62,50,34,55,119,12,90,33,8,30,23,78,1,0,0,30,4,0,23,32,0,0,86,11,0,24,125,11,2,7,30,132,65,51,6,39,4,87,5,45,31,10,127,144,70,74,50,108,71,70,82,67,10,66,14,91,6,24,61,48,116,7,0,0,2,5,1,37,39,33,21,3,5,25,26,3,0,36,12,5,12,44,69,44,84,28,59,110,12,87,5,76,7,44,82,77,43,52,80,110,140,54,44,81,27,21,4,75,39,17,0,13,16,15,26,102,118,74,13,92,35,24,59,25,7,59,63,5,3,23,19,0,10,4,0,111,30,8,27,80,17,175,50,88,83,54,30,117,109,41,2,93,80,1,19,63,80,10,53,18,99,76,42,62,47,84,58,8,81,68,50,72,32,30,50,64,40,73,2,14,24,2,7,7,20,0,3,30,16,107,0,6,1,1,1,10,9,3,26,80,13,0,23,6,46,28,8,77,40,5,9,66,8,41,146,22,5,148,113,118,52,10,4,0,3,2,2,0,33,57,11,31,4,0,4,69,36,4,55,40,8,2,4,2,20,2,0,66,32,51,27,63,3,60,20,89,119,22,125,6,27,87,24,2,78,121,8,17,48,41,78,9,17,57,22,104,11,122,32,22,114,21,39,12,28,19,12,142,62,9,15,1,147,9,81,11,29,33,84,110,41,86,85,65,77,13,73,17,56,12,81,7,30,89,38,18,6,0,0,0,0,0,56,51,61,2,3,4,38,46,8,0,88,21,8,12,63,29,75,121,46,89,92,49,86,2,91,15,61,78,161,34,57,27,109,73,69,28,73,27,22,6,80,57,10,0,19,4,8,43,101,67,73,19,73,53,23,85,47,37,87,76,35,3,20,18,0,32,5,2,116,27,8,24,144,78,6,87,60,30,73,79,55,92,52,13,98,42,0,32,47,101,5,10,162,43,134,79,26,140,76,47,88,43,90,69,52,13,11,38,103,8,47,31,28,2,5,18,6,5,0,4,18,0,127,12,2,0,2,7,15,1,14,23,58,6,3,28,34,60,28,27,64,6,7,22,13,5,48,142,9,12,130,84,62,51,3,5,0,0,3,4,2,31,44,0,36,7,0,4,58,45,14,63,55,0,0,0,1,19,56,13,87,48,63,15,82,20,52,26,86,92,1,9,122,25,70,9,0,74,113,2,3,54,50,53,13,11,64,40,114,20,94,56,14,108,13,25,11,11,12,10,123

Organism: Escherichia coli (strain K12) (NCBI:txid83333)

Sequence (1405 aa):
ALFPALLLALLVIVATALTWMNFSQALPRSQWAQAAWSPNINVIEQMIFHYSLLPRLAISLLVGAGLGLVGVLFQQVLRNPLAEPTTLGVATGAQLGITVTTLWAIPGAMASQFAALAGACVVGLIVFGVAWGKRLSPVTLILAGLVVSLYCGAINQLLVIFHHDQLQSMFLWSTGTLTQTDWGGVERLWPQLLGGVMLTLLLLRPLTLMGLDDGVARNLGLALSLARLAALSLAIVISALLVNAVGIIGFIGLFAPLLAKMLGARRLLPRLMLASLIGALILWLSDQIILWLTRVWMEVSTGSVTALIGAPLLLWLLLAFALAGGVLLLMAVVVALSFGRDAHGWTWASGALLDDLMPWRWPRIMAALFAGVMLAVAGCIIQRLTGNPMASPEVLGISSGAAFGVVLMLFLVPGNAFGWLLPAGSLGAAVTLLIIMIAAGRGGFSPHRMLLAGMALSTAFTMLLMMLQASGDPRMAQVLTWISGSTYNATDAQVWRTGIVMVILLAITPLCRRWLTILPLGGDTARAVGMALTPTRIALLLLAACLTATATMTIGPLSFVGLMAPHIARMMGFRRTMPHIVISALVGGLLLVFADWCGRMVLFPFQIPAGLLSTFIGAPYFIYLLRKQSAIDPNRIVALEWLPVELLLALGIVPYGVADTINYRLWVSEPPLPDSVIDVGLRTEPNLELLTTMRPSFMVWSAGYGPSPEMLARIAPGRGFNFSDGKQPLAMARKSLTEMADLLNLQSAAETHLAQYEDFIRSMKPRFVKRGARPLLLTTLIDPRHMLVFGPNSLFQEILDEYGIPNAWQGETNFWGSTAVSIDRLAAYKDVDVLCFDHDNSKDMDALMATPLWQAMPFVRAGRFQRVPAVWFYGATLSAMHFVRVLDNAIGGKATFALRNISFRVPGRTLLHPLSLTFPAGKVTGLIGHNGSGKSTLLKMLGRHQPPSEGEILLDAQPLESWSSKAFARKVAYLPQQLPPAEGMTVRELVAIGRYPWHGALGRFGAADREKVEEAISLVGLKPLAHRLVDSLSGGERQRAWIAMLVAQDSRCLLLDEPTSALDIAHQVDVLSLVHRLSQERGLTVIAVLHDINMAARYCDYLVALRGGEMIAQGTPAEIMRGETLEMIYGIPMGILPHPAGAAPVSFVYTFALRNISFRVPGRTLLHPLSLTFPAGKVTGLIGHNGSGKSTLLKMLGRHQPPSEGEILLDAQPLESWSSKAFARKVAYLPQQLPPAEGMTVRELVAIGRYPWHGALGRFGAADREKVEEAISLVGLKPLAHRLVDSLSGGERQRAWIAMLVAQDSRCLLLDEPTSALDIAHQVDVLSLVHRLSQERGLTVIAVLHDINMAARYCDYLVALRGGEMIAQGTPAEIMRGETLEMIYGIPMGILPHPAGAAPVSFVY

GO terms:
  GO:0005886 plasma membrane (C, IDA)
  GO:0015344 siderophore uptake transmembrane transporter activity (F, EXP)
  GO:0015687 ferric-hydroxamate import into cell (P, EXP)
  GO:0043190 ATP-binding cassette (ABC) transporter complex (C, TAS)
  GO:0005515 protein binding (F, IPI)

CATH classification: 1.10.3470.10 (+1 more: 1.10.3470.10)

Radius of gyration: 37.8 Å; Cα contacts (8 Å, |Δi|>4): 2542; chains: 4; bounding box: 67×82×126 Å

=== Feature glossary ===
The record interleaves many kinds of information about one protein. Here is each kind framed as the question it answers.

Q: Are the domains correctly placed relative to each other?
A: Predicted aligned error is AlphaFold's pairwise confidence. Unlike pLDDT (per-residue), PAE is per-residue-pair and captures whether two parts of the structure are correctly placed relative to each other. Units are ångströms of expected positional error.

Q: Which residues are in helices, strands, or loops?
A: Eight-state secondary structure (DSSP): H is the canonical α-helix, G the tighter 3₁₀-helix, I the wider π-helix; E/B are β-structure, T and S are turns and bends, and '-' is everything else. DSSP derives these from the pattern of main-chain N–H···O=C hydrogen bonds, not from the sequence.

Q: What if only a Cα trace is available?
A: P-SEA three-state annotation labels each residue as helix, strand, or coil based purely on the geometry of the Cα trace. It serves as a fallback when the full backbone (and thus DSSP) is unavailable.

Q: What are the backbone torsion angles?
A: φ (phi) and ψ (psi) are the two rotatable backbone dihedrals per residue: φ is the C(i-1)–N–Cα–C torsion, ψ is the N–Cα–C–N(i+1) torsion, both in degrees on (−180°, 180°]. α-helical residues cluster near (−60°, −45°); β-strand residues near (−120°, +130°). A Ramachandran plot is simply a scatter of (φ, ψ) for every residue.

Q: What known structures does this most resemble?
A: Structural nearest neighbors (via Foldseek easy-search vs the PDB). Reported per hit: target PDB id, E-value, and alignment TM-score. A TM-score above ~0.5 is the conventional threshold for 'same fold'.

Q: What family and function is it annotated with?
A: Database cross-references. InterPro integrates a dozen domain/family signature databases into unified entries with residue-range hits. GO terms attach function/process/location labels with evidence codes. CATH codes position the fold in a four-level structural taxonomy. Organism is the NCBI-taxonomy species name.

Q: Which residues are buried vs exposed?
A: Solvent accessibility: the surface area of each residue that a 1.4 Å water probe can touch, in Å². When only backbone atoms are present the absolute values are lower than full-atom SASA (side chains contribute most of the area) and are flagged as backbone-only.

Q: What do the diagnostic plots show?
A: Three diagnostic plots accompany the record. The Cα contact map visualizes the tertiary structure as a 2D adjacency matrix (8 Å cutoff, sequence-local contacts suppressed). The Ramachandran plot shows the distribution of backbone (φ, ψ) torsions, with points in the α and β basins reflecting secondary structure content. The PAE plot shows AlphaFold's inter-residue confidence as a color matrix.

Q: What is the amino-acid chain?
A: The amino-acid sequence is the protein's primary structure: the linear order of residues from the N-terminus to the C-terminus, written in one-letter code. Everything else here — the 3D coordinates, the secondary structure, the domain annotations — is ultimately a consequence of this string.

Q: What do the rendered images show?
A: The six renders are orthographic views along the three Cartesian axes in both directions. Representation (cartoon, sticks, or surface) and color scheme (sequence-rainbow or by-chain) vary across proteins so the training set covers all the common visualization conventions.

Q: Where is each backbone atom in 3D?
A: The mmCIF table is the protein's shape written out atom by atom. For each backbone N, Cα, C, and carbonyl O, it records an (x, y, z) coordinate triple in Å plus the residue type, chain letter, and residue number.

Q: How mobile is each atom in the crystal?
A: For experimental (PDB) structures, the B-factor (temperature factor) quantifies the positional spread of each atom in the crystal — a combination of thermal vibration and static disorder — in units of Å². High B-factors mark flexible loops or poorly resolved regions; low B-factors mark the rigid, well-ordered core.

Q: How big and how compact is the whole molecule?
A: Three whole-structure scalars: the radius of gyration (RMS distance of Cα from centroid, in Å), the count of Cα–Cα contacts (pairs closer than 8 Å and separated by more than four residues in sequence — i.e. tertiary, not local, contacts), and the bounding-box dimensions. Together they distinguish compact globular folds from extended fibres or disordered chains.

Q: What does the local fold look like, residue by residue?
A: A 3Di character summarizes, for each residue, the relative orientation of the Cα frame of its nearest spatial neighbor. Because it encodes fold topology rather than chemistry, 3Di alignments detect remote structural similarity that sequence alignment misses.

Q: How confident is the AlphaFold model at each residue?
A: For AlphaFold models, the B-factor field carries pLDDT — the model's own estimate of local accuracy on a 0–100 scale. Regions with pLDDT<50 should be treated as essentially unmodeled; they often correspond to intrinsically disordered segments.